Protein AF-0000000084938254 (afdb_homodimer)

pLDDT: mean 87.88, std 11.04, range [42.53, 98.81]

Radius of gyration: 37.94 Å; Cα contacts (8 Å, |Δi|>4): 1985; chains: 2; bounding box: 101×97×70 Å

Foldseek 3Di:
DVVVVVVVVLLVLQVLLLLVLLVVLLVVLLVLLVLLCVQQHAFDDPVLNVLVVLCSLQVSSVVSVVLCVVQLSVCSVVPVDLVVSLLRSLVSSLVVSLQSNVQSLLCSQQVAGDDPLSCVLCVVCVVVSVVPPCNVVVSVVSSVVSSCSSVVCSVCSVVVVVVVCSVVVVVSNNCSNVVSLVVVQVCLVQVVCSNVVCQSSHPPRDHDYCVVVCVVVVNDDPLNVLVSLQPDDADAFFQFLVDDWDWDFPDFAAAAEEAEFAFALVLPDCQQFVLVVVVLQWFEWESFEWAQALGQLQRVVCQQQLAHQLCQLNCLRNLPEHPLVVLSVVVPEQAEEFLDQCVCSDSRCVSHCVRYHYDDFDDDPFQLVSLLRRLVVVLVDQVPDDDHYYYYYYGYQLVVLTDDPPDDFGDQDDDDPVDDPQLSVNVRSSSRSSSSVSVSVSVSVVSHDLQYKYKYKYSWHDDRDPDPVCLQDDASRSITMIIIIRHRPDGNHYDPEHYYSSANSVACRCPRGVIPDQSLSRHLRHHRNDHGPAQWRWHHHSAWIWIDHQAWIWIAGNVRDIWIAGNNRHTDPPDDDPSVSVSVVSVSSCPGTDD/DVVVVVVVVLLVLLVLLLLVLLVVLLVVLLVLLVLLCVQQHAFDDPVLNVLVVLCSLQVSSVVSVVLCVVFLSVCSVVPVDLVVSLLRSLVSSLVVSLQSNVQSLLCSQQVAGDDPLSCVLCVVCVVVSVVPPCNVVVSVVSSVVSSCSSVVCSVCSVVVVVVPCSVVSVVSNNCSNVVSLVVVQVCLVQVVPSNVVCQSSHPPRDHDHCVVVCVVVVNDDPLNVLVSLQPDDADPWFQFLVDDWDWDFPDQAAAEEEAEAAFALVLPDCQQFVLVVVVLQWFEWESFEWAQALGQLQRVVCQQQLAHQLCQLNCLRNLPEHPLVVLSVVVPEQAEEFLDQCVCSDSRCVSHCVRYDYDDFDDDPFQLVSLLVRLVVVLVDQVPDDDHYYYYYYGYQLVVLTDDPPDDFGDQDDDDPVDDPQLSVNVRSSSRSSSSVSVSVSVSVVSHDLQYKYKYKYSWHDDRDPDPVCLQDDASRSITMIIIIRHRPDGNHYAPEHYYSSANSVACRCPRGVIPDQPLSRHLRHHRNDHDPDQWRWHHHSAWIWIDHQAWIWIAGNVRDIWIAGNNRHTDPPDDDPSVSVSVVSVSSCPGTDD

Structure (mmCIF, N/CA/C/O backbone):
data_AF-0000000084938254-model_v1
#
loop_
_entity.id
_entity.type
_entity.pdbx_description
1 polymer Sulfatase
#
loop_
_atom_site.group_PDB
_atom_site.id
_atom_site.type_symbol
_atom_site.label_atom_id
_atom_site.label_alt_id
_atom_site.label_comp_id
_atom_site.label_asym_id
_atom_site.label_entity_id
_atom_site.label_seq_id
_atom_site.pdbx_PDB_ins_code
_atom_site.Cartn_x
_atom_site.Cartn_y
_atom_site.Cartn_z
_atom_site.occupancy
_atom_site.B_iso_or_equiv
_atom_site.auth_seq_id
_atom_site.auth_comp_id
_atom_site.auth_asym_id
_atom_site.auth_atom_id
_atom_site.pdbx_PDB_model_num
ATOM 1 N N . MET A 1 1 ? 58.312 6.246 -28.234 1 42.53 1 MET A N 1
ATOM 2 C CA . MET A 1 1 ? 57.375 5.789 -29.281 1 42.53 1 MET A CA 1
ATOM 3 C C . MET A 1 1 ? 57.438 4.27 -29.422 1 42.53 1 MET A C 1
ATOM 5 O O . MET A 1 1 ? 56.375 3.623 -29.547 1 42.53 1 MET A O 1
ATOM 9 N N . HIS A 1 2 ? 58.594 3.732 -29.234 1 51.53 2 HIS A N 1
ATOM 10 C CA . HIS A 1 2 ? 58.781 2.299 -29.438 1 51.53 2 HIS A CA 1
ATOM 11 C C . HIS A 1 2 ? 58.281 1.514 -28.234 1 51.53 2 HIS A C 1
ATOM 13 O O . HIS A 1 2 ? 57.688 0.441 -28.391 1 51.53 2 HIS A O 1
ATOM 19 N N . ALA A 1 3 ? 58.406 1.899 -27 1 59.31 3 ALA A N 1
ATOM 20 C CA . ALA A 1 3 ? 57.938 1.205 -25.797 1 59.31 3 ALA A CA 1
ATOM 21 C C . ALA A 1 3 ? 56.406 1.193 -25.734 1 59.31 3 ALA A C 1
ATOM 23 O O . ALA A 1 3 ? 55.812 0.187 -25.344 1 59.31 3 ALA A O 1
ATOM 24 N N . GLN A 1 4 ? 55.906 2.34 -26.094 1 53.5 4 GLN A N 1
ATOM 25 C CA . GLN A 1 4 ? 54.438 2.439 -26.141 1 53.5 4 GLN A CA 1
ATOM 26 C C . GLN A 1 4 ? 53.875 1.479 -27.172 1 53.5 4 GLN A C 1
ATOM 28 O O . GLN A 1 4 ? 52.812 0.863 -26.938 1 53.5 4 GLN A O 1
ATOM 33 N N . GLU A 1 5 ? 54.531 1.321 -28.266 1 57.41 5 GLU A N 1
ATOM 34 C CA . GLU A 1 5 ? 54.094 0.416 -29.328 1 57.41 5 GLU A CA 1
ATOM 35 C C . GLU A 1 5 ? 54.219 -1.042 -28.891 1 57.41 5 GLU A C 1
ATOM 37 O O . GLU A 1 5 ? 53.344 -1.865 -29.219 1 57.41 5 GLU A O 1
ATOM 42 N N . GLN A 1 6 ? 55.219 -1.316 -28.234 1 61.59 6 GLN A N 1
ATOM 43 C CA . GLN A 1 6 ? 55.438 -2.678 -27.75 1 61.59 6 GLN A CA 1
ATOM 44 C C . GLN A 1 6 ? 54.406 -3.053 -26.688 1 61.59 6 GLN A C 1
ATOM 46 O O . GLN A 1 6 ? 53.938 -4.191 -26.641 1 61.59 6 GLN A O 1
ATOM 51 N N . GLN A 1 7 ? 54.219 -2.1 -25.75 1 62.91 7 GLN A N 1
ATOM 52 C CA . GLN A 1 7 ? 53.219 -2.352 -24.719 1 62.91 7 GLN A CA 1
ATOM 53 C C . GLN A 1 7 ? 51.812 -2.535 -25.328 1 62.91 7 GLN A C 1
ATOM 55 O O . GLN A 1 7 ? 51.062 -3.412 -24.906 1 62.91 7 GLN A O 1
ATOM 60 N N . LYS A 1 8 ? 51.469 -1.8 -26.219 1 66.62 8 LYS A N 1
ATOM 61 C CA . LYS A 1 8 ? 50.219 -1.94 -26.953 1 66.62 8 LYS A CA 1
ATOM 62 C C . LYS A 1 8 ? 50.125 -3.285 -27.672 1 66.62 8 LYS A C 1
ATOM 64 O O . LYS A 1 8 ? 49.062 -3.914 -27.719 1 66.62 8 LYS A O 1
ATOM 69 N N . ASP A 1 9 ? 51.188 -3.545 -28.156 1 74.25 9 ASP A N 1
ATOM 70 C CA . ASP A 1 9 ? 51.25 -4.828 -28.844 1 74.25 9 ASP A CA 1
ATOM 71 C C . ASP A 1 9 ? 51.031 -5.988 -27.875 1 74.25 9 ASP A C 1
ATOM 73 O O . ASP A 1 9 ? 50.344 -6.957 -28.188 1 74.25 9 ASP A O 1
ATOM 77 N N . LYS A 1 10 ? 51.656 -5.953 -26.703 1 76.25 10 LYS A N 1
ATOM 78 C CA . LYS A 1 10 ? 51.5 -6.984 -25.672 1 76.25 10 LYS A CA 1
ATOM 79 C C . LYS A 1 10 ? 50.031 -7.074 -25.203 1 76.25 10 LYS A C 1
ATOM 81 O O . LYS A 1 10 ? 49.5 -8.172 -25.047 1 76.25 10 LYS A O 1
ATOM 86 N N . VAL A 1 11 ? 49.469 -6.016 -25.031 1 78.44 11 VAL A N 1
ATOM 87 C CA . VAL A 1 11 ? 48.094 -5.98 -24.609 1 78.44 11 VAL A CA 1
ATOM 88 C C . VAL A 1 11 ? 47.188 -6.57 -25.703 1 78.44 11 VAL A C 1
ATOM 90 O O . VAL A 1 11 ? 46.25 -7.32 -25.406 1 78.44 11 VAL A O 1
ATOM 93 N N . SER A 1 12 ? 47.594 -6.219 -26.875 1 81.5 12 SER A N 1
ATOM 94 C CA . SER A 1 12 ? 46.812 -6.742 -27.984 1 81.5 12 SER A CA 1
ATOM 95 C C . SER A 1 12 ? 46.906 -8.266 -28.062 1 81.5 12 SER A C 1
ATOM 97 O O . SER A 1 12 ? 45.906 -8.938 -28.359 1 81.5 12 SER A O 1
ATOM 99 N N . GLN A 1 13 ? 48.031 -8.781 -27.703 1 86.62 13 GLN A N 1
ATOM 100 C CA . GLN A 1 13 ? 48.188 -10.227 -27.703 1 86.62 13 GLN A CA 1
ATOM 101 C C . GLN A 1 13 ? 47.438 -10.875 -26.562 1 86.62 13 GLN A C 1
ATOM 103 O O . GLN A 1 13 ? 46.844 -11.945 -26.734 1 86.62 13 GLN A O 1
ATOM 108 N N . LEU A 1 14 ? 47.5 -10.258 -25.484 1 88.31 14 LEU A N 1
ATOM 109 C CA . LEU A 1 14 ? 46.781 -10.781 -24.328 1 88.31 14 LEU A CA 1
ATOM 110 C C . LEU A 1 14 ? 45.281 -10.727 -24.531 1 88.31 14 LEU A C 1
ATOM 112 O O . LEU A 1 14 ? 44.562 -11.625 -24.109 1 88.31 14 LEU A O 1
ATOM 116 N N . VAL A 1 15 ? 44.844 -9.711 -25.188 1 87.38 15 VAL A N 1
ATOM 117 C CA . VAL A 1 15 ? 43.438 -9.578 -25.5 1 87.38 15 VAL A CA 1
ATOM 118 C C . VAL A 1 15 ? 43.031 -10.68 -26.469 1 87.38 15 VAL A C 1
ATOM 120 O O . VAL A 1 15 ? 41.969 -11.297 -26.297 1 87.38 15 VAL A O 1
ATOM 123 N N . LEU A 1 16 ? 43.875 -10.867 -27.375 1 88.25 16 LEU A N 1
ATOM 124 C CA . LEU A 1 16 ? 43.594 -11.938 -28.328 1 88.25 16 LEU A CA 1
ATOM 125 C C . LEU A 1 16 ? 43.562 -13.289 -27.625 1 88.25 16 LEU A C 1
ATOM 127 O O . LEU A 1 16 ? 42.688 -14.109 -27.906 1 88.25 16 LEU A O 1
ATOM 131 N N . TRP A 1 17 ? 44.531 -13.531 -26.781 1 92.31 17 TRP A N 1
ATOM 132 C CA . TRP A 1 17 ? 44.531 -14.75 -25.969 1 92.31 17 TRP A CA 1
ATOM 133 C C . TRP A 1 17 ? 43.25 -14.875 -25.156 1 92.31 17 TRP A C 1
ATOM 135 O O . TRP A 1 17 ? 42.625 -15.945 -25.125 1 92.31 17 TRP A O 1
ATOM 145 N N . GLY A 1 18 ? 42.844 -13.852 -24.516 1 92.56 18 GLY A N 1
ATOM 146 C CA . GLY A 1 18 ? 41.625 -13.844 -23.703 1 92.56 18 GLY A CA 1
ATOM 147 C C . GLY A 1 18 ? 40.375 -14.195 -24.5 1 92.56 18 GLY A C 1
ATOM 148 O O . GLY A 1 18 ? 39.5 -14.914 -24.016 1 92.56 18 GLY A O 1
ATOM 149 N N . HIS A 1 19 ? 40.344 -13.648 -25.719 1 91.69 19 HIS A N 1
ATOM 150 C CA . HIS A 1 19 ? 39.188 -13.938 -26.578 1 91.69 19 HIS A CA 1
ATOM 151 C C . HIS A 1 19 ? 39.094 -15.43 -26.891 1 91.69 19 HIS A C 1
ATOM 153 O O . HIS A 1 19 ? 38.031 -16.016 -26.797 1 91.69 19 HIS A O 1
ATOM 159 N N . TRP A 1 20 ? 40.188 -15.984 -27.156 1 92.88 20 TRP A N 1
ATOM 160 C CA . TRP A 1 20 ? 40.188 -17.391 -27.531 1 92.88 20 TRP A CA 1
ATOM 161 C C . TRP A 1 20 ? 39.969 -18.281 -26.312 1 92.88 20 TRP A C 1
ATOM 163 O O . TRP A 1 20 ? 39.312 -19.328 -26.406 1 92.88 20 TRP A O 1
ATOM 173 N N . PHE A 1 21 ? 40.594 -17.938 -25.219 1 94.88 21 PHE A N 1
ATOM 174 C CA . PHE A 1 21 ? 40.312 -18.641 -23.969 1 94.88 21 PHE A CA 1
ATOM 175 C C . PHE A 1 21 ? 38.844 -18.641 -23.625 1 94.88 21 PHE A C 1
ATOM 177 O O . PHE A 1 21 ? 38.281 -19.672 -23.281 1 94.88 21 PHE A O 1
ATOM 184 N N . THR A 1 22 ? 38.219 -17.5 -23.812 1 95.31 22 THR A N 1
ATOM 185 C CA . THR A 1 22 ? 36.781 -17.359 -23.562 1 95.31 22 THR A CA 1
ATOM 186 C C . THR A 1 22 ? 35.969 -18.203 -24.547 1 95.31 22 THR A C 1
ATOM 188 O O . THR A 1 22 ? 34.969 -18.828 -24.172 1 95.31 22 THR A O 1
ATOM 191 N N . PHE A 1 23 ? 36.406 -18.188 -25.781 1 94.81 23 PHE A N 1
ATOM 192 C CA . PHE A 1 23 ? 35.688 -18.953 -26.812 1 94.81 23 PHE A CA 1
ATOM 193 C C . PHE A 1 23 ? 35.656 -20.438 -26.453 1 94.81 23 PHE A C 1
ATOM 195 O O . PHE A 1 23 ? 34.625 -21.078 -26.547 1 94.81 23 PHE A O 1
ATOM 202 N N . PHE A 1 24 ? 36.812 -20.953 -26.047 1 95.44 24 PHE A N 1
ATOM 203 C CA . PHE A 1 24 ? 36.844 -22.375 -25.703 1 95.44 24 PHE A CA 1
ATOM 204 C C . PHE A 1 24 ? 36 -22.656 -24.484 1 95.44 24 PHE A C 1
ATOM 206 O O . PHE A 1 24 ? 35.375 -23.719 -24.391 1 95.44 24 PHE A O 1
ATOM 213 N N . ASN A 1 25 ? 35.969 -21.75 -23.594 1 96.25 25 ASN A N 1
ATOM 214 C CA . ASN A 1 25 ? 35.125 -21.953 -22.422 1 96.25 25 ASN A CA 1
ATOM 215 C C . ASN A 1 25 ? 33.656 -21.797 -22.75 1 96.25 25 ASN A C 1
ATOM 217 O O . ASN A 1 25 ? 32.812 -22.375 -22.062 1 96.25 25 ASN A O 1
ATOM 221 N N . MET A 1 26 ? 33.312 -21.047 -23.781 1 96.88 26 MET A N 1
ATOM 222 C CA . MET A 1 26 ? 31.953 -21.031 -24.297 1 96.88 26 MET A CA 1
ATOM 223 C C . MET A 1 26 ? 31.531 -22.422 -24.781 1 96.88 26 MET A C 1
ATOM 225 O O . MET A 1 26 ? 30.422 -22.875 -24.484 1 96.88 26 MET A O 1
ATOM 229 N N . ILE A 1 27 ? 32.438 -23 -25.422 1 96.38 27 ILE A N 1
ATOM 230 C CA . ILE A 1 27 ? 32.156 -24.328 -25.969 1 96.38 27 ILE A CA 1
ATOM 231 C C . ILE A 1 27 ? 31.969 -25.328 -24.828 1 96.38 27 ILE A C 1
ATOM 233 O O . ILE A 1 27 ? 31.062 -26.156 -24.859 1 96.38 27 ILE A O 1
ATOM 237 N N . LEU A 1 28 ? 32.844 -25.188 -23.859 1 96.19 28 LEU A N 1
ATOM 238 C CA . LEU A 1 28 ? 32.719 -26.062 -22.688 1 96.19 28 LEU A CA 1
ATOM 239 C C . LEU A 1 28 ? 31.391 -25.844 -21.984 1 96.19 28 LEU A C 1
ATOM 241 O O . LEU A 1 28 ? 30.75 -26.812 -21.562 1 96.19 28 LEU A O 1
ATOM 245 N N . ALA A 1 29 ? 30.984 -24.625 -21.859 1 96.81 29 ALA A N 1
ATOM 246 C CA . ALA A 1 29 ? 29.703 -24.312 -21.234 1 96.81 29 ALA A CA 1
ATOM 247 C C . ALA A 1 29 ? 28.547 -24.891 -22.047 1 96.81 29 ALA A C 1
ATOM 249 O O . ALA A 1 29 ? 27.578 -25.391 -21.484 1 96.81 29 ALA A O 1
ATOM 250 N N . MET A 1 30 ? 28.641 -24.844 -23.359 1 96.81 30 MET A N 1
ATOM 251 C CA . MET A 1 30 ? 27.625 -25.422 -24.234 1 96.81 30 MET A CA 1
ATOM 252 C C . MET A 1 30 ? 27.516 -26.922 -24.016 1 96.81 30 MET A C 1
ATOM 254 O O . MET A 1 30 ? 26.422 -27.469 -23.969 1 96.81 30 MET A O 1
ATOM 258 N N . LEU A 1 31 ? 28.641 -27.5 -23.828 1 95.75 31 LEU A N 1
ATOM 259 C CA . LEU A 1 31 ? 28.656 -28.938 -23.594 1 95.75 31 LEU A CA 1
ATOM 260 C C . LEU A 1 31 ? 28.016 -29.281 -22.25 1 95.75 31 LEU A C 1
ATOM 262 O O . LEU A 1 31 ? 27.203 -30.219 -22.172 1 95.75 31 LEU A O 1
ATOM 266 N N . ILE A 1 32 ? 28.297 -28.547 -21.281 1 94.06 32 ILE A N 1
ATOM 267 C CA . ILE A 1 32 ? 27.688 -28.766 -19.969 1 94.06 32 ILE A CA 1
ATOM 268 C C . ILE A 1 32 ? 26.188 -28.5 -20.047 1 94.06 32 ILE A C 1
ATOM 270 O O . ILE A 1 32 ? 25.391 -29.25 -19.469 1 94.06 32 ILE A O 1
ATOM 274 N N . ALA A 1 33 ? 25.812 -27.531 -20.828 1 95 33 ALA A N 1
ATOM 275 C CA . ALA A 1 33 ? 24.422 -27.109 -20.922 1 95 33 ALA A CA 1
ATOM 276 C C . ALA A 1 33 ? 23.562 -28.156 -21.609 1 95 33 ALA A C 1
ATOM 278 O O . ALA A 1 33 ? 22.328 -28.125 -21.516 1 95 33 ALA A O 1
ATOM 279 N N . THR A 1 34 ? 24.156 -29.125 -22.312 1 94.19 34 THR A N 1
ATOM 280 C CA . THR A 1 34 ? 23.391 -30.203 -22.922 1 94.19 34 THR A CA 1
ATOM 281 C C . THR A 1 34 ? 22.688 -31.047 -21.875 1 94.19 34 THR A C 1
ATOM 283 O O . THR A 1 34 ? 21.719 -31.75 -22.172 1 94.19 34 THR A O 1
ATOM 286 N N . ARG A 1 35 ? 23.125 -30.938 -20.703 1 91.38 35 ARG A N 1
ATOM 287 C CA . ARG A 1 35 ? 22.469 -31.656 -19.609 1 91.38 35 ARG A CA 1
ATOM 288 C C . ARG A 1 35 ? 21.078 -31.094 -19.344 1 91.38 35 ARG A C 1
ATOM 290 O O . ARG A 1 35 ? 20.172 -31.844 -18.953 1 91.38 35 ARG A O 1
ATOM 297 N N . TYR A 1 36 ? 20.922 -29.828 -19.578 1 91.69 36 TYR A N 1
ATOM 298 C CA . TYR A 1 36 ? 19.594 -29.234 -19.453 1 91.69 36 TYR A CA 1
ATOM 299 C C . TYR A 1 36 ? 18.641 -29.828 -20.5 1 91.69 36 TYR A C 1
ATOM 301 O O . TYR A 1 36 ? 17.469 -30.078 -20.203 1 91.69 36 TYR A O 1
ATOM 309 N N . ILE A 1 37 ? 19.219 -30.031 -21.641 1 89.88 37 ILE A N 1
ATOM 310 C CA . ILE A 1 37 ? 18.422 -30.562 -22.75 1 89.88 37 ILE A CA 1
ATOM 311 C C . ILE A 1 37 ? 18.016 -32 -22.453 1 89.88 37 ILE A C 1
ATOM 313 O O . ILE A 1 37 ? 16.891 -32.406 -22.719 1 89.88 37 ILE A O 1
ATOM 317 N N . ALA A 1 38 ? 18.922 -32.656 -21.891 1 87.81 38 ALA A N 1
ATOM 318 C CA . ALA A 1 38 ? 18.625 -34.031 -21.516 1 87.81 38 ALA A CA 1
ATOM 319 C C . ALA A 1 38 ? 17.547 -34.094 -20.438 1 87.81 38 ALA A C 1
ATOM 321 O O . ALA A 1 38 ? 16.703 -35 -20.453 1 87.81 38 ALA A O 1
ATOM 322 N N . THR A 1 39 ? 17.547 -33.188 -19.609 1 82.06 39 THR A N 1
ATOM 323 C CA . THR A 1 39 ? 16.578 -33.156 -18.531 1 82.06 39 THR A CA 1
ATOM 324 C C . THR A 1 39 ? 15.211 -32.688 -19.031 1 82.06 39 THR A C 1
ATOM 326 O O . THR A 1 39 ? 14.188 -33.281 -18.688 1 82.06 39 THR A O 1
ATOM 329 N N . GLU A 1 40 ? 15.125 -31.641 -19.75 1 80.19 40 GLU A N 1
ATOM 330 C CA . GLU A 1 40 ? 13.875 -31.016 -20.188 1 80.19 40 GLU A CA 1
ATOM 331 C C . GLU A 1 40 ? 13.297 -31.766 -21.391 1 80.19 40 GLU A C 1
ATOM 333 O O . GLU A 1 40 ? 12.078 -31.797 -21.578 1 80.19 40 GLU A O 1
ATOM 338 N N . GLY A 1 41 ? 14.117 -32.25 -22.203 1 79.88 41 GLY A N 1
ATOM 339 C CA . GLY A 1 41 ? 13.664 -32.969 -23.391 1 79.88 41 GLY A CA 1
ATOM 340 C C . GLY A 1 41 ? 13.914 -32.219 -24.688 1 79.88 41 GLY A C 1
ATOM 341 O O . GLY A 1 41 ? 14.133 -31 -24.672 1 79.88 41 GLY A O 1
ATOM 342 N N . TRP A 1 42 ? 13.875 -32.969 -25.766 1 83.69 42 TRP A N 1
ATOM 343 C CA . TRP A 1 42 ? 14.086 -32.438 -27.109 1 83.69 42 TRP A CA 1
ATOM 344 C C . TRP A 1 42 ? 12.773 -31.984 -27.734 1 83.69 42 TRP A C 1
ATOM 346 O O . TRP A 1 42 ? 11.75 -32.656 -27.625 1 83.69 42 TRP A O 1
ATOM 356 N N . PRO A 1 43 ? 12.781 -30.766 -28.297 1 85.69 43 PRO A N 1
ATOM 357 C CA . PRO A 1 43 ? 11.531 -30.281 -28.891 1 85.69 43 PRO A CA 1
ATOM 358 C C . PRO A 1 43 ? 11 -31.188 -29.984 1 85.69 43 PRO A C 1
ATOM 360 O O . PRO A 1 43 ? 11.781 -31.859 -30.672 1 85.69 43 PRO A O 1
ATOM 363 N N . GLU A 1 44 ? 9.727 -31.141 -30.219 1 81.81 44 GLU A N 1
ATOM 364 C CA . GLU A 1 44 ? 9.07 -32.031 -31.156 1 81.81 44 GLU A CA 1
ATOM 365 C C . GLU A 1 44 ? 9.148 -31.5 -32.594 1 81.81 44 GLU A C 1
ATOM 367 O O . GLU A 1 44 ? 9.266 -32.25 -33.531 1 81.81 44 GLU A O 1
ATOM 372 N N . THR A 1 45 ? 9.156 -30.219 -32.75 1 88.38 45 THR A N 1
ATOM 373 C CA . THR A 1 45 ? 9.125 -29.609 -34.094 1 88.38 45 THR A CA 1
ATOM 374 C C . THR A 1 45 ? 10.531 -29.266 -34.562 1 88.38 45 THR A C 1
ATOM 376 O O . THR A 1 45 ? 11.43 -29.062 -33.75 1 88.38 45 THR A O 1
ATOM 379 N N . LEU A 1 46 ? 10.711 -29.219 -35.781 1 92.19 46 LEU A N 1
ATOM 380 C CA . LEU A 1 46 ? 12 -28.859 -36.375 1 92.19 46 LEU A CA 1
ATOM 381 C C . LEU A 1 46 ? 12.391 -27.438 -36 1 92.19 46 LEU A C 1
ATOM 383 O O . LEU A 1 46 ? 13.555 -27.156 -35.719 1 92.19 46 LEU A O 1
ATOM 387 N N . LEU A 1 47 ? 11.414 -26.578 -36.031 1 92.31 47 LEU A N 1
ATOM 388 C CA . LEU A 1 47 ? 11.688 -25.188 -35.656 1 92.31 47 LEU A CA 1
ATOM 389 C C . LEU A 1 47 ? 12.102 -25.078 -34.219 1 92.31 47 LEU A C 1
ATOM 391 O O . LEU A 1 47 ? 12.992 -24.281 -33.875 1 92.31 47 LEU A O 1
ATOM 395 N N . GLY A 1 48 ? 11.469 -25.812 -33.406 1 92.81 48 GLY A N 1
ATOM 396 C CA . GLY A 1 48 ? 11.852 -25.828 -32 1 92.81 48 GLY A CA 1
ATOM 397 C C . GLY A 1 48 ? 13.258 -26.359 -31.797 1 92.81 48 GLY A C 1
ATOM 398 O O . GLY A 1 48 ? 13.992 -25.828 -30.953 1 92.81 48 GLY A O 1
ATOM 399 N N . GLN A 1 49 ? 13.648 -27.359 -32.594 1 94.31 49 GLN A N 1
ATOM 400 C CA . GLN A 1 49 ? 14.984 -27.922 -32.469 1 94.31 49 GLN A CA 1
ATOM 401 C C . GLN A 1 49 ? 16.047 -26.938 -32.969 1 94.31 49 GLN A C 1
ATOM 403 O O . GLN A 1 49 ? 17.094 -26.781 -32.344 1 94.31 49 GLN A O 1
ATOM 408 N N . GLY A 1 50 ? 15.75 -26.359 -34.031 1 95.38 50 GLY A N 1
ATOM 409 C CA . GLY A 1 50 ? 16.641 -25.328 -34.531 1 95.38 50 GLY A CA 1
ATOM 410 C C . GLY A 1 50 ? 16.844 -24.188 -33.562 1 95.38 50 GLY A C 1
ATOM 411 O O . GLY A 1 50 ? 17.969 -23.734 -33.344 1 95.38 50 GLY A O 1
ATOM 412 N N . TYR A 1 51 ? 15.758 -23.75 -33.031 1 95.62 51 TYR A N 1
ATOM 413 C CA . TYR A 1 51 ? 15.828 -22.688 -32.031 1 95.62 51 TYR A CA 1
ATOM 414 C C . TYR A 1 51 ? 16.688 -23.094 -30.844 1 95.62 51 TYR A C 1
ATOM 416 O O . TYR A 1 51 ? 17.516 -22.328 -30.359 1 95.62 51 TYR A O 1
ATOM 424 N N . LEU A 1 52 ? 16.484 -24.312 -30.406 1 95.44 52 LEU A N 1
ATOM 425 C CA . LEU A 1 52 ? 17.219 -24.828 -29.266 1 95.44 52 LEU A CA 1
ATOM 426 C C . LEU A 1 52 ? 18.719 -24.766 -29.516 1 95.44 52 LEU A C 1
ATOM 428 O O . LEU A 1 52 ? 19.484 -24.297 -28.672 1 95.44 52 LEU A O 1
ATOM 432 N N . LEU A 1 53 ? 19.141 -25.188 -30.672 1 95.62 53 LEU A N 1
ATOM 433 C CA . LEU A 1 53 ? 20.562 -25.219 -31.016 1 95.62 53 LEU A CA 1
ATOM 434 C C . LEU A 1 53 ? 21.125 -23.812 -31.125 1 95.62 53 LEU A C 1
ATOM 436 O O . LEU A 1 53 ? 22.219 -23.516 -30.625 1 95.62 53 LEU A O 1
ATOM 440 N N . THR A 1 54 ? 20.391 -22.984 -31.734 1 95.69 54 THR A N 1
ATOM 441 C CA . THR A 1 54 ? 20.812 -21.594 -31.891 1 95.69 54 THR A CA 1
ATOM 442 C C . THR A 1 54 ? 20.875 -20.906 -30.531 1 95.69 54 THR A C 1
ATOM 444 O O . THR A 1 54 ? 21.781 -20.125 -30.266 1 95.69 54 THR A O 1
ATOM 447 N N . ASN A 1 55 ? 19.891 -21.219 -29.734 1 95.56 55 ASN A N 1
ATOM 448 C CA . ASN A 1 55 ? 19.859 -20.641 -28.391 1 95.56 55 ASN A CA 1
ATOM 449 C C . ASN A 1 55 ? 21.016 -21.141 -27.531 1 95.56 55 ASN A C 1
ATOM 451 O O . ASN A 1 55 ? 21.578 -20.375 -26.75 1 95.56 55 ASN A O 1
ATOM 455 N N . LEU A 1 56 ? 21.344 -22.375 -27.688 1 96.31 56 LEU A N 1
ATOM 456 C CA . LEU A 1 56 ? 22.469 -22.953 -26.984 1 96.31 56 LEU A CA 1
ATOM 457 C C . LEU A 1 56 ? 23.766 -22.203 -27.297 1 96.31 56 LEU A C 1
ATOM 459 O O . LEU A 1 56 ? 24.5 -21.812 -26.406 1 96.31 56 LEU A O 1
ATOM 463 N N . VAL A 1 57 ? 23.922 -21.969 -28.5 1 96.56 57 VAL A N 1
ATOM 464 C CA . VAL A 1 57 ? 25.125 -21.312 -28.953 1 96.56 57 VAL A CA 1
ATOM 465 C C . VAL A 1 57 ? 25.078 -19.828 -28.594 1 96.56 57 VAL A C 1
ATOM 467 O O . VAL A 1 57 ? 26.016 -19.312 -27.969 1 96.56 57 VAL A O 1
ATOM 470 N N . GLY A 1 58 ? 24.062 -19.203 -28.938 1 95.06 58 GLY A N 1
ATOM 471 C CA . GLY A 1 58 ? 23.938 -17.781 -28.719 1 95.06 58 GLY A CA 1
ATOM 472 C C . GLY A 1 58 ? 23.953 -17.391 -27.25 1 95.06 58 GLY A C 1
ATOM 473 O O . GLY A 1 58 ? 24.625 -16.438 -26.859 1 95.06 58 GLY A O 1
ATOM 474 N N . HIS A 1 59 ? 23.203 -18.062 -26.438 1 95.31 59 HIS A N 1
ATOM 475 C CA . HIS A 1 59 ? 23.062 -17.703 -25.031 1 95.31 59 HIS A CA 1
ATOM 476 C C . HIS A 1 59 ? 24.375 -17.891 -24.281 1 95.31 59 HIS A C 1
ATOM 478 O O . HIS A 1 59 ? 24.797 -16.984 -23.547 1 95.31 59 HIS A O 1
ATOM 484 N N . PHE A 1 60 ? 25.031 -18.969 -24.453 1 95.94 60 PHE A N 1
ATOM 485 C CA . PHE A 1 60 ? 26.234 -19.234 -23.672 1 95.94 60 PHE A CA 1
ATOM 486 C C . PHE A 1 60 ? 27.422 -18.453 -24.25 1 95.94 60 PHE A C 1
ATOM 488 O O . PHE A 1 60 ? 28.391 -18.172 -23.531 1 95.94 60 PHE A O 1
ATOM 495 N N . ALA A 1 61 ? 27.328 -18.094 -25.516 1 95.06 61 ALA A N 1
ATOM 496 C CA . ALA A 1 61 ? 28.281 -17.125 -26.062 1 95.06 61 ALA A CA 1
ATOM 497 C C . ALA A 1 61 ? 28.141 -15.773 -25.344 1 95.06 61 ALA A C 1
ATOM 499 O O . ALA A 1 61 ? 29.141 -15.164 -24.984 1 95.06 61 ALA A O 1
ATOM 500 N N . PHE A 1 62 ? 26.969 -15.438 -25.219 1 93.75 62 PHE A N 1
ATOM 501 C CA . PHE A 1 62 ? 26.703 -14.156 -24.562 1 93.75 62 PHE A CA 1
ATOM 502 C C . PHE A 1 62 ? 27.172 -14.188 -23.109 1 93.75 62 PHE A C 1
ATOM 504 O O . PHE A 1 62 ? 27.828 -13.25 -22.641 1 93.75 62 PHE A O 1
ATOM 511 N N . LEU A 1 63 ? 26.797 -15.227 -22.391 1 94 63 LEU A N 1
ATOM 512 C CA . LEU A 1 63 ? 27.203 -15.344 -21 1 94 63 LEU A CA 1
ATOM 513 C C . LEU A 1 63 ? 28.719 -15.352 -20.859 1 94 63 LEU A C 1
ATOM 515 O O . LEU A 1 63 ? 29.281 -14.703 -19.969 1 94 63 LEU A O 1
ATOM 519 N N . GLY A 1 64 ? 29.391 -16.125 -21.703 1 94.25 64 GLY A N 1
ATOM 520 C CA . GLY A 1 64 ? 30.844 -16.141 -21.703 1 94.25 64 GLY A CA 1
ATOM 521 C C . GLY A 1 64 ? 31.453 -14.766 -21.953 1 94.25 64 GLY A C 1
ATOM 522 O O . GLY A 1 64 ? 32.406 -14.367 -21.266 1 94.25 64 GLY A O 1
ATOM 523 N N . PHE A 1 65 ? 30.875 -14.102 -22.906 1 91.88 65 PHE A N 1
ATOM 524 C CA . PHE A 1 65 ? 31.344 -12.766 -23.219 1 91.88 65 PHE A CA 1
ATOM 525 C C . PHE A 1 65 ? 31.141 -11.828 -22.031 1 91.88 65 PHE A C 1
ATOM 527 O O . PHE A 1 65 ? 32 -11.008 -21.719 1 91.88 65 PHE A O 1
ATOM 534 N N . ALA A 1 66 ? 30 -11.938 -21.438 1 91.94 66 ALA A N 1
ATOM 535 C CA . ALA A 1 66 ? 29.703 -11.102 -20.281 1 91.94 66 ALA A CA 1
ATOM 536 C C . ALA A 1 66 ? 30.703 -11.328 -19.156 1 91.94 66 ALA A C 1
ATOM 538 O O . ALA A 1 66 ? 31.203 -10.375 -18.562 1 91.94 66 ALA A O 1
ATOM 539 N N . VAL A 1 67 ? 31.047 -12.555 -18.891 1 92.38 67 VAL A N 1
ATOM 540 C CA . VAL A 1 67 ? 32 -12.883 -17.844 1 92.38 67 VAL A CA 1
ATOM 541 C C . VAL A 1 67 ? 33.375 -12.336 -18.219 1 92.38 67 VAL A C 1
ATOM 543 O O . VAL A 1 67 ? 34.094 -11.812 -17.375 1 92.38 67 VAL A O 1
ATOM 546 N N . TYR A 1 68 ? 33.75 -12.445 -19.469 1 92.81 68 TYR A N 1
ATOM 547 C CA . TYR A 1 68 ? 35.031 -11.898 -19.953 1 92.81 68 TYR A CA 1
ATOM 548 C C . TYR A 1 68 ? 35.094 -10.391 -19.719 1 92.81 68 TYR A C 1
ATOM 550 O O . TYR A 1 68 ? 36.094 -9.891 -19.188 1 92.81 68 TYR A O 1
ATOM 558 N N . LEU A 1 69 ? 34 -9.75 -20.094 1 89.5 69 LEU A N 1
ATOM 559 C CA . LEU A 1 69 ? 33.969 -8.289 -20 1 89.5 69 LEU A CA 1
ATOM 560 C C . LEU A 1 69 ? 34.031 -7.836 -18.547 1 89.5 69 LEU A C 1
ATOM 562 O O . LEU A 1 69 ? 34.656 -6.812 -18.234 1 89.5 69 LEU A O 1
ATOM 566 N N . LEU A 1 70 ? 33.469 -8.656 -17.719 1 89.12 70 LEU A N 1
ATOM 567 C CA . LEU A 1 70 ? 33.344 -8.234 -16.328 1 89.12 70 LEU A CA 1
ATOM 568 C C . LEU A 1 70 ? 34.562 -8.633 -15.523 1 89.12 70 LEU A C 1
ATOM 570 O O . LEU A 1 70 ? 34.875 -7.996 -14.516 1 89.12 70 LEU A O 1
ATOM 574 N N . THR A 1 71 ? 35.25 -9.664 -16 1 88.69 71 THR A N 1
ATOM 575 C CA . THR A 1 71 ? 36.281 -10.195 -15.141 1 88.69 71 THR A CA 1
ATOM 576 C C . THR A 1 71 ? 37.656 -10.133 -15.844 1 88.69 71 THR A C 1
ATOM 578 O O . THR A 1 71 ? 38.562 -9.445 -15.375 1 88.69 71 THR A O 1
ATOM 581 N N . LEU A 1 72 ? 37.844 -10.672 -17 1 89.31 72 LEU A N 1
ATOM 582 C CA . LEU A 1 72 ? 39.156 -10.836 -17.656 1 89.31 72 LEU A CA 1
ATOM 583 C C . LEU A 1 72 ? 39.562 -9.555 -18.359 1 89.31 72 LEU A C 1
ATOM 585 O O . LEU A 1 72 ? 40.75 -9.156 -18.281 1 89.31 72 LEU A O 1
ATOM 589 N N . PHE A 1 73 ? 38.656 -8.922 -18.984 1 86.31 73 PHE A N 1
ATOM 590 C CA . PHE A 1 73 ? 39 -7.762 -19.797 1 86.31 73 PHE A CA 1
ATOM 591 C C . PHE A 1 73 ? 39.594 -6.645 -18.953 1 86.31 73 PHE A C 1
ATOM 593 O O . PHE A 1 73 ? 40.688 -6.133 -19.234 1 86.31 73 PHE A O 1
ATOM 600 N N . PRO A 1 74 ? 38.938 -6.312 -17.938 1 80.62 74 PRO A N 1
ATOM 601 C CA . PRO A 1 74 ? 39.5 -5.242 -17.109 1 80.62 74 PRO A CA 1
ATOM 602 C C . PRO A 1 74 ? 40.844 -5.598 -16.516 1 80.62 74 PRO A C 1
ATOM 604 O O . PRO A 1 74 ? 41.719 -4.742 -16.422 1 80.62 74 PRO A O 1
ATOM 607 N N . VAL A 1 75 ? 41.031 -6.887 -16.219 1 82.62 75 VAL A N 1
ATOM 608 C CA . VAL A 1 75 ? 42.281 -7.312 -15.617 1 82.62 75 VAL A CA 1
ATOM 609 C C . VAL A 1 75 ? 43.375 -7.34 -16.688 1 82.62 75 VAL A C 1
ATOM 611 O O . VAL A 1 75 ? 44.562 -7.062 -16.391 1 82.62 75 VAL A O 1
ATOM 614 N N . THR A 1 76 ? 43.062 -7.629 -17.875 1 83.12 76 THR A N 1
ATOM 615 C CA . THR A 1 76 ? 44 -7.617 -18.984 1 83.12 76 THR A CA 1
ATOM 616 C C . THR A 1 76 ? 44.531 -6.207 -19.219 1 83.12 76 THR A C 1
ATOM 618 O O . THR A 1 76 ? 45.719 -6.031 -19.531 1 83.12 76 THR A O 1
ATOM 621 N N . LEU A 1 77 ? 43.656 -5.332 -19.109 1 75.94 77 LEU A N 1
ATOM 622 C CA . LEU A 1 77 ? 44.031 -3.947 -19.328 1 75.94 77 LEU A CA 1
ATOM 623 C C . LEU A 1 77 ? 44.844 -3.41 -18.156 1 75.94 77 LEU A C 1
ATOM 625 O O . LEU A 1 77 ? 45.812 -2.666 -18.344 1 75.94 77 LEU A O 1
ATOM 629 N N . LEU A 1 78 ? 44.5 -3.936 -17.047 1 72.62 78 LEU A N 1
ATOM 630 C CA . LEU A 1 78 ? 45.094 -3.385 -15.836 1 72.62 78 LEU A CA 1
ATOM 631 C C . LEU A 1 78 ? 46.406 -4.094 -15.484 1 72.62 78 LEU A C 1
ATOM 633 O O . LEU A 1 78 ? 47.312 -3.465 -14.977 1 72.62 78 LEU A O 1
ATOM 637 N N . LEU A 1 79 ? 46.406 -5.41 -15.742 1 77.94 79 LEU A N 1
ATOM 638 C CA . LEU A 1 79 ? 47.562 -6.234 -15.414 1 77.94 79 LEU A CA 1
ATOM 639 C C . LEU A 1 79 ? 47.969 -7.105 -16.609 1 77.94 79 LEU A C 1
ATOM 641 O O . LEU A 1 79 ? 47.75 -8.32 -16.578 1 77.94 79 LEU A O 1
ATOM 645 N N . PRO A 1 80 ? 48.688 -6.449 -17.547 1 79.38 80 PRO A N 1
ATOM 646 C CA . PRO A 1 80 ? 48.969 -7.195 -18.766 1 79.38 80 PRO A CA 1
ATOM 647 C C . PRO A 1 80 ? 50.156 -8.133 -18.609 1 79.38 80 PRO A C 1
ATOM 649 O O . PRO A 1 80 ? 51.188 -7.984 -19.312 1 79.38 80 PRO A O 1
ATOM 652 N N . PHE A 1 81 ? 50.156 -9.031 -17.641 1 81.56 81 PHE A N 1
ATOM 653 C CA . PHE A 1 81 ? 51.125 -10.094 -17.438 1 81.56 81 PHE A CA 1
ATOM 654 C C . PHE A 1 81 ? 50.531 -11.445 -17.812 1 81.56 81 PHE A C 1
ATOM 656 O O . PHE A 1 81 ? 49.562 -11.898 -17.203 1 81.56 81 PHE A O 1
ATOM 663 N N . SER A 1 82 ? 51.156 -12.07 -18.656 1 86.94 82 SER A N 1
ATOM 664 C CA . SER A 1 82 ? 50.594 -13.281 -19.266 1 86.94 82 SER A CA 1
ATOM 665 C C . SER A 1 82 ? 50.438 -14.391 -18.234 1 86.94 82 SER A C 1
ATOM 667 O O . SER A 1 82 ? 49.406 -15.078 -18.219 1 86.94 82 SER A O 1
ATOM 669 N N . ARG A 1 83 ? 51.406 -14.602 -17.359 1 86.62 83 ARG A N 1
ATOM 670 C CA . ARG A 1 83 ? 51.344 -15.703 -16.406 1 86.62 83 ARG A CA 1
ATOM 671 C C . ARG A 1 83 ? 50.25 -15.508 -15.383 1 86.62 83 ARG A C 1
ATOM 673 O O . ARG A 1 83 ? 49.5 -16.438 -15.062 1 86.62 83 ARG A O 1
ATOM 680 N N . ILE A 1 84 ? 50.125 -14.352 -14.938 1 85.62 84 ILE A N 1
ATOM 681 C CA . ILE A 1 84 ? 49.094 -14.039 -13.945 1 85.62 84 ILE A CA 1
ATOM 682 C C . ILE A 1 84 ? 47.719 -14.109 -14.578 1 85.62 84 ILE A C 1
ATOM 684 O O . ILE A 1 84 ? 46.781 -14.648 -13.984 1 85.62 84 ILE A O 1
ATOM 688 N N . LEU A 1 85 ? 47.688 -13.562 -15.727 1 89.88 85 LEU A N 1
ATOM 689 C CA . LEU A 1 85 ? 46.406 -13.547 -16.406 1 89.88 85 LEU A CA 1
ATOM 690 C C . LEU A 1 85 ? 45.906 -14.961 -16.688 1 89.88 85 LEU A C 1
ATOM 692 O O . LEU A 1 85 ? 44.719 -15.25 -16.578 1 89.88 85 LEU A O 1
ATOM 696 N N . ARG A 1 86 ? 46.844 -15.828 -16.969 1 93.19 86 ARG A N 1
ATOM 697 C CA . ARG A 1 86 ? 46.469 -17.203 -17.281 1 93.19 86 ARG A CA 1
ATOM 698 C C . ARG A 1 86 ? 45.969 -17.922 -16.047 1 93.19 86 ARG A C 1
ATOM 700 O O . ARG A 1 86 ? 45 -18.672 -16.109 1 93.19 86 ARG A O 1
ATOM 707 N N . GLY A 1 87 ? 46.625 -17.719 -14.914 1 92.38 87 GLY A N 1
ATOM 708 C CA . GLY A 1 87 ? 46.156 -18.281 -13.664 1 92.38 87 GLY A CA 1
ATOM 709 C C . GLY A 1 87 ? 44.812 -17.734 -13.234 1 92.38 87 GLY A C 1
ATOM 710 O O . GLY A 1 87 ? 43.906 -18.5 -12.844 1 92.38 87 GLY A O 1
ATOM 711 N N . TYR A 1 88 ? 44.719 -16.453 -13.336 1 92.5 88 TYR A N 1
ATOM 712 C CA . TYR A 1 88 ? 43.5 -15.789 -12.977 1 92.5 88 TYR A CA 1
ATOM 713 C C . TYR A 1 88 ? 42.344 -16.266 -13.859 1 92.5 88 TYR A C 1
ATOM 715 O O . TYR A 1 88 ? 41.25 -16.562 -13.367 1 92.5 88 TYR A O 1
ATOM 723 N N . ALA A 1 89 ? 42.562 -16.281 -15.086 1 94.5 89 ALA A N 1
ATOM 724 C CA . ALA A 1 89 ? 41.531 -16.719 -16.031 1 94.5 89 ALA A CA 1
ATOM 725 C C . ALA A 1 89 ? 41.094 -18.156 -15.75 1 94.5 89 ALA A C 1
ATOM 727 O O . ALA A 1 89 ? 39.906 -18.469 -15.844 1 94.5 89 ALA A O 1
ATOM 728 N N . ALA A 1 90 ? 42.031 -18.953 -15.359 1 94.5 90 ALA A N 1
ATOM 729 C CA . ALA A 1 90 ? 41.719 -20.344 -15.047 1 94.5 90 ALA A CA 1
ATOM 730 C C . ALA A 1 90 ? 40.812 -20.453 -13.82 1 94.5 90 ALA A C 1
ATOM 732 O O . ALA A 1 90 ? 39.906 -21.266 -13.797 1 94.5 90 ALA A O 1
ATOM 733 N N . VAL A 1 91 ? 41.094 -19.672 -12.891 1 93.75 91 VAL A N 1
ATOM 734 C CA . VAL A 1 91 ? 40.312 -19.672 -11.672 1 93.75 91 VAL A CA 1
ATOM 735 C C . VAL A 1 91 ? 38.875 -19.203 -11.984 1 93.75 91 VAL A C 1
ATOM 737 O O . VAL A 1 91 ? 37.906 -19.828 -11.586 1 93.75 91 VAL A O 1
ATOM 740 N N . VAL A 1 92 ? 38.75 -18.141 -12.68 1 94.5 92 VAL A N 1
ATOM 741 C CA . VAL A 1 92 ? 37.438 -17.562 -13.023 1 94.5 92 VAL A CA 1
ATOM 742 C C . VAL A 1 92 ? 36.625 -18.562 -13.852 1 94.5 92 VAL A C 1
ATOM 744 O O . VAL A 1 92 ? 35.469 -18.781 -13.586 1 94.5 92 VAL A O 1
ATOM 747 N N . ALA A 1 93 ? 37.25 -19.109 -14.773 1 95.94 93 ALA A N 1
ATOM 748 C CA . ALA A 1 93 ? 36.594 -20.078 -15.641 1 95.94 93 ALA A CA 1
ATOM 749 C C . ALA A 1 93 ? 36.156 -21.312 -14.852 1 95.94 93 ALA A C 1
ATOM 751 O O . ALA A 1 93 ? 35.062 -21.844 -15.07 1 95.94 93 ALA A O 1
ATOM 752 N N . THR A 1 94 ? 37.031 -21.734 -13.953 1 94 94 THR A N 1
ATOM 753 C CA . THR A 1 94 ? 36.719 -22.891 -13.125 1 94 94 THR A CA 1
ATOM 754 C C . THR A 1 94 ? 35.5 -22.594 -12.25 1 94 94 THR A C 1
ATOM 756 O O . THR A 1 94 ? 34.594 -23.422 -12.133 1 94 94 THR A O 1
ATOM 759 N N . LEU A 1 95 ? 35.5 -21.5 -11.68 1 93.19 95 LEU A N 1
ATOM 760 C CA . LEU A 1 95 ? 34.406 -21.094 -10.836 1 93.19 95 LEU A CA 1
ATOM 761 C C . LEU A 1 95 ? 33.094 -21 -11.648 1 93.19 95 LEU A C 1
ATOM 763 O O . LEU A 1 95 ? 32.062 -21.5 -11.219 1 93.19 95 LEU A O 1
ATOM 767 N N . GLY A 1 96 ? 33.156 -20.406 -12.789 1 93.62 96 GLY A N 1
ATOM 768 C CA . GLY A 1 96 ? 31.984 -20.281 -13.656 1 93.62 96 GLY A CA 1
ATOM 769 C C . GLY A 1 96 ? 31.469 -21.625 -14.141 1 93.62 96 GLY A C 1
ATOM 770 O O . GLY A 1 96 ? 30.266 -21.891 -14.078 1 93.62 96 GLY A O 1
ATOM 771 N N . GLN A 1 97 ? 32.406 -22.406 -14.609 1 95.06 97 GLN A N 1
ATOM 772 C CA . GLN A 1 97 ? 32 -23.719 -15.125 1 95.06 97 GLN A CA 1
ATOM 773 C C . GLN A 1 97 ? 31.484 -24.609 -14.008 1 95.06 97 GLN A C 1
ATOM 775 O O . GLN A 1 97 ? 30.562 -25.406 -14.219 1 95.06 97 GLN A O 1
ATOM 780 N N . SER A 1 98 ? 32.094 -24.516 -12.852 1 90.5 98 SER A N 1
ATOM 781 C CA . SER A 1 98 ? 31.625 -25.297 -11.711 1 90.5 98 SER A CA 1
ATOM 782 C C . SER A 1 98 ? 30.219 -24.859 -11.289 1 90.5 98 SER A C 1
ATOM 784 O O . SER A 1 98 ? 29.375 -25.703 -10.953 1 90.5 98 SER A O 1
ATOM 786 N N . ALA A 1 99 ? 30.016 -23.641 -11.289 1 89 99 ALA A N 1
ATOM 787 C CA . ALA A 1 99 ? 28.688 -23.125 -10.969 1 89 99 ALA A CA 1
ATOM 788 C C . ALA A 1 99 ? 27.656 -23.609 -11.977 1 89 99 ALA A C 1
ATOM 790 O O . ALA A 1 99 ? 26.531 -23.969 -11.594 1 89 99 ALA A O 1
ATOM 791 N N . LEU A 1 100 ? 28 -23.641 -13.203 1 92.06 100 LEU A N 1
ATOM 792 C CA . LEU A 1 100 ? 27.109 -24.125 -14.25 1 92.06 100 LEU A CA 1
ATOM 793 C C . LEU A 1 100 ? 26.812 -25.609 -14.062 1 92.06 100 LEU A C 1
ATOM 795 O O . LEU A 1 100 ? 25.672 -26.031 -14.164 1 92.06 100 LEU A O 1
ATOM 799 N N . LEU A 1 101 ? 27.844 -26.281 -13.773 1 89.12 101 LEU A N 1
ATOM 800 C CA . LEU A 1 101 ? 27.688 -27.703 -13.539 1 89.12 101 LEU A CA 1
ATOM 801 C C . LEU A 1 101 ? 26.781 -27.969 -12.344 1 89.12 101 LEU A C 1
ATOM 803 O O . LEU A 1 101 ? 25.891 -28.812 -12.398 1 89.12 101 LEU A O 1
ATOM 807 N N . PHE A 1 102 ? 27.031 -27.281 -11.375 1 83.81 102 PHE A N 1
ATOM 808 C CA . PHE A 1 102 ? 26.203 -27.406 -10.18 1 83.81 102 PHE A CA 1
ATOM 809 C C . PHE A 1 102 ? 24.75 -27.031 -10.492 1 83.81 102 PHE A C 1
ATOM 811 O O . PHE A 1 102 ? 23.828 -27.688 -10.016 1 83.81 102 PHE A O 1
ATOM 818 N N . ASP A 1 103 ? 24.562 -26.062 -11.211 1 87.25 103 ASP A N 1
ATOM 819 C CA . ASP A 1 103 ? 23.219 -25.641 -11.594 1 87.25 103 ASP A CA 1
ATOM 820 C C . ASP A 1 103 ? 22.484 -26.734 -12.367 1 87.25 103 ASP A C 1
ATOM 822 O O . ASP A 1 103 ? 21.281 -26.922 -12.211 1 87.25 103 ASP A O 1
ATOM 826 N N . THR A 1 104 ? 23.219 -27.406 -13.242 1 87.5 104 THR A N 1
ATOM 827 C CA . THR A 1 104 ? 22.594 -28.484 -14 1 87.5 104 THR A CA 1
ATOM 828 C C . THR A 1 104 ? 22.094 -29.578 -13.07 1 87.5 104 THR A C 1
ATOM 830 O O . THR A 1 104 ? 21.062 -30.203 -13.328 1 87.5 104 THR A O 1
ATOM 833 N N . LEU A 1 105 ? 22.797 -29.766 -12.039 1 80.5 105 LEU A N 1
ATOM 834 C CA . LEU A 1 105 ? 22.391 -30.781 -11.07 1 80.5 105 LEU A CA 1
ATOM 835 C C . LEU A 1 105 ? 21.156 -30.328 -10.312 1 80.5 105 LEU A C 1
ATOM 837 O O . LEU A 1 105 ? 20.219 -31.109 -10.109 1 80.5 105 LEU A O 1
ATOM 841 N N . VAL A 1 106 ? 21.203 -29.188 -9.953 1 76 106 VAL A N 1
ATOM 842 C CA . VAL A 1 106 ? 20.062 -28.609 -9.242 1 76 106 VAL A CA 1
ATOM 843 C C . VAL A 1 106 ? 18.844 -28.609 -10.156 1 76 106 VAL A C 1
ATOM 845 O O . VAL A 1 106 ? 17.734 -28.969 -9.727 1 76 106 VAL A O 1
ATOM 848 N N . PHE A 1 107 ? 19.047 -28.25 -11.344 1 79.44 107 PHE A N 1
ATOM 849 C CA . PHE A 1 107 ? 17.969 -28.203 -12.32 1 79.44 107 PHE A CA 1
ATOM 850 C C . PHE A 1 107 ? 17.391 -29.594 -12.562 1 79.44 107 PHE A C 1
ATOM 852 O O . PHE A 1 107 ? 16.188 -29.75 -12.727 1 79.44 107 PHE A O 1
ATOM 859 N N . ASP A 1 108 ? 18.25 -30.484 -12.617 1 76.81 108 ASP A N 1
ATOM 860 C CA . ASP A 1 108 ? 17.812 -31.859 -12.828 1 76.81 108 ASP A CA 1
ATOM 861 C C . ASP A 1 108 ? 16.922 -32.344 -11.68 1 76.81 108 ASP A C 1
ATOM 863 O O . ASP A 1 108 ? 15.922 -33.031 -11.906 1 76.81 108 ASP A O 1
ATOM 867 N N . HIS A 1 109 ? 17.328 -31.844 -10.594 1 69.25 109 HIS A N 1
ATOM 868 C CA . HIS A 1 109 ? 16.625 -32.312 -9.414 1 69.25 109 HIS A CA 1
ATOM 869 C C . HIS A 1 109 ? 15.367 -31.484 -9.148 1 69.25 109 HIS A C 1
ATOM 871 O O . HIS A 1 109 ? 14.312 -32.031 -8.82 1 69.25 109 HIS A O 1
ATOM 877 N N . TYR A 1 110 ? 15.531 -30.172 -9.352 1 67 110 TYR A N 1
ATOM 878 C CA . TYR A 1 110 ? 14.445 -29.297 -8.898 1 67 110 TYR A CA 1
ATOM 879 C C . TYR A 1 110 ? 13.812 -28.562 -10.078 1 67 110 TYR A C 1
ATOM 881 O O . TYR A 1 110 ? 12.766 -27.938 -9.922 1 67 110 TYR A O 1
ATOM 889 N N . ARG A 1 111 ? 14.336 -28.562 -11.188 1 72.31 111 ARG A N 1
ATOM 890 C CA . ARG A 1 111 ? 13.914 -27.828 -12.375 1 72.31 111 ARG A CA 1
ATOM 891 C C . ARG A 1 111 ? 13.914 -26.312 -12.117 1 72.31 111 ARG A C 1
ATOM 893 O O . ARG A 1 111 ? 13.023 -25.609 -12.578 1 72.31 111 ARG A O 1
ATOM 900 N N . LEU A 1 112 ? 14.797 -26 -11.211 1 72.56 112 LEU A N 1
ATOM 901 C CA . LEU A 1 112 ? 15.047 -24.594 -10.906 1 72.56 112 LEU A CA 1
ATOM 902 C C . LEU A 1 112 ? 16.531 -24.266 -11.047 1 72.56 112 LEU A C 1
ATOM 904 O O . LEU A 1 112 ? 17.391 -25.125 -10.828 1 72.56 112 LEU A O 1
ATOM 908 N N . HIS A 1 113 ? 16.734 -23.109 -11.43 1 79.06 113 HIS A N 1
ATOM 909 C CA . HIS A 1 113 ? 18.125 -22.672 -11.516 1 79.06 113 HIS A CA 1
ATOM 910 C C . HIS A 1 113 ? 18.609 -22.094 -10.188 1 79.06 113 HIS A C 1
ATOM 912 O O . HIS A 1 113 ? 17.797 -21.719 -9.336 1 79.06 113 HIS A O 1
ATOM 918 N N . LEU A 1 114 ? 19.875 -22.016 -10.141 1 75.62 114 LEU A N 1
ATOM 919 C CA . LEU A 1 114 ? 20.516 -21.516 -8.93 1 75.62 114 LEU A CA 1
ATOM 920 C C . LEU A 1 114 ? 20.125 -20.062 -8.672 1 75.62 114 LEU A C 1
ATOM 922 O O . LEU A 1 114 ? 20.25 -19.219 -9.562 1 75.62 114 LEU A O 1
ATOM 926 N N . ASN A 1 115 ? 19.516 -19.812 -7.602 1 70.19 115 ASN A N 1
ATOM 927 C CA . ASN A 1 115 ? 19.234 -18.5 -7.039 1 70.19 115 ASN A CA 1
ATOM 928 C C . ASN A 1 115 ? 19.453 -18.484 -5.527 1 70.19 115 ASN A C 1
ATOM 930 O O . ASN A 1 115 ? 19.75 -19.516 -4.926 1 70.19 115 ASN A O 1
ATOM 934 N N . PRO A 1 116 ? 19.641 -17.25 -5.004 1 63.94 116 PRO A N 1
ATOM 935 C CA . PRO A 1 116 ? 19.938 -17.219 -3.57 1 63.94 116 PRO A CA 1
ATOM 936 C C . PRO A 1 116 ? 19.062 -18.172 -2.762 1 63.94 116 PRO A C 1
ATOM 938 O O . PRO A 1 116 ? 19.531 -18.797 -1.811 1 63.94 116 PRO A O 1
ATOM 941 N N . PHE A 1 117 ? 17.953 -18.281 -3.297 1 63.81 117 PHE A N 1
ATOM 942 C CA . PHE A 1 117 ? 17 -19.156 -2.625 1 63.81 117 PHE A CA 1
ATOM 943 C C . PHE A 1 117 ? 17.438 -20.625 -2.768 1 63.81 117 PHE A C 1
ATOM 945 O O . PHE A 1 117 ? 17.484 -21.359 -1.781 1 63.81 117 PHE A O 1
ATOM 952 N N . VAL A 1 118 ? 17.703 -20.953 -3.918 1 69 118 VAL A N 1
ATOM 953 C CA . VAL A 1 118 ? 18.078 -22.328 -4.219 1 69 118 VAL A CA 1
ATOM 954 C C . VAL A 1 118 ? 19.422 -22.672 -3.57 1 69 118 VAL A C 1
ATOM 956 O O . VAL A 1 118 ? 19.641 -23.797 -3.141 1 69 118 VAL A O 1
ATOM 959 N N . LEU A 1 119 ? 20.156 -21.594 -3.463 1 68.62 119 LEU A N 1
ATOM 960 C CA . LEU A 1 119 ? 21.453 -21.781 -2.822 1 68.62 119 LEU A CA 1
ATOM 961 C C . LEU A 1 119 ? 21.281 -22.141 -1.352 1 68.62 119 LEU A C 1
ATOM 963 O O . LEU A 1 119 ? 22.016 -22.984 -0.827 1 68.62 119 LEU A O 1
ATOM 967 N N . ASP A 1 120 ? 20.406 -21.547 -0.75 1 63.97 120 ASP A N 1
ATOM 968 C CA . ASP A 1 120 ? 20.141 -21.844 0.654 1 63.97 120 ASP A CA 1
ATOM 969 C C . ASP A 1 120 ? 19.641 -23.266 0.829 1 63.97 120 ASP A C 1
ATOM 971 O O . ASP A 1 120 ? 20.031 -23.953 1.769 1 63.97 120 ASP A O 1
ATOM 975 N N . VAL A 1 121 ? 18.844 -23.641 -0.092 1 64.56 121 VAL A N 1
ATOM 976 C CA . VAL A 1 121 ? 18.281 -24.984 -0.043 1 64.56 121 VAL A CA 1
ATOM 977 C C . VAL A 1 121 ? 19.375 -26.016 -0.339 1 64.56 121 VAL A C 1
ATOM 979 O O . VAL A 1 121 ? 19.484 -27.031 0.34 1 64.56 121 VAL A O 1
ATOM 982 N N . ALA A 1 122 ? 20.109 -25.594 -1.345 1 63.75 122 ALA A N 1
ATOM 983 C CA . ALA A 1 122 ? 21.172 -26.5 -1.774 1 63.75 122 ALA A CA 1
ATOM 984 C C . ALA A 1 122 ? 22.234 -26.656 -0.691 1 63.75 122 ALA A C 1
ATOM 986 O O . ALA A 1 122 ? 22.797 -27.734 -0.522 1 63.75 122 ALA A O 1
ATOM 987 N N . ALA A 1 123 ? 22.375 -25.531 -0.046 1 61 123 ALA A N 1
ATOM 988 C CA . ALA A 1 123 ? 23.375 -25.562 1.019 1 61 123 ALA A CA 1
ATOM 989 C C . ALA A 1 123 ? 22.969 -26.531 2.127 1 61 123 ALA A C 1
ATOM 991 O O . ALA A 1 123 ? 23.812 -27.203 2.719 1 61 123 ALA A O 1
ATOM 992 N N . SER A 1 124 ? 21.734 -26.547 2.354 1 58.5 124 SER A N 1
ATOM 993 C CA . SER A 1 124 ? 21.25 -27.406 3.428 1 58.5 124 SER A CA 1
ATOM 994 C C . SER A 1 124 ? 21.25 -28.875 3.002 1 58.5 124 SER A C 1
ATOM 996 O O . SER A 1 124 ? 21.422 -29.766 3.832 1 58.5 124 SER A O 1
ATOM 998 N N . ASP A 1 125 ? 20.953 -29.094 1.756 1 55.59 125 ASP A N 1
ATOM 999 C CA . ASP A 1 125 ? 20.938 -30.469 1.243 1 55.59 125 ASP A CA 1
ATOM 1000 C C . ASP A 1 125 ? 22.203 -30.766 0.458 1 55.59 125 ASP A C 1
ATOM 1002 O O . ASP A 1 125 ? 22.297 -31.797 -0.222 1 55.59 125 ASP A O 1
ATOM 1006 N N . LEU A 1 126 ? 23.047 -29.828 0.429 1 53.88 126 LEU A N 1
ATOM 1007 C CA . LEU A 1 126 ? 24.266 -29.859 -0.361 1 53.88 126 LEU A CA 1
ATOM 1008 C C . LEU A 1 126 ? 24.984 -31.188 -0.173 1 53.88 126 LEU A C 1
ATOM 1010 O O . LEU A 1 126 ? 25.5 -31.766 -1.135 1 53.88 126 LEU A O 1
ATOM 1014 N N . LEU A 1 127 ? 24.953 -31.516 1.054 1 51.53 127 LEU A N 1
ATOM 1015 C CA . LEU A 1 127 ? 25.719 -32.719 1.314 1 51.53 127 LEU A CA 1
ATOM 1016 C C . LEU A 1 127 ? 25.141 -33.906 0.538 1 51.53 127 LEU A C 1
ATOM 1018 O O . LEU A 1 127 ? 25.875 -34.75 0.038 1 51.53 127 LEU A O 1
ATOM 1022 N N . ALA A 1 128 ? 23.906 -34.031 0.481 1 54.09 128 ALA A N 1
ATOM 1023 C CA . ALA A 1 128 ? 23.328 -35.156 -0.243 1 54.09 128 ALA A CA 1
ATOM 1024 C C . ALA A 1 128 ? 23.562 -35.031 -1.744 1 54.09 128 ALA A C 1
ATOM 1026 O O . ALA A 1 128 ? 23.781 -36.031 -2.434 1 54.09 128 ALA A O 1
ATOM 1027 N N . LEU A 1 129 ? 23.562 -33.781 -2.166 1 53.94 129 LEU A N 1
ATOM 1028 C CA . LEU A 1 129 ? 23.844 -33.5 -3.57 1 53.94 129 LEU A CA 1
ATOM 1029 C C . LEU A 1 129 ? 25.328 -33.719 -3.871 1 53.94 129 LEU A C 1
ATOM 1031 O O . LEU A 1 129 ? 25.688 -34.188 -4.961 1 53.94 129 LEU A O 1
ATOM 1035 N N . LEU A 1 130 ? 26.141 -33.375 -2.809 1 52.62 130 LEU A N 1
ATOM 1036 C CA . LEU A 1 130 ? 27.594 -33.469 -2.92 1 52.62 130 LEU A CA 1
ATOM 1037 C C . LEU A 1 130 ? 28.031 -34.938 -2.896 1 52.62 130 LEU A C 1
ATOM 1039 O O . LEU A 1 130 ? 29.203 -35.25 -3.166 1 52.62 130 LEU A O 1
ATOM 1043 N N . ASN A 1 131 ? 27.188 -35.75 -2.426 1 53.84 131 ASN A N 1
ATOM 1044 C CA . ASN A 1 131 ? 27.672 -37.125 -2.48 1 53.84 131 ASN A CA 1
ATOM 1045 C C . ASN A 1 131 ? 27.891 -37.594 -3.918 1 53.84 131 ASN A C 1
ATOM 1047 O O . ASN A 1 131 ? 28.188 -38.75 -4.16 1 53.84 131 ASN A O 1
ATOM 1051 N N . THR A 1 132 ? 27.812 -36.625 -4.793 1 55.97 132 THR A N 1
ATOM 1052 C CA . THR A 1 132 ? 28.141 -37 -6.16 1 55.97 132 THR A CA 1
ATOM 1053 C C . THR A 1 132 ? 29.609 -36.75 -6.469 1 55.97 132 THR A C 1
ATOM 1055 O O . THR A 1 132 ? 30.062 -35.594 -6.336 1 55.97 132 THR A O 1
ATOM 1058 N N . PRO A 1 133 ? 30.438 -37.75 -6.484 1 59.94 133 PRO A N 1
ATOM 1059 C CA . PRO A 1 133 ? 31.844 -37.594 -6.828 1 59.94 133 PRO A CA 1
ATOM 1060 C C . PRO A 1 133 ? 32.094 -36.5 -7.855 1 59.94 133 PRO A C 1
ATOM 1062 O O . PRO A 1 133 ? 33.125 -35.844 -7.805 1 59.94 133 PRO A O 1
ATOM 1065 N N . LEU A 1 134 ? 31.141 -36.219 -8.555 1 62.91 134 LEU A N 1
ATOM 1066 C CA . LEU A 1 134 ? 31.281 -35.219 -9.609 1 62.91 134 LEU A CA 1
ATOM 1067 C C . LEU A 1 134 ? 31.438 -33.812 -9.023 1 62.91 134 LEU A C 1
ATOM 1069 O O . LEU A 1 134 ? 32.156 -32.969 -9.594 1 62.91 134 LEU A O 1
ATOM 1073 N N . LEU A 1 135 ? 30.969 -33.594 -7.883 1 67 135 LEU A N 1
ATOM 1074 C CA . LEU A 1 135 ? 30.984 -32.219 -7.355 1 67 135 LEU A CA 1
ATOM 1075 C C . LEU A 1 135 ? 32.312 -31.938 -6.676 1 67 135 LEU A C 1
ATOM 1077 O O . LEU A 1 135 ? 32.75 -30.781 -6.633 1 67 135 LEU A O 1
ATOM 1081 N N . VAL A 1 136 ? 32.969 -32.938 -6.184 1 66.44 136 VAL A N 1
ATOM 1082 C CA . VAL A 1 136 ? 34.281 -32.688 -5.574 1 66.44 136 VAL A CA 1
ATOM 1083 C C . VAL A 1 136 ? 35.375 -32.781 -6.648 1 66.44 136 VAL A C 1
ATOM 1085 O O . VAL A 1 136 ? 36.219 -31.875 -6.75 1 66.44 136 VAL A O 1
ATOM 1088 N N . ALA A 1 137 ? 35.312 -33.812 -7.441 1 76.94 137 ALA A N 1
ATOM 1089 C CA . ALA A 1 137 ? 36.344 -34 -8.469 1 76.94 137 ALA A CA 1
ATOM 1090 C C . ALA A 1 137 ? 36.094 -33.062 -9.648 1 76.94 137 ALA A C 1
ATOM 1092 O O . ALA A 1 137 ? 37.031 -32.75 -10.375 1 76.94 137 ALA A O 1
ATOM 1093 N N . GLY A 1 138 ? 34.969 -32.594 -9.734 1 81.31 138 GLY A N 1
ATOM 1094 C CA . GLY A 1 138 ? 34.562 -31.797 -10.883 1 81.31 138 GLY A CA 1
ATOM 1095 C C . GLY A 1 138 ? 35.344 -30.484 -10.969 1 81.31 138 GLY A C 1
ATOM 1096 O O . GLY A 1 138 ? 36.031 -30.25 -11.953 1 81.31 138 GLY A O 1
ATOM 1097 N N . PRO A 1 139 ? 35.344 -29.812 -9.891 1 86.06 139 PRO A N 1
ATOM 1098 C CA . PRO A 1 139 ? 36.062 -28.531 -9.922 1 86.06 139 PRO A CA 1
ATOM 1099 C C . PRO A 1 139 ? 37.562 -28.703 -10.07 1 86.06 139 PRO A C 1
ATOM 1101 O O . PRO A 1 139 ? 38.219 -27.891 -10.734 1 86.06 139 PRO A O 1
ATOM 1104 N N . LEU A 1 140 ? 38.094 -29.703 -9.492 1 86.94 140 LEU A N 1
ATOM 1105 C CA . LEU A 1 140 ? 39.531 -29.922 -9.594 1 86.94 140 LEU A CA 1
ATOM 1106 C C . LEU A 1 140 ? 39.938 -30.297 -11.016 1 86.94 140 LEU A C 1
ATOM 1108 O O . LEU A 1 140 ? 40.938 -29.812 -11.539 1 86.94 140 LEU A O 1
ATOM 1112 N N . LEU A 1 141 ? 39.156 -31.172 -11.578 1 89.81 141 LEU A N 1
ATOM 1113 C CA . LEU A 1 141 ? 39.438 -31.562 -12.953 1 89.81 141 LEU A CA 1
ATOM 1114 C C . LEU A 1 141 ? 39.25 -30.391 -13.906 1 89.81 141 LEU A C 1
ATOM 1116 O O . LEU A 1 141 ? 40.031 -30.219 -14.844 1 89.81 141 LEU A O 1
ATOM 1120 N N . LEU A 1 142 ? 38.281 -29.641 -13.625 1 93.12 142 LEU A N 1
ATOM 1121 C CA . LEU A 1 142 ? 38.031 -28.469 -14.445 1 93.12 142 LEU A CA 1
ATOM 1122 C C . LEU A 1 142 ? 39.188 -27.453 -14.312 1 93.12 142 LEU A C 1
ATOM 1124 O O . LEU A 1 142 ? 39.594 -26.844 -15.305 1 93.12 142 LEU A O 1
ATOM 1128 N N . PHE A 1 143 ? 39.719 -27.359 -13.125 1 93.06 143 PHE A N 1
ATOM 1129 C CA . PHE A 1 143 ? 40.812 -26.438 -12.922 1 93.06 143 PHE A CA 1
ATOM 1130 C C . PHE A 1 143 ? 42.062 -26.875 -13.688 1 93.06 143 PHE A C 1
ATOM 1132 O O . PHE A 1 143 ? 42.719 -26.062 -14.344 1 93.06 143 PHE A O 1
ATOM 1139 N N . ALA A 1 144 ? 42.25 -28.094 -13.625 1 92.62 144 ALA A N 1
ATOM 1140 C CA . ALA A 1 144 ? 43.375 -28.641 -14.367 1 92.62 144 ALA A CA 1
ATOM 1141 C C . ALA A 1 144 ? 43.219 -28.438 -15.867 1 92.62 144 ALA A C 1
ATOM 1143 O O . ALA A 1 144 ? 44.156 -28.016 -16.562 1 92.62 144 ALA A O 1
ATOM 1144 N N . LEU A 1 145 ? 42.062 -28.688 -16.312 1 94.44 145 LEU A N 1
ATOM 1145 C CA . LEU A 1 145 ? 41.75 -28.5 -17.734 1 94.44 145 LEU A CA 1
ATOM 1146 C C . LEU A 1 145 ? 41.938 -27.047 -18.141 1 94.44 145 LEU A C 1
ATOM 1148 O O . LEU A 1 145 ? 42.469 -26.75 -19.203 1 94.44 145 LEU A O 1
ATOM 1152 N N . GLN A 1 146 ? 41.531 -26.172 -17.297 1 96 146 GLN A N 1
ATOM 1153 C CA . GLN A 1 146 ? 41.625 -24.734 -17.594 1 96 146 GLN A CA 1
ATOM 1154 C C . GLN A 1 146 ? 43.062 -24.281 -17.641 1 96 146 GLN A C 1
ATOM 1156 O O . GLN A 1 146 ? 43.438 -23.438 -18.484 1 96 146 GLN A O 1
ATOM 1161 N N . LEU A 1 147 ? 43.875 -24.828 -16.75 1 94.25 147 LEU A N 1
ATOM 1162 C CA . LEU A 1 147 ? 45.281 -24.453 -16.766 1 94.25 147 LEU A CA 1
ATOM 1163 C C . LEU A 1 147 ? 45.969 -24.953 -18.031 1 94.25 147 LEU A C 1
ATOM 1165 O O . LEU A 1 147 ? 46.781 -24.234 -18.625 1 94.25 147 LEU A O 1
ATOM 1169 N N . VAL A 1 148 ? 45.594 -26.109 -18.422 1 94.5 148 VAL A N 1
ATOM 1170 C CA . VAL A 1 148 ? 46.156 -26.688 -19.641 1 94.5 148 VAL A CA 1
ATOM 1171 C C . VAL A 1 148 ? 45.719 -25.859 -20.844 1 94.5 148 VAL A C 1
ATOM 1173 O O . VAL A 1 148 ? 46.5 -25.547 -21.734 1 94.5 148 VAL A O 1
ATOM 1176 N N . LEU A 1 149 ? 44.5 -25.5 -20.812 1 94.38 149 LEU A N 1
ATOM 1177 C CA . LEU A 1 149 ? 43.969 -24.703 -21.922 1 94.38 149 LEU A CA 1
ATOM 1178 C C . LEU A 1 149 ? 44.594 -23.312 -21.953 1 94.38 149 LEU A C 1
ATOM 1180 O O . LEU A 1 149 ? 44.969 -22.828 -23.016 1 94.38 149 LEU A O 1
ATOM 1184 N N . ALA A 1 150 ? 44.688 -22.719 -20.812 1 94.81 150 ALA A N 1
ATOM 1185 C CA . ALA A 1 150 ? 45.25 -21.375 -20.719 1 94.81 150 ALA A CA 1
ATOM 1186 C C . ALA A 1 150 ? 46.688 -21.328 -21.203 1 94.81 150 ALA A C 1
ATOM 1188 O O . ALA A 1 150 ? 47.062 -20.469 -22 1 94.81 150 ALA A O 1
ATOM 1189 N N . ASN A 1 151 ? 47.469 -22.266 -20.75 1 93.06 151 ASN A N 1
ATOM 1190 C CA . ASN A 1 151 ? 48.875 -22.328 -21.109 1 93.06 151 ASN A CA 1
ATOM 1191 C C . ASN A 1 151 ? 49.094 -22.812 -22.547 1 93.06 151 ASN A C 1
ATOM 1193 O O . ASN A 1 151 ? 49.938 -22.328 -23.266 1 93.06 151 ASN A O 1
ATOM 1197 N N . GLY A 1 152 ? 48.25 -23.766 -22.906 1 93.12 152 GLY A N 1
ATOM 1198 C CA . GLY A 1 152 ? 48.344 -24.281 -24.266 1 93.12 152 GLY A CA 1
ATOM 1199 C C . GLY A 1 152 ? 48 -23.234 -25.312 1 93.12 152 GLY A C 1
ATOM 1200 O O . GLY A 1 152 ? 48.656 -23.141 -26.344 1 93.12 152 GLY A O 1
ATOM 1201 N N . LEU A 1 153 ? 47.094 -22.453 -25.062 1 92.56 153 LEU A N 1
ATOM 1202 C CA . LEU A 1 153 ? 46.656 -21.406 -25.984 1 92.56 153 LEU A CA 1
ATOM 1203 C C . LEU A 1 153 ? 47.719 -20.312 -26.078 1 92.56 153 LEU A C 1
ATOM 1205 O O . LEU A 1 153 ? 47.938 -19.75 -27.156 1 92.56 153 LEU A O 1
ATOM 1209 N N . TRP A 1 154 ? 48.344 -20.047 -24.984 1 91.31 154 TRP A N 1
ATOM 1210 C CA . TRP A 1 154 ? 49.375 -19.016 -24.984 1 91.31 154 TRP A CA 1
ATOM 1211 C C . TRP A 1 154 ? 50.562 -19.438 -25.844 1 91.31 154 TRP A C 1
ATOM 1213 O O . TRP A 1 154 ? 51.125 -18.641 -26.609 1 91.31 154 TRP A O 1
ATOM 1223 N N . LYS A 1 155 ? 50.844 -20.688 -25.781 1 90.44 155 LYS A N 1
ATOM 1224 C CA . LYS A 1 155 ? 52 -21.203 -26.531 1 90.44 155 LYS A CA 1
ATOM 1225 C C . LYS A 1 155 ? 51.688 -21.25 -28.016 1 90.44 155 LYS A C 1
ATOM 1227 O O . LYS A 1 155 ? 52.594 -21.156 -28.844 1 90.44 155 LYS A O 1
ATOM 1232 N N . ARG A 1 156 ? 50.469 -21.328 -28.297 1 90.56 156 ARG A N 1
ATOM 1233 C CA . ARG A 1 156 ? 50.094 -21.5 -29.703 1 90.56 156 ARG A CA 1
ATOM 1234 C C . ARG A 1 156 ? 49.438 -20.25 -30.25 1 90.56 156 ARG A C 1
ATOM 1236 O O . ARG A 1 156 ? 48.781 -20.281 -31.297 1 90.56 156 ARG A O 1
ATOM 1243 N N . LEU A 1 157 ? 49.5 -19.219 -29.594 1 86.81 157 LEU A N 1
ATOM 1244 C CA . LEU A 1 157 ? 48.781 -17.984 -29.922 1 86.81 157 LEU A CA 1
ATOM 1245 C C . LEU A 1 157 ? 49.188 -17.5 -31.328 1 86.81 157 LEU A C 1
ATOM 1247 O O . LEU A 1 157 ? 48.344 -16.984 -32.062 1 86.81 157 LEU A O 1
ATOM 1251 N N . HIS A 1 158 ? 50.438 -17.672 -31.672 1 83.25 158 HIS A N 1
ATOM 1252 C CA . HIS A 1 158 ? 50.906 -17.203 -32.969 1 83.25 158 HIS A CA 1
ATOM 1253 C C . HIS A 1 158 ? 50.25 -17.969 -34.094 1 83.25 158 HIS A C 1
ATOM 1255 O O . HIS A 1 158 ? 49.938 -17.391 -35.156 1 83.25 158 HIS A O 1
ATOM 1261 N N . ARG A 1 159 ? 49.938 -19.203 -33.875 1 83.62 159 ARG A N 1
ATOM 1262 C CA . ARG A 1 159 ? 49.281 -20.031 -34.906 1 83.62 159 ARG A CA 1
ATOM 1263 C C . ARG A 1 159 ? 47.844 -19.625 -35.094 1 83.62 159 ARG A C 1
ATOM 1265 O O . ARG A 1 159 ? 47.344 -19.578 -36.219 1 83.62 159 ARG A O 1
ATOM 1272 N N . VAL A 1 160 ? 47.281 -19.234 -34 1 80.56 160 VAL A N 1
ATOM 1273 C CA . VAL A 1 160 ? 45.875 -18.875 -34 1 80.56 160 VAL A CA 1
ATOM 1274 C C . VAL A 1 160 ? 45.688 -17.516 -34.656 1 80.56 160 VAL A C 1
ATOM 1276 O O . VAL A 1 160 ? 44.688 -17.281 -35.344 1 80.56 160 VAL A O 1
ATOM 1279 N N . ARG A 1 161 ? 46.531 -16.688 -34.438 1 79.81 161 ARG A N 1
ATOM 1280 C CA . ARG A 1 161 ? 46.5 -15.344 -35 1 79.81 161 ARG A CA 1
ATOM 1281 C C . ARG A 1 161 ? 46.562 -15.391 -36.531 1 79.81 161 ARG A C 1
ATOM 1283 O O . ARG A 1 161 ? 45.906 -14.594 -37.219 1 79.81 161 ARG A O 1
ATOM 1290 N N . ARG A 1 162 ? 47.25 -16.312 -36.938 1 79.69 162 ARG A N 1
ATOM 1291 C CA . ARG A 1 162 ? 47.469 -16.422 -38.375 1 79.69 162 ARG A CA 1
ATOM 1292 C C . ARG A 1 162 ? 46.188 -16.891 -39.094 1 79.69 162 ARG A C 1
ATOM 1294 O O . ARG A 1 162 ? 45.969 -16.562 -40.25 1 79.69 162 ARG A O 1
ATOM 1301 N N . ARG A 1 163 ? 45.406 -17.578 -38.438 1 80.38 163 ARG A N 1
ATOM 1302 C CA . ARG A 1 163 ? 44.219 -18.172 -39.062 1 80.38 163 ARG A CA 1
ATOM 1303 C C . ARG A 1 163 ? 43.094 -17.141 -39.219 1 80.38 163 ARG A C 1
ATOM 1305 O O . ARG A 1 163 ? 42.156 -17.328 -39.969 1 80.38 163 ARG A O 1
ATOM 1312 N N . LYS A 1 164 ? 43.156 -15.922 -38.812 1 80.94 164 LYS A N 1
ATOM 1313 C CA . LYS A 1 164 ? 42.219 -14.797 -38.938 1 80.94 164 LYS A CA 1
ATOM 1314 C C . LYS A 1 164 ? 40.781 -15.258 -38.812 1 80.94 164 LYS A C 1
ATOM 1316 O O . LYS A 1 164 ? 39.938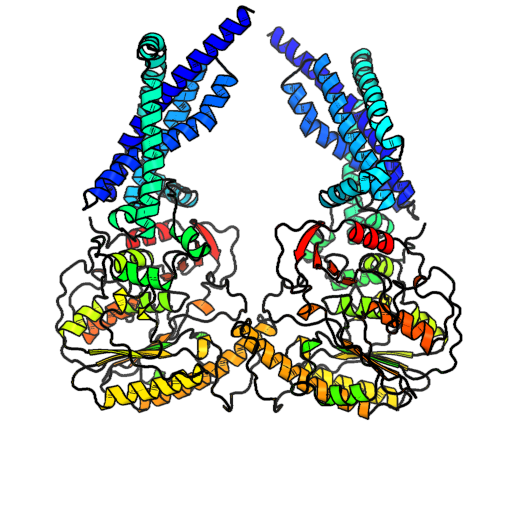 -14.82 -39.594 1 80.94 164 LYS A O 1
ATOM 1321 N N . LEU A 1 165 ? 40.438 -16.234 -37.969 1 84.81 165 LEU A N 1
ATOM 1322 C CA . LEU A 1 165 ? 39.094 -16.797 -37.844 1 84.81 165 LEU A CA 1
ATOM 1323 C C . LEU A 1 165 ? 38.281 -16.047 -36.781 1 84.81 165 LEU A C 1
ATOM 1325 O O . LEU A 1 165 ? 37.094 -16.297 -36.625 1 84.81 165 LEU A O 1
ATOM 1329 N N . GLY A 1 166 ? 38.812 -15.086 -36.219 1 85 166 GLY A N 1
ATOM 1330 C CA . GLY A 1 166 ? 38.188 -14.398 -35.094 1 85 166 GLY A CA 1
ATOM 1331 C C . GLY A 1 166 ? 36.938 -13.672 -35.469 1 85 166 GLY A C 1
ATOM 1332 O O . GLY A 1 166 ? 35.906 -13.805 -34.812 1 85 166 GLY A O 1
ATOM 1333 N N . THR A 1 167 ? 36.938 -13.031 -36.5 1 83.75 167 THR A N 1
ATOM 1334 C CA . THR A 1 167 ? 35.812 -12.219 -36.906 1 83.75 167 THR A CA 1
ATOM 1335 C C . THR A 1 167 ? 34.625 -13.109 -37.344 1 83.75 167 THR A C 1
ATOM 1337 O O . THR A 1 167 ? 33.469 -12.781 -37.062 1 83.75 167 THR A O 1
ATOM 1340 N N . LYS A 1 168 ? 34.969 -14.172 -37.969 1 88.94 168 LYS A N 1
ATOM 1341 C CA . LYS A 1 168 ? 33.906 -15.094 -38.406 1 88.94 168 LYS A CA 1
ATOM 1342 C C . LYS A 1 168 ? 33.25 -15.766 -37.219 1 88.94 168 LYS A C 1
ATOM 1344 O O . LYS A 1 168 ? 32.031 -15.938 -37.188 1 88.94 168 LYS A O 1
ATOM 1349 N N . VAL A 1 169 ? 34.094 -16.109 -36.25 1 90.5 169 VAL A N 1
ATOM 1350 C CA . VAL A 1 169 ? 33.562 -16.75 -35.062 1 90.5 169 VAL A CA 1
ATOM 1351 C C . VAL A 1 169 ? 32.656 -15.789 -34.281 1 90.5 169 VAL A C 1
ATOM 1353 O O . VAL A 1 169 ? 31.531 -16.141 -33.938 1 90.5 169 VAL A O 1
ATOM 1356 N N . VAL A 1 170 ? 33.094 -14.617 -34.156 1 89.81 170 VAL A N 1
ATOM 1357 C CA . VAL A 1 170 ? 32.312 -13.609 -33.438 1 89.81 170 VAL A CA 1
ATOM 1358 C C . VAL A 1 170 ? 31.016 -13.328 -34.188 1 89.81 170 VAL A C 1
ATOM 1360 O O . VAL A 1 170 ? 29.953 -13.203 -33.562 1 89.81 170 VAL A O 1
ATOM 1363 N N . GLY A 1 171 ? 31.141 -13.18 -35.469 1 88.88 171 GLY A N 1
ATOM 1364 C CA . GLY A 1 171 ? 29.969 -12.945 -36.281 1 88.88 171 GLY A CA 1
ATOM 1365 C C . GLY A 1 171 ? 28.922 -14.039 -36.125 1 88.88 171 GLY A C 1
ATOM 1366 O O . GLY A 1 171 ? 27.719 -13.75 -36 1 88.88 171 GLY A O 1
ATOM 1367 N N . THR A 1 172 ? 29.375 -15.234 -36.125 1 92.5 172 THR A N 1
ATOM 1368 C CA . THR A 1 172 ? 28.453 -16.359 -36 1 92.5 172 THR A CA 1
ATOM 1369 C C . THR A 1 172 ? 27.797 -16.375 -34.625 1 92.5 172 THR A C 1
ATOM 1371 O O . THR A 1 172 ? 26.594 -16.578 -34.5 1 92.5 172 THR A O 1
ATOM 1374 N N . LEU A 1 173 ? 28.578 -16.172 -33.625 1 94.06 173 LEU A N 1
ATOM 1375 C CA . LEU A 1 173 ? 28.062 -16.156 -32.25 1 94.06 173 LEU A CA 1
ATOM 1376 C C . LEU A 1 173 ? 27.047 -15.039 -32.062 1 94.06 173 LEU A C 1
ATOM 1378 O O . LEU A 1 173 ? 25.984 -15.242 -31.484 1 94.06 173 LEU A O 1
ATOM 1382 N N . MET A 1 174 ? 27.359 -13.93 -32.656 1 90.19 174 MET A N 1
ATOM 1383 C CA . MET A 1 174 ? 26.469 -12.781 -32.531 1 90.19 174 MET A CA 1
ATOM 1384 C C . MET A 1 174 ? 25.172 -13.023 -33.312 1 90.19 174 MET A C 1
ATOM 1386 O O . MET A 1 174 ? 24.094 -12.672 -32.812 1 90.19 174 MET A O 1
ATOM 1390 N N . THR A 1 175 ? 25.375 -13.578 -34.406 1 91 175 THR A N 1
ATOM 1391 C CA . THR A 1 175 ? 24.203 -13.883 -35.219 1 91 175 THR A CA 1
ATOM 1392 C C . THR A 1 175 ? 23.281 -14.867 -34.5 1 91 175 THR A C 1
ATOM 1394 O O . THR A 1 175 ? 22.062 -14.711 -34.5 1 91 175 THR A O 1
ATOM 1397 N N . CYS A 1 176 ? 23.844 -15.812 -33.875 1 93.88 176 CYS A N 1
ATOM 1398 C CA . CYS A 1 176 ? 23.047 -16.781 -33.125 1 93.88 176 CYS A CA 1
ATOM 1399 C C . CYS A 1 176 ? 22.328 -16.109 -31.969 1 93.88 176 CYS A C 1
ATOM 1401 O O . CYS A 1 176 ? 21.156 -16.391 -31.719 1 93.88 176 CYS A O 1
ATOM 1403 N N . PHE A 1 177 ? 22.969 -15.234 -31.344 1 93.31 177 PHE A N 1
ATOM 1404 C CA . PHE A 1 177 ? 22.375 -14.539 -30.203 1 93.31 177 PHE A CA 1
ATOM 1405 C C . PHE A 1 177 ? 21.188 -13.688 -30.656 1 93.31 177 PHE A C 1
ATOM 1407 O O . PHE A 1 177 ? 20.094 -13.805 -30.109 1 93.31 177 PHE A O 1
ATOM 1414 N N . PHE A 1 178 ? 21.422 -12.953 -31.656 1 89.94 178 PHE A N 1
ATOM 1415 C CA . PHE A 1 178 ? 20.359 -12.062 -32.125 1 89.94 178 PHE A CA 1
ATOM 1416 C C . PHE A 1 178 ? 19.234 -12.852 -32.75 1 89.94 178 PHE A C 1
ATOM 1418 O O . PHE A 1 178 ? 18.062 -12.523 -32.562 1 89.94 178 PHE A O 1
ATOM 1425 N N . ALA A 1 179 ? 19.594 -13.875 -33.406 1 91.38 179 ALA A N 1
ATOM 1426 C CA . ALA A 1 179 ? 18.578 -14.719 -34.031 1 91.38 179 ALA A CA 1
ATOM 1427 C C . ALA A 1 179 ? 17.672 -15.352 -33 1 91.38 179 ALA A C 1
ATOM 1429 O O . ALA A 1 179 ? 16.453 -15.43 -33.188 1 91.38 179 ALA A O 1
ATOM 1430 N N . THR A 1 180 ? 18.25 -15.797 -31.938 1 92.19 180 THR A N 1
ATOM 1431 C CA . THR A 1 180 ? 17.469 -16.406 -30.875 1 92.19 180 THR A CA 1
ATOM 1432 C C . THR A 1 180 ? 16.422 -15.438 -30.328 1 92.19 180 THR A C 1
ATOM 1434 O O . THR A 1 180 ? 15.266 -15.805 -30.141 1 92.19 180 THR A O 1
ATOM 1437 N N . HIS A 1 181 ? 16.781 -14.234 -30.109 1 89.5 181 HIS A N 1
ATOM 1438 C CA . HIS A 1 181 ? 15.867 -13.258 -29.531 1 89.5 181 HIS A CA 1
ATOM 1439 C C . HIS A 1 181 ? 14.812 -12.828 -30.547 1 89.5 181 HIS A C 1
ATOM 1441 O O . HIS A 1 181 ? 13.641 -12.672 -30.188 1 89.5 181 HIS A O 1
ATOM 1447 N N . PHE A 1 182 ? 15.219 -12.773 -31.797 1 89.12 182 PHE A N 1
ATOM 1448 C CA . PHE A 1 182 ? 14.266 -12.383 -32.812 1 89.12 182 PHE A CA 1
ATOM 1449 C C . PHE A 1 182 ? 13.234 -13.477 -33.062 1 89.12 182 PHE A C 1
ATOM 1451 O O . PHE A 1 182 ? 12.039 -13.203 -33.156 1 89.12 182 PHE A O 1
ATOM 1458 N N . VAL A 1 183 ? 13.711 -14.672 -33.062 1 91.88 183 VAL A N 1
ATOM 1459 C CA . VAL A 1 183 ? 12.812 -15.805 -33.281 1 91.88 183 VAL A CA 1
ATOM 1460 C C . VAL A 1 183 ? 11.891 -15.961 -32.062 1 91.88 183 VAL A C 1
ATOM 1462 O O . VAL A 1 183 ? 10.711 -16.297 -32.219 1 91.88 183 VAL A O 1
ATOM 1465 N N . HIS A 1 184 ? 12.398 -15.711 -30.938 1 91.06 184 HIS A N 1
ATOM 1466 C CA . HIS A 1 184 ? 11.578 -15.82 -29.734 1 91.06 184 HIS A CA 1
ATOM 1467 C C . HIS A 1 184 ? 10.469 -14.773 -29.734 1 91.06 184 HIS A C 1
ATOM 1469 O O . HIS A 1 184 ? 9.352 -15.047 -29.297 1 91.06 184 HIS A O 1
ATOM 1475 N N . VAL A 1 185 ? 10.812 -13.586 -30.188 1 85.69 185 VAL A N 1
ATOM 1476 C CA . VAL A 1 185 ? 9.812 -12.531 -30.266 1 85.69 185 VAL A CA 1
ATOM 1477 C C . VAL A 1 185 ? 8.648 -12.992 -31.141 1 85.69 185 VAL A C 1
ATOM 1479 O O . VAL A 1 185 ? 7.48 -12.82 -30.781 1 85.69 185 VAL A O 1
ATOM 1482 N N . TRP A 1 186 ? 9.031 -13.578 -32.188 1 85.19 186 TRP A N 1
ATOM 1483 C CA . TRP A 1 186 ? 8.016 -14.117 -33.094 1 85.19 186 TRP A CA 1
ATOM 1484 C C . TRP A 1 186 ? 7.23 -15.234 -32.406 1 85.19 186 TRP A C 1
ATOM 1486 O O . TRP A 1 186 ? 6 -15.273 -32.5 1 85.19 186 TRP A O 1
ATOM 1496 N N . ALA A 1 187 ? 7.887 -16.141 -31.797 1 87.69 187 ALA A N 1
ATOM 1497 C CA . ALA A 1 187 ? 7.25 -17.281 -31.141 1 87.69 187 ALA A CA 1
ATOM 1498 C C . ALA A 1 187 ? 6.316 -16.828 -30.031 1 87.69 187 ALA A C 1
ATOM 1500 O O . ALA A 1 187 ? 5.25 -17.422 -29.828 1 87.69 187 ALA A O 1
ATOM 1501 N N . ASP A 1 188 ? 6.777 -15.867 -29.328 1 84.44 188 ASP A N 1
ATOM 1502 C CA . ASP A 1 188 ? 5.969 -15.32 -28.25 1 84.44 188 ASP A CA 1
ATOM 1503 C C . ASP A 1 188 ? 4.703 -14.656 -28.781 1 84.44 188 ASP A C 1
ATOM 1505 O O . ASP A 1 188 ? 3.611 -14.867 -28.25 1 84.44 188 ASP A O 1
ATOM 1509 N N . ALA A 1 189 ? 4.832 -13.961 -29.891 1 77.06 189 ALA A N 1
ATOM 1510 C CA . ALA A 1 189 ? 3.709 -13.258 -30.5 1 77.06 189 ALA A CA 1
ATOM 1511 C C . ALA A 1 189 ? 2.695 -14.234 -31.078 1 77.06 189 ALA A C 1
ATOM 1513 O O . ALA A 1 189 ? 1.489 -13.984 -31.047 1 77.06 189 ALA A O 1
ATOM 1514 N N . THR A 1 190 ? 3.16 -15.359 -31.594 1 78.81 190 THR A N 1
ATOM 1515 C CA . THR A 1 190 ? 2.287 -16.312 -32.25 1 78.81 190 THR A CA 1
ATOM 1516 C C . THR A 1 190 ? 1.947 -17.469 -31.312 1 78.81 190 THR A C 1
ATOM 1518 O O . THR A 1 190 ? 1.3 -18.438 -31.719 1 78.81 190 THR A O 1
ATOM 1521 N N . VAL A 1 191 ? 2.385 -17.422 -30.156 1 80.75 191 VAL A N 1
ATOM 1522 C CA . VAL A 1 191 ? 2.154 -18.438 -29.141 1 80.75 191 VAL A CA 1
ATOM 1523 C C . VAL A 1 191 ? 2.641 -19.797 -29.625 1 80.75 191 VAL A C 1
ATOM 1525 O O . VAL A 1 191 ? 1.912 -20.797 -29.547 1 80.75 191 VAL A O 1
ATOM 1528 N N . TYR A 1 192 ? 3.746 -19.781 -30.281 1 84.5 192 TYR A N 1
ATOM 1529 C CA . TYR A 1 192 ? 4.375 -21.031 -30.703 1 84.5 192 TYR A CA 1
ATOM 1530 C C . TYR A 1 192 ? 5.066 -21.719 -29.516 1 84.5 192 TYR A C 1
ATOM 1532 O O . TYR A 1 192 ? 6.227 -21.422 -29.219 1 84.5 192 TYR A O 1
ATOM 1540 N N . ARG A 1 193 ? 4.453 -22.672 -28.953 1 82.75 193 ARG A N 1
ATOM 1541 C CA . ARG A 1 193 ? 4.781 -23.234 -27.641 1 82.75 193 ARG A CA 1
ATOM 1542 C C . ARG A 1 193 ? 6.07 -24.047 -27.703 1 82.75 193 ARG A C 1
ATOM 1544 O O . ARG A 1 193 ? 6.863 -24.031 -26.766 1 82.75 193 ARG A O 1
ATOM 1551 N N . PRO A 1 194 ? 6.371 -24.672 -28.797 1 84.69 194 PRO A N 1
ATOM 1552 C CA . PRO A 1 194 ? 7.609 -25.453 -28.828 1 84.69 194 PRO A CA 1
ATOM 1553 C C . PRO A 1 194 ? 8.852 -24.609 -28.594 1 84.69 194 PRO A C 1
ATOM 1555 O O . PRO A 1 194 ? 9.883 -25.125 -28.156 1 84.69 194 PRO A O 1
ATOM 1558 N N . ILE A 1 195 ? 8.773 -23.359 -28.766 1 89.31 195 ILE A N 1
ATOM 1559 C CA . ILE A 1 195 ? 9.891 -22.453 -28.516 1 89.31 195 ILE A CA 1
ATOM 1560 C C . ILE A 1 195 ? 9.734 -21.797 -27.156 1 89.31 195 ILE A C 1
ATOM 1562 O O . ILE A 1 195 ? 10.664 -21.812 -26.344 1 89.31 195 ILE A O 1
ATOM 1566 N N . THR A 1 196 ? 8.562 -21.344 -26.828 1 85.75 196 THR A N 1
ATOM 1567 C CA . THR A 1 196 ? 8.359 -20.578 -25.609 1 85.75 196 THR A CA 1
ATOM 1568 C C . THR A 1 196 ? 8.484 -21.469 -24.375 1 85.75 196 THR A C 1
ATOM 1570 O O . THR A 1 196 ? 8.797 -20.984 -23.281 1 85.75 196 THR A O 1
ATOM 1573 N N . GLN A 1 197 ? 8.336 -22.703 -24.641 1 82.19 197 GLN A N 1
ATOM 1574 C CA . GLN A 1 197 ? 8.461 -23.625 -23.531 1 82.19 197 GLN A CA 1
ATOM 1575 C C . GLN A 1 197 ? 9.914 -23.797 -23.109 1 82.19 197 GLN A C 1
ATOM 1577 O O . GLN A 1 197 ? 10.195 -24.266 -22 1 82.19 197 GLN A O 1
ATOM 1582 N N . GLN A 1 198 ? 10.781 -23.328 -23.906 1 87.56 198 GLN A N 1
ATOM 1583 C CA . GLN A 1 198 ? 12.211 -23.484 -23.641 1 87.56 198 GLN A CA 1
ATOM 1584 C C . GLN A 1 198 ? 12.734 -22.312 -22.797 1 87.56 198 GLN A C 1
ATOM 1586 O O . GLN A 1 198 ? 13.914 -22.266 -22.453 1 87.56 198 GLN A O 1
ATOM 1591 N N . ASP A 1 199 ? 11.93 -21.469 -22.438 1 85.81 199 ASP A N 1
ATOM 1592 C CA . ASP A 1 199 ? 12.352 -20.203 -21.844 1 85.81 199 ASP A CA 1
ATOM 1593 C C . ASP A 1 199 ? 13.125 -20.453 -20.547 1 85.81 199 ASP A C 1
ATOM 1595 O O . ASP A 1 199 ? 14.102 -19.75 -20.25 1 85.81 199 ASP A O 1
ATOM 1599 N N . ASP A 1 200 ? 12.742 -21.516 -19.844 1 80.19 200 ASP A N 1
ATOM 1600 C CA . ASP A 1 200 ? 13.344 -21.703 -18.531 1 80.19 200 ASP A CA 1
ATOM 1601 C C . ASP A 1 200 ? 14.359 -22.844 -18.562 1 80.19 200 ASP A C 1
ATOM 1603 O O . ASP A 1 200 ? 14.75 -23.359 -17.5 1 80.19 200 ASP A O 1
ATOM 1607 N N . MET A 1 201 ? 14.758 -23.141 -19.703 1 86.69 201 MET A N 1
ATOM 1608 C CA . MET A 1 201 ? 15.664 -24.281 -19.812 1 86.69 201 MET A CA 1
ATOM 1609 C C . MET A 1 201 ? 17.062 -23.906 -19.359 1 86.69 201 MET A C 1
ATOM 1611 O O . MET A 1 201 ? 17.688 -24.641 -18.578 1 86.69 201 MET A O 1
ATOM 1615 N N . PHE A 1 202 ? 17.531 -22.781 -19.812 1 91.94 202 PHE A N 1
ATOM 1616 C CA . PHE A 1 202 ? 18.875 -22.344 -19.484 1 91.94 202 PHE A CA 1
ATOM 1617 C C . PHE A 1 202 ? 18.859 -21.297 -18.375 1 91.94 202 PHE A C 1
ATOM 1619 O O . PHE A 1 202 ? 17.906 -20.531 -18.266 1 91.94 202 PHE A O 1
ATOM 1626 N N . PRO A 1 203 ? 19.938 -21.328 -17.562 1 89.75 203 PRO A N 1
ATOM 1627 C CA . PRO A 1 203 ? 20 -20.328 -16.5 1 89.75 203 PRO A CA 1
ATOM 1628 C C . PRO A 1 203 ? 20.203 -18.906 -17.031 1 89.75 203 PRO A C 1
ATOM 1630 O O . PRO A 1 203 ? 20.906 -18.719 -18.031 1 89.75 203 PRO A O 1
ATOM 1633 N N . LEU A 1 204 ? 19.625 -17.938 -16.344 1 85.88 204 LEU A N 1
ATOM 1634 C CA . LEU A 1 204 ? 19.766 -16.516 -16.656 1 85.88 204 LEU A CA 1
ATOM 1635 C C . LEU A 1 204 ? 19.266 -16.203 -18.062 1 85.88 204 LEU A C 1
ATOM 1637 O O . LEU A 1 204 ? 19.812 -15.328 -18.734 1 85.88 204 LEU A O 1
ATOM 1641 N N . HIS A 1 205 ? 18.438 -17.016 -18.547 1 86.44 205 HIS A N 1
ATOM 1642 C CA . HIS A 1 205 ? 17.906 -16.844 -19.891 1 86.44 205 HIS A CA 1
ATOM 1643 C C . HIS A 1 205 ? 16.609 -16.016 -19.859 1 86.44 205 HIS A C 1
ATOM 1645 O O . HIS A 1 205 ? 15.586 -16.484 -19.359 1 86.44 205 HIS A O 1
ATOM 1651 N N . TYR A 1 206 ? 16.609 -14.828 -20.344 1 79.75 206 TYR A N 1
ATOM 1652 C CA . TYR A 1 206 ? 15.453 -13.938 -20.391 1 79.75 206 TYR A CA 1
ATOM 1653 C C . TYR A 1 206 ? 15.203 -13.445 -21.812 1 79.75 206 TYR A C 1
ATOM 1655 O O . TYR A 1 206 ? 15.594 -12.336 -22.172 1 79.75 206 TYR A O 1
ATOM 1663 N N . PRO A 1 207 ? 14.641 -14.281 -22.484 1 81.5 207 PRO A N 1
ATOM 1664 C CA . PRO A 1 207 ? 14.43 -13.898 -23.891 1 81.5 207 PRO A CA 1
ATOM 1665 C C . PRO A 1 207 ? 13.516 -12.68 -24.047 1 81.5 207 PRO A C 1
ATOM 1667 O O . PRO A 1 207 ? 12.688 -12.414 -23.172 1 81.5 207 PRO A O 1
ATOM 1670 N N . ALA A 1 208 ? 13.727 -11.914 -25.047 1 73.88 208 ALA A N 1
ATOM 1671 C CA . ALA A 1 208 ? 12.891 -10.758 -25.344 1 73.88 208 ALA A CA 1
ATOM 1672 C C . ALA A 1 208 ? 11.461 -11.18 -25.672 1 73.88 208 ALA A C 1
ATOM 1674 O O . ALA A 1 208 ? 11.25 -12.18 -26.375 1 73.88 208 ALA A O 1
ATOM 1675 N N . THR A 1 209 ? 10.57 -10.586 -24.953 1 74.5 209 THR A N 1
ATOM 1676 C CA . THR A 1 209 ? 9.172 -10.945 -25.156 1 74.5 209 THR A CA 1
ATOM 1677 C C . THR A 1 209 ? 8.422 -9.836 -25.891 1 74.5 209 THR A C 1
ATOM 1679 O O . THR A 1 209 ? 8.703 -8.648 -25.672 1 74.5 209 THR A O 1
ATOM 1682 N N . ALA A 1 210 ? 7.73 -10.195 -26.781 1 67.5 210 ALA A N 1
ATOM 1683 C CA . ALA A 1 210 ? 6.91 -9.266 -27.547 1 67.5 210 ALA A CA 1
ATOM 1684 C C . ALA A 1 210 ? 5.594 -8.977 -26.844 1 67.5 210 ALA A C 1
ATOM 1686 O O . ALA A 1 210 ? 5.035 -7.883 -26.969 1 67.5 210 ALA A O 1
ATOM 1687 N N . LYS A 1 211 ? 5.148 -9.945 -26.109 1 64.88 211 LYS A N 1
ATOM 1688 C CA . LYS A 1 211 ? 3.791 -9.859 -25.578 1 64.88 211 LYS A CA 1
ATOM 1689 C C . LYS A 1 211 ? 3.619 -8.625 -24.703 1 64.88 211 LYS A C 1
ATOM 1691 O O . LYS A 1 211 ? 2.645 -7.887 -24.844 1 64.88 211 LYS A O 1
ATOM 1696 N N . SER A 1 212 ? 4.496 -8.484 -23.75 1 60.53 212 SER A N 1
ATOM 1697 C CA . SER A 1 212 ? 4.383 -7.34 -22.859 1 60.53 212 SER A CA 1
ATOM 1698 C C . SER A 1 212 ? 4.477 -6.027 -23.625 1 60.53 212 SER A C 1
ATOM 1700 O O . SER A 1 212 ? 3.711 -5.094 -23.375 1 60.53 212 SER A O 1
ATOM 1702 N N . PHE A 1 213 ? 5.355 -6.113 -24.625 1 56.94 213 PHE A N 1
ATOM 1703 C CA . PHE A 1 213 ? 5.535 -4.926 -25.453 1 56.94 213 PHE A CA 1
ATOM 1704 C C . PHE A 1 213 ? 4.309 -4.68 -26.328 1 56.94 213 PHE A C 1
ATOM 1706 O O . PHE A 1 213 ? 3.811 -3.555 -26.406 1 56.94 213 PHE A O 1
ATOM 1713 N N . MET A 1 214 ? 3.875 -5.711 -26.781 1 61.75 214 MET A N 1
ATOM 1714 C CA . MET A 1 214 ? 2.75 -5.582 -27.703 1 61.75 214 MET A CA 1
ATOM 1715 C C . MET A 1 214 ? 1.474 -5.211 -26.953 1 61.75 214 MET A C 1
ATOM 1717 O O . MET A 1 214 ? 0.66 -4.434 -27.453 1 61.75 214 MET A O 1
ATOM 1721 N N . THR A 1 215 ? 1.295 -5.742 -25.781 1 59.5 215 THR A N 1
ATOM 1722 C CA . THR A 1 215 ? 0.126 -5.406 -24.984 1 59.5 215 THR A CA 1
ATOM 1723 C C . THR A 1 215 ? 0.193 -3.955 -24.516 1 59.5 215 THR A C 1
ATOM 1725 O O . THR A 1 215 ? -0.818 -3.25 -24.5 1 59.5 215 THR A O 1
ATOM 1728 N N . ARG A 1 216 ? 1.354 -3.523 -24.203 1 55.72 216 ARG A N 1
ATOM 1729 C CA . ARG A 1 216 ? 1.55 -2.162 -23.719 1 55.72 216 ARG A CA 1
ATOM 1730 C C . ARG A 1 216 ? 1.33 -1.146 -24.844 1 55.72 216 ARG A C 1
ATOM 1732 O O . ARG A 1 216 ? 0.798 -0.06 -24.594 1 55.72 216 ARG A O 1
ATOM 1739 N N . GLN A 1 217 ? 1.718 -1.599 -26 1 55.69 217 GLN A N 1
ATOM 1740 C CA . GLN A 1 217 ? 1.562 -0.716 -27.156 1 55.69 217 GLN A CA 1
ATOM 1741 C C . GLN A 1 217 ? 0.164 -0.837 -27.75 1 55.69 217 GLN A C 1
ATOM 1743 O O . GLN A 1 217 ? -0.164 -0.148 -28.719 1 55.69 217 GLN A O 1
ATOM 1748 N N . GLY A 1 218 ? -0.593 -1.737 -27.062 1 60.53 218 GLY A N 1
ATOM 1749 C CA . GLY A 1 218 ? -1.974 -1.901 -27.484 1 60.53 218 GLY A CA 1
ATOM 1750 C C . GLY A 1 218 ? -2.111 -2.676 -28.781 1 60.53 218 GLY A C 1
ATOM 1751 O O . GLY A 1 218 ? -3.143 -2.594 -29.453 1 60.53 218 GLY A O 1
ATOM 1752 N N . LEU A 1 219 ? -1.163 -3.314 -29.203 1 59.97 219 LEU A N 1
ATOM 1753 C CA . LEU A 1 219 ? -1.167 -4 -30.484 1 59.97 219 LEU A CA 1
ATOM 1754 C C . LEU A 1 219 ? -1.907 -5.332 -30.391 1 59.97 219 LEU A C 1
ATOM 1756 O O . LEU A 1 219 ? -2.455 -5.812 -31.391 1 59.97 219 LEU A O 1
ATOM 1760 N N . VAL A 1 220 ? -1.896 -6.008 -29.25 1 64.19 220 VAL A N 1
ATOM 1761 C CA . VAL A 1 220 ? -2.607 -7.273 -29.094 1 64.19 220 VAL A CA 1
ATOM 1762 C C . VAL A 1 220 ? -3.504 -7.203 -27.859 1 64.19 220 VAL A C 1
ATOM 1764 O O . VAL A 1 220 ? -3.072 -6.746 -26.797 1 64.19 220 VAL A O 1
ATOM 1767 N N . ASP A 1 221 ? -4.785 -7.375 -28.062 1 65.81 221 ASP A N 1
ATOM 1768 C CA . ASP A 1 221 ? -5.777 -7.391 -27 1 65.81 221 ASP A CA 1
ATOM 1769 C C . ASP A 1 221 ? -5.637 -8.648 -26.141 1 65.81 221 ASP A C 1
ATOM 1771 O O . ASP A 1 221 ? -5.23 -9.703 -26.641 1 65.81 221 ASP A O 1
ATOM 1775 N N . GLU A 1 222 ? -5.805 -8.602 -24.922 1 63.75 222 GLU A N 1
ATOM 1776 C CA . GLU A 1 222 ? -5.742 -9.719 -23.984 1 63.75 222 GLU A CA 1
ATOM 1777 C C . GLU A 1 222 ? -6.664 -10.859 -24.422 1 63.75 222 GLU A C 1
ATOM 1779 O O . GLU A 1 222 ? -6.32 -12.031 -24.281 1 63.75 222 GLU A O 1
ATOM 1784 N N . ASP A 1 223 ? -7.727 -10.453 -25.078 1 65.44 223 ASP A N 1
ATOM 1785 C CA . ASP A 1 223 ? -8.688 -11.453 -25.516 1 65.44 223 ASP A CA 1
ATOM 1786 C C . ASP A 1 223 ? -8.148 -12.25 -26.703 1 65.44 223 ASP A C 1
ATOM 1788 O O . ASP A 1 223 ? -8.344 -13.469 -26.781 1 65.44 223 ASP A O 1
ATOM 1792 N N . SER A 1 224 ? -7.496 -11.523 -27.562 1 68.12 224 SER A N 1
ATOM 1793 C CA . SER A 1 224 ? -6.922 -12.188 -28.734 1 68.12 224 SER A CA 1
ATOM 1794 C C . SER A 1 224 ? -5.801 -13.141 -28.312 1 68.12 224 SER A C 1
ATOM 1796 O O . SER A 1 224 ? -5.668 -14.227 -28.891 1 68.12 224 SER A O 1
ATOM 1798 N N . LEU A 1 225 ? -5.195 -12.742 -27.391 1 70 225 LEU A N 1
ATOM 1799 C CA . LEU A 1 225 ? -4.121 -13.602 -26.906 1 70 225 LEU A CA 1
ATOM 1800 C C . LEU A 1 225 ? -4.688 -14.859 -26.25 1 70 225 LEU A C 1
ATOM 1802 O O . LEU A 1 225 ? -4.16 -15.953 -26.453 1 70 225 LEU A O 1
ATOM 1806 N N . ALA A 1 226 ? -5.73 -14.648 -25.562 1 68.31 226 ALA A N 1
ATOM 1807 C CA . ALA A 1 226 ? -6.379 -15.797 -24.938 1 68.31 226 ALA A CA 1
ATOM 1808 C C . ALA A 1 226 ? -6.914 -16.766 -25.984 1 68.31 226 ALA A C 1
ATOM 1810 O O . ALA A 1 226 ? -6.805 -17.984 -25.828 1 68.31 226 ALA A O 1
ATOM 1811 N N . LYS A 1 227 ? -7.414 -16.266 -27.047 1 71.62 227 LYS A N 1
ATOM 1812 C CA . LYS A 1 227 ? -7.922 -17.094 -28.141 1 71.62 227 LYS A CA 1
ATOM 1813 C C . LYS A 1 227 ? -6.797 -17.859 -28.828 1 71.62 227 LYS A C 1
ATOM 1815 O O . LYS A 1 227 ? -6.957 -19.031 -29.172 1 71.62 227 LYS A O 1
ATOM 1820 N N . ALA A 1 228 ? -5.773 -17.141 -28.969 1 72 228 ALA A N 1
ATOM 1821 C CA . ALA A 1 228 ? -4.617 -17.781 -29.594 1 72 228 ALA A CA 1
ATOM 1822 C C . ALA A 1 228 ? -4.078 -18.922 -28.719 1 72 228 ALA A C 1
ATOM 1824 O O . ALA A 1 228 ? -3.697 -19.969 -29.234 1 72 228 ALA A O 1
ATOM 1825 N N . GLU A 1 229 ? -4.07 -18.75 -27.578 1 72.38 229 GLU A N 1
ATOM 1826 C CA . GLU A 1 229 ? -3.602 -19.781 -26.656 1 72.38 229 GLU A CA 1
ATOM 1827 C C . GLU A 1 229 ? -4.52 -21 -26.672 1 72.38 229 GLU A C 1
ATOM 1829 O O . GLU A 1 229 ? -4.051 -22.141 -26.609 1 72.38 229 GLU A O 1
ATOM 1834 N N . ARG A 1 230 ? -5.824 -20.688 -26.828 1 72.31 230 ARG A N 1
ATOM 1835 C CA . ARG A 1 230 ? -6.816 -21.766 -26.859 1 72.31 230 ARG A CA 1
ATOM 1836 C C . ARG A 1 230 ? -6.695 -22.578 -28.141 1 72.31 230 ARG A C 1
ATOM 1838 O O . ARG A 1 230 ? -6.922 -23.797 -28.141 1 72.31 230 ARG A O 1
ATOM 1845 N N . SER A 1 231 ? -6.27 -21.891 -29.062 1 74 231 SER A N 1
ATOM 1846 C CA . SER A 1 231 ? -6.234 -22.547 -30.359 1 74 231 SER A CA 1
ATOM 1847 C C . SER A 1 231 ? -4.887 -23.219 -30.609 1 74 231 SER A C 1
ATOM 1849 O O . SER A 1 231 ? -4.742 -24 -31.547 1 74 231 SER A O 1
ATOM 1851 N N . ALA A 1 232 ? -4.059 -22.969 -29.781 1 75.19 232 ALA A N 1
ATOM 1852 C CA . ALA A 1 232 ? -2.727 -23.531 -29.969 1 75.19 232 ALA A CA 1
ATOM 1853 C C . ALA A 1 232 ? -2.746 -25.047 -29.781 1 75.19 232 ALA A C 1
ATOM 1855 O O . ALA A 1 232 ? -3.564 -25.578 -29.031 1 75.19 232 ALA A O 1
ATOM 1856 N N . ALA A 1 233 ? -1.899 -25.766 -30.484 1 76 233 ALA A N 1
ATOM 1857 C CA . ALA A 1 233 ? -1.794 -27.219 -30.359 1 76 233 ALA A CA 1
ATOM 1858 C C . ALA A 1 233 ? -1.307 -27.609 -28.969 1 76 233 ALA A C 1
ATOM 1860 O O . ALA A 1 233 ? -0.459 -26.922 -28.391 1 76 233 ALA A O 1
ATOM 1861 N N . PRO A 1 234 ? -1.923 -28.656 -28.438 1 77.75 234 PRO A N 1
ATOM 1862 C CA . PRO A 1 234 ? -1.507 -29.094 -27.094 1 77.75 234 PRO A CA 1
ATOM 1863 C C . PRO A 1 234 ? -0.066 -29.594 -27.062 1 77.75 234 PRO A C 1
ATOM 1865 O O . PRO A 1 234 ? 0.418 -30.156 -28.047 1 77.75 234 PRO A O 1
ATOM 1868 N N . THR A 1 235 ? 0.498 -29.359 -25.922 1 78.5 235 THR A N 1
ATOM 1869 C CA . THR A 1 235 ? 1.825 -29.906 -25.672 1 78.5 235 THR A CA 1
ATOM 1870 C C . THR A 1 235 ? 1.729 -31.203 -24.859 1 78.5 235 THR A C 1
ATOM 1872 O O . THR A 1 235 ? 0.633 -31.719 -24.625 1 78.5 235 THR A O 1
ATOM 1875 N N . ARG A 1 236 ? 2.816 -31.969 -24.547 1 80.94 236 ARG A N 1
ATOM 1876 C CA . ARG A 1 236 ? 2.865 -33.188 -23.75 1 80.94 236 ARG A CA 1
ATOM 1877 C C . ARG A 1 236 ? 3.936 -33.094 -22.672 1 80.94 236 ARG A C 1
ATOM 1879 O O . ARG A 1 236 ? 4.914 -33.844 -22.703 1 80.94 236 ARG A O 1
ATOM 1886 N N . GLN A 1 237 ? 3.479 -32.281 -21.828 1 78.06 237 GLN A N 1
ATOM 1887 C CA . GLN A 1 237 ? 4.453 -32 -20.766 1 78.06 237 GLN A CA 1
ATOM 1888 C C . GLN A 1 237 ? 4.191 -32.875 -19.547 1 78.06 237 GLN A C 1
ATOM 1890 O O . GLN A 1 237 ? 5.098 -33.125 -18.75 1 78.06 237 GLN A O 1
ATOM 1895 N N . LEU A 1 238 ? 2.961 -33.375 -19.5 1 89.88 238 LEU A N 1
ATOM 1896 C CA . LEU A 1 238 ? 2.574 -34.031 -18.25 1 89.88 238 LEU A CA 1
ATOM 1897 C C . LEU A 1 238 ? 2.068 -35.438 -18.531 1 89.88 238 LEU A C 1
ATOM 1899 O O . LEU A 1 238 ? 1.505 -35.719 -19.594 1 89.88 238 LEU A O 1
ATOM 1903 N N . SER A 1 239 ? 2.377 -36.281 -17.578 1 93.38 239 SER A N 1
ATOM 1904 C CA . SER A 1 239 ? 1.672 -37.562 -17.453 1 93.38 239 SER A CA 1
ATOM 1905 C C . SER A 1 239 ? 0.548 -37.469 -16.438 1 93.38 239 SER A C 1
ATOM 1907 O O . SER A 1 239 ? 0.782 -37.625 -15.234 1 93.38 239 SER A O 1
ATOM 1909 N N . TYR A 1 240 ? -0.625 -37.219 -16.812 1 94.94 240 TYR A N 1
ATOM 1910 C CA . TYR A 1 240 ? -1.778 -36.969 -15.945 1 94.94 240 TYR A CA 1
ATOM 1911 C C . TYR A 1 240 ? -3.039 -37.594 -16.531 1 94.94 240 TYR A C 1
ATOM 1913 O O . TYR A 1 240 ? -3.482 -37.219 -17.625 1 94.94 240 TYR A O 1
ATOM 1921 N N . PRO A 1 241 ? -3.676 -38.688 -15.859 1 96.44 241 PRO A N 1
ATOM 1922 C CA . PRO A 1 241 ? -3.23 -39.312 -14.625 1 96.44 241 PRO A CA 1
ATOM 1923 C C . PRO A 1 241 ? -1.995 -40.188 -14.82 1 96.44 241 PRO A C 1
ATOM 1925 O O . PRO A 1 241 ? -1.596 -40.438 -15.961 1 96.44 241 PRO A O 1
ATOM 1928 N N . LEU A 1 242 ? -1.416 -40.594 -13.766 1 95.62 242 LEU A N 1
ATOM 1929 C CA . LEU A 1 242 ? -0.2 -41.406 -13.828 1 95.62 242 LEU A CA 1
ATOM 1930 C C . LEU A 1 242 ? -0.509 -42.844 -14.297 1 95.62 242 LEU A C 1
ATOM 1932 O O . LEU A 1 242 ? 0.344 -43.5 -14.891 1 95.62 242 LEU A O 1
ATOM 1936 N N . SER A 1 243 ? -1.716 -43.281 -14.023 1 95.38 243 SER A N 1
ATOM 1937 C CA . SER A 1 243 ? -2.197 -44.594 -14.461 1 95.38 243 SER A CA 1
ATOM 1938 C C . SER A 1 243 ? -3.635 -44.5 -14.961 1 95.38 243 SER A C 1
ATOM 1940 O O . SER A 1 243 ? -4.379 -43.594 -14.586 1 95.38 243 SER A O 1
ATOM 1942 N N . ALA A 1 244 ? -3.963 -45.5 -15.812 1 95.69 244 ALA A N 1
ATOM 1943 C CA . ALA A 1 244 ? -5.332 -45.562 -16.312 1 95.69 244 ALA A CA 1
ATOM 1944 C C . ALA A 1 244 ? -6.332 -45.75 -15.18 1 95.69 244 ALA A C 1
ATOM 1946 O O . ALA A 1 244 ? -6.117 -46.562 -14.273 1 95.69 244 ALA A O 1
ATOM 1947 N N . MET A 1 245 ? -7.406 -45 -15.289 1 96.38 245 MET A N 1
ATOM 1948 C CA . MET A 1 245 ? -8.375 -45 -14.203 1 96.38 245 MET A CA 1
ATOM 1949 C C . MET A 1 245 ? -9.219 -46.25 -14.219 1 96.38 245 MET A C 1
ATOM 1951 O O . MET A 1 245 ? -9.609 -46.719 -15.289 1 96.38 245 MET A O 1
ATOM 1955 N N . GLN A 1 246 ? -9.43 -46.812 -13.055 1 96.75 246 GLN A N 1
ATOM 1956 C CA . GLN A 1 246 ? -10.32 -47.938 -12.852 1 96.75 246 GLN A CA 1
ATOM 1957 C C . GLN A 1 246 ? -11.453 -47.594 -11.898 1 96.75 246 GLN A C 1
ATOM 1959 O O . GLN A 1 246 ? -11.328 -47.75 -10.68 1 96.75 246 GLN A O 1
ATOM 1964 N N . CYS A 1 247 ? -12.633 -47.188 -12.453 1 96.06 247 CYS A N 1
ATOM 1965 C CA . CYS A 1 247 ? -13.742 -46.688 -11.648 1 96.06 247 CYS A CA 1
ATOM 1966 C C . CYS A 1 247 ? -15.008 -47.5 -11.898 1 96.06 247 CYS A C 1
ATOM 1968 O O . CYS A 1 247 ? -15.266 -47.938 -13.023 1 96.06 247 CYS A O 1
ATOM 1970 N N . HIS A 1 248 ? -15.805 -47.719 -10.852 1 93.75 248 HIS A N 1
ATOM 1971 C CA . HIS A 1 248 ? -17.047 -48.469 -10.891 1 93.75 248 HIS A CA 1
ATOM 1972 C C . HIS A 1 248 ? -18.156 -47.781 -10.109 1 93.75 248 HIS A C 1
ATOM 1974 O O . HIS A 1 248 ? -18.562 -48.25 -9.039 1 93.75 248 HIS A O 1
ATOM 1980 N N . PRO A 1 249 ? -18.688 -46.719 -10.695 1 92.25 249 PRO A N 1
ATOM 1981 C CA . PRO A 1 249 ? -19.734 -46 -9.961 1 92.25 249 PRO A CA 1
ATOM 1982 C C . PRO A 1 249 ? -21.031 -46.812 -9.844 1 92.25 249 PRO A C 1
ATOM 1984 O O . PRO A 1 249 ? -21.406 -47.531 -10.773 1 92.25 249 PRO A O 1
ATOM 1987 N N . ARG A 1 250 ? -21.656 -46.781 -8.648 1 87.12 250 ARG A N 1
ATOM 1988 C CA . ARG A 1 250 ? -22.906 -47.5 -8.422 1 87.12 250 ARG A CA 1
ATOM 1989 C C . ARG A 1 250 ? -24.109 -46.625 -8.711 1 87.12 250 ARG A C 1
ATOM 1991 O O . ARG A 1 250 ? -25.172 -47.094 -9.109 1 87.12 250 ARG A O 1
ATOM 1998 N N . THR A 1 251 ? -24.016 -45.25 -8.453 1 91.56 251 THR A N 1
ATOM 1999 C CA . THR A 1 251 ? -25.078 -44.281 -8.68 1 91.56 251 THR A CA 1
ATOM 2000 C C . THR A 1 251 ? -24.531 -43.062 -9.43 1 91.56 251 THR A C 1
ATOM 2002 O O . THR A 1 251 ? -23.312 -42.844 -9.469 1 91.56 251 THR A O 1
ATOM 2005 N N . THR A 1 252 ? -25.453 -42.406 -10.094 1 93.94 252 THR A N 1
ATOM 2006 C CA . THR A 1 252 ? -25.094 -41.188 -10.828 1 93.94 252 THR A CA 1
ATOM 2007 C C . THR A 1 252 ? -26 -40.031 -10.445 1 93.94 252 THR A C 1
ATOM 2009 O O . THR A 1 252 ? -26.734 -39.5 -11.289 1 93.94 252 THR A O 1
ATOM 2012 N N . PRO A 1 253 ? -25.891 -39.594 -9.18 1 95.94 253 PRO A N 1
ATOM 2013 C CA . PRO A 1 253 ? -26.719 -38.469 -8.758 1 95.94 253 PRO A CA 1
ATOM 2014 C C . PRO A 1 253 ? -26.328 -37.156 -9.453 1 95.94 253 PRO A C 1
ATOM 2016 O O . PRO A 1 253 ? -25.219 -37.031 -9.961 1 95.94 253 PRO A O 1
ATOM 2019 N N . ASN A 1 254 ? -27.312 -36.219 -9.461 1 96.75 254 ASN A N 1
ATOM 2020 C CA . ASN A 1 254 ? -26.906 -34.875 -9.828 1 96.75 254 ASN A CA 1
ATOM 2021 C C . ASN A 1 254 ? -25.875 -34.312 -8.859 1 96.75 254 ASN A C 1
ATOM 2023 O O . ASN A 1 254 ? -25.875 -34.656 -7.672 1 96.75 254 ASN A O 1
ATOM 2027 N N . ILE A 1 255 ? -24.953 -33.625 -9.367 1 98.06 255 ILE A N 1
ATOM 2028 C CA . ILE A 1 255 ? -23.906 -33 -8.562 1 98.06 255 ILE A CA 1
ATOM 2029 C C . ILE A 1 255 ? -24 -31.484 -8.672 1 98.06 255 ILE A C 1
ATOM 2031 O O . ILE A 1 255 ? -23.953 -30.938 -9.773 1 98.06 255 ILE A O 1
ATOM 2035 N N . LEU A 1 256 ? -24.266 -30.859 -7.562 1 98.44 256 LEU A N 1
ATOM 2036 C CA . LEU A 1 256 ? -24.266 -29.406 -7.461 1 98.44 256 LEU A CA 1
ATOM 2037 C C . LEU A 1 256 ? -23.047 -28.891 -6.703 1 98.44 256 LEU A C 1
ATOM 2039 O O . LEU A 1 256 ? -22.953 -29.062 -5.484 1 98.44 256 LEU A O 1
ATOM 2043 N N . LEU A 1 257 ? -22.078 -28.344 -7.406 1 98.69 257 LEU A N 1
ATOM 2044 C CA . LEU A 1 257 ? -20.906 -27.719 -6.801 1 98.69 257 LEU A CA 1
ATOM 2045 C C . LEU A 1 257 ? -21.047 -26.203 -6.785 1 98.69 257 LEU A C 1
ATOM 2047 O O . LEU A 1 257 ? -20.984 -25.562 -7.836 1 98.69 257 LEU A O 1
ATOM 2051 N N . VAL A 1 258 ? -21.234 -25.625 -5.629 1 98.81 258 VAL A N 1
ATOM 2052 C CA . VAL A 1 258 ? -21.359 -24.188 -5.465 1 98.81 258 VAL A CA 1
ATOM 2053 C C . VAL A 1 258 ? -20.031 -23.609 -4.984 1 98.81 258 VAL A C 1
ATOM 2055 O O . VAL A 1 258 ? -19.562 -23.953 -3.893 1 98.81 258 VAL A O 1
ATOM 2058 N N . ALA A 1 259 ? -19.438 -22.828 -5.785 1 98.62 259 ALA A N 1
ATOM 2059 C CA . ALA A 1 259 ? -18.188 -22.125 -5.453 1 98.62 259 ALA A CA 1
ATOM 2060 C C . ALA A 1 259 ? -18.422 -20.625 -5.328 1 98.62 259 ALA A C 1
ATOM 2062 O O . ALA A 1 259 ? -18.641 -19.938 -6.332 1 98.62 259 ALA A O 1
ATOM 2063 N N . VAL A 1 260 ? -18.344 -20.094 -4.133 1 98.75 260 VAL A N 1
ATOM 2064 C CA . VAL A 1 260 ? -18.625 -18.688 -3.879 1 98.75 260 VAL A CA 1
ATOM 2065 C C . VAL A 1 260 ? -17.344 -17.875 -3.949 1 98.75 260 VAL A C 1
ATOM 2067 O O . VAL A 1 260 ? -16.328 -18.234 -3.328 1 98.75 260 VAL A O 1
ATOM 2070 N N . ASP A 1 261 ? -17.406 -16.766 -4.73 1 98.06 261 ASP A N 1
ATOM 2071 C CA . ASP A 1 261 ? -16.281 -15.852 -4.852 1 98.06 261 ASP A CA 1
ATOM 2072 C C . ASP A 1 261 ? -16.078 -15.047 -3.564 1 98.06 261 ASP A C 1
ATOM 2074 O O . ASP A 1 261 ? -16.906 -14.195 -3.223 1 98.06 261 ASP A O 1
ATOM 2078 N N . ALA A 1 262 ? -14.984 -15.328 -2.867 1 97.25 262 ALA A N 1
ATOM 2079 C CA . ALA A 1 262 ? -14.578 -14.586 -1.678 1 97.25 262 ALA A CA 1
ATOM 2080 C C . ALA A 1 262 ? -15.484 -14.906 -0.494 1 97.25 262 ALA A C 1
ATOM 2082 O O . ALA A 1 262 ? -16.156 -14.023 0.045 1 97.25 262 ALA A O 1
ATOM 2083 N N . TRP A 1 263 ? -15.375 -16.094 0.053 1 98.62 263 TRP A N 1
ATOM 2084 C CA . TRP A 1 263 ? -16.203 -16.547 1.169 1 98.62 263 TRP A CA 1
ATOM 2085 C C . TRP A 1 263 ? -15.336 -16.969 2.352 1 98.62 263 TRP A C 1
ATOM 2087 O O . TRP A 1 263 ? -14.797 -18.078 2.379 1 98.62 263 TRP A O 1
ATOM 2097 N N . ARG A 1 264 ? -15.367 -16.109 3.361 1 97.38 264 ARG A N 1
ATOM 2098 C CA . ARG A 1 264 ? -14.539 -16.359 4.539 1 97.38 264 ARG A CA 1
ATOM 2099 C C . ARG A 1 264 ? -15.188 -17.391 5.461 1 97.38 264 ARG A C 1
ATOM 2101 O O . ARG A 1 264 ? -16.406 -17.344 5.695 1 97.38 264 ARG A O 1
ATOM 2108 N N . ALA A 1 265 ? -14.32 -18.25 6.004 1 97.5 265 ALA A N 1
ATOM 2109 C CA . ALA A 1 265 ? -14.812 -19.297 6.898 1 97.5 265 ALA A CA 1
ATOM 2110 C C . ALA A 1 265 ? -15.273 -18.719 8.227 1 97.5 265 ALA A C 1
ATOM 2112 O O . ALA A 1 265 ? -16.266 -19.172 8.805 1 97.5 265 ALA A O 1
ATOM 2113 N N . ASP A 1 266 ? -14.555 -17.734 8.789 1 95.19 266 ASP A N 1
ATOM 2114 C CA . ASP A 1 266 ? -14.812 -17.203 10.125 1 95.19 266 ASP A CA 1
ATOM 2115 C C . ASP A 1 266 ? -16.094 -16.359 10.148 1 95.19 266 ASP A C 1
ATOM 2117 O O . ASP A 1 266 ? -16.531 -15.922 11.219 1 95.19 266 ASP A O 1
ATOM 2121 N N . MET A 1 267 ? -16.672 -16.188 9.016 1 94.94 267 MET A N 1
ATOM 2122 C CA . MET A 1 267 ? -17.891 -15.375 8.938 1 94.94 267 MET A CA 1
ATOM 2123 C C . MET A 1 267 ? -19.141 -16.25 9 1 94.94 267 MET A C 1
ATOM 2125 O O . MET A 1 267 ? -20.25 -15.742 9.07 1 94.94 267 MET A O 1
ATOM 2129 N N . VAL A 1 268 ? -18.938 -17.484 8.898 1 96.56 268 VAL A N 1
ATOM 2130 C CA . VAL A 1 268 ? -20.062 -18.391 9.047 1 96.56 268 VAL A CA 1
ATOM 2131 C C . VAL A 1 268 ? -20.438 -18.516 10.523 1 96.56 268 VAL A C 1
ATOM 2133 O O . VAL A 1 268 ? -19.875 -19.359 11.242 1 96.56 268 VAL A O 1
ATOM 2136 N N . ASP A 1 269 ? -21.312 -17.75 11.008 1 94.38 269 ASP A N 1
ATOM 2137 C CA . ASP A 1 269 ? -21.75 -17.734 12.398 1 94.38 269 ASP A CA 1
ATOM 2138 C C . ASP A 1 269 ? -23.266 -17.5 12.492 1 94.38 269 ASP A C 1
ATOM 2140 O O . ASP A 1 269 ? -23.938 -17.344 11.469 1 94.38 269 ASP A O 1
ATOM 2144 N N . GLN A 1 270 ? -23.766 -17.547 13.648 1 94.19 270 GLN A N 1
ATOM 2145 C CA . GLN A 1 270 ? -25.219 -17.516 13.875 1 94.19 270 GLN A CA 1
ATOM 2146 C C . GLN A 1 270 ? -25.797 -16.156 13.477 1 94.19 270 GLN A C 1
ATOM 2148 O O . GLN A 1 270 ? -26.938 -16.078 13.031 1 94.19 270 GLN A O 1
ATOM 2153 N N . GLN A 1 271 ? -25.094 -15.125 13.516 1 92.38 271 GLN A N 1
ATOM 2154 C CA . GLN A 1 271 ? -25.594 -13.789 13.219 1 92.38 271 GLN A CA 1
ATOM 2155 C C . GLN A 1 271 ? -25.594 -13.516 11.711 1 92.38 271 GLN A C 1
ATOM 2157 O O . GLN A 1 271 ? -26.516 -12.898 11.188 1 92.38 271 GLN A O 1
ATOM 2162 N N . THR A 1 272 ? -24.562 -14.008 11.031 1 94.94 272 THR A N 1
ATOM 2163 C CA . THR A 1 272 ? -24.359 -13.664 9.625 1 94.94 272 THR A CA 1
ATOM 2164 C C . THR A 1 272 ? -25 -14.703 8.711 1 94.94 272 THR A C 1
ATOM 2166 O O . THR A 1 272 ? -25.656 -14.359 7.734 1 94.94 272 THR A O 1
ATOM 2169 N N . MET A 1 273 ? -24.828 -16.016 9.047 1 97.06 273 MET A N 1
ATOM 2170 C CA . MET A 1 273 ? -25.328 -17.062 8.148 1 97.06 273 MET A CA 1
ATOM 2171 C C . MET A 1 273 ? -26.031 -18.156 8.938 1 97.06 273 MET A C 1
ATOM 2173 O O . MET A 1 273 ? -25.609 -19.312 8.883 1 97.06 273 MET A O 1
ATOM 2177 N N . PRO A 1 274 ? -27.141 -17.875 9.539 1 96.69 274 PRO A N 1
ATOM 2178 C CA . PRO A 1 274 ? -27.844 -18.859 10.367 1 96.69 274 PRO A CA 1
ATOM 2179 C C . PRO A 1 274 ? -28.391 -20.031 9.555 1 96.69 274 PRO A C 1
ATOM 2181 O O . PRO A 1 274 ? -28.422 -21.172 10.047 1 96.69 274 PRO A O 1
ATOM 2184 N N . LYS A 1 275 ? -28.859 -19.859 8.398 1 96.88 275 LYS A N 1
ATOM 2185 C CA . LYS A 1 275 ? -29.453 -20.922 7.59 1 96.88 275 LYS A CA 1
ATOM 2186 C C . LYS A 1 275 ? -28.406 -21.953 7.176 1 96.88 275 LYS A C 1
ATOM 2188 O O . LYS A 1 275 ? -28.672 -23.156 7.199 1 96.88 275 LYS A O 1
ATOM 2193 N N . LEU A 1 276 ? -27.219 -21.438 6.785 1 96.12 276 LEU A N 1
ATOM 2194 C CA . LEU A 1 276 ? -26.141 -22.359 6.438 1 96.12 276 LEU A CA 1
ATOM 2195 C C . LEU A 1 276 ? -25.75 -23.219 7.633 1 96.12 276 LEU A C 1
ATOM 2197 O O . LEU A 1 276 ? -25.469 -24.422 7.473 1 96.12 276 LEU A O 1
ATOM 2201 N N . LEU A 1 277 ? -25.703 -22.656 8.781 1 95.75 277 LEU A N 1
ATOM 2202 C CA . LEU A 1 277 ? -25.328 -23.406 9.977 1 95.75 277 LEU A CA 1
ATOM 2203 C C . LEU A 1 277 ? -26.359 -24.5 10.273 1 95.75 277 LEU A C 1
ATOM 2205 O O . LEU A 1 277 ? -26 -25.578 10.727 1 95.75 277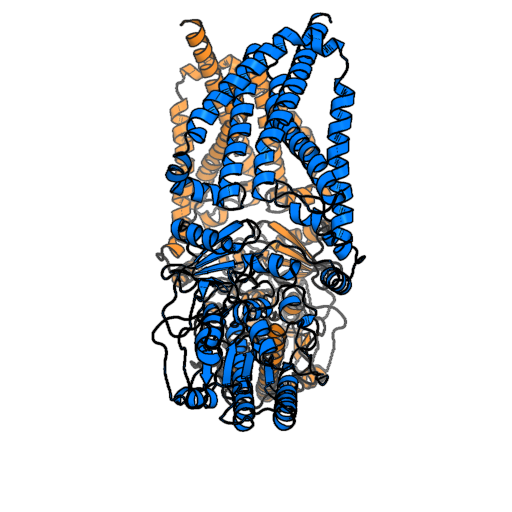 LEU A O 1
ATOM 2209 N N . GLU A 1 278 ? -27.562 -24.156 10.039 1 95.19 278 GLU A N 1
ATOM 2210 C CA . GLU A 1 278 ? -28.594 -25.172 10.195 1 95.19 278 GLU A CA 1
ATOM 2211 C C . GLU A 1 278 ? -28.391 -26.328 9.219 1 95.19 278 GLU A C 1
ATOM 2213 O O . GLU A 1 278 ? -28.516 -27.5 9.594 1 95.19 278 GLU A O 1
ATOM 2218 N N . LEU A 1 279 ? -28.062 -26.016 8.016 1 92.94 279 LEU A N 1
ATOM 2219 C CA . LEU A 1 279 ? -27.797 -27.031 7.004 1 92.94 279 LEU A CA 1
ATOM 2220 C C . LEU A 1 279 ? -26.609 -27.891 7.391 1 92.94 279 LEU A C 1
ATOM 2222 O O . LEU A 1 279 ? -26.578 -29.078 7.102 1 92.94 279 LEU A O 1
ATOM 2226 N N . ALA A 1 280 ? -25.625 -27.266 7.996 1 92.5 280 ALA A N 1
ATOM 2227 C CA . ALA A 1 280 ? -24.406 -27.938 8.398 1 92.5 280 ALA A CA 1
ATOM 2228 C C . ALA A 1 280 ? -24.703 -29.078 9.383 1 92.5 280 ALA A C 1
ATOM 2230 O O . ALA A 1 280 ? -23.984 -30.062 9.43 1 92.5 280 ALA A O 1
ATOM 2231 N N . GLN A 1 281 ? -25.797 -29.031 10.07 1 92.69 281 GLN A N 1
ATOM 2232 C CA . GLN A 1 281 ? -26.156 -30.016 11.086 1 92.69 281 GLN A CA 1
ATOM 2233 C C . GLN A 1 281 ? -26.594 -31.328 10.453 1 92.69 281 GLN A C 1
ATOM 2235 O O . GLN A 1 281 ? -26.656 -32.344 11.125 1 92.69 281 GLN A O 1
ATOM 2240 N N . SER A 1 282 ? -26.859 -31.328 9.211 1 93.38 282 SER A N 1
ATOM 2241 C CA . SER A 1 282 ? -27.297 -32.531 8.523 1 93.38 282 SER A CA 1
ATOM 2242 C C . SER A 1 282 ? -26.391 -32.844 7.336 1 93.38 282 SER A C 1
ATOM 2244 O O . SER A 1 282 ? -26.828 -33.5 6.383 1 93.38 282 SER A O 1
ATOM 2246 N N . SER A 1 283 ? -25.219 -32.281 7.348 1 96.69 283 SER A N 1
ATOM 2247 C CA . SER A 1 283 ? -24.266 -32.469 6.254 1 96.69 283 SER A CA 1
ATOM 2248 C C . SER A 1 283 ? -22.875 -32.812 6.785 1 96.69 283 SER A C 1
ATOM 2250 O O . SER A 1 283 ? -22.688 -32.906 7.996 1 96.69 283 SER A O 1
ATOM 2252 N N . HIS A 1 284 ? -22.016 -33.156 5.902 1 98.12 284 HIS A N 1
ATOM 2253 C CA . HIS A 1 284 ? -20.594 -33.219 6.266 1 98.12 284 HIS A CA 1
ATOM 2254 C C . HIS A 1 284 ? -19.984 -31.828 6.332 1 98.12 284 HIS A C 1
ATOM 2256 O O . HIS A 1 284 ? -20.016 -31.094 5.348 1 98.12 284 HIS A O 1
ATOM 2262 N N . TRP A 1 285 ? -19.516 -31.453 7.574 1 97.75 285 TRP A N 1
ATOM 2263 C CA . TRP A 1 285 ? -18.984 -30.125 7.836 1 97.75 285 TRP A CA 1
ATOM 2264 C C . TRP A 1 285 ? -17.484 -30.172 8.023 1 97.75 285 TRP A C 1
ATOM 2266 O O . TRP A 1 285 ? -16.953 -31.016 8.75 1 97.75 285 TRP A O 1
ATOM 2276 N N . PHE A 1 286 ? -16.766 -29.312 7.312 1 98.12 286 PHE A N 1
ATOM 2277 C CA . PHE A 1 286 ? -15.32 -29.203 7.41 1 98.12 286 PHE A CA 1
ATOM 2278 C C . PHE A 1 286 ? -14.914 -27.828 7.957 1 98.12 286 PHE A C 1
ATOM 2280 O O . PHE A 1 286 ? -14.602 -26.922 7.191 1 98.12 286 PHE A O 1
ATOM 2287 N N . PRO A 1 287 ? -14.789 -27.719 9.289 1 95.06 287 PRO A N 1
ATOM 2288 C CA . PRO A 1 287 ? -14.625 -26.406 9.938 1 95.06 287 PRO A CA 1
ATOM 2289 C C . PRO A 1 287 ? -13.266 -25.781 9.672 1 95.06 287 PRO A C 1
ATOM 2291 O O . PRO A 1 287 ? -13.125 -24.562 9.695 1 95.06 287 PRO A O 1
ATOM 2294 N N . ARG A 1 288 ? -12.227 -26.562 9.516 1 96.88 288 ARG A N 1
ATOM 2295 C CA . ARG A 1 288 ? -10.875 -26.078 9.227 1 96.88 288 ARG A CA 1
ATOM 2296 C C . ARG A 1 288 ? -10.461 -26.422 7.801 1 96.88 288 ARG A C 1
ATOM 2298 O O . ARG A 1 288 ? -9.602 -27.281 7.586 1 96.88 288 ARG A O 1
ATOM 2305 N N . HIS A 1 289 ? -11.062 -25.719 6.891 1 98.44 289 HIS A N 1
ATOM 2306 C CA . HIS A 1 289 ? -10.852 -25.984 5.473 1 98.44 289 HIS A CA 1
ATOM 2307 C C . HIS A 1 289 ? -10.172 -24.812 4.785 1 98.44 289 HIS A C 1
ATOM 2309 O O . HIS A 1 289 ? -10.531 -23.656 5.027 1 98.44 289 HIS A O 1
ATOM 2315 N N . PHE A 1 290 ? -9.156 -25.094 3.953 1 98.56 290 PHE A N 1
ATOM 2316 C CA . PHE A 1 290 ? -8.406 -24.047 3.26 1 98.56 290 PHE A CA 1
ATOM 2317 C C . PHE A 1 290 ? -8.523 -24.219 1.75 1 98.56 290 PHE A C 1
ATOM 2319 O O . PHE A 1 290 ? -8.555 -25.344 1.243 1 98.56 290 PHE A O 1
ATOM 2326 N N . SER A 1 291 ? -8.633 -23.062 1.078 1 98.25 291 SER A N 1
ATOM 2327 C CA . SER A 1 291 ? -8.508 -23.047 -0.376 1 98.25 291 SER A CA 1
ATOM 2328 C C . SER A 1 291 ? -7.07 -23.297 -0.814 1 98.25 291 SER A C 1
ATOM 2330 O O . SER A 1 291 ? -6.133 -23.062 -0.046 1 98.25 291 SER A O 1
ATOM 2332 N N . GLY A 1 292 ? -6.945 -23.797 -1.997 1 96.88 292 GLY A N 1
ATOM 2333 C CA . GLY A 1 292 ? -5.617 -23.859 -2.588 1 96.88 292 GLY A CA 1
ATOM 2334 C C . GLY A 1 292 ? -5.191 -22.562 -3.25 1 96.88 292 GLY A C 1
ATOM 2335 O O . GLY A 1 292 ? -4.125 -22.5 -3.871 1 96.88 292 GLY A O 1
ATOM 2336 N N . GLY A 1 293 ? -5.977 -21.609 -3.137 1 94.88 293 GLY A N 1
ATOM 2337 C CA . GLY A 1 293 ? -5.688 -20.312 -3.727 1 94.88 293 GLY A CA 1
ATOM 2338 C C . GLY A 1 293 ? -6.195 -19.141 -2.891 1 94.88 293 GLY A C 1
ATOM 2339 O O . GLY A 1 293 ? -6.949 -19.344 -1.937 1 94.88 293 GLY A O 1
ATOM 2340 N N . ASN A 1 294 ? -5.656 -17.938 -3.242 1 94.62 294 ASN A N 1
ATOM 2341 C CA . ASN A 1 294 ? -6.117 -16.719 -2.59 1 94.62 294 ASN A CA 1
ATOM 2342 C C . ASN A 1 294 ? -6.883 -15.82 -3.555 1 94.62 294 ASN A C 1
ATOM 2344 O O . ASN A 1 294 ? -7.094 -14.641 -3.277 1 94.62 294 ASN A O 1
ATOM 2348 N N . GLN A 1 295 ? -7.23 -16.391 -4.738 1 93.75 295 GLN A N 1
ATOM 2349 C CA . GLN A 1 295 ? -8.008 -15.703 -5.762 1 93.75 295 GLN A CA 1
ATOM 2350 C C . GLN A 1 295 ? -9.062 -16.625 -6.371 1 93.75 295 GLN A C 1
ATOM 2352 O O . GLN A 1 295 ? -9.023 -17.844 -6.164 1 93.75 295 GLN A O 1
ATOM 2357 N N . TYR A 1 296 ? -9.984 -16.047 -7.141 1 95.25 296 TYR A N 1
ATOM 2358 C CA . TYR A 1 296 ? -11.125 -16.734 -7.727 1 95.25 296 TYR A CA 1
ATOM 2359 C C . TYR A 1 296 ? -10.68 -17.891 -8.609 1 95.25 296 TYR A C 1
ATOM 2361 O O . TYR A 1 296 ? -11.086 -19.047 -8.391 1 95.25 296 TYR A O 1
ATOM 2369 N N . HIS A 1 297 ? -9.719 -17.672 -9.445 1 94.06 297 HIS A N 1
ATOM 2370 C CA . HIS A 1 297 ? -9.289 -18.672 -10.406 1 94.06 297 HIS A CA 1
ATOM 2371 C C . HIS A 1 297 ? -8.438 -19.75 -9.734 1 94.06 297 HIS A C 1
ATOM 2373 O O . HIS A 1 297 ? -8.602 -20.938 -10.016 1 94.06 297 HIS A O 1
ATOM 2379 N N . SER A 1 298 ? -7.559 -19.328 -8.867 1 93.94 298 SER A N 1
ATOM 2380 C CA . SER A 1 298 ? -6.68 -20.297 -8.219 1 93.94 298 SER A CA 1
ATOM 2381 C C . SER A 1 298 ? -7.461 -21.219 -7.277 1 93.94 298 SER A C 1
ATOM 2383 O O . SER A 1 298 ? -7.121 -22.391 -7.121 1 93.94 298 SER A O 1
ATOM 2385 N N . GLY A 1 299 ? -8.492 -20.656 -6.668 1 97.19 299 GLY A N 1
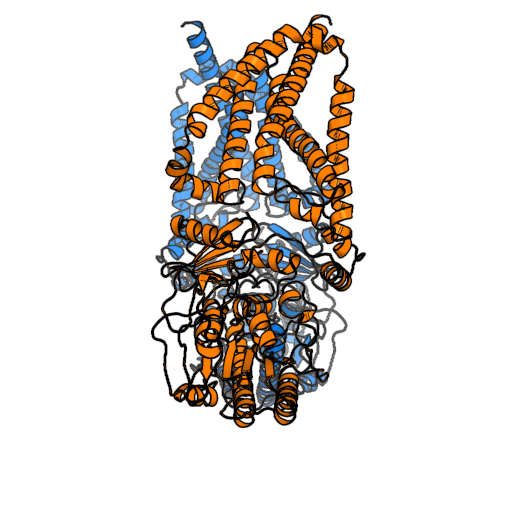ATOM 2386 C CA . GLY A 1 299 ? -9.367 -21.484 -5.859 1 97.19 299 GLY A CA 1
ATOM 2387 C C . GLY A 1 299 ? -10.086 -22.547 -6.664 1 97.19 299 GLY A C 1
ATOM 2388 O O . GLY A 1 299 ? -10.133 -23.719 -6.266 1 97.19 299 GLY A O 1
ATOM 2389 N N . LEU A 1 300 ? -10.641 -22.141 -7.797 1 97.56 300 LEU A N 1
ATOM 2390 C CA . LEU A 1 300 ? -11.336 -23.094 -8.656 1 97.56 300 LEU A CA 1
ATOM 2391 C C . LEU A 1 300 ? -10.375 -24.156 -9.195 1 97.56 300 LEU A C 1
ATOM 2393 O O . LEU A 1 300 ? -10.719 -25.328 -9.25 1 97.56 300 LEU A O 1
ATOM 2397 N N . TYR A 1 301 ? -9.219 -23.766 -9.539 1 95.81 301 TYR A N 1
ATOM 2398 C CA . TYR A 1 301 ? -8.195 -24.672 -10.031 1 95.81 301 TYR A CA 1
ATOM 2399 C C . TYR A 1 301 ? -7.879 -25.766 -9.008 1 95.81 301 TYR A C 1
ATOM 2401 O O . TYR A 1 301 ? -7.898 -26.953 -9.328 1 95.81 301 TYR A O 1
ATOM 2409 N N . SER A 1 302 ? -7.578 -25.297 -7.816 1 96.81 302 SER A N 1
ATOM 2410 C CA . SER A 1 302 ? -7.223 -26.25 -6.777 1 96.81 302 SER A CA 1
ATOM 2411 C C . SER A 1 302 ? -8.391 -27.188 -6.457 1 96.81 302 SER A C 1
ATOM 2413 O O . SER A 1 302 ? -8.188 -28.344 -6.121 1 96.81 302 SER A O 1
ATOM 2415 N N . LEU A 1 303 ? -9.562 -26.688 -6.613 1 97.75 303 LEU A N 1
ATOM 2416 C CA . LEU A 1 303 ? -10.773 -27.438 -6.301 1 97.75 303 LEU A CA 1
ATOM 2417 C C . LEU A 1 303 ? -10.992 -28.562 -7.309 1 97.75 303 LEU A C 1
ATOM 2419 O O . LEU A 1 303 ? -11.297 -29.688 -6.93 1 97.75 303 LEU A O 1
ATOM 2423 N N . LEU A 1 304 ? -10.766 -28.312 -8.562 1 97.81 304 LEU A N 1
ATOM 2424 C CA . LEU A 1 304 ? -11.18 -29.25 -9.594 1 97.81 304 LEU A CA 1
ATOM 2425 C C . LEU A 1 304 ? -10.016 -30.156 -10.016 1 97.81 304 LEU A C 1
ATOM 2427 O O . LEU A 1 304 ? -10.227 -31.297 -10.422 1 97.81 304 LEU A O 1
ATOM 2431 N N . TYR A 1 305 ? -8.812 -29.656 -9.953 1 96.94 305 TYR A N 1
ATOM 2432 C CA . TYR A 1 305 ? -7.668 -30.484 -10.328 1 96.94 305 TYR A CA 1
ATOM 2433 C C . TYR A 1 305 ? -7.082 -31.188 -9.109 1 96.94 305 TYR A C 1
ATOM 2435 O O . TYR A 1 305 ? -6.598 -32.312 -9.211 1 96.94 305 TYR A O 1
ATOM 2443 N N . GLY A 1 306 ? -7.039 -30.453 -7.945 1 96.69 306 GLY A N 1
ATOM 2444 C CA . GLY A 1 306 ? -6.367 -30.969 -6.762 1 96.69 306 GLY A CA 1
ATOM 2445 C C . GLY A 1 306 ? -4.867 -31.094 -6.93 1 96.69 306 GLY A C 1
ATOM 2446 O O . GLY A 1 306 ? -4.242 -31.984 -6.371 1 96.69 306 GLY A O 1
ATOM 2447 N N . MET A 1 307 ? -4.312 -30.297 -7.75 1 94.94 307 MET A N 1
ATOM 2448 C CA . MET A 1 307 ? -2.885 -30.344 -8.055 1 94.94 307 MET A CA 1
ATOM 2449 C C . MET A 1 307 ? -2.213 -29.031 -7.664 1 94.94 307 MET A C 1
ATOM 2451 O O . MET A 1 307 ? -2.871 -28 -7.566 1 94.94 307 MET A O 1
ATOM 2455 N N . LEU A 1 308 ? -0.928 -29.078 -7.52 1 94.5 308 LEU A N 1
ATOM 2456 C CA . LEU A 1 308 ? -0.181 -27.906 -7.109 1 94.5 308 LEU A CA 1
ATOM 2457 C C . LEU A 1 308 ? -0.221 -26.828 -8.195 1 94.5 308 LEU A C 1
ATOM 2459 O O . LEU A 1 308 ? -0.308 -27.156 -9.383 1 94.5 308 LEU A O 1
ATOM 2463 N N . PRO A 1 309 ? -0.09 -25.578 -7.75 1 91.5 309 PRO A N 1
ATOM 2464 C CA . PRO A 1 309 ? -0.117 -24.469 -8.719 1 91.5 309 PRO A CA 1
ATOM 2465 C C . PRO A 1 309 ? 0.998 -24.578 -9.758 1 91.5 309 PRO A C 1
ATOM 2467 O O . PRO A 1 309 ? 0.854 -24.062 -10.875 1 91.5 309 PRO A O 1
ATOM 2470 N N . ALA A 1 310 ? 2.021 -25.266 -9.508 1 83.44 310 ALA A N 1
ATOM 2471 C CA . ALA A 1 310 ? 3.162 -25.406 -10.406 1 83.44 310 ALA A CA 1
ATOM 2472 C C . ALA A 1 310 ? 2.752 -26.078 -11.711 1 83.44 310 ALA A C 1
ATOM 2474 O O . ALA A 1 310 ? 3.4 -25.891 -12.742 1 83.44 310 ALA A O 1
ATOM 2475 N N . TYR A 1 311 ? 1.663 -26.828 -11.734 1 90.25 311 TYR A N 1
ATOM 2476 C CA . TYR A 1 311 ? 1.252 -27.594 -12.906 1 90.25 311 TYR A CA 1
ATOM 2477 C C . TYR A 1 311 ? 0.279 -26.781 -13.766 1 90.25 311 TYR A C 1
ATOM 2479 O O . TYR A 1 311 ? -0.086 -27.203 -14.859 1 90.25 311 TYR A O 1
ATOM 2487 N N . GLU A 1 312 ? -0.144 -25.625 -13.305 1 89.25 312 GLU A N 1
ATOM 2488 C CA . GLU A 1 312 ? -1.218 -24.859 -13.945 1 89.25 312 GLU A CA 1
ATOM 2489 C C . GLU A 1 312 ? -0.889 -24.562 -15.398 1 89.25 312 GLU A C 1
ATOM 2491 O O . GLU A 1 312 ? -1.701 -24.812 -16.297 1 89.25 312 GLU A O 1
ATOM 2496 N N . VAL A 1 313 ? 0.244 -24.094 -15.648 1 79.69 313 VAL A N 1
ATOM 2497 C CA . VAL A 1 313 ? 0.641 -23.688 -16.984 1 79.69 313 VAL A CA 1
ATOM 2498 C C . VAL A 1 313 ? 0.728 -24.906 -17.906 1 79.69 313 VAL A C 1
ATOM 2500 O O . VAL A 1 313 ? 0.241 -24.891 -19.031 1 79.69 313 VAL A O 1
ATOM 2503 N N . SER A 1 314 ? 1.305 -26 -17.438 1 84.06 314 SER A N 1
ATOM 2504 C CA . SER A 1 314 ? 1.466 -27.234 -18.219 1 84.06 314 SER A CA 1
ATOM 2505 C C . SER A 1 314 ? 0.117 -27.875 -18.531 1 84.06 314 SER A C 1
ATOM 2507 O O . SER A 1 314 ? -0.095 -28.375 -19.625 1 84.06 314 SER A O 1
ATOM 2509 N N . LEU A 1 315 ? -0.737 -27.828 -17.578 1 90.69 315 LEU A N 1
ATOM 2510 C CA . LEU A 1 315 ? -2.064 -28.391 -17.797 1 90.69 315 LEU A CA 1
ATOM 2511 C C . LEU A 1 315 ? -2.799 -27.641 -18.891 1 90.69 315 LEU A C 1
ATOM 2513 O O . LEU A 1 315 ? -3.451 -28.25 -19.75 1 90.69 315 LEU A O 1
ATOM 2517 N N . ASN A 1 316 ? -2.672 -26.391 -18.859 1 87.25 316 ASN A N 1
ATOM 2518 C CA . ASN A 1 316 ? -3.309 -25.578 -19.891 1 87.25 316 ASN A CA 1
ATOM 2519 C C . ASN A 1 316 ? -2.652 -25.781 -21.25 1 87.25 316 ASN A C 1
ATOM 2521 O O . ASN A 1 316 ? -3.342 -25.875 -22.266 1 87.25 316 ASN A O 1
ATOM 2525 N N . ALA A 1 317 ? -1.383 -25.875 -21.219 1 80.06 317 ALA A N 1
ATOM 2526 C CA . ALA A 1 317 ? -0.658 -26.094 -22.469 1 80.06 317 ALA A CA 1
ATOM 2527 C C . ALA A 1 317 ? -0.995 -27.453 -23.062 1 80.06 317 ALA A C 1
ATOM 2529 O O . ALA A 1 317 ? -1.122 -27.594 -24.281 1 80.06 317 ALA A O 1
ATOM 2530 N N . ASP A 1 318 ? -1.188 -28.406 -22.188 1 87.81 318 ASP A N 1
ATOM 2531 C CA . ASP A 1 318 ? -1.505 -29.766 -22.609 1 87.81 318 ASP A CA 1
ATOM 2532 C C . ASP A 1 318 ? -2.996 -29.922 -22.906 1 87.81 318 ASP A C 1
ATOM 2534 O O . ASP A 1 318 ? -3.436 -30.953 -23.406 1 87.81 318 ASP A O 1
ATOM 2538 N N . LYS A 1 319 ? -3.744 -28.922 -22.547 1 90.5 319 LYS A N 1
ATOM 2539 C CA . LYS A 1 319 ? -5.199 -28.938 -22.672 1 90.5 319 LYS A CA 1
ATOM 2540 C C . LYS A 1 319 ? -5.797 -30.125 -21.922 1 90.5 319 LYS A C 1
ATOM 2542 O O . LYS A 1 319 ? -6.656 -30.844 -22.453 1 90.5 319 LYS A O 1
ATOM 2547 N N . LYS A 1 320 ? -5.277 -30.328 -20.766 1 93.94 320 LYS A N 1
ATOM 2548 C CA . LYS A 1 320 ? -5.762 -31.422 -19.938 1 93.94 320 LYS A CA 1
ATOM 2549 C C . LYS A 1 320 ? -6.938 -30.984 -19.078 1 93.94 320 LYS A C 1
ATOM 2551 O O . LYS A 1 320 ? -6.84 -30 -18.328 1 93.94 320 LYS A O 1
ATOM 2556 N N . THR A 1 321 ? -8.016 -31.734 -19.156 1 95.94 321 THR A N 1
ATOM 2557 C CA . THR A 1 321 ? -9.141 -31.547 -18.25 1 95.94 321 THR A CA 1
ATOM 2558 C C . THR A 1 321 ? -8.914 -32.281 -16.938 1 95.94 321 THR A C 1
ATOM 2560 O O . THR A 1 321 ? -8.117 -33.219 -16.891 1 95.94 321 THR A O 1
ATOM 2563 N N . PRO A 1 322 ? -9.617 -31.859 -15.875 1 97.75 322 PRO A N 1
ATOM 2564 C CA . PRO A 1 322 ? -9.516 -32.625 -14.633 1 97.75 322 PRO A CA 1
ATOM 2565 C C . PRO A 1 322 ? -9.992 -34.062 -14.781 1 97.75 322 PRO A C 1
ATOM 2567 O O . PRO A 1 322 ? -10.984 -34.312 -15.469 1 97.75 322 PRO A O 1
ATOM 2570 N N . VAL A 1 323 ? -9.289 -34.969 -14.156 1 97.75 323 VAL A N 1
ATOM 2571 C CA . VAL A 1 323 ? -9.586 -36.375 -14.242 1 97.75 323 VAL A CA 1
ATOM 2572 C C . VAL A 1 323 ? -11.016 -36.625 -13.766 1 97.75 323 VAL A C 1
ATOM 2574 O O . VAL A 1 323 ? -11.727 -37.469 -14.328 1 97.75 323 VAL A O 1
ATOM 2577 N N . LEU A 1 324 ? -11.438 -35.938 -12.758 1 97.75 324 LEU A N 1
ATOM 2578 C CA . LEU A 1 324 ? -12.805 -36.062 -12.25 1 97.75 324 LEU A CA 1
ATOM 2579 C C . LEU A 1 324 ? -13.82 -35.781 -13.352 1 97.75 324 LEU A C 1
ATOM 2581 O O . LEU A 1 324 ? -14.781 -36.531 -13.508 1 97.75 324 LEU A O 1
ATOM 2585 N N . ILE A 1 325 ? -13.641 -34.719 -14.07 1 97.81 325 ILE A N 1
ATOM 2586 C CA . ILE A 1 325 ? -14.555 -34.344 -15.141 1 97.81 325 ILE A CA 1
ATOM 2587 C C . ILE A 1 325 ? -14.57 -35.406 -16.234 1 97.81 325 ILE A C 1
ATOM 2589 O O . ILE A 1 325 ? -15.641 -35.781 -16.734 1 97.81 325 ILE A O 1
ATOM 2593 N N . ASP A 1 326 ? -13.398 -35.938 -16.578 1 97.12 326 ASP A N 1
ATOM 2594 C CA . ASP A 1 326 ? -13.305 -36.969 -17.578 1 97.12 326 ASP A CA 1
ATOM 2595 C C . ASP A 1 326 ? -14.094 -38.219 -17.156 1 97.12 326 ASP A C 1
ATOM 2597 O O . ASP A 1 326 ? -14.836 -38.781 -17.953 1 97.12 326 ASP A O 1
ATOM 2601 N N . GLN A 1 327 ? -13.922 -38.594 -15.938 1 97 327 GLN A N 1
ATOM 2602 C CA . GLN A 1 327 ? -14.586 -39.781 -15.445 1 97 327 GLN A CA 1
ATOM 2603 C C . GLN A 1 327 ? -16.094 -39.594 -15.391 1 97 327 GLN A C 1
ATOM 2605 O O . GLN A 1 327 ? -16.859 -40.5 -15.695 1 97 327 GLN A O 1
ATOM 2610 N N . LEU A 1 328 ? -16.531 -38.469 -14.961 1 97.75 328 LEU A N 1
ATOM 2611 C CA . LEU A 1 328 ? -17.953 -38.156 -14.93 1 97.75 328 LEU A CA 1
ATOM 2612 C C . LEU A 1 328 ? -18.547 -38.125 -16.344 1 97.75 328 LEU A C 1
ATOM 2614 O O . LEU A 1 328 ? -19.656 -38.594 -16.562 1 97.75 328 LEU A O 1
ATOM 2618 N N . ALA A 1 329 ? -17.797 -37.594 -17.25 1 97 329 ALA A N 1
ATOM 2619 C CA . ALA A 1 329 ? -18.234 -37.594 -18.641 1 97 329 ALA A CA 1
ATOM 2620 C C . ALA A 1 329 ? -18.469 -39 -19.172 1 97 329 ALA A C 1
ATOM 2622 O O . ALA A 1 329 ? -19.438 -39.25 -19.891 1 97 329 ALA A O 1
ATOM 2623 N N . GLU A 1 330 ? -17.594 -39.875 -18.781 1 95.31 330 GLU A N 1
ATOM 2624 C CA . GLU A 1 330 ? -17.719 -41.281 -19.188 1 95.31 330 GLU A CA 1
ATOM 2625 C C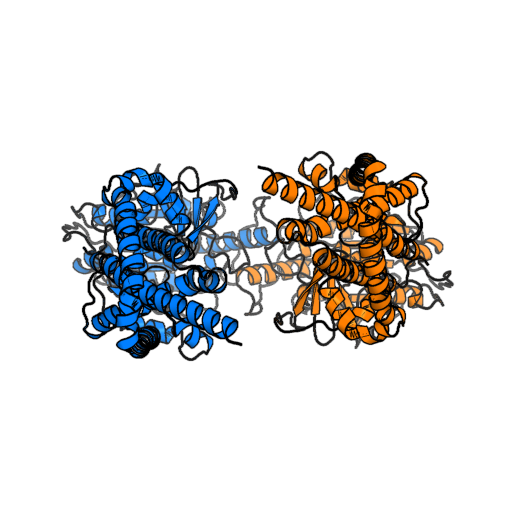 . GLU A 1 330 ? -19 -41.906 -18.641 1 95.31 330 GLU A C 1
ATOM 2627 O O . GLU A 1 330 ? -19.516 -42.844 -19.234 1 95.31 330 GLU A O 1
ATOM 2632 N N . GLN A 1 331 ? -19.5 -41.312 -17.578 1 95.31 331 GLN A N 1
ATOM 2633 C CA . GLN A 1 331 ? -20.719 -41.812 -16.984 1 95.31 331 GLN A CA 1
ATOM 2634 C C . GLN A 1 331 ? -21.953 -41.125 -17.547 1 95.31 331 GLN A C 1
ATOM 2636 O O . GLN A 1 331 ? -23.062 -41.344 -17.094 1 95.31 331 GLN A O 1
ATOM 2641 N N . GLY A 1 332 ? -21.719 -40.188 -18.453 1 95.56 332 GLY A N 1
ATOM 2642 C CA . GLY A 1 332 ? -22.828 -39.562 -19.172 1 95.56 332 GLY A CA 1
ATOM 2643 C C . GLY A 1 332 ? -23.281 -38.25 -18.562 1 95.56 332 GLY A C 1
ATOM 2644 O O . GLY A 1 332 ? -24.359 -37.75 -18.891 1 95.56 332 GLY A O 1
ATOM 2645 N N . TYR A 1 333 ? -22.547 -37.656 -17.688 1 97.44 333 TYR A N 1
ATOM 2646 C CA . TYR A 1 333 ? -22.922 -36.375 -17.094 1 97.44 333 TYR A CA 1
ATOM 2647 C C . TYR A 1 333 ? -22.875 -35.25 -18.125 1 97.44 333 TYR A C 1
ATOM 2649 O O . TYR A 1 333 ? -21.969 -35.219 -18.969 1 97.44 333 TYR A O 1
ATOM 2657 N N . ASP A 1 334 ? -23.844 -34.375 -17.969 1 96.88 334 ASP A N 1
ATOM 2658 C CA . ASP A 1 334 ? -23.766 -33.062 -18.641 1 96.88 334 ASP A CA 1
ATOM 2659 C C . ASP A 1 334 ? -23.188 -32 -17.703 1 96.88 334 ASP A C 1
ATOM 2661 O O . ASP A 1 334 ? -23.484 -32 -16.516 1 96.88 334 ASP A O 1
ATOM 2665 N N . PHE A 1 335 ? -22.375 -31.188 -18.297 1 97.62 335 PHE A N 1
ATOM 2666 C CA . PHE A 1 335 ? -21.688 -30.188 -17.484 1 97.62 335 PHE A CA 1
ATOM 2667 C C . PHE A 1 335 ? -22.172 -28.781 -17.812 1 97.62 335 PHE A C 1
ATOM 2669 O O . PHE A 1 335 ? -22.172 -28.375 -18.984 1 97.62 335 PHE A O 1
ATOM 2676 N N . SER A 1 336 ? -22.594 -28.016 -16.766 1 97.12 336 SER A N 1
ATOM 2677 C CA . SER A 1 336 ? -23.047 -26.641 -16.953 1 97.12 336 SER A CA 1
ATOM 2678 C C . SER A 1 336 ? -22.375 -25.703 -15.953 1 97.12 336 SER A C 1
ATOM 2680 O O . SER A 1 336 ? -22.156 -26.078 -14.797 1 97.12 336 SER A O 1
ATOM 2682 N N . LEU A 1 337 ? -22 -24.578 -16.438 1 97.38 337 LEU A N 1
ATOM 2683 C CA . LEU A 1 337 ? -21.422 -23.516 -15.609 1 97.38 337 LEU A CA 1
ATOM 2684 C C . LEU A 1 337 ? -22.391 -22.344 -15.477 1 97.38 337 LEU A C 1
ATOM 2686 O O . LEU A 1 337 ? -22.922 -21.859 -16.469 1 97.38 337 LEU A O 1
ATOM 2690 N N . PHE A 1 338 ? -22.625 -21.906 -14.258 1 97.19 338 PHE A N 1
ATOM 2691 C CA . PHE A 1 338 ? -23.531 -20.797 -13.977 1 97.19 338 PHE A CA 1
ATOM 2692 C C . PHE A 1 338 ? -22.812 -19.672 -13.234 1 97.19 338 PHE A C 1
ATOM 2694 O O . PHE A 1 338 ? -21.938 -19.938 -12.406 1 97.19 338 PHE A O 1
ATOM 2701 N N . GLY A 1 339 ? -23.219 -18.391 -13.469 1 95.44 339 GLY A N 1
ATOM 2702 C CA . GLY A 1 339 ? -22.828 -17.266 -12.633 1 95.44 339 GLY A CA 1
ATOM 2703 C C . GLY A 1 339 ? -21.734 -16.406 -13.234 1 95.44 339 GLY A C 1
ATOM 2704 O O . GLY A 1 339 ? -21.578 -15.234 -12.898 1 95.44 339 GLY A O 1
ATOM 2705 N N . ASP A 1 340 ? -20.875 -17 -14.078 1 93.06 340 ASP A N 1
ATOM 2706 C CA . ASP A 1 340 ? -19.797 -16.25 -14.711 1 93.06 340 ASP A CA 1
ATOM 2707 C C . ASP A 1 340 ? -19.578 -16.719 -16.156 1 93.06 340 ASP A C 1
ATOM 2709 O O . ASP A 1 340 ? -18.719 -17.562 -16.406 1 93.06 340 ASP A O 1
ATOM 2713 N N . PRO A 1 341 ? -20.234 -16.094 -17.078 1 89.5 341 PRO A N 1
ATOM 2714 C CA . PRO A 1 341 ? -20.141 -16.562 -18.453 1 89.5 341 PRO A CA 1
ATOM 2715 C C . PRO A 1 341 ? -18.766 -16.328 -19.062 1 89.5 341 PRO A C 1
ATOM 2717 O O . PRO A 1 341 ? -18.422 -16.953 -20.078 1 89.5 341 PRO A O 1
ATOM 2720 N N . ASN A 1 342 ? -17.969 -15.531 -18.5 1 87.12 342 ASN A N 1
ATOM 2721 C CA . ASN A 1 342 ? -16.672 -15.211 -19.078 1 87.12 342 ASN A CA 1
ATOM 2722 C C . ASN A 1 342 ? -15.562 -16.047 -18.453 1 87.12 342 ASN A C 1
ATOM 2724 O O . ASN A 1 342 ? -14.406 -15.953 -18.875 1 87.12 342 ASN A O 1
ATOM 2728 N N . LEU A 1 343 ? -15.891 -16.828 -17.5 1 89.5 343 LEU A N 1
ATOM 2729 C CA . LEU A 1 343 ? -14.891 -17.578 -16.75 1 89.5 343 LEU A CA 1
ATOM 2730 C C . LEU A 1 343 ? -14.062 -18.453 -17.688 1 89.5 343 LEU A C 1
ATOM 2732 O O . LEU A 1 343 ? -12.828 -18.484 -17.594 1 89.5 343 LEU A O 1
ATOM 2736 N N . PRO A 1 344 ? -14.633 -19.094 -18.672 1 86.06 344 PRO A N 1
ATOM 2737 C CA . PRO A 1 344 ? -13.852 -19.984 -19.531 1 86.06 344 PRO A CA 1
ATOM 2738 C C . PRO A 1 344 ? -12.891 -19.234 -20.453 1 86.06 344 PRO A C 1
ATOM 2740 O O . PRO A 1 344 ? -12.008 -19.844 -21.062 1 86.06 344 PRO A O 1
ATOM 2743 N N . ASN A 1 345 ? -13.117 -17.953 -20.484 1 81.44 345 ASN A N 1
ATOM 2744 C CA . ASN A 1 345 ? -12.242 -17.141 -21.328 1 81.44 345 ASN A CA 1
ATOM 2745 C C . ASN A 1 345 ? -10.922 -16.828 -20.641 1 81.44 345 ASN A C 1
ATOM 2747 O O . ASN A 1 345 ? -9.984 -16.328 -21.266 1 81.44 345 ASN A O 1
ATOM 2751 N N . SER A 1 346 ? -10.906 -17.156 -19.422 1 82.88 346 SER A N 1
ATOM 2752 C CA . SER A 1 346 ? -9.664 -16.922 -18.688 1 82.88 346 SER A CA 1
ATOM 2753 C C . SER A 1 346 ? -8.617 -17.984 -19.031 1 82.88 346 SER A C 1
ATOM 2755 O O . SER A 1 346 ? -8.93 -19.172 -19.062 1 82.88 346 SER A O 1
ATOM 2757 N N . ARG A 1 347 ? -7.422 -17.547 -19.188 1 75.12 347 ARG A N 1
ATOM 2758 C CA . ARG A 1 347 ? -6.324 -18.406 -19.609 1 75.12 347 ARG A CA 1
ATOM 2759 C C . ARG A 1 347 ? -6.039 -19.5 -18.578 1 75.12 347 ARG A C 1
ATOM 2761 O O . ARG A 1 347 ? -5.691 -20.625 -18.922 1 75.12 347 ARG A O 1
ATOM 2768 N N . SER A 1 348 ? -6.277 -19.172 -17.422 1 78.38 348 SER A N 1
ATOM 2769 C CA . SER A 1 348 ? -5.844 -20.062 -16.344 1 78.38 348 SER A CA 1
ATOM 2770 C C . SER A 1 348 ? -6.832 -21.219 -16.141 1 78.38 348 SER A C 1
ATOM 2772 O O . SER A 1 348 ? -6.488 -22.234 -15.547 1 78.38 348 SER A O 1
ATOM 2774 N N . VAL A 1 349 ? -8.07 -21.062 -16.656 1 85.81 349 VAL A N 1
ATOM 2775 C CA . VAL A 1 349 ? -9.055 -22.094 -16.344 1 85.81 349 VAL A CA 1
ATOM 2776 C C . VAL A 1 349 ? -9.727 -22.578 -17.641 1 85.81 349 VAL A C 1
ATOM 2778 O O . VAL A 1 349 ? -10.727 -23.297 -17.594 1 85.81 349 VAL A O 1
ATOM 2781 N N . SER A 1 350 ? -9.203 -22.312 -18.734 1 87.25 350 SER A N 1
ATOM 2782 C CA . SER A 1 350 ? -9.828 -22.641 -20.016 1 87.25 350 SER A CA 1
ATOM 2783 C C . SER A 1 350 ? -9.875 -24.141 -20.234 1 87.25 350 SER A C 1
ATOM 2785 O O . SER A 1 350 ? -10.922 -24.688 -20.594 1 87.25 350 SER A O 1
ATOM 2787 N N . ALA A 1 351 ? -8.781 -24.812 -20.016 1 90.5 351 ALA A N 1
ATOM 2788 C CA . ALA A 1 351 ? -8.742 -26.266 -20.219 1 90.5 351 ALA A CA 1
ATOM 2789 C C . ALA A 1 351 ? -9.664 -26.969 -19.234 1 90.5 351 ALA A C 1
ATOM 2791 O O . ALA A 1 351 ? -10.383 -27.906 -19.625 1 90.5 351 ALA A O 1
ATOM 2792 N N . MET A 1 352 ? -9.68 -26.453 -18.062 1 93.81 352 MET A N 1
ATOM 2793 C CA . MET A 1 352 ? -10.461 -27.047 -16.984 1 93.81 352 MET A CA 1
ATOM 2794 C C . MET A 1 352 ? -11.953 -27 -17.297 1 93.81 352 MET A C 1
ATOM 2796 O O . MET A 1 352 ? -12.688 -27.938 -17 1 93.81 352 MET A O 1
ATOM 2800 N N . LEU A 1 353 ? -12.375 -25.938 -18.031 1 94.94 353 LEU A N 1
ATOM 2801 C CA . LEU A 1 353 ? -13.805 -25.688 -18.203 1 94.94 353 LEU A CA 1
ATOM 2802 C C . LEU A 1 353 ? -14.242 -25.984 -19.625 1 94.94 353 LEU A C 1
ATOM 2804 O O . LEU A 1 353 ? -15.391 -25.719 -20 1 94.94 353 LEU A O 1
ATOM 2808 N N . ALA A 1 354 ? -13.391 -26.578 -20.422 1 92.12 354 ALA A N 1
ATOM 2809 C CA . ALA A 1 354 ? -13.664 -26.844 -21.828 1 92.12 354 ALA A CA 1
ATOM 2810 C C . ALA A 1 354 ? -14.938 -27.672 -22 1 92.12 354 ALA A C 1
ATOM 2812 O O . ALA A 1 354 ? -15.75 -27.406 -22.891 1 92.12 354 ALA A O 1
ATOM 2813 N N . PRO A 1 355 ? -15.242 -28.609 -21.109 1 94.56 355 PRO A N 1
ATOM 2814 C CA . PRO A 1 355 ? -16.438 -29.438 -21.312 1 94.56 355 PRO A CA 1
ATOM 2815 C C . PRO A 1 355 ? -17.719 -28.75 -20.828 1 94.56 355 PRO A C 1
ATOM 2817 O O . PRO A 1 355 ? -18.812 -29.266 -21.047 1 94.56 355 PRO A O 1
ATOM 2820 N N . PHE A 1 356 ? -17.641 -27.656 -20.234 1 96.25 356 PHE A N 1
ATOM 2821 C CA . PHE A 1 356 ? -18.781 -27.031 -19.594 1 96.25 356 PHE A CA 1
ATOM 2822 C C . PHE A 1 356 ? -19.562 -26.172 -20.578 1 96.25 356 PHE A C 1
ATOM 2824 O O . PHE A 1 356 ? -18.969 -25.391 -21.328 1 96.25 356 PHE A O 1
ATOM 2831 N N . HIS A 1 357 ? -20.875 -26.375 -20.547 1 94.56 357 HIS A N 1
ATOM 2832 C CA . HIS A 1 357 ? -21.766 -25.422 -21.203 1 94.56 357 HIS A CA 1
ATOM 2833 C C . HIS A 1 357 ? -22.016 -24.203 -20.328 1 94.56 357 HIS A C 1
ATOM 2835 O O . HIS A 1 357 ? -22.391 -24.344 -19.156 1 94.56 357 HIS A O 1
ATOM 2841 N N . VAL A 1 358 ? -21.844 -23.062 -20.922 1 92.94 358 VAL A N 1
ATOM 2842 C CA . VAL A 1 358 ? -22.016 -21.828 -20.156 1 92.94 358 VAL A CA 1
ATOM 2843 C C . VAL A 1 358 ? -23.453 -21.359 -20.234 1 92.94 358 VAL A C 1
ATOM 2845 O O . VAL A 1 358 ? -23.984 -21.141 -21.328 1 92.94 358 VAL A O 1
ATOM 2848 N N . ALA A 1 359 ? -24.047 -21.234 -19.109 1 89.94 359 ALA A N 1
ATOM 2849 C CA . ALA A 1 359 ? -25.406 -20.734 -19.078 1 89.94 359 ALA A CA 1
ATOM 2850 C C . ALA A 1 359 ? -25.438 -19.219 -19.297 1 89.94 359 ALA A C 1
ATOM 2852 O O . ALA A 1 359 ? -24.562 -18.5 -18.812 1 89.94 359 ALA A O 1
ATOM 2853 N N . PRO A 1 360 ? -26.422 -18.781 -20.047 1 82.69 360 PRO A N 1
ATOM 2854 C CA . PRO A 1 360 ? -26.531 -17.328 -20.25 1 82.69 360 PRO A CA 1
ATOM 2855 C C . PRO A 1 360 ? -26.844 -16.578 -18.953 1 82.69 360 PRO A C 1
ATOM 2857 O O . PRO A 1 360 ? -27.484 -17.125 -18.062 1 82.69 360 PRO A O 1
ATOM 2860 N N . LEU A 1 361 ? -26.188 -15.555 -18.797 1 78.69 361 LEU A N 1
ATOM 2861 C CA . LEU A 1 361 ? -26.438 -14.727 -17.609 1 78.69 361 LEU A CA 1
ATOM 2862 C C . LEU A 1 361 ? -27.203 -13.469 -17.984 1 78.69 361 LEU A C 1
ATOM 2864 O O . LEU A 1 361 ? -26.875 -12.797 -18.969 1 78.69 361 LEU A O 1
ATOM 2868 N N . GLN A 1 362 ? -28.25 -13.227 -17.25 1 77.25 362 GLN A N 1
ATOM 2869 C CA . GLN A 1 362 ? -28.953 -11.961 -17.422 1 77.25 362 GLN A CA 1
ATOM 2870 C C . GLN A 1 362 ? -28.062 -10.781 -17.047 1 77.25 362 GLN A C 1
ATOM 2872 O O . GLN A 1 362 ? -27.312 -10.859 -16.078 1 77.25 362 GLN A O 1
ATOM 2877 N N . ASP A 1 363 ? -28 -9.875 -17.922 1 74.56 363 ASP A N 1
ATOM 2878 C CA . ASP A 1 363 ? -27.172 -8.695 -17.641 1 74.56 363 ASP A CA 1
ATOM 2879 C C . ASP A 1 363 ? -27.766 -7.871 -16.5 1 74.56 363 ASP A C 1
ATOM 2881 O O . ASP A 1 363 ? -28.781 -7.211 -16.672 1 74.56 363 ASP A O 1
ATOM 2885 N N . GLU A 1 364 ? -27.312 -8.164 -15.328 1 76.25 364 GLU A N 1
ATOM 2886 C CA . GLU A 1 364 ? -27.672 -7.344 -14.172 1 76.25 364 GLU A CA 1
ATOM 2887 C C . GLU A 1 364 ? -26.531 -6.41 -13.773 1 76.25 364 GLU A C 1
ATOM 2889 O O . GLU A 1 364 ? -25.375 -6.793 -13.828 1 76.25 364 GLU A O 1
ATOM 2894 N N . ASN A 1 365 ? -26.891 -5.246 -13.422 1 77.44 365 ASN A N 1
ATOM 2895 C CA . ASN A 1 365 ? -25.891 -4.262 -13.016 1 77.44 365 ASN A CA 1
ATOM 2896 C C . ASN A 1 365 ? -25.406 -4.512 -11.594 1 77.44 365 ASN A C 1
ATOM 2898 O O . ASN A 1 365 ? -24.297 -4.094 -11.227 1 77.44 365 ASN A O 1
ATOM 2902 N N . ASN A 1 366 ? -26.234 -5.281 -10.797 1 87.31 366 ASN A N 1
ATOM 2903 C CA . ASN A 1 366 ? -25.922 -5.555 -9.398 1 87.31 366 ASN A CA 1
ATOM 2904 C C . ASN A 1 366 ? -25.531 -7.016 -9.188 1 87.31 366 ASN A C 1
ATOM 2906 O O . ASN A 1 366 ? -26.328 -7.922 -9.438 1 87.31 366 ASN A O 1
ATOM 2910 N N . PRO A 1 367 ? -24.359 -7.262 -8.648 1 92.19 367 PRO A N 1
ATOM 2911 C CA . PRO A 1 367 ? -23.891 -8.633 -8.484 1 92.19 367 PRO A CA 1
ATOM 2912 C C . PRO A 1 367 ? -24.812 -9.492 -7.629 1 92.19 367 PRO A C 1
ATOM 2914 O O . PRO A 1 367 ? -25 -10.68 -7.898 1 92.19 367 PRO A O 1
ATOM 2917 N N . ALA A 1 368 ? -25.422 -8.93 -6.574 1 94.25 368 ALA A N 1
ATOM 2918 C CA . ALA A 1 368 ? -26.359 -9.68 -5.746 1 94.25 368 ALA A CA 1
ATOM 2919 C C . ALA A 1 368 ? -27.594 -10.07 -6.543 1 94.25 368 ALA A C 1
ATOM 2921 O O . ALA A 1 368 ? -28.078 -11.203 -6.441 1 94.25 368 ALA A O 1
ATOM 2922 N N . GLN A 1 369 ? -28.062 -9.188 -7.328 1 93.19 369 GLN A N 1
ATOM 2923 C CA . GLN A 1 369 ? -29.203 -9.5 -8.188 1 93.19 369 GLN A CA 1
ATOM 2924 C C . GLN A 1 369 ? -28.844 -10.547 -9.227 1 93.19 369 GLN A C 1
ATOM 2926 O O . GLN A 1 369 ? -29.656 -11.406 -9.562 1 93.19 369 GLN A O 1
ATOM 2931 N N . GLN A 1 370 ? -27.672 -10.414 -9.695 1 94.31 370 GLN A N 1
ATOM 2932 C CA . GLN A 1 370 ? -27.172 -11.422 -10.633 1 94.31 370 GLN A CA 1
ATOM 2933 C C . GLN A 1 370 ? -27.141 -12.797 -9.984 1 94.31 370 GLN A C 1
ATOM 2935 O O . GLN A 1 370 ? -27.484 -13.797 -10.617 1 94.31 370 GLN A O 1
ATOM 2940 N N . ASP A 1 371 ? -26.688 -12.875 -8.734 1 96.69 371 ASP A N 1
ATOM 2941 C CA . ASP A 1 371 ? -26.656 -14.141 -8.008 1 96.69 371 ASP A CA 1
ATOM 2942 C C . ASP A 1 371 ? -28.062 -14.719 -7.848 1 96.69 371 ASP A C 1
ATOM 2944 O O . ASP A 1 371 ? -28.25 -15.93 -7.949 1 96.69 371 ASP A O 1
ATOM 2948 N N . SER A 1 372 ? -29.031 -13.828 -7.633 1 95.62 372 SER A N 1
ATOM 2949 C CA . SER A 1 372 ? -30.422 -14.281 -7.539 1 95.62 372 SER A CA 1
ATOM 2950 C C . SER A 1 372 ? -30.906 -14.867 -8.859 1 95.62 372 SER A C 1
ATOM 2952 O O . SER A 1 372 ? -31.547 -15.914 -8.883 1 95.62 372 SER A O 1
ATOM 2954 N N . SER A 1 373 ? -30.531 -14.203 -9.906 1 95.19 373 SER A N 1
ATOM 2955 C CA . SER A 1 373 ? -30.875 -14.711 -11.227 1 95.19 373 SER A CA 1
ATOM 2956 C C . SER A 1 373 ? -30.203 -16.047 -11.5 1 95.19 373 SER A C 1
ATOM 2958 O O . SER A 1 373 ? -30.781 -16.938 -12.125 1 95.19 373 SER A O 1
ATOM 2960 N N . THR A 1 374 ? -28.984 -16.172 -11.102 1 96.44 374 THR A N 1
ATOM 2961 C CA . THR A 1 374 ? -28.25 -17.422 -11.25 1 96.44 374 THR A CA 1
ATOM 2962 C C . THR A 1 374 ? -28.969 -18.578 -10.555 1 96.44 374 THR A C 1
ATOM 2964 O O . THR A 1 374 ? -29.094 -19.656 -11.117 1 96.44 374 THR A O 1
ATOM 2967 N N . THR A 1 375 ? -29.453 -18.328 -9.336 1 97.12 375 THR A N 1
ATOM 2968 C CA . THR A 1 375 ? -30.203 -19.344 -8.602 1 97.12 375 THR A CA 1
ATOM 2969 C C . THR A 1 375 ? -31.406 -19.812 -9.406 1 97.12 375 THR A C 1
ATOM 2971 O O . THR A 1 375 ? -31.672 -21.016 -9.523 1 97.12 375 THR A O 1
ATOM 2974 N N . ASP A 1 376 ? -32.094 -18.844 -10.016 1 96.06 376 ASP A N 1
ATOM 2975 C CA . ASP A 1 376 ? -33.281 -19.172 -10.828 1 96.06 376 ASP A CA 1
ATOM 2976 C C . ASP A 1 376 ? -32.875 -20.062 -12 1 96.06 376 ASP A C 1
ATOM 2978 O O . ASP A 1 376 ? -33.562 -21.047 -12.297 1 96.06 376 ASP A O 1
ATOM 2982 N N . GLU A 1 377 ? -31.828 -19.766 -12.602 1 95.38 377 GLU A N 1
ATOM 2983 C CA . GLU A 1 377 ? -31.391 -20.516 -13.781 1 95.38 377 GLU A CA 1
ATOM 2984 C C . GLU A 1 377 ? -30.984 -21.938 -13.422 1 95.38 377 GLU A C 1
ATOM 2986 O O . GLU A 1 377 ? -31.281 -22.875 -14.164 1 95.38 377 GLU A O 1
ATOM 2991 N N . VAL A 1 378 ? -30.297 -22.109 -12.344 1 96.94 378 VAL A N 1
ATOM 2992 C CA . VAL A 1 378 ? -29.875 -23.422 -11.898 1 96.94 378 VAL A CA 1
ATOM 2993 C C . VAL A 1 378 ? -31.094 -24.297 -11.609 1 96.94 378 VAL A C 1
ATOM 2995 O O . VAL A 1 378 ? -31.156 -25.453 -12.039 1 96.94 378 VAL A O 1
ATOM 2998 N N . LEU A 1 379 ? -32.031 -23.75 -10.852 1 96.38 379 LEU A N 1
ATOM 2999 C CA . LEU A 1 379 ? -33.219 -24.484 -10.484 1 96.38 379 LEU A CA 1
ATOM 3000 C C . LEU A 1 379 ? -34.031 -24.875 -11.719 1 96.38 379 LEU A C 1
ATOM 3002 O O . LEU A 1 379 ? -34.562 -25.984 -11.797 1 96.38 379 LEU A O 1
ATOM 3006 N N . ASP A 1 380 ? -34.031 -23.953 -12.688 1 94.44 380 ASP A N 1
ATOM 3007 C CA . ASP A 1 380 ? -34.719 -24.25 -13.938 1 94.44 380 ASP A CA 1
ATOM 3008 C C . ASP A 1 380 ? -34.062 -25.406 -14.68 1 94.44 380 ASP A C 1
ATOM 3010 O O . ASP A 1 380 ? -34.75 -26.312 -15.164 1 94.44 380 ASP A O 1
ATOM 3014 N N . LEU A 1 381 ? -32.781 -25.422 -14.773 1 93.06 381 LEU A N 1
ATOM 3015 C CA . LEU A 1 381 ? -32.062 -26.453 -15.477 1 93.06 381 LEU A CA 1
ATOM 3016 C C . LEU A 1 381 ? -32.25 -27.812 -14.805 1 93.06 381 LEU A C 1
ATOM 3018 O O . LEU A 1 381 ? -32.562 -28.812 -15.477 1 93.06 381 LEU A O 1
ATOM 3022 N N . LEU A 1 382 ? -32.094 -27.891 -13.5 1 93.25 382 LEU A N 1
ATOM 3023 C CA . LEU A 1 382 ? -32.156 -29.156 -12.773 1 93.25 382 LEU A CA 1
ATOM 3024 C C . LEU A 1 382 ? -33.562 -29.734 -12.828 1 93.25 382 LEU A C 1
ATOM 3026 O O . LEU A 1 382 ? -33.719 -30.953 -12.82 1 93.25 382 LEU A O 1
ATOM 3030 N N . ALA A 1 383 ? -34.562 -28.891 -12.914 1 91.69 383 ALA A N 1
ATOM 3031 C CA . ALA A 1 383 ? -35.938 -29.344 -12.961 1 91.69 383 ALA A CA 1
ATOM 3032 C C . ALA A 1 383 ? -36.281 -29.969 -14.32 1 91.69 383 ALA A C 1
ATOM 3034 O O . ALA A 1 383 ? -37.125 -30.844 -14.414 1 91.69 383 ALA A O 1
ATOM 3035 N N . ASN A 1 384 ? -35.531 -29.594 -15.328 1 90.69 384 ASN A N 1
ATOM 3036 C CA . ASN A 1 384 ? -35.906 -29.984 -16.688 1 90.69 384 ASN A CA 1
ATOM 3037 C C . ASN A 1 384 ? -34.875 -30.922 -17.297 1 90.69 384 ASN A C 1
ATOM 3039 O O . ASN A 1 384 ? -35.031 -31.359 -18.438 1 90.69 384 ASN A O 1
ATOM 3043 N N . ALA A 1 385 ? -33.844 -31.219 -16.641 1 87.38 385 ALA A N 1
ATOM 3044 C CA . ALA A 1 385 ? -32.75 -31.969 -17.234 1 87.38 385 ALA A CA 1
ATOM 3045 C C . ALA A 1 385 ? -33.094 -33.469 -17.344 1 87.38 385 ALA A C 1
ATOM 3047 O O . ALA A 1 385 ? -33.812 -34 -16.484 1 87.38 385 ALA A O 1
ATOM 3048 N N . ASN A 1 386 ? -32.562 -33.938 -18.547 1 88.5 386 ASN A N 1
ATOM 3049 C CA . ASN A 1 386 ? -32.656 -35.375 -18.75 1 88.5 386 ASN A CA 1
ATOM 3050 C C . ASN A 1 386 ? -31.297 -36.031 -18.469 1 88.5 386 ASN A C 1
ATOM 3052 O O . ASN A 1 386 ? -30.281 -35.688 -19.062 1 88.5 386 ASN A O 1
ATOM 3056 N N . GLY A 1 387 ? -31.156 -36.969 -17.469 1 91.56 387 GLY A N 1
ATOM 3057 C CA . GLY A 1 387 ? -29.906 -37.625 -17.125 1 91.56 387 GLY A CA 1
ATOM 3058 C C . GLY A 1 387 ? -29.188 -36.938 -15.977 1 91.56 387 GLY A C 1
ATOM 3059 O O . GLY A 1 387 ? -29.672 -35.938 -15.43 1 91.56 387 GLY A O 1
ATOM 3060 N N . PRO A 1 388 ? -27.984 -37.406 -15.68 1 95.75 388 PRO A N 1
ATOM 3061 C CA . PRO A 1 388 ? -27.25 -36.812 -14.547 1 95.75 388 PRO A CA 1
ATOM 3062 C C . PRO A 1 388 ? -26.562 -35.5 -14.898 1 95.75 388 PRO A C 1
ATOM 3064 O O . PRO A 1 388 ? -26 -35.375 -15.992 1 95.75 388 PRO A O 1
ATOM 3067 N N . GLN A 1 389 ? -26.641 -34.531 -14.023 1 97.12 389 GLN A N 1
ATOM 3068 C CA . GLN A 1 389 ? -26.125 -33.188 -14.25 1 97.12 389 GLN A CA 1
ATOM 3069 C C . GLN A 1 389 ? -24.984 -32.875 -13.281 1 97.12 389 GLN A C 1
ATOM 3071 O O . GLN A 1 389 ? -25.047 -33.25 -12.109 1 97.12 389 GLN A O 1
ATOM 3076 N N . PHE A 1 390 ? -23.984 -32.25 -13.805 1 98 390 PHE A N 1
ATOM 3077 C CA . PHE A 1 390 ? -22.984 -31.562 -13 1 98 390 PHE A CA 1
ATOM 3078 C C . PHE A 1 390 ? -23.094 -30.062 -13.188 1 98 390 PHE A C 1
ATOM 3080 O O . PHE A 1 390 ? -22.734 -29.531 -14.242 1 98 390 PHE A O 1
ATOM 3087 N N . ALA A 1 391 ? -23.578 -29.406 -12.164 1 98 391 ALA A N 1
ATOM 3088 C CA . ALA A 1 391 ? -23.75 -27.953 -12.227 1 98 391 ALA A CA 1
ATOM 3089 C C . ALA A 1 391 ? -22.719 -27.234 -11.359 1 98 391 ALA A C 1
ATOM 3091 O O . ALA A 1 391 ? -22.719 -27.375 -10.133 1 98 391 ALA A O 1
ATOM 3092 N N . LEU A 1 392 ? -21.797 -26.578 -11.992 1 98.38 392 LEU A N 1
ATOM 3093 C CA . LEU A 1 392 ? -20.906 -25.656 -11.289 1 98.38 392 LEU A CA 1
ATOM 3094 C C . LEU A 1 392 ? -21.531 -24.281 -11.164 1 98.38 392 LEU A C 1
ATOM 3096 O O . LEU A 1 392 ? -21.719 -23.578 -12.164 1 98.38 392 LEU A O 1
ATOM 3100 N N . VAL A 1 393 ? -21.844 -23.875 -9.992 1 98.38 393 VAL A N 1
ATOM 3101 C CA . VAL A 1 393 ? -22.516 -22.609 -9.727 1 98.38 393 VAL A CA 1
ATOM 3102 C C . VAL A 1 393 ? -21.562 -21.656 -9.008 1 98.38 393 VAL A C 1
ATOM 3104 O O . VAL A 1 393 ? -21 -22 -7.965 1 98.38 393 VAL A O 1
ATOM 3107 N N . THR A 1 394 ? -21.375 -20.484 -9.578 1 97.88 394 THR A N 1
ATOM 3108 C CA . THR A 1 394 ? -20.516 -19.484 -8.93 1 97.88 394 THR A CA 1
ATOM 3109 C C . THR A 1 394 ? -21.328 -18.266 -8.5 1 97.88 394 THR A C 1
ATOM 3111 O O . THR A 1 394 ? -22.141 -17.75 -9.266 1 97.88 394 THR A O 1
ATOM 3114 N N . TYR A 1 395 ? -21.25 -17.891 -7.254 1 98.25 395 TYR A N 1
ATOM 3115 C CA . TYR A 1 395 ? -21.828 -16.672 -6.707 1 98.25 395 TYR A CA 1
ATOM 3116 C C . TYR A 1 395 ? -20.766 -15.625 -6.453 1 98.25 395 TYR A C 1
ATOM 3118 O O . TYR A 1 395 ? -19.641 -15.953 -6.059 1 98.25 395 TYR A O 1
ATOM 3126 N N . HIS A 1 396 ? -21.125 -14.312 -6.645 1 96.88 396 HIS A N 1
ATOM 3127 C CA . HIS A 1 396 ? -20.078 -13.297 -6.625 1 96.88 396 HIS A CA 1
ATOM 3128 C C . HIS A 1 396 ? -20.438 -12.156 -5.68 1 96.88 396 HIS A C 1
ATOM 3130 O O . HIS A 1 396 ? -19.625 -11.273 -5.43 1 96.88 396 HIS A O 1
ATOM 3136 N N . ALA A 1 397 ? -21.609 -12.102 -5.074 1 96.62 397 ALA A N 1
ATOM 3137 C CA . ALA A 1 397 ? -22.078 -10.969 -4.277 1 96.62 397 ALA A CA 1
ATOM 3138 C C . ALA A 1 397 ? -21.078 -10.633 -3.172 1 96.62 397 ALA A C 1
ATOM 3140 O O . ALA A 1 397 ? -20.719 -9.469 -2.99 1 96.62 397 ALA A O 1
ATOM 3141 N N . PRO A 1 398 ? -20.562 -11.617 -2.428 1 97.19 398 PRO A N 1
ATOM 3142 C CA . PRO A 1 398 ? -19.656 -11.289 -1.326 1 97.19 398 PRO A CA 1
ATOM 3143 C C . PRO A 1 398 ? -18.375 -10.594 -1.799 1 97.19 398 PRO A C 1
ATOM 3145 O O . PRO A 1 398 ? -17.906 -9.664 -1.146 1 97.19 398 PRO A O 1
ATOM 3148 N N . ALA A 1 399 ? -17.812 -11.016 -2.965 1 95.31 399 ALA A N 1
ATOM 3149 C CA . ALA A 1 399 ? -16.578 -10.453 -3.484 1 95.31 399 ALA A CA 1
ATOM 3150 C C . ALA A 1 399 ? -16.734 -8.953 -3.752 1 95.31 399 ALA A C 1
ATOM 3152 O O . ALA A 1 399 ? -15.766 -8.195 -3.625 1 95.31 399 ALA A O 1
ATOM 3153 N N . TYR A 1 400 ? -17.938 -8.555 -4.039 1 93.69 400 TYR A N 1
ATOM 3154 C CA . TYR A 1 400 ? -18.203 -7.176 -4.426 1 93.69 400 TYR A CA 1
ATOM 3155 C C . TYR A 1 400 ? -18.953 -6.43 -3.332 1 93.69 400 TYR A C 1
ATOM 3157 O O . TYR A 1 400 ? -19.453 -5.324 -3.553 1 93.69 400 TYR A O 1
ATOM 3165 N N . TYR A 1 401 ? -19.062 -7.027 -2.197 1 94 401 TYR A N 1
ATOM 3166 C CA . TYR A 1 401 ? -19.781 -6.449 -1.064 1 94 401 TYR A CA 1
ATOM 3167 C C . TYR A 1 401 ? -21.203 -6.086 -1.45 1 94 401 TYR A C 1
ATOM 3169 O O . TYR A 1 401 ? -21.734 -5.062 -1.009 1 94 401 TYR A O 1
ATOM 3177 N N . SER A 1 402 ? -21.828 -6.816 -2.301 1 92.94 402 SER A N 1
ATOM 3178 C CA . SER A 1 402 ? -23.078 -6.414 -2.922 1 92.94 402 SER A CA 1
ATOM 3179 C C . SER A 1 402 ? -24.281 -6.969 -2.158 1 92.94 402 SER A C 1
ATOM 3181 O O . SER A 1 402 ? -24.234 -8.086 -1.641 1 92.94 402 SER A O 1
ATOM 3183 N N . THR A 1 403 ? -25.281 -6.207 -2.016 1 91.5 403 THR A N 1
ATOM 3184 C CA . THR A 1 403 ? -26.594 -6.586 -1.524 1 91.5 403 THR A CA 1
ATOM 3185 C C . THR A 1 403 ? -27.688 -6.137 -2.496 1 91.5 403 THR A C 1
ATOM 3187 O O . THR A 1 403 ? -27.484 -5.191 -3.264 1 91.5 403 THR A O 1
ATOM 3190 N N . PRO A 1 404 ? -28.703 -6.906 -2.553 1 87.69 404 PRO A N 1
ATOM 3191 C CA . PRO A 1 404 ? -29.766 -6.453 -3.457 1 87.69 404 PRO A CA 1
ATOM 3192 C C . PRO A 1 404 ? -30.297 -5.07 -3.096 1 87.69 404 PRO A C 1
ATOM 3194 O O . PRO A 1 404 ? -30.234 -4.66 -1.935 1 87.69 404 PRO A O 1
ATOM 3197 N N . VAL A 1 405 ? -30.812 -4.383 -4.113 1 77.88 405 VAL A N 1
ATOM 3198 C CA . VAL A 1 405 ? -31.406 -3.066 -3.896 1 77.88 405 VAL A CA 1
ATOM 3199 C C . VAL A 1 405 ? -32.625 -3.182 -2.973 1 77.88 405 VAL A C 1
ATOM 3201 O O . VAL A 1 405 ? -33.438 -4.066 -3.148 1 77.88 405 VAL A O 1
ATOM 3204 N N . GLY A 1 406 ? -32.688 -2.373 -2.035 1 69.75 406 GLY A N 1
ATOM 3205 C CA . GLY A 1 406 ? -33.844 -2.307 -1.163 1 69.75 406 GLY A CA 1
ATOM 3206 C C . GLY A 1 406 ? -33.844 -3.371 -0.083 1 69.75 406 GLY A C 1
ATOM 3207 O O . GLY A 1 406 ? -34.812 -3.545 0.628 1 69.75 406 GLY A O 1
ATOM 3208 N N . SER A 1 407 ? -32.75 -4.051 0.065 1 73.5 407 SER A N 1
ATOM 3209 C CA . SER A 1 407 ? -32.719 -5.129 1.047 1 73.5 407 SER A CA 1
ATOM 3210 C C . SER A 1 407 ? -32.562 -4.582 2.463 1 73.5 407 SER A C 1
ATOM 3212 O O . SER A 1 407 ? -31.984 -3.518 2.668 1 73.5 407 SER A O 1
ATOM 3214 N N . VAL A 1 408 ? -33.406 -5.262 3.363 1 68.88 408 VAL A N 1
ATOM 3215 C CA . VAL A 1 408 ? -33.25 -4.961 4.781 1 68.88 408 VAL A CA 1
ATOM 3216 C C . VAL A 1 408 ? -32.062 -5.738 5.34 1 68.88 408 VAL A C 1
ATOM 3218 O O . VAL A 1 408 ? -31.969 -6.957 5.191 1 68.88 408 VAL A O 1
ATOM 3221 N N . GLY A 1 409 ? -31.078 -5.137 5.727 1 74.88 409 GLY A N 1
ATOM 3222 C CA . GLY A 1 409 ? -29.859 -5.789 6.184 1 74.88 409 GLY A CA 1
ATOM 3223 C C . GLY A 1 409 ? -29.891 -6.164 7.652 1 74.88 409 GLY A C 1
ATOM 3224 O O . GLY A 1 409 ? -30.969 -6.293 8.234 1 74.88 409 GLY A O 1
ATOM 3225 N N . ILE A 1 410 ? -28.828 -6.684 8.188 1 78.81 410 ILE A N 1
ATOM 3226 C CA . ILE A 1 410 ? -28.625 -7.043 9.586 1 78.81 410 ILE A CA 1
ATOM 3227 C C . ILE A 1 410 ? -27.906 -5.914 10.312 1 78.81 410 ILE A C 1
ATOM 3229 O O . ILE A 1 410 ? -27.266 -5.07 9.68 1 78.81 410 ILE A O 1
ATOM 3233 N N . PRO A 1 411 ? -28.094 -5.898 11.594 1 78 411 PRO A N 1
ATOM 3234 C CA . PRO A 1 411 ? -27.422 -4.828 12.328 1 78 411 PRO A CA 1
ATOM 3235 C C . PRO A 1 411 ? -25.891 -4.922 12.234 1 78 411 PRO A C 1
ATOM 3237 O O . PRO A 1 411 ? -25.344 -6.023 12.141 1 78 411 PRO A O 1
ATOM 3240 N N . SER A 1 412 ? -25.281 -3.736 12.211 1 78.25 412 SER A N 1
ATOM 3241 C CA . SER A 1 412 ? -23.828 -3.701 12.281 1 78.25 412 SER A CA 1
ATOM 3242 C C . SER A 1 412 ? -23.328 -4.227 13.625 1 78.25 412 SER A C 1
ATOM 3244 O O . SER A 1 412 ? -24.062 -4.207 14.617 1 78.25 412 SER A O 1
ATOM 3246 N N . VAL A 1 413 ? -22.219 -4.863 13.617 1 76.69 413 VAL A N 1
ATOM 3247 C CA . VAL A 1 413 ? -21.625 -5.363 14.852 1 76.69 413 VAL A CA 1
ATOM 3248 C C . VAL A 1 413 ? -20.312 -4.637 15.117 1 76.69 413 VAL A C 1
ATOM 3250 O O . VAL A 1 413 ? -19.734 -4.027 14.211 1 76.69 413 VAL A O 1
ATOM 3253 N N . GLN A 1 414 ? -19.906 -4.625 16.438 1 75.94 414 GLN A N 1
ATOM 3254 C CA . GLN A 1 414 ? -18.578 -4.125 16.781 1 75.94 414 GLN A CA 1
ATOM 3255 C C . GLN A 1 414 ? -17.5 -5.059 16.266 1 75.94 414 GLN A C 1
ATOM 3257 O O . GLN A 1 414 ? -17.344 -6.184 16.75 1 75.94 414 GLN A O 1
ATOM 3262 N N . ALA A 1 415 ? -16.906 -4.578 15.266 1 75.31 415 ALA A N 1
ATOM 3263 C CA . ALA A 1 415 ? -15.867 -5.391 14.641 1 75.31 415 ALA A CA 1
ATOM 3264 C C . ALA A 1 415 ? -14.625 -5.465 15.523 1 75.31 415 ALA A C 1
ATOM 3266 O O . ALA A 1 415 ? -14.555 -4.816 16.562 1 75.31 415 ALA A O 1
ATOM 3267 N N . ASP A 1 416 ? -13.734 -6.402 15.148 1 82.44 416 ASP A N 1
ATOM 3268 C CA . ASP A 1 416 ? -12.445 -6.551 15.805 1 82.44 416 ASP A CA 1
ATOM 3269 C C . ASP A 1 416 ? -11.758 -5.199 15.977 1 82.44 416 ASP A C 1
ATOM 3271 O O . ASP A 1 416 ? -11.633 -4.434 15.023 1 82.44 416 ASP A O 1
ATOM 3275 N N . PRO A 1 417 ? -11.32 -4.863 17.156 1 77 417 PRO A N 1
ATOM 3276 C CA . PRO A 1 417 ? -10.688 -3.568 17.422 1 77 417 PRO A CA 1
ATOM 3277 C C . PRO A 1 417 ? -9.391 -3.377 16.641 1 77 417 PRO A C 1
ATOM 3279 O O . PRO A 1 417 ? -8.922 -2.248 16.484 1 77 417 PRO A O 1
ATOM 3282 N N . LYS A 1 418 ? -8.859 -4.477 16.156 1 81.81 418 LYS A N 1
ATOM 3283 C CA . LYS A 1 418 ? -7.637 -4.375 15.375 1 81.81 418 LYS A CA 1
ATOM 3284 C C . LYS A 1 418 ? -7.902 -3.742 14.016 1 81.81 418 LYS A C 1
ATOM 3286 O O . LYS A 1 418 ? -6.98 -3.264 13.352 1 81.81 418 LYS A O 1
ATOM 3291 N N . LEU A 1 419 ? -9.148 -3.807 13.547 1 88.69 419 LEU A N 1
ATOM 3292 C CA . LEU A 1 419 ? -9.523 -3.215 12.266 1 88.69 419 LEU A CA 1
ATOM 3293 C C . LEU A 1 419 ? -9.688 -1.703 12.398 1 88.69 419 LEU A C 1
ATOM 3295 O O . LEU A 1 419 ? -10.227 -1.216 13.391 1 88.69 419 LEU A O 1
ATOM 3299 N N . ASN A 1 420 ? -9.141 -1.006 11.484 1 87.94 420 ASN A N 1
ATOM 3300 C CA . ASN A 1 420 ? -9.414 0.428 11.477 1 87.94 420 ASN A CA 1
ATOM 3301 C C . ASN A 1 420 ? -10.836 0.729 11.031 1 87.94 420 ASN A C 1
ATOM 3303 O O . ASN A 1 420 ? -11.594 -0.184 10.695 1 87.94 420 ASN A O 1
ATOM 3307 N N . TYR A 1 421 ? -11.219 1.903 11.039 1 87.81 421 TYR A N 1
ATOM 3308 C CA . TYR A 1 421 ? -12.617 2.268 10.836 1 87.81 421 TYR A CA 1
ATOM 3309 C C . TYR A 1 421 ? -13.07 1.942 9.414 1 87.81 421 TYR A C 1
ATOM 3311 O O . TYR A 1 421 ? -14.195 1.492 9.203 1 87.81 421 TYR A O 1
ATOM 3319 N N . ALA A 1 422 ? -12.227 2.266 8.438 1 91 422 ALA A N 1
ATOM 3320 C CA . ALA A 1 422 ? -12.555 1.911 7.066 1 91 422 ALA A CA 1
ATOM 3321 C C . ALA A 1 422 ? -12.742 0.404 6.914 1 91 422 ALA A C 1
ATOM 3323 O O . ALA A 1 422 ? -13.68 -0.053 6.262 1 91 422 ALA A O 1
ATOM 3324 N N . GLU A 1 423 ? -11.867 -0.38 7.496 1 92.75 423 GLU A N 1
ATOM 3325 C CA . GLU A 1 423 ? -11.961 -1.836 7.453 1 92.75 423 GLU A CA 1
ATOM 3326 C C . GLU A 1 423 ? -13.242 -2.326 8.117 1 92.75 423 GLU A C 1
ATOM 3328 O O . GLU A 1 423 ? -13.852 -3.299 7.668 1 92.75 423 GLU A O 1
ATOM 3333 N N . ARG A 1 424 ? -13.633 -1.692 9.219 1 92 424 ARG A N 1
ATOM 3334 C CA . ARG A 1 424 ? -14.852 -2.068 9.914 1 92 424 ARG A CA 1
ATOM 3335 C C . ARG A 1 424 ? -16.078 -1.865 9.031 1 92 424 ARG A C 1
ATOM 3337 O O . ARG A 1 424 ? -17.031 -2.652 9.078 1 92 424 ARG A O 1
ATOM 3344 N N . VAL A 1 425 ? -16.047 -0.772 8.258 1 92.56 425 VAL A N 1
ATOM 3345 C CA . VAL A 1 425 ? -17.125 -0.521 7.312 1 92.56 425 VAL A CA 1
ATOM 3346 C C . VAL A 1 425 ? -17.219 -1.668 6.309 1 92.56 425 VAL A C 1
ATOM 3348 O O . VAL A 1 425 ? -18.297 -2.191 6.047 1 92.56 425 VAL A O 1
ATOM 3351 N N . LEU A 1 426 ? -16.094 -2.066 5.797 1 94.38 426 LEU A N 1
ATOM 3352 C CA . LEU A 1 426 ? -16.047 -3.16 4.832 1 94.38 426 LEU A CA 1
ATOM 3353 C C . LEU A 1 426 ? -16.516 -4.465 5.469 1 94.38 426 LEU A C 1
ATOM 3355 O O . LEU A 1 426 ? -17.281 -5.223 4.859 1 94.38 426 LEU A O 1
ATOM 3359 N N . TYR A 1 427 ? -16.016 -4.699 6.699 1 94.5 427 TYR A N 1
ATOM 3360 C CA . TYR A 1 427 ? -16.391 -5.895 7.445 1 94.5 427 TYR A CA 1
ATOM 3361 C C . TYR A 1 427 ? -17.906 -6.008 7.57 1 94.5 427 TYR A C 1
ATOM 3363 O O . TYR A 1 427 ? -18.484 -7.059 7.27 1 94.5 427 TYR A O 1
ATOM 3371 N N . ASN A 1 428 ? -18.547 -4.965 7.949 1 92.06 428 ASN A N 1
ATOM 3372 C CA . ASN A 1 428 ? -20 -5 8.172 1 92.06 428 ASN A CA 1
ATOM 3373 C C . ASN A 1 428 ? -20.766 -5.129 6.859 1 92.06 428 ASN A C 1
ATOM 3375 O O . ASN A 1 428 ? -21.766 -5.828 6.793 1 92.06 428 ASN A O 1
ATOM 3379 N N . GLN A 1 429 ? -20.312 -4.406 5.879 1 92.75 429 GLN A N 1
ATOM 3380 C CA . GLN A 1 429 ? -20.969 -4.543 4.582 1 92.75 429 GLN A CA 1
ATOM 3381 C C . GLN A 1 429 ? -20.812 -5.961 4.039 1 92.75 429 GLN A C 1
ATOM 3383 O O . GLN A 1 429 ? -21.734 -6.492 3.408 1 92.75 429 GLN A O 1
ATOM 3388 N N . TYR A 1 430 ? -19.641 -6.562 4.215 1 96.06 430 TYR A N 1
ATOM 3389 C CA . TYR A 1 430 ? -19.391 -7.945 3.816 1 96.06 430 TYR A CA 1
ATOM 3390 C C . TYR A 1 430 ? -20.359 -8.891 4.508 1 96.06 430 TYR A C 1
ATOM 3392 O O . TYR A 1 430 ? -20.922 -9.789 3.873 1 96.06 430 TYR A O 1
ATOM 3400 N N . ARG A 1 431 ? -20.578 -8.672 5.793 1 95.56 431 ARG A N 1
ATOM 3401 C CA . ARG A 1 431 ? -21.516 -9.484 6.547 1 95.56 431 ARG A CA 1
ATOM 3402 C C . ARG A 1 431 ? -22.922 -9.383 5.957 1 95.56 431 ARG A C 1
ATOM 3404 O O . ARG A 1 431 ? -23.641 -10.383 5.883 1 95.56 431 ARG A O 1
ATOM 3411 N N . GLN A 1 432 ? -23.312 -8.172 5.523 1 93.56 432 GLN A N 1
ATOM 3412 C CA . GLN A 1 432 ? -24.609 -7.996 4.887 1 93.56 432 GLN A CA 1
ATOM 3413 C C . GLN A 1 432 ? -24.719 -8.836 3.615 1 93.56 432 GLN A C 1
ATOM 3415 O O . GLN A 1 432 ? -25.75 -9.461 3.363 1 93.56 432 GLN A O 1
ATOM 3420 N N . SER A 1 433 ? -23.688 -8.781 2.869 1 96.38 433 SER A N 1
ATOM 3421 C CA . SER A 1 433 ? -23.656 -9.516 1.61 1 96.38 433 SER A CA 1
ATOM 3422 C C . SER A 1 433 ? -23.734 -11.023 1.852 1 96.38 433 SER A C 1
ATOM 3424 O O . SER A 1 433 ? -24.438 -11.742 1.145 1 96.38 433 SER A O 1
ATOM 3426 N N . LEU A 1 434 ? -23 -11.5 2.867 1 97.69 434 LEU A N 1
ATOM 3427 C CA . LEU A 1 434 ? -23.016 -12.922 3.207 1 97.69 434 LEU A CA 1
ATOM 3428 C C . LEU A 1 434 ? -24.391 -13.344 3.725 1 97.69 434 LEU A C 1
ATOM 3430 O O . LEU A 1 434 ? -24.828 -14.469 3.484 1 97.69 434 LEU A O 1
ATOM 3434 N N . HIS A 1 435 ? -25 -12.461 4.457 1 96.44 435 HIS A N 1
ATOM 3435 C CA . HIS A 1 435 ? -26.344 -12.766 4.934 1 96.44 435 HIS A CA 1
ATOM 3436 C C . HIS A 1 435 ? -27.328 -12.93 3.771 1 96.44 435 HIS A C 1
ATOM 3438 O O . HIS A 1 435 ? -28.172 -13.828 3.785 1 96.44 435 HIS A O 1
ATOM 3444 N N . PHE A 1 436 ? -27.266 -12.062 2.795 1 96.25 436 PHE A N 1
ATOM 3445 C CA . PHE A 1 436 ? -28.031 -12.234 1.565 1 96.25 436 PHE A CA 1
ATOM 3446 C C . PHE A 1 436 ? -27.734 -13.578 0.918 1 96.25 436 PHE A C 1
ATOM 3448 O O . PHE A 1 436 ? -28.641 -14.32 0.551 1 96.25 436 PHE A O 1
ATOM 3455 N N . LEU A 1 437 ? -26.391 -13.875 0.786 1 97.62 437 LEU A N 1
ATOM 3456 C CA . LEU A 1 437 ? -25.984 -15.141 0.199 1 97.62 437 LEU A CA 1
ATOM 3457 C C . LEU A 1 437 ? -26.578 -16.312 0.971 1 97.62 437 LEU A C 1
ATOM 3459 O O . LEU A 1 437 ? -26.969 -17.328 0.375 1 97.62 437 LEU A O 1
ATOM 3463 N N . ASP A 1 438 ? -26.594 -16.234 2.303 1 97.44 438 ASP A N 1
ATOM 3464 C CA . ASP A 1 438 ? -27.172 -17.266 3.16 1 97.44 438 ASP A CA 1
ATOM 3465 C C . ASP A 1 438 ? -28.609 -17.578 2.734 1 97.44 438 ASP A C 1
ATOM 3467 O O . ASP A 1 438 ? -28.984 -18.75 2.621 1 97.44 438 ASP A O 1
ATOM 3471 N N . GLY A 1 439 ? -29.344 -16.531 2.488 1 96.12 439 GLY A N 1
ATOM 3472 C CA . GLY A 1 439 ? -30.703 -16.703 2.006 1 96.12 439 GLY A CA 1
ATOM 3473 C C . GLY A 1 439 ? -30.766 -17.344 0.632 1 96.12 439 GLY A C 1
ATOM 3474 O O . GLY A 1 439 ? -31.609 -18.219 0.388 1 96.12 439 GLY A O 1
ATOM 3475 N N . GLU A 1 440 ? -29.875 -16.891 -0.199 1 96.44 440 GLU A N 1
ATOM 3476 C CA . GLU A 1 440 ? -29.859 -17.406 -1.564 1 96.44 440 GLU A CA 1
ATOM 3477 C C . GLU A 1 440 ? -29.484 -18.891 -1.592 1 96.44 440 GLU A C 1
ATOM 3479 O O . GLU A 1 440 ? -30.062 -19.672 -2.355 1 96.44 440 GLU A O 1
ATOM 3484 N N . LEU A 1 441 ? -28.484 -19.281 -0.832 1 97.81 441 LEU A N 1
ATOM 3485 C CA . LEU A 1 441 ? -28.094 -20.688 -0.733 1 97.81 441 LEU A CA 1
ATOM 3486 C C . LEU A 1 441 ? -29.25 -21.531 -0.213 1 97.81 441 LEU A C 1
ATOM 3488 O O . LEU A 1 441 ? -29.484 -22.641 -0.701 1 97.81 441 LEU A O 1
ATOM 3492 N N . ASN A 1 442 ? -29.922 -21.031 0.803 1 97.12 442 ASN A N 1
ATOM 3493 C CA . ASN A 1 442 ? -31.094 -21.734 1.329 1 97.12 442 ASN A CA 1
ATOM 3494 C C . ASN A 1 442 ? -32.156 -21.922 0.257 1 97.12 442 ASN A C 1
ATOM 3496 O O . ASN A 1 442 ? -32.75 -23 0.158 1 97.12 442 ASN A O 1
ATOM 3500 N N . ARG A 1 443 ? -32.406 -20.891 -0.491 1 97.12 443 ARG A N 1
ATOM 3501 C CA . ARG A 1 443 ? -33.375 -20.969 -1.594 1 97.12 443 ARG A CA 1
ATOM 3502 C C . ARG A 1 443 ? -32.938 -22.047 -2.6 1 97.12 443 ARG A C 1
ATOM 3504 O O . ARG A 1 443 ? -33.781 -22.859 -3.025 1 97.12 443 ARG A O 1
ATOM 3511 N N . LEU A 1 444 ? -31.719 -22.047 -2.971 1 97.75 444 LEU A N 1
ATOM 3512 C CA . LEU A 1 444 ? -31.188 -23 -3.926 1 97.75 444 LEU A CA 1
ATOM 3513 C C . LEU A 1 444 ? -31.344 -24.438 -3.412 1 97.75 444 LEU A C 1
ATOM 3515 O O . LEU A 1 444 ? -31.875 -25.297 -4.121 1 97.75 444 LEU A O 1
ATOM 3519 N N . LEU A 1 445 ? -30.969 -24.703 -2.197 1 96 445 LEU A N 1
ATOM 3520 C CA . LEU A 1 445 ? -30.938 -26.047 -1.645 1 96 445 LEU A CA 1
ATOM 3521 C C . LEU A 1 445 ? -32.344 -26.562 -1.396 1 96 445 LEU A C 1
ATOM 3523 O O . LEU A 1 445 ? -32.594 -27.766 -1.462 1 96 445 LEU A O 1
ATOM 3527 N N . SER A 1 446 ? -33.25 -25.625 -1.112 1 94.69 446 SER A N 1
ATOM 3528 C CA . SER A 1 446 ? -34.656 -26 -0.932 1 94.69 446 SER A CA 1
ATOM 3529 C C . SER A 1 446 ? -35.281 -26.438 -2.252 1 94.69 446 SER A C 1
ATOM 3531 O O . SER A 1 446 ? -36.281 -27.172 -2.266 1 94.69 446 SER A O 1
ATOM 3533 N N . GLY A 1 447 ? -34.688 -26 -3.309 1 95.12 447 GLY A N 1
ATOM 3534 C CA . GLY A 1 447 ? -35.25 -26.281 -4.617 1 95.12 447 GLY A CA 1
ATOM 3535 C C . GLY A 1 447 ? -34.625 -27.5 -5.285 1 95.12 447 GLY A C 1
ATOM 3536 O O . GLY A 1 447 ? -35.062 -27.938 -6.344 1 95.12 447 GLY A O 1
ATOM 3537 N N . VAL A 1 448 ? -33.625 -28.062 -4.68 1 94.75 448 VAL A N 1
ATOM 3538 C CA . VAL A 1 448 ? -32.906 -29.188 -5.281 1 94.75 448 VAL A CA 1
ATOM 3539 C C . VAL A 1 448 ? -33.344 -30.484 -4.582 1 94.75 448 VAL A C 1
ATOM 3541 O O . VAL A 1 448 ? -33.562 -30.5 -3.373 1 94.75 448 VAL A O 1
ATOM 3544 N N . SER A 1 449 ? -33.312 -31.562 -5.301 1 92.81 449 SER A N 1
ATOM 3545 C CA . SER A 1 449 ? -33.75 -32.875 -4.789 1 92.81 449 SER A CA 1
ATOM 3546 C C . SER A 1 449 ? -32.781 -33.375 -3.727 1 92.81 449 SER A C 1
ATOM 3548 O O . SER A 1 449 ? -31.578 -33.125 -3.795 1 92.81 449 SER A O 1
ATOM 3550 N N . ASP A 1 450 ? -33.25 -34.25 -2.859 1 91.31 450 ASP A N 1
ATOM 3551 C CA . ASP A 1 450 ? -32.438 -34.812 -1.791 1 91.31 450 ASP A CA 1
ATOM 3552 C C . ASP A 1 450 ? -31.422 -35.812 -2.348 1 91.31 450 ASP A C 1
ATOM 3554 O O . ASP A 1 450 ? -30.453 -36.156 -1.675 1 91.31 450 ASP A O 1
ATOM 3558 N N . ASP A 1 451 ? -31.656 -36.25 -3.533 1 92.62 451 ASP A N 1
ATOM 3559 C CA . ASP A 1 451 ? -30.766 -37.219 -4.148 1 92.62 451 ASP A CA 1
ATOM 3560 C C . ASP A 1 451 ? -29.594 -36.531 -4.844 1 92.62 451 ASP A C 1
ATOM 3562 O O . ASP A 1 451 ? -28.703 -37.188 -5.395 1 92.62 451 ASP A O 1
ATOM 3566 N N . THR A 1 452 ? -29.562 -35.219 -4.754 1 96 452 THR A N 1
ATOM 3567 C CA . THR A 1 452 ? -28.5 -34.438 -5.371 1 96 452 THR A CA 1
ATOM 3568 C C . THR A 1 452 ? -27.297 -34.344 -4.43 1 96 452 THR A C 1
ATOM 3570 O O . THR A 1 452 ? -27.469 -34.062 -3.236 1 96 452 THR A O 1
ATOM 3573 N N . LEU A 1 453 ? -26.109 -34.688 -4.898 1 97.62 453 LEU A N 1
ATOM 3574 C CA . LEU A 1 453 ? -24.875 -34.406 -4.168 1 97.62 453 LEU A CA 1
ATOM 3575 C C . LEU A 1 453 ? -24.562 -32.906 -4.188 1 97.62 453 LEU A C 1
ATOM 3577 O O . LEU A 1 453 ? -24.391 -32.312 -5.262 1 97.62 453 LEU A O 1
ATOM 3581 N N . VAL A 1 454 ? -24.562 -32.281 -2.986 1 98.12 454 VAL A N 1
ATOM 3582 C CA . VAL A 1 454 ? -24.359 -30.844 -2.893 1 98.12 454 VAL A CA 1
ATOM 3583 C C . VAL A 1 454 ? -23 -30.547 -2.24 1 98.12 454 VAL A C 1
ATOM 3585 O O . VAL A 1 454 ? -22.688 -31.109 -1.181 1 98.12 454 VAL A O 1
ATOM 3588 N N . ILE A 1 455 ? -22.203 -29.797 -2.871 1 98.69 455 ILE A N 1
ATOM 3589 C CA . ILE A 1 455 ? -20.922 -29.328 -2.344 1 98.69 455 ILE A CA 1
ATOM 3590 C C . ILE A 1 455 ? -20.906 -27.812 -2.309 1 98.69 455 ILE A C 1
ATOM 3592 O O . ILE A 1 455 ? -21.078 -27.156 -3.34 1 98.69 455 ILE A O 1
ATOM 3596 N N . LEU A 1 456 ? -20.766 -27.188 -1.136 1 98.69 456 LEU A N 1
ATOM 3597 C CA . LEU A 1 456 ? -20.688 -25.734 -0.96 1 98.69 456 LEU A CA 1
ATOM 3598 C C . LEU A 1 456 ? -19.312 -25.312 -0.44 1 98.69 456 LEU A C 1
ATOM 3600 O O . LEU A 1 456 ? -18.844 -25.859 0.562 1 98.69 456 LEU A O 1
ATOM 3604 N N . THR A 1 457 ? -18.672 -24.391 -1.09 1 98.75 457 THR A N 1
ATOM 3605 C CA . THR A 1 457 ? -17.391 -23.891 -0.6 1 98.75 457 THR A CA 1
ATOM 3606 C C . THR A 1 457 ? -17.094 -22.516 -1.188 1 98.75 457 THR A C 1
ATOM 3608 O O . THR A 1 457 ? -17.844 -22.016 -2.029 1 98.75 457 THR A O 1
ATOM 3611 N N . GLY A 1 458 ? -16.125 -21.844 -0.619 1 98.69 458 GLY A N 1
ATOM 3612 C CA . GLY A 1 458 ? -15.586 -20.625 -1.204 1 98.69 458 GLY A CA 1
ATOM 3613 C C . GLY A 1 458 ? -14.352 -20.844 -2.055 1 98.69 458 GLY A C 1
ATOM 3614 O O . GLY A 1 458 ? -13.578 -21.781 -1.798 1 98.69 458 GLY A O 1
ATOM 3615 N N . THR A 1 459 ? -14.164 -19.969 -3.055 1 98.06 459 THR A N 1
ATOM 3616 C CA . THR A 1 459 ? -12.953 -20.062 -3.859 1 98.06 459 THR A CA 1
ATOM 3617 C C . THR A 1 459 ? -11.75 -19.531 -3.094 1 98.06 459 THR A C 1
ATOM 3619 O O . THR A 1 459 ? -10.633 -20.031 -3.25 1 98.06 459 THR A O 1
ATOM 3622 N N . HIS A 1 460 ? -11.953 -18.547 -2.396 1 97.19 460 HIS A N 1
ATOM 3623 C CA . HIS A 1 460 ? -10.984 -17.922 -1.503 1 97.19 460 HIS A CA 1
ATOM 3624 C C . HIS A 1 460 ? -11.688 -17.047 -0.461 1 97.19 460 HIS A C 1
ATOM 3626 O O . HIS A 1 460 ? -12.914 -16.953 -0.457 1 97.19 460 HIS A O 1
ATOM 3632 N N . GLY A 1 461 ? -10.867 -16.578 0.484 1 96.44 461 GLY A N 1
ATOM 3633 C CA . GLY A 1 461 ? -11.43 -15.672 1.469 1 96.44 461 GLY A CA 1
ATOM 3634 C C . GLY A 1 461 ? -11.492 -14.234 0.991 1 96.44 461 GLY A C 1
ATOM 3635 O O . GLY A 1 461 ? -11.648 -13.977 -0.204 1 96.44 461 GLY A O 1
ATOM 3636 N N . GLN A 1 462 ? -11.578 -13.305 1.931 1 94.25 462 GLN A N 1
ATOM 3637 C CA . GLN A 1 462 ? -11.672 -11.883 1.612 1 94.25 462 GLN A CA 1
ATOM 3638 C C . GLN A 1 462 ? -10.891 -11.047 2.619 1 94.25 462 GLN A C 1
ATOM 3640 O O . GLN A 1 462 ? -11.117 -11.148 3.826 1 94.25 462 GLN A O 1
ATOM 3645 N N . VAL A 1 463 ? -9.992 -10.305 2.084 1 92.5 463 VAL A N 1
ATOM 3646 C CA . VAL A 1 463 ? -9.289 -9.336 2.922 1 92.5 463 VAL A CA 1
ATOM 3647 C C . VAL A 1 463 ? -9.945 -7.969 2.801 1 92.5 463 VAL A C 1
ATOM 3649 O O . VAL A 1 463 ? -10.273 -7.523 1.697 1 92.5 463 VAL A O 1
ATOM 3652 N N . PHE A 1 464 ? -10.148 -7.352 3.9 1 92.75 464 PHE A N 1
ATOM 3653 C CA . PHE A 1 464 ? -10.812 -6.055 3.906 1 92.75 464 PHE A CA 1
ATOM 3654 C C . PHE A 1 464 ? -9.828 -4.938 3.6 1 92.75 464 PHE A C 1
ATOM 3656 O O . PHE A 1 464 ? -9.25 -4.344 4.512 1 92.75 464 PHE A O 1
ATOM 3663 N N . THR A 1 465 ? -9.672 -4.617 2.344 1 90.44 465 THR A N 1
ATOM 3664 C CA . THR A 1 465 ? -8.711 -3.611 1.91 1 90.44 465 THR A CA 1
ATOM 3665 C C . THR A 1 465 ? -9.18 -2.926 0.632 1 90.44 465 THR A C 1
ATOM 3667 O O . THR A 1 465 ? -10 -3.477 -0.11 1 90.44 465 THR A O 1
ATOM 3670 N N . THR A 1 466 ? -8.727 -1.744 0.45 1 89 466 THR A N 1
ATOM 3671 C CA . THR A 1 466 ? -8.984 -1.029 -0.794 1 89 466 THR A CA 1
ATOM 3672 C C . THR A 1 466 ? -7.809 -1.163 -1.752 1 89 466 THR A C 1
ATOM 3674 O O . THR A 1 466 ? -7.875 -0.706 -2.895 1 89 466 THR A O 1
ATOM 3677 N N . ASP A 1 467 ? -6.781 -1.724 -1.265 1 81.38 467 ASP A N 1
ATOM 3678 C CA . ASP A 1 467 ? -5.59 -1.914 -2.086 1 81.38 467 ASP A CA 1
ATOM 3679 C C . ASP A 1 467 ? -5.781 -3.062 -3.072 1 81.38 467 ASP A C 1
ATOM 3681 O O . ASP A 1 467 ? -5.91 -4.219 -2.668 1 81.38 467 ASP A O 1
ATOM 3685 N N . ALA A 1 468 ? -5.719 -2.662 -4.254 1 69.25 468 ALA A N 1
ATOM 3686 C CA . ALA A 1 468 ? -5.949 -3.666 -5.289 1 69.25 468 ALA A CA 1
ATOM 3687 C C . ALA A 1 468 ? -4.766 -4.621 -5.402 1 69.25 468 ALA A C 1
ATOM 3689 O O . ALA A 1 468 ? -4.883 -5.703 -5.98 1 69.25 468 ALA A O 1
ATOM 3690 N N . SER A 1 469 ? -3.6 -4.18 -4.82 1 61.31 469 SER A N 1
ATOM 3691 C CA . SER A 1 469 ? -2.402 -5 -4.973 1 61.31 469 SER A CA 1
ATOM 3692 C C . SER A 1 469 ? -2.432 -6.195 -4.027 1 61.31 469 SER A C 1
ATOM 3694 O O . SER A 1 469 ? -1.497 -7 -4.004 1 61.31 469 SER A O 1
ATOM 3696 N N . VAL A 1 470 ? -3.402 -6.395 -3.27 1 61.31 470 VAL A N 1
ATOM 3697 C CA . VAL A 1 470 ? -3.473 -7.406 -2.217 1 61.31 470 VAL A CA 1
ATOM 3698 C C . VAL A 1 470 ? -3.391 -8.797 -2.832 1 61.31 470 VAL A C 1
ATOM 3700 O O . VAL A 1 470 ? -3.621 -9.805 -2.15 1 61.31 470 VAL A O 1
ATOM 3703 N N . GLN A 1 471 ? -2.854 -8.969 -3.971 1 64.5 471 GLN A N 1
ATOM 3704 C CA . GLN A 1 471 ? -2.668 -10.281 -4.574 1 64.5 471 GLN A CA 1
ATOM 3705 C C . GLN A 1 471 ? -1.585 -11.078 -3.844 1 64.5 471 GLN A C 1
ATOM 3707 O O . GLN A 1 471 ? -1.416 -12.273 -4.082 1 64.5 471 GLN A O 1
ATOM 3712 N N . ARG A 1 472 ? -1.086 -10.578 -2.656 1 75.06 472 ARG A N 1
ATOM 3713 C CA . ARG A 1 472 ? 0.001 -11.289 -1.993 1 75.06 472 ARG A CA 1
ATOM 3714 C C . ARG A 1 472 ? -0.376 -11.648 -0.561 1 75.06 472 ARG A C 1
ATOM 3716 O O . ARG A 1 472 ? 0.462 -12.125 0.207 1 75.06 472 ARG A O 1
ATOM 3723 N N . ASN A 1 473 ? -1.658 -11.539 -0.259 1 89.5 473 ASN A N 1
ATOM 3724 C CA . ASN A 1 473 ? -2.043 -11.883 1.104 1 89.5 473 ASN A CA 1
ATOM 3725 C C . ASN A 1 473 ? -2.498 -13.336 1.203 1 89.5 473 ASN A C 1
ATOM 3727 O O . ASN A 1 473 ? -3.375 -13.773 0.452 1 89.5 473 ASN A O 1
ATOM 3731 N N . PHE A 1 474 ? -1.855 -14.141 2.1 1 95.38 474 PHE A N 1
ATOM 3732 C CA . PHE A 1 474 ? -2.197 -15.547 2.254 1 95.38 474 PHE A CA 1
ATOM 3733 C C . PHE A 1 474 ? -2.598 -15.852 3.693 1 95.38 474 PHE A C 1
ATOM 3735 O O . PHE A 1 474 ? -2.41 -16.969 4.172 1 95.38 474 PHE A O 1
ATOM 3742 N N . SER A 1 475 ? -3.086 -14.828 4.438 1 94.5 475 SER A N 1
ATOM 3743 C CA . SER A 1 475 ? -3.6 -15.016 5.789 1 94.5 475 SER A CA 1
ATOM 3744 C C . SER A 1 475 ? -4.824 -15.93 5.797 1 94.5 475 SER A C 1
ATOM 3746 O O . SER A 1 475 ? -5.348 -16.281 4.738 1 94.5 475 SER A O 1
ATOM 3748 N N . ALA A 1 476 ? -5.227 -16.328 6.949 1 95.62 476 ALA A N 1
ATOM 3749 C CA . ALA A 1 476 ? -6.438 -17.141 7.074 1 95.62 476 ALA A CA 1
ATOM 3750 C C . AL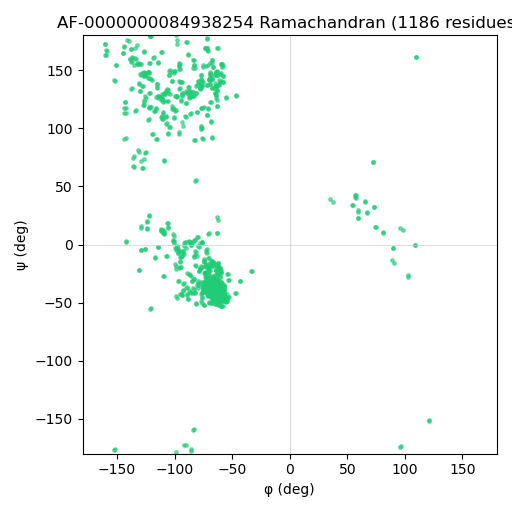A A 1 476 ? -7.641 -16.422 6.48 1 95.62 476 ALA A C 1
ATOM 3752 O O . ALA A 1 476 ? -8.508 -17.047 5.871 1 95.62 476 ALA A O 1
ATOM 3753 N N . GLY A 1 477 ? -7.703 -15.133 6.578 1 95.06 477 GLY A N 1
ATOM 3754 C CA . GLY A 1 477 ? -8.789 -14.359 6 1 95.06 477 GLY A CA 1
ATOM 3755 C C . GLY A 1 477 ? -8.844 -14.438 4.488 1 95.06 477 GLY A C 1
ATOM 3756 O O . GLY A 1 477 ? -9.922 -14.344 3.895 1 95.06 477 GLY A O 1
ATOM 3757 N N . ALA A 1 478 ? -7.742 -14.703 3.908 1 95.62 478 ALA A N 1
ATOM 3758 C CA . ALA A 1 478 ? -7.656 -14.742 2.451 1 95.62 478 ALA A CA 1
ATOM 3759 C C . ALA A 1 478 ? -7.82 -16.172 1.932 1 95.62 478 ALA A C 1
ATOM 3761 O O . ALA A 1 478 ? -8.156 -16.375 0.763 1 95.62 478 ALA A O 1
ATOM 3762 N N . THR A 1 479 ? -7.617 -17.188 2.809 1 97.62 479 THR A N 1
ATOM 3763 C CA . THR A 1 479 ? -7.438 -18.516 2.229 1 97.62 479 THR A CA 1
ATOM 3764 C C . THR A 1 479 ? -8.336 -19.531 2.92 1 97.62 479 THR A C 1
ATOM 3766 O O . THR A 1 479 ? -8.555 -20.625 2.402 1 97.62 479 THR A O 1
ATOM 3769 N N . GLN A 1 480 ? -8.789 -19.297 4.113 1 98.12 480 GLN A N 1
ATOM 3770 C CA . GLN A 1 480 ? -9.68 -20.234 4.785 1 98.12 480 GLN A CA 1
ATOM 3771 C C . GLN A 1 480 ? -11.133 -20.031 4.363 1 98.12 480 GLN A C 1
ATOM 3773 O O . GLN A 1 480 ? -11.633 -18.891 4.387 1 98.12 480 GLN A O 1
ATOM 3778 N N . VAL A 1 481 ? -11.75 -21.078 3.959 1 98.75 481 VAL A N 1
ATOM 3779 C CA . VAL A 1 481 ? -13.109 -20.984 3.424 1 98.75 481 VAL A CA 1
ATOM 3780 C C . VAL A 1 481 ? -13.969 -22.094 4.035 1 98.75 481 VAL A C 1
ATOM 3782 O O . VAL A 1 481 ? -13.453 -23.078 4.566 1 98.75 481 VAL A O 1
ATOM 3785 N N . PRO A 1 482 ? -15.297 -21.953 4.004 1 98.31 482 PRO A N 1
ATOM 3786 C CA . PRO A 1 482 ? -16.156 -23.047 4.453 1 98.31 482 PRO A CA 1
ATOM 3787 C C . PRO A 1 482 ? -16.25 -24.188 3.441 1 98.31 482 PRO A C 1
ATOM 3789 O O . PRO A 1 482 ? -16 -23.969 2.25 1 98.31 482 PRO A O 1
ATOM 3792 N N . MET A 1 483 ? -16.5 -25.328 3.912 1 98.62 483 MET A N 1
ATOM 3793 C CA . MET A 1 483 ? -16.719 -26.516 3.092 1 98.62 483 MET A CA 1
ATOM 3794 C C . MET A 1 483 ? -17.812 -27.406 3.693 1 98.62 483 MET A C 1
ATOM 3796 O O . MET A 1 483 ? -17.734 -27.781 4.863 1 98.62 483 MET A O 1
ATOM 3800 N N . LEU A 1 484 ? -18.844 -27.562 2.949 1 98.12 484 LEU A N 1
ATOM 3801 C CA . LEU A 1 484 ? -19.969 -28.406 3.326 1 98.12 484 LEU A CA 1
ATOM 3802 C C . LEU A 1 484 ? -20.344 -29.359 2.195 1 98.12 484 LEU A C 1
ATOM 3804 O O . LEU A 1 484 ? -20.375 -28.969 1.029 1 98.12 484 LEU A O 1
ATOM 3808 N N . ILE A 1 485 ? -20.531 -30.688 2.51 1 98.31 485 ILE A N 1
ATOM 3809 C CA . ILE A 1 485 ? -20.953 -31.672 1.524 1 98.31 485 ILE A CA 1
ATOM 3810 C C . ILE A 1 485 ? -22.172 -32.406 2.033 1 98.31 485 ILE A C 1
ATOM 3812 O O . ILE A 1 485 ? -22.172 -32.969 3.141 1 98.31 485 ILE A O 1
ATOM 3816 N N . ARG A 1 486 ? -23.188 -32.375 1.256 1 97 486 ARG A N 1
ATOM 3817 C CA . ARG A 1 486 ? -24.359 -33.188 1.519 1 97 486 ARG A CA 1
ATOM 3818 C C . ARG A 1 486 ? -24.406 -34.375 0.56 1 97 486 ARG A C 1
ATOM 3820 O O . ARG A 1 486 ? -24.797 -34.219 -0.603 1 97 486 ARG A O 1
ATOM 3827 N N . PHE A 1 487 ? -24.016 -35.531 1.006 1 94.62 487 PHE A N 1
ATOM 3828 C CA . PHE A 1 487 ? -24.125 -36.781 0.241 1 94.62 487 PHE A CA 1
ATOM 3829 C C . PHE A 1 487 ? -25.5 -37.406 0.397 1 94.62 487 PHE A C 1
ATOM 3831 O O . PHE A 1 487 ? -26.016 -37.531 1.515 1 94.62 487 PHE A O 1
ATOM 3838 N N . PRO A 1 488 ? -26.109 -37.781 -0.724 1 93.44 488 PRO A N 1
ATOM 3839 C CA . PRO A 1 488 ? -27.422 -38.406 -0.601 1 93.44 488 PRO A CA 1
ATOM 3840 C C . PRO A 1 488 ? -27.406 -39.625 0.319 1 93.44 488 PRO A C 1
ATOM 3842 O O . PRO A 1 488 ? -26.578 -40.531 0.156 1 93.44 488 PRO A O 1
ATOM 3845 N N . GLY A 1 489 ? -28.281 -39.625 1.282 1 90.81 489 GLY A N 1
ATOM 3846 C CA . GLY A 1 489 ? -28.469 -40.75 2.156 1 90.81 489 GLY A CA 1
ATOM 3847 C C . GLY A 1 489 ? -27.562 -40.719 3.379 1 90.81 489 GLY A C 1
ATOM 3848 O O . GLY A 1 489 ? -27.766 -41.5 4.32 1 90.81 489 GLY A O 1
ATOM 3849 N N . ASP A 1 490 ? -26.562 -39.875 3.387 1 93.25 490 ASP A N 1
ATOM 3850 C CA . ASP A 1 490 ? -25.625 -39.812 4.512 1 93.25 490 ASP A CA 1
ATOM 3851 C C . ASP A 1 490 ? -26.188 -38.938 5.637 1 93.25 490 ASP A C 1
ATOM 3853 O O . ASP A 1 490 ? -27.016 -38.062 5.391 1 93.25 490 ASP A O 1
ATOM 3857 N N . GLY A 1 491 ? -25.75 -39.188 6.867 1 92.12 491 GLY A N 1
ATOM 3858 C CA . GLY A 1 491 ? -26.047 -38.312 8.008 1 92.12 491 GLY A CA 1
ATOM 3859 C C . GLY A 1 491 ? -25 -37.25 8.242 1 92.12 491 GLY A C 1
ATOM 3860 O O . GLY A 1 491 ? -24.109 -37.062 7.422 1 92.12 491 GLY A O 1
ATOM 3861 N N . ALA A 1 492 ? -25.188 -36.562 9.359 1 95.19 492 ALA A N 1
ATOM 3862 C CA . ALA A 1 492 ? -24.266 -35.469 9.727 1 95.19 492 ALA A CA 1
ATOM 3863 C C . ALA A 1 492 ? -22.891 -36.031 10.109 1 95.19 492 ALA A C 1
ATOM 3865 O O . ALA A 1 492 ? -22.797 -37.094 10.719 1 95.19 492 ALA A O 1
ATOM 3866 N N . TRP A 1 493 ? -21.875 -35.312 9.711 1 96.69 493 TRP A N 1
ATOM 3867 C CA . TRP A 1 493 ? -20.5 -35.656 10.062 1 96.69 493 TRP A CA 1
ATOM 3868 C C . TRP A 1 493 ? -19.625 -34.375 10.078 1 96.69 493 TRP A C 1
ATOM 3870 O O . TRP A 1 493 ? -19.812 -33.5 9.242 1 96.69 493 TRP A O 1
ATOM 3880 N N . THR A 1 494 ? -18.656 -34.25 11.062 1 96.94 494 THR A N 1
ATOM 3881 C CA . THR A 1 494 ? -17.781 -33.094 11.156 1 96.94 494 THR A CA 1
ATOM 3882 C C . THR A 1 494 ? -16.312 -33.531 11.156 1 96.94 494 THR A C 1
ATOM 3884 O O . THR A 1 494 ? -15.93 -34.438 11.906 1 96.94 494 THR A O 1
ATOM 3887 N N . ALA A 1 495 ? -15.586 -32.969 10.281 1 97.38 495 ALA A N 1
ATOM 3888 C CA . ALA A 1 495 ? -14.156 -33.281 10.211 1 97.38 495 ALA A CA 1
ATOM 3889 C C . ALA A 1 495 ? -13.422 -32.75 11.438 1 97.38 495 ALA A C 1
ATOM 3891 O O . ALA A 1 495 ? -13.695 -31.656 11.906 1 97.38 495 ALA A O 1
ATOM 3892 N N . THR A 1 496 ? -12.438 -33.469 11.922 1 96.69 496 THR A N 1
ATOM 3893 C CA . THR A 1 496 ? -11.656 -33.062 13.086 1 96.69 496 THR A CA 1
ATOM 3894 C C . THR A 1 496 ? -10.266 -32.594 12.664 1 96.69 496 THR A C 1
ATOM 3896 O O . THR A 1 496 ? -9.492 -32.094 13.492 1 96.69 496 THR A O 1
ATOM 3899 N N . HIS A 1 497 ? -9.922 -32.812 11.438 1 96.38 497 HIS A N 1
ATOM 3900 C CA . HIS A 1 497 ? -8.617 -32.438 10.898 1 96.38 497 HIS A CA 1
ATOM 3901 C C . HIS A 1 497 ? -8.734 -31.312 9.883 1 96.38 497 HIS A C 1
ATOM 3903 O O . HIS A 1 497 ? -9.836 -30.938 9.484 1 96.38 497 HIS A O 1
ATOM 3909 N N . GLN A 1 498 ? -7.613 -30.734 9.578 1 96.25 498 GLN A N 1
ATOM 3910 C CA . GLN A 1 498 ? -7.578 -29.703 8.547 1 96.25 498 GLN A CA 1
ATOM 3911 C C . GLN A 1 498 ? -7.766 -30.297 7.156 1 96.25 498 GLN A C 1
ATOM 3913 O O . GLN A 1 498 ? -7.234 -31.375 6.859 1 96.25 498 GLN A O 1
ATOM 3918 N N . THR A 1 499 ? -8.516 -29.703 6.359 1 98 499 THR A N 1
ATOM 3919 C CA . THR A 1 499 ? -8.727 -30.125 4.98 1 98 499 THR A CA 1
ATOM 3920 C C . THR A 1 499 ? -8.453 -28.969 4.016 1 98 499 THR A C 1
ATOM 3922 O O . THR A 1 499 ? -8.25 -27.828 4.441 1 98 499 THR A O 1
ATOM 3925 N N . SER A 1 500 ? -8.336 -29.234 2.771 1 98.25 500 SER A N 1
ATOM 3926 C CA . SER A 1 500 ? -8.156 -28.234 1.735 1 98.25 500 SER A CA 1
ATOM 3927 C C . SER A 1 500 ? -8.875 -28.625 0.449 1 98.25 500 SER A C 1
ATOM 3929 O O . SER A 1 500 ? -9.398 -29.734 0.34 1 98.25 500 SER A O 1
ATOM 3931 N N . HIS A 1 501 ? -8.93 -27.688 -0.445 1 98.62 501 HIS A N 1
ATOM 3932 C CA . HIS A 1 501 ? -9.531 -27.922 -1.753 1 98.62 501 HIS A CA 1
ATOM 3933 C C . HIS A 1 501 ? -8.906 -29.125 -2.438 1 98.62 501 HIS A C 1
ATOM 3935 O O . HIS A 1 501 ? -9.57 -29.812 -3.223 1 98.62 501 HIS A O 1
ATOM 3941 N N . TYR A 1 502 ? -7.691 -29.453 -2.1 1 98 502 TYR A N 1
ATOM 3942 C CA . TYR A 1 502 ? -6.945 -30.531 -2.756 1 98 502 TYR A CA 1
ATOM 3943 C C . TYR A 1 502 ? -7.566 -31.891 -2.453 1 98 502 TYR A C 1
ATOM 3945 O O . TYR A 1 502 ? -7.277 -32.875 -3.135 1 98 502 TYR A O 1
ATOM 3953 N N . GLY A 1 503 ? -8.398 -31.938 -1.515 1 98.06 503 GLY A N 1
ATOM 3954 C CA . GLY A 1 503 ? -8.953 -33.219 -1.089 1 98.06 503 GLY A CA 1
ATOM 3955 C C . GLY A 1 503 ? -10.266 -33.562 -1.769 1 98.06 503 GLY A C 1
ATOM 3956 O O . GLY A 1 503 ? -10.773 -34.656 -1.641 1 98.06 503 GLY A O 1
ATOM 3957 N N . LEU A 1 504 ? -10.844 -32.625 -2.488 1 98.56 504 LEU A N 1
ATOM 3958 C CA . LEU A 1 504 ? -12.18 -32.844 -3.025 1 98.56 504 LEU A CA 1
ATOM 3959 C C . LEU A 1 504 ? -12.164 -33.938 -4.105 1 98.56 504 LEU A C 1
ATOM 3961 O O . LEU A 1 504 ? -12.969 -34.875 -4.07 1 98.56 504 LEU A O 1
ATOM 3965 N N . VAL A 1 505 ? -11.266 -33.812 -5.055 1 98.19 505 VAL A N 1
ATOM 3966 C CA . VAL A 1 505 ? -11.211 -34.75 -6.176 1 98.19 505 VAL A CA 1
ATOM 3967 C C . VAL A 1 505 ? -10.992 -36.188 -5.656 1 98.19 505 VAL A C 1
ATOM 3969 O O . VAL A 1 505 ? -11.727 -37.094 -6.027 1 98.19 505 VAL A O 1
ATOM 3972 N N . GLY A 1 506 ? -10.023 -36.312 -4.781 1 97.38 506 GLY A N 1
ATOM 3973 C CA . GLY A 1 506 ? -9.789 -37.625 -4.215 1 97.38 506 GLY A CA 1
ATOM 3974 C C . GLY A 1 506 ? -11.008 -38.219 -3.523 1 97.38 506 GLY A C 1
ATOM 3975 O O . GLY A 1 506 ? -11.281 -39.406 -3.637 1 97.38 506 GLY A O 1
ATOM 3976 N N . SER A 1 507 ? -11.742 -37.375 -2.842 1 97.81 507 SER A N 1
ATOM 3977 C CA . SER A 1 507 ? -12.93 -37.812 -2.111 1 97.81 507 SER A CA 1
ATOM 3978 C C . SER A 1 507 ? -14.031 -38.281 -3.066 1 97.81 507 SER A C 1
ATOM 3980 O O . SER A 1 507 ? -14.648 -39.312 -2.865 1 97.81 507 SER A O 1
ATOM 3982 N N . LEU A 1 508 ? -14.281 -37.531 -4.098 1 97.75 508 LEU A N 1
ATOM 3983 C CA . LEU A 1 508 ? -15.352 -37.844 -5.035 1 97.75 508 LEU A CA 1
ATOM 3984 C C . LEU A 1 508 ? -15 -39.062 -5.879 1 97.75 508 LEU A C 1
ATOM 3986 O O . LEU A 1 508 ? -15.859 -39.906 -6.164 1 97.75 508 LEU A O 1
ATOM 3990 N N . MET A 1 509 ? -13.719 -39.156 -6.293 1 97.56 509 MET A N 1
ATOM 3991 C CA . MET A 1 509 ? -13.281 -40.312 -7.094 1 97.56 509 MET A CA 1
ATOM 3992 C C . MET A 1 509 ? -13.406 -41.594 -6.305 1 97.56 509 MET A C 1
ATOM 3994 O O . MET A 1 509 ? -13.758 -42.656 -6.863 1 97.56 509 MET A O 1
ATOM 3998 N N . THR A 1 510 ? -13.164 -41.5 -5.047 1 95.44 510 THR A N 1
ATOM 3999 C CA . THR A 1 510 ? -13.234 -42.688 -4.207 1 95.44 510 THR A CA 1
ATOM 4000 C C . THR A 1 510 ? -14.68 -43 -3.816 1 95.44 510 THR A C 1
ATOM 4002 O O . THR A 1 510 ? -15.18 -44.094 -4.074 1 95.44 510 THR A O 1
ATOM 4005 N N . ARG A 1 511 ? -15.398 -42.031 -3.314 1 94.44 511 ARG A N 1
ATOM 4006 C CA . ARG A 1 511 ? -16.688 -42.281 -2.684 1 94.44 511 ARG A CA 1
ATOM 4007 C C . ARG A 1 511 ? -17.812 -42.344 -3.721 1 94.44 511 ARG A C 1
ATOM 4009 O O . ARG A 1 511 ? -18.734 -43.156 -3.615 1 94.44 511 ARG A O 1
ATOM 4016 N N . LEU A 1 512 ? -17.766 -41.469 -4.645 1 95.44 512 LEU A N 1
ATOM 4017 C CA . LEU A 1 512 ? -18.844 -41.375 -5.621 1 95.44 512 LEU A CA 1
ATOM 4018 C C . LEU A 1 512 ? -18.578 -42.281 -6.816 1 95.44 512 LEU A C 1
ATOM 4020 O O . LEU A 1 512 ? -19.453 -43.031 -7.234 1 95.44 512 LEU A O 1
ATOM 4024 N N . MET A 1 513 ? -17.281 -42.281 -7.32 1 96 513 MET A N 1
ATOM 4025 C CA . MET A 1 513 ? -16.984 -42.969 -8.57 1 96 513 MET A CA 1
ATOM 4026 C C . MET A 1 513 ? -16.469 -44.375 -8.312 1 96 513 MET A C 1
ATOM 4028 O O . MET A 1 513 ? -16.344 -45.188 -9.234 1 96 513 MET A O 1
ATOM 4032 N N . GLY A 1 514 ? -16.109 -44.625 -7.102 1 95.88 514 GLY A N 1
ATOM 4033 C CA . GLY A 1 514 ? -15.641 -45.938 -6.746 1 95.88 514 GLY A CA 1
ATOM 4034 C C . GLY A 1 514 ? -14.336 -46.312 -7.43 1 95.88 514 GLY A C 1
ATOM 4035 O O . GLY A 1 514 ? -14.156 -47.469 -7.855 1 95.88 514 GLY A O 1
ATOM 4036 N N . CYS A 1 515 ? -13.523 -45.375 -7.566 1 96.38 515 CYS A N 1
ATOM 4037 C CA . CYS A 1 515 ? -12.242 -45.625 -8.227 1 96.38 515 CYS A CA 1
ATOM 4038 C C . CYS A 1 515 ? -11.281 -46.344 -7.285 1 96.38 515 CYS A C 1
ATOM 4040 O O . CYS A 1 515 ? -11.219 -46.031 -6.094 1 96.38 515 CYS A O 1
ATOM 4042 N N . GLU A 1 516 ? -10.453 -47.219 -7.84 1 95.88 516 GLU A N 1
ATOM 4043 C CA . GLU A 1 516 ? -9.523 -48.031 -7.059 1 95.88 516 GLU A CA 1
ATOM 4044 C C . GLU A 1 516 ? -8.117 -47.438 -7.098 1 95.88 516 GLU A C 1
ATOM 4046 O O . GLU A 1 516 ? -7.266 -47.781 -6.277 1 95.88 516 GLU A O 1
ATOM 4051 N N . ASN A 1 517 ? -7.824 -46.562 -8.023 1 96.5 517 ASN A N 1
ATOM 4052 C CA . ASN A 1 517 ? -6.52 -45.906 -8.125 1 96.5 517 ASN A CA 1
ATOM 4053 C C . ASN A 1 517 ? -6.176 -45.156 -6.859 1 96.5 517 ASN A C 1
ATOM 4055 O O . ASN A 1 517 ? -7.047 -44.531 -6.246 1 96.5 517 ASN A O 1
ATOM 4059 N N . PRO A 1 518 ? -4.918 -45.25 -6.477 1 96.06 518 PRO A N 1
ATOM 4060 C CA . PRO A 1 518 ? -4.539 -44.312 -5.406 1 96.06 518 PRO A CA 1
ATOM 4061 C C . PRO A 1 518 ? -4.77 -42.844 -5.781 1 96.06 518 PRO A C 1
ATOM 4063 O O . PRO A 1 518 ? -4.57 -42.469 -6.938 1 96.06 518 PRO A O 1
ATOM 4066 N N . THR A 1 519 ? -5.16 -42 -4.848 1 96 519 THR A N 1
ATOM 4067 C CA . THR A 1 519 ? -5.473 -40.594 -5.121 1 96 519 THR A CA 1
ATOM 4068 C C . THR A 1 519 ? -4.246 -39.875 -5.641 1 96 519 THR A C 1
ATOM 4070 O O . THR A 1 519 ? -4.371 -38.875 -6.344 1 96 519 THR A O 1
ATOM 4073 N N . SER A 1 520 ? -3.027 -40.344 -5.355 1 95.31 520 SER A N 1
ATOM 4074 C CA . SER A 1 520 ? -1.778 -39.719 -5.781 1 95.31 520 SER A CA 1
ATOM 4075 C C . SER A 1 520 ? -1.561 -39.906 -7.281 1 95.31 520 SER A C 1
ATOM 4077 O O . SER A 1 520 ? -0.699 -39.219 -7.867 1 95.31 520 SER A O 1
ATOM 4079 N N . ASP A 1 521 ? -2.402 -40.688 -7.938 1 96.31 521 ASP A N 1
ATOM 4080 C CA . ASP A 1 521 ? -2.271 -40.906 -9.375 1 96.31 521 ASP A CA 1
ATOM 4081 C C . ASP A 1 521 ? -2.82 -39.719 -10.164 1 96.31 521 ASP A C 1
ATOM 4083 O O . ASP A 1 521 ? -2.504 -39.562 -11.344 1 96.31 521 ASP A O 1
ATOM 4087 N N . TYR A 1 522 ? -3.662 -38.969 -9.5 1 96.88 522 TYR A N 1
ATOM 4088 C CA . TYR A 1 522 ? -4.336 -37.938 -10.297 1 96.88 522 TYR A CA 1
ATOM 4089 C C . TYR A 1 522 ? -4.5 -36.656 -9.508 1 96.88 522 TYR A C 1
ATOM 4091 O O . TYR A 1 522 ? -5.195 -35.75 -9.945 1 96.88 522 TYR A O 1
ATOM 4099 N N . SER A 1 523 ? -4.008 -36.562 -8.305 1 96.12 523 SER A N 1
ATOM 4100 C CA . SER A 1 523 ? -4.051 -35.375 -7.449 1 96.12 523 SER A CA 1
ATOM 4101 C C . SER A 1 523 ? -2.877 -35.344 -6.477 1 96.12 523 SER A C 1
ATOM 4103 O O . SER A 1 523 ? -1.953 -36.156 -6.594 1 96.12 523 SER A O 1
ATOM 4105 N N . LEU A 1 524 ? -2.863 -34.344 -5.602 1 93.94 524 LEU A N 1
ATOM 4106 C CA . LEU A 1 524 ? -1.817 -34.25 -4.59 1 93.94 524 LEU A CA 1
ATOM 4107 C C . LEU A 1 524 ? -1.842 -35.438 -3.65 1 93.94 524 LEU A C 1
ATOM 4109 O O . LEU A 1 524 ? -0.869 -35.719 -2.938 1 93.94 524 LEU A O 1
ATOM 4113 N N . GLY A 1 525 ? -2.885 -36.188 -3.627 1 89.44 525 GLY A N 1
ATOM 4114 C CA . GLY A 1 525 ? -3.014 -37.375 -2.785 1 89.44 525 GLY A CA 1
ATOM 4115 C C . GLY A 1 525 ? -3.982 -37.188 -1.634 1 89.44 525 GLY A C 1
ATOM 4116 O O . GLY A 1 525 ? -4.297 -38.125 -0.917 1 89.44 525 GLY A O 1
ATOM 4117 N N . ASP A 1 526 ? -4.547 -36.062 -1.514 1 92.19 526 ASP A N 1
ATOM 4118 C CA . ASP A 1 526 ? -5.391 -35.719 -0.374 1 92.19 526 ASP A CA 1
ATOM 4119 C C . ASP A 1 526 ? -6.812 -36.25 -0.559 1 92.19 526 ASP A C 1
ATOM 4121 O O . ASP A 1 526 ? -7.238 -36.531 -1.685 1 92.19 526 ASP A O 1
ATOM 4125 N N . ASN A 1 527 ? -7.43 -36.5 0.515 1 96.56 527 ASN A N 1
ATOM 4126 C CA . ASN A 1 527 ? -8.836 -36.875 0.68 1 96.56 527 ASN A CA 1
ATOM 4127 C C . ASN A 1 527 ? -9.469 -36.125 1.853 1 96.56 527 ASN A C 1
ATOM 4129 O O . ASN A 1 527 ? -8.883 -36.031 2.932 1 96.56 527 ASN A O 1
ATOM 4133 N N . LEU A 1 528 ? -10.695 -35.562 1.679 1 98.19 528 LEU A N 1
ATOM 4134 C CA . LEU A 1 528 ? -11.312 -34.719 2.688 1 98.19 528 LEU A CA 1
ATOM 4135 C C . LEU A 1 528 ? -11.602 -35.5 3.961 1 98.19 528 LEU A C 1
ATOM 4137 O O . LEU A 1 528 ? -11.758 -34.938 5.035 1 98.19 528 LEU A O 1
ATOM 4141 N N . TYR A 1 529 ? -11.695 -36.781 3.893 1 97.38 529 TYR A N 1
ATOM 4142 C CA . TYR A 1 529 ? -12.141 -37.594 5.02 1 97.38 529 TYR A CA 1
ATOM 4143 C C . TYR A 1 529 ? -10.961 -38.25 5.734 1 97.38 529 TYR A C 1
ATOM 4145 O O . TYR A 1 529 ? -11.141 -39.062 6.625 1 97.38 529 TYR A O 1
ATOM 4153 N N . GLN A 1 530 ? -9.781 -37.844 5.367 1 96.12 530 GLN A N 1
ATOM 4154 C CA . GLN A 1 530 ? -8.539 -38.25 6.02 1 96.12 530 GLN A CA 1
ATOM 4155 C C . GLN A 1 530 ? -7.625 -37.062 6.25 1 96.12 530 GLN A C 1
ATOM 4157 O O . GLN A 1 530 ? -7.734 -36.031 5.559 1 96.12 530 GLN A O 1
ATOM 4162 N N . PRO A 1 531 ? -6.738 -37.125 7.246 1 95.5 531 PRO A N 1
ATOM 4163 C CA . PRO A 1 531 ? -5.762 -36.031 7.422 1 95.5 531 PRO A CA 1
ATOM 4164 C C . PRO A 1 531 ? -4.879 -35.844 6.195 1 95.5 531 PRO A C 1
ATOM 4166 O O . PRO A 1 531 ? -4.68 -36.781 5.414 1 95.5 531 PRO A O 1
ATOM 4169 N N . PRO A 1 532 ? -4.387 -34.688 6.051 1 94 532 PRO A N 1
ATOM 4170 C CA . PRO A 1 532 ? -3.564 -34.406 4.867 1 94 532 PRO A CA 1
ATOM 4171 C C . PRO A 1 532 ? -2.328 -35.312 4.793 1 94 532 PRO A C 1
ATOM 4173 O O . PRO A 1 532 ? -1.748 -35.656 5.828 1 94 532 PRO A O 1
ATOM 4176 N N . VAL A 1 533 ? -1.961 -35.594 3.596 1 91.62 533 VAL A N 1
ATOM 4177 C CA . VAL A 1 533 ? -0.825 -36.469 3.355 1 91.62 533 VAL A CA 1
ATOM 4178 C C . VAL A 1 533 ? 0.479 -35.719 3.615 1 91.62 533 VAL A C 1
ATOM 4180 O O . VAL A 1 533 ? 1.418 -36.281 4.191 1 91.62 533 VAL A O 1
ATOM 4183 N N . ASN A 1 534 ? 0.515 -34.531 3.203 1 92.56 534 ASN A N 1
ATOM 4184 C CA . ASN A 1 534 ? 1.712 -33.719 3.355 1 92.56 534 ASN A CA 1
ATOM 4185 C C . ASN A 1 534 ? 1.605 -32.781 4.562 1 92.56 534 ASN A C 1
ATOM 4187 O O . ASN A 1 534 ? 0.511 -32.344 4.918 1 92.56 534 ASN A O 1
ATOM 4191 N N . PRO A 1 535 ? 2.713 -32.5 5.148 1 92.69 535 PRO A N 1
ATOM 4192 C CA . PRO A 1 535 ? 2.688 -31.594 6.301 1 92.69 535 PRO A CA 1
ATOM 4193 C C . PRO A 1 535 ? 2.627 -30.109 5.895 1 92.69 535 PRO A C 1
ATOM 4195 O O . PRO A 1 535 ? 2.811 -29.234 6.738 1 92.69 535 PRO A O 1
ATOM 4198 N N . PHE A 1 536 ? 2.463 -29.859 4.594 1 95 536 PHE A N 1
ATOM 4199 C CA . PHE A 1 536 ? 2.396 -28.5 4.09 1 95 536 PHE A CA 1
ATOM 4200 C C . PHE A 1 536 ? 1.181 -28.312 3.191 1 95 536 PHE A C 1
ATOM 4202 O O . PHE A 1 536 ? 0.624 -29.281 2.68 1 95 536 PHE A O 1
ATOM 4209 N N . LEU A 1 537 ? 0.738 -27.125 3.096 1 97 537 LEU A N 1
ATOM 4210 C CA . LEU A 1 537 ? -0.313 -26.703 2.178 1 97 537 LEU A CA 1
ATOM 4211 C C . LEU A 1 537 ? 0.182 -25.594 1.258 1 97 537 LEU A C 1
ATOM 4213 O O . LEU A 1 537 ? 0.627 -24.547 1.729 1 97 537 LEU A O 1
ATOM 4217 N N . VAL A 1 538 ? 0.183 -25.875 -0.008 1 96.25 538 VAL A N 1
ATOM 4218 C CA . VAL A 1 538 ? 0.596 -24.875 -0.98 1 96.25 538 VAL A CA 1
ATOM 4219 C C . VAL A 1 538 ? -0.629 -24.125 -1.502 1 96.25 538 VAL A C 1
ATOM 4221 O O . VAL A 1 538 ? -1.62 -24.734 -1.897 1 96.25 538 VAL A O 1
ATOM 4224 N N . MET A 1 539 ? -0.593 -22.812 -1.443 1 96.69 539 MET A N 1
ATOM 4225 C CA . MET A 1 539 ? -1.719 -21.984 -1.892 1 96.69 539 MET A CA 1
ATOM 4226 C C . MET A 1 539 ? -1.255 -20.906 -2.855 1 96.69 539 MET A C 1
ATOM 4228 O O . MET A 1 539 ? -0.153 -20.375 -2.713 1 96.69 539 MET A O 1
ATOM 4232 N N . GLY A 1 540 ? -2.125 -20.578 -3.828 1 93.19 540 GLY A N 1
ATOM 4233 C CA . GLY A 1 540 ? -1.813 -19.469 -4.715 1 93.19 540 GLY A CA 1
ATOM 4234 C C . GLY A 1 540 ? -1.757 -19.859 -6.176 1 93.19 540 GLY A C 1
ATOM 4235 O O . GLY A 1 540 ? -2.559 -20.672 -6.633 1 93.19 540 GLY A O 1
ATOM 4236 N N . SER A 1 541 ? -0.941 -19.109 -6.871 1 85.19 541 SER A N 1
ATOM 4237 C CA . SER A 1 541 ? -0.78 -19.328 -8.305 1 85.19 541 SER A CA 1
ATOM 4238 C C . SER A 1 541 ? 0.672 -19.641 -8.656 1 85.19 541 SER A C 1
ATOM 4240 O O . SER A 1 541 ? 1.519 -19.766 -7.77 1 85.19 541 SER A O 1
ATOM 4242 N N . ASP A 1 542 ? 0.868 -19.859 -9.961 1 76.38 542 ASP A N 1
ATOM 4243 C CA . ASP A 1 542 ? 2.211 -20.172 -10.43 1 76.38 542 ASP A CA 1
ATOM 4244 C C . ASP A 1 542 ? 3.148 -18.984 -10.273 1 76.38 542 ASP A C 1
ATOM 4246 O O . ASP A 1 542 ? 4.371 -19.141 -10.242 1 76.38 542 ASP A O 1
ATOM 4250 N N . ARG A 1 543 ? 2.623 -17.812 -10.117 1 74 543 ARG A N 1
ATOM 4251 C CA . ARG A 1 543 ? 3.445 -16.609 -10.023 1 74 543 ARG A CA 1
ATOM 4252 C C . ARG A 1 543 ? 3.727 -16.25 -8.57 1 74 543 ARG A C 1
ATOM 4254 O O . ARG A 1 543 ? 4.82 -15.781 -8.242 1 74 543 ARG A O 1
ATOM 4261 N N . ASN A 1 544 ? 2.713 -16.359 -7.758 1 83.25 544 ASN A N 1
ATOM 4262 C CA . ASN A 1 544 ? 2.777 -16.078 -6.328 1 83.25 544 ASN A CA 1
ATOM 4263 C C . ASN A 1 544 ? 2.105 -17.172 -5.508 1 83.25 544 ASN A C 1
ATOM 4265 O O . ASN A 1 544 ? 0.92 -17.453 -5.688 1 83.25 544 ASN A O 1
ATOM 4269 N N . PHE A 1 545 ? 2.938 -17.844 -4.707 1 90.5 545 PHE A N 1
ATOM 4270 C CA . PHE A 1 545 ? 2.336 -18.906 -3.9 1 90.5 545 PHE A CA 1
ATOM 4271 C C . PHE A 1 545 ? 2.879 -18.875 -2.479 1 90.5 545 PHE A C 1
ATOM 4273 O O . PHE A 1 545 ? 3.855 -18.172 -2.195 1 90.5 545 PHE A O 1
ATOM 4280 N N . ALA A 1 546 ? 2.186 -19.469 -1.633 1 95.44 546 ALA A N 1
ATOM 4281 C CA . ALA A 1 546 ? 2.566 -19.562 -0.226 1 95.44 546 ALA A CA 1
ATOM 4282 C C . ALA A 1 546 ? 2.564 -21.016 0.244 1 95.44 546 ALA A C 1
ATOM 4284 O O . ALA A 1 546 ? 1.814 -21.844 -0.281 1 95.44 546 ALA A O 1
ATOM 4285 N N . ILE A 1 547 ? 3.469 -21.328 1.117 1 95.56 547 ILE A N 1
ATOM 4286 C CA . ILE A 1 547 ? 3.535 -22.625 1.778 1 95.56 547 ILE A CA 1
ATOM 4287 C C . ILE A 1 547 ? 3.154 -22.469 3.25 1 95.56 547 ILE A C 1
ATOM 4289 O O . ILE A 1 547 ? 3.857 -21.812 4.016 1 95.56 547 ILE A O 1
ATOM 4293 N N . ARG A 1 548 ? 2.064 -23.047 3.59 1 96.62 548 ARG A N 1
ATOM 4294 C CA . ARG A 1 548 ? 1.589 -22.984 4.969 1 96.62 548 ARG A CA 1
ATOM 4295 C C . ARG A 1 548 ? 1.942 -24.266 5.723 1 96.62 548 ARG A C 1
ATOM 4297 O O . ARG A 1 548 ? 1.69 -25.359 5.238 1 96.62 548 ARG A O 1
ATOM 4304 N N . THR A 1 549 ? 2.557 -24.141 6.859 1 95.31 549 THR A N 1
ATOM 4305 C CA . THR A 1 549 ? 2.812 -25.219 7.816 1 95.31 549 THR A CA 1
ATOM 4306 C C . THR A 1 549 ? 2.191 -24.891 9.172 1 95.31 549 THR A C 1
ATOM 4308 O O . THR A 1 549 ? 1.474 -23.906 9.312 1 95.31 549 THR A O 1
ATOM 4311 N N . ASN A 1 550 ? 2.367 -25.844 10.109 1 92.5 550 ASN A N 1
ATOM 4312 C CA . ASN A 1 550 ? 1.838 -25.578 11.445 1 92.5 550 ASN A CA 1
ATOM 4313 C C . ASN A 1 550 ? 2.57 -24.422 12.125 1 92.5 550 ASN A C 1
ATOM 4315 O O . ASN A 1 550 ? 2.035 -23.797 13.047 1 92.5 550 ASN A O 1
ATOM 4319 N N . LYS A 1 551 ? 3.744 -24.078 11.586 1 92.19 551 LYS A N 1
ATOM 4320 C CA . LYS A 1 551 ? 4.598 -23.125 12.289 1 92.19 551 LYS A CA 1
ATOM 4321 C C . LYS A 1 551 ? 4.648 -21.781 11.555 1 92.19 551 LYS A C 1
ATOM 4323 O O . LYS A 1 551 ? 4.875 -20.734 12.18 1 92.19 551 LYS A O 1
ATOM 4328 N N . SER A 1 552 ? 4.438 -21.906 10.234 1 94.5 552 SER A N 1
ATOM 4329 C CA . SER A 1 552 ? 4.695 -20.656 9.516 1 94.5 552 SER A CA 1
ATOM 4330 C C . SER A 1 552 ? 4.008 -20.672 8.156 1 94.5 552 SER A C 1
ATOM 4332 O O . SER A 1 552 ? 3.508 -21.703 7.707 1 94.5 552 SER A O 1
ATOM 4334 N N . ILE A 1 553 ? 3.885 -19.5 7.598 1 96.5 553 ILE A N 1
ATOM 4335 C CA . ILE A 1 553 ? 3.473 -19.266 6.215 1 96.5 553 ILE A CA 1
ATOM 4336 C C . ILE A 1 553 ? 4.598 -18.594 5.445 1 96.5 553 ILE A C 1
ATOM 4338 O O . ILE A 1 553 ? 4.988 -17.469 5.773 1 96.5 553 ILE A O 1
ATOM 4342 N N . THR A 1 554 ? 5.125 -19.234 4.496 1 93.44 554 THR A N 1
ATOM 4343 C CA . THR A 1 554 ? 6.172 -18.672 3.652 1 93.44 554 THR A CA 1
ATOM 4344 C C . THR A 1 554 ? 5.602 -18.234 2.305 1 93.44 554 THR A C 1
ATOM 4346 O O . THR A 1 554 ? 5.082 -19.047 1.548 1 93.44 554 THR A O 1
ATOM 4349 N N . VAL A 1 555 ? 5.684 -16.969 2.061 1 92.88 555 VAL A N 1
ATOM 4350 C CA . VAL A 1 555 ? 5.188 -16.422 0.801 1 92.88 555 VAL A CA 1
ATOM 4351 C C . VAL A 1 555 ? 6.344 -16.25 -0.179 1 92.88 555 VAL A C 1
ATOM 4353 O O . VAL A 1 555 ? 7.367 -15.648 0.162 1 92.88 555 VAL A O 1
ATOM 4356 N N . ILE A 1 556 ? 6.184 -16.781 -1.35 1 83.38 556 ILE A N 1
ATOM 4357 C CA . ILE A 1 556 ? 7.223 -16.719 -2.373 1 83.38 556 ILE A CA 1
ATOM 4358 C C . ILE A 1 556 ? 6.664 -16.047 -3.629 1 83.38 556 ILE A C 1
ATOM 4360 O O . ILE A 1 556 ? 5.594 -16.422 -4.113 1 83.38 556 ILE A O 1
ATOM 4364 N N . ASP A 1 557 ? 7.344 -15.07 -4.168 1 80.5 557 ASP A N 1
ATOM 4365 C CA . ASP A 1 557 ? 6.844 -14.367 -5.344 1 80.5 557 ASP A CA 1
ATOM 4366 C C . ASP A 1 557 ? 7.504 -14.891 -6.617 1 80.5 557 ASP A C 1
ATOM 4368 O O . ASP A 1 557 ? 8.312 -15.82 -6.57 1 80.5 557 ASP A O 1
ATOM 4372 N N . LYS A 1 558 ? 7.121 -14.289 -7.73 1 68.62 558 LYS A N 1
ATOM 4373 C CA . LYS A 1 558 ? 7.551 -14.773 -9.039 1 68.62 558 LYS A CA 1
ATOM 4374 C C . LYS A 1 558 ? 9.055 -14.594 -9.227 1 68.62 558 LYS A C 1
ATOM 4376 O O . LYS A 1 558 ? 9.656 -15.242 -10.086 1 68.62 558 LYS A O 1
ATOM 4381 N N . HIS A 1 559 ? 9.633 -13.75 -8.328 1 60.97 559 HIS A N 1
ATOM 4382 C CA . HIS A 1 559 ? 11.062 -13.5 -8.453 1 60.97 559 HIS A CA 1
ATOM 4383 C C . HIS A 1 559 ? 11.859 -14.375 -7.48 1 60.97 559 HIS A C 1
ATOM 4385 O O . HIS A 1 559 ? 13.086 -14.32 -7.457 1 60.97 559 HIS A O 1
ATOM 4391 N N . GLY A 1 560 ? 11.172 -15.117 -6.727 1 68.19 560 GLY A N 1
ATOM 4392 C CA . GLY A 1 560 ? 11.836 -16.016 -5.781 1 68.19 560 GLY A CA 1
ATOM 4393 C C . GLY A 1 560 ? 12.078 -15.367 -4.43 1 68.19 560 GLY A C 1
ATOM 4394 O O . GLY A 1 560 ? 12.641 -16 -3.529 1 68.19 560 GLY A O 1
ATOM 4395 N N . GLU A 1 561 ? 11.727 -14.094 -4.289 1 74.25 561 GLU A N 1
ATOM 4396 C CA . GLU A 1 561 ? 11.812 -13.461 -2.977 1 74.25 561 GLU A CA 1
ATOM 4397 C C . GLU A 1 561 ? 10.789 -14.047 -2.01 1 74.25 561 GLU A C 1
ATOM 4399 O O . GLU A 1 561 ? 9.656 -14.352 -2.4 1 74.25 561 GLU A O 1
ATOM 4404 N N . TYR A 1 562 ? 11.305 -14.305 -0.829 1 82.5 562 TYR A N 1
ATOM 4405 C CA . TYR A 1 562 ? 10.383 -14.938 0.108 1 82.5 562 TYR A CA 1
ATOM 4406 C C . TYR A 1 562 ? 10.25 -14.117 1.384 1 82.5 562 TYR A C 1
ATOM 4408 O O . TYR A 1 562 ? 11.156 -13.352 1.736 1 82.5 562 TYR A O 1
ATOM 4416 N N . ARG A 1 563 ? 9.117 -14.141 1.991 1 89.56 563 ARG A N 1
ATOM 4417 C CA . ARG A 1 563 ? 8.805 -13.578 3.301 1 89.56 563 ARG A CA 1
ATOM 4418 C C . ARG A 1 563 ? 8.148 -14.625 4.199 1 89.56 563 ARG A C 1
ATOM 4420 O O . ARG A 1 563 ? 7.312 -15.406 3.742 1 89.56 563 ARG A O 1
ATOM 4427 N N . VAL A 1 564 ? 8.594 -14.656 5.445 1 92.25 564 VAL A N 1
ATOM 4428 C CA . VAL A 1 564 ? 8.062 -15.648 6.371 1 92.25 564 VAL A CA 1
ATOM 4429 C C . VAL A 1 564 ? 7.133 -14.977 7.379 1 92.25 564 VAL A C 1
ATOM 4431 O O . VAL A 1 564 ? 7.461 -13.93 7.934 1 92.25 564 VAL A O 1
ATOM 4434 N N . TYR A 1 565 ? 5.973 -15.586 7.551 1 95.19 565 TYR A N 1
ATOM 4435 C CA . TYR A 1 565 ? 4.973 -15.094 8.492 1 95.19 565 TYR A CA 1
ATOM 4436 C C . TYR A 1 565 ? 4.625 -16.156 9.523 1 95.19 565 TYR A C 1
ATOM 4438 O O . TYR A 1 565 ? 4.781 -17.359 9.273 1 95.19 565 TYR A O 1
ATOM 4446 N N . SER A 1 566 ? 4.141 -15.703 10.672 1 94.5 566 SER A N 1
ATOM 4447 C CA . SER A 1 566 ? 3.531 -16.609 11.641 1 94.5 566 SER A CA 1
ATOM 4448 C C . SER A 1 566 ? 2.176 -17.109 11.148 1 94.5 566 SER A C 1
ATOM 4450 O O . SER A 1 566 ? 1.651 -16.625 10.148 1 94.5 566 SER A O 1
ATOM 4452 N N . PRO A 1 567 ? 1.637 -18.094 11.812 1 91.88 567 PRO A N 1
ATOM 4453 C CA . PRO A 1 567 ? 0.306 -18.562 11.43 1 91.88 567 PRO A CA 1
ATOM 4454 C C . PRO A 1 567 ? -0.761 -17.469 11.531 1 91.88 567 PRO A C 1
ATOM 4456 O O . PRO A 1 567 ? -1.769 -17.531 10.82 1 91.88 567 PRO A O 1
ATOM 4459 N N . GLU A 1 568 ? -0.556 -16.469 12.352 1 91.5 568 GLU A N 1
ATOM 4460 C CA . GLU A 1 568 ? -1.459 -15.328 12.477 1 91.5 568 GLU A CA 1
ATOM 4461 C C . GLU A 1 568 ? -1.124 -14.242 11.453 1 91.5 568 GLU A C 1
ATOM 4463 O O . GLU A 1 568 ? -1.722 -13.164 11.461 1 91.5 568 GLU A O 1
ATOM 4468 N N . TYR A 1 569 ? -0.147 -14.531 10.633 1 93.06 569 TYR A N 1
ATOM 4469 C CA . TYR A 1 569 ? 0.275 -13.742 9.484 1 93.06 569 TYR A CA 1
ATOM 4470 C C . TYR A 1 569 ? 1.003 -12.477 9.93 1 93.06 569 TYR A C 1
ATOM 4472 O O . TYR A 1 569 ? 0.808 -11.406 9.352 1 93.06 569 TYR A O 1
ATOM 4480 N N . LYS A 1 570 ? 1.672 -12.578 10.992 1 92.38 570 LYS A N 1
ATOM 4481 C CA . LYS A 1 570 ? 2.615 -11.539 11.391 1 92.38 570 LYS A CA 1
ATOM 4482 C C . LYS A 1 570 ? 4.004 -11.805 10.82 1 92.38 570 LYS A C 1
ATOM 4484 O O . LYS A 1 570 ? 4.527 -12.914 10.93 1 92.38 570 LYS A O 1
ATOM 4489 N N . ARG A 1 571 ? 4.586 -10.836 10.211 1 91.12 571 ARG A N 1
ATOM 4490 C CA . ARG A 1 571 ? 5.871 -11 9.539 1 91.12 571 ARG A CA 1
ATOM 4491 C C . ARG A 1 571 ? 6.977 -11.328 10.531 1 91.12 571 ARG A C 1
ATOM 4493 O O . ARG A 1 571 ? 7.094 -10.68 11.578 1 91.12 571 ARG A O 1
ATOM 4500 N N . ARG A 1 572 ? 7.68 -12.328 10.18 1 91.25 572 ARG A N 1
ATOM 4501 C CA . ARG A 1 572 ? 8.867 -12.703 10.938 1 91.25 572 ARG A CA 1
ATOM 4502 C C . ARG A 1 572 ? 10.141 -12.328 10.18 1 91.25 572 ARG A C 1
ATOM 4504 O O . ARG A 1 572 ? 10.602 -13.078 9.32 1 91.25 572 ARG A O 1
ATOM 4511 N N . ARG A 1 573 ? 10.742 -11.266 10.414 1 81.94 573 ARG A N 1
ATOM 4512 C CA . ARG A 1 573 ? 11.828 -10.688 9.625 1 81.94 573 ARG A CA 1
ATOM 4513 C C . ARG A 1 573 ? 13.086 -11.539 9.719 1 81.94 573 ARG A C 1
ATOM 4515 O O . ARG A 1 573 ? 13.852 -11.633 8.758 1 81.94 573 ARG A O 1
ATOM 4522 N N . ASP A 1 574 ? 13.383 -12.242 10.758 1 77.38 574 ASP A N 1
ATOM 4523 C CA . ASP A 1 574 ? 14.641 -12.969 10.898 1 77.38 574 ASP A CA 1
ATOM 4524 C C . ASP A 1 574 ? 14.43 -14.469 10.719 1 77.38 574 ASP A C 1
ATOM 4526 O O . ASP A 1 574 ? 15.336 -15.266 10.992 1 77.38 574 ASP A O 1
ATOM 4530 N N . ALA A 1 575 ? 13.266 -14.797 10.172 1 79.94 575 ALA A N 1
ATOM 4531 C CA . ALA A 1 575 ? 13.023 -16.234 10.031 1 79.94 575 ALA A CA 1
ATOM 4532 C C . ALA A 1 575 ? 13.562 -16.75 8.695 1 79.94 575 ALA A C 1
ATOM 4534 O O . ALA A 1 575 ? 13.461 -16.078 7.672 1 79.94 575 ALA A O 1
ATOM 4535 N N . GLY A 1 576 ? 14.25 -17.906 8.758 1 76.12 576 GLY A N 1
ATOM 4536 C CA . GLY A 1 576 ? 14.766 -18.531 7.555 1 76.12 576 GLY A CA 1
ATOM 4537 C C . GLY A 1 576 ? 13.781 -19.5 6.918 1 76.12 576 GLY A C 1
ATOM 4538 O O . GLY A 1 576 ? 12.734 -19.797 7.496 1 76.12 576 GLY A O 1
ATOM 4539 N N . LEU A 1 577 ? 14.125 -20 5.801 1 77.75 577 LEU A N 1
ATOM 4540 C CA . LEU A 1 577 ? 13.312 -20.938 5.047 1 77.75 577 LEU A CA 1
ATOM 4541 C C . LEU A 1 577 ? 13.406 -22.344 5.652 1 77.75 577 LEU A C 1
ATOM 4543 O O . LEU A 1 577 ? 14.477 -22.766 6.082 1 77.75 577 LEU A O 1
ATOM 4547 N N . ASP A 1 578 ? 12.234 -22.906 5.75 1 82.44 578 ASP A N 1
ATOM 4548 C CA . ASP A 1 578 ? 12.234 -24.328 6.074 1 82.44 578 ASP A CA 1
ATOM 4549 C C . ASP A 1 578 ? 12.594 -25.172 4.855 1 82.44 578 ASP A C 1
ATOM 4551 O O . ASP A 1 578 ? 11.727 -25.531 4.055 1 82.44 578 ASP A O 1
ATOM 4555 N N . VAL A 1 579 ? 13.773 -25.625 4.789 1 75.25 579 VAL A N 1
ATOM 4556 C CA . VAL A 1 579 ? 14.336 -26.25 3.598 1 75.25 579 VAL A CA 1
ATOM 4557 C C . VAL A 1 579 ? 13.664 -27.609 3.361 1 75.25 579 VAL A C 1
ATOM 4559 O O . VAL A 1 579 ? 13.375 -27.969 2.219 1 75.25 579 VAL A O 1
ATOM 4562 N N . GLN A 1 580 ? 13.445 -28.344 4.344 1 81.12 580 GLN A N 1
ATOM 4563 C CA . GLN A 1 580 ? 12.836 -29.656 4.195 1 81.12 580 GLN A CA 1
ATOM 4564 C C . GLN A 1 580 ? 11.445 -29.547 3.588 1 81.12 580 GLN A C 1
ATOM 4566 O O . GLN A 1 580 ? 11.086 -30.328 2.697 1 81.12 580 GLN A O 1
ATOM 4571 N N . VAL A 1 581 ? 10.719 -28.609 4.055 1 88.25 581 VAL A N 1
ATOM 4572 C CA . VAL A 1 581 ? 9.375 -28.406 3.537 1 88.25 581 VAL A CA 1
ATOM 4573 C C . VAL A 1 581 ? 9.445 -27.969 2.072 1 88.25 581 VAL A C 1
ATOM 4575 O O . VAL A 1 581 ? 8.68 -28.469 1.24 1 88.25 581 VAL A O 1
ATOM 4578 N N . LEU A 1 582 ? 10.32 -27.141 1.875 1 83.81 582 LEU A N 1
ATOM 4579 C CA . LEU A 1 582 ? 10.461 -26.656 0.509 1 83.81 582 LEU A CA 1
ATOM 4580 C C . LEU A 1 582 ? 10.844 -27.781 -0.439 1 83.81 582 LEU A C 1
ATOM 4582 O O . LEU A 1 582 ? 10.328 -27.875 -1.557 1 83.81 582 LEU A O 1
ATOM 4586 N N . LEU A 1 583 ? 11.75 -28.625 -0.04 1 79.31 583 LEU A N 1
ATOM 4587 C CA . LEU A 1 583 ? 12.141 -29.766 -0.854 1 79.31 583 LEU A CA 1
ATOM 4588 C C . LEU A 1 583 ? 10.953 -30.672 -1.117 1 79.31 583 LEU A C 1
ATOM 4590 O O . LEU A 1 583 ? 10.781 -31.172 -2.23 1 79.31 583 LEU A O 1
ATOM 4594 N N . GLY A 1 584 ? 10.156 -30.875 -0.14 1 84.44 584 GLY A N 1
ATOM 4595 C CA . GLY A 1 584 ? 8.945 -31.656 -0.32 1 84.44 584 GLY A CA 1
ATOM 4596 C C . GLY A 1 584 ? 7.992 -31.062 -1.346 1 84.44 584 GLY A C 1
ATOM 4597 O O . GLY A 1 584 ? 7.434 -31.797 -2.172 1 84.44 584 GLY A O 1
ATOM 4598 N N . VAL A 1 585 ? 7.844 -29.797 -1.279 1 89 585 VAL A N 1
ATOM 4599 C CA . VAL A 1 585 ? 6.973 -29.094 -2.215 1 89 585 VAL A CA 1
ATOM 4600 C C . VAL A 1 585 ? 7.52 -29.234 -3.635 1 89 585 VAL A C 1
ATOM 4602 O O . VAL A 1 585 ? 6.762 -29.469 -4.578 1 89 585 VAL A O 1
ATOM 4605 N N . MET A 1 586 ? 8.789 -29.156 -3.764 1 80.56 586 MET A N 1
ATOM 4606 C CA . MET A 1 586 ? 9.406 -29.25 -5.082 1 80.56 586 MET A CA 1
ATOM 4607 C C . MET A 1 586 ? 9.266 -30.672 -5.648 1 80.56 586 MET A C 1
ATOM 4609 O O . MET A 1 586 ? 9.016 -30.844 -6.844 1 80.56 586 MET A O 1
ATOM 4613 N N . GLU A 1 587 ? 9.438 -31.594 -4.844 1 83.06 587 GLU A N 1
ATOM 4614 C CA . GLU A 1 587 ? 9.273 -32.969 -5.273 1 83.06 587 GLU A CA 1
ATOM 4615 C C . GLU A 1 587 ? 7.844 -33.25 -5.746 1 83.06 587 GLU A C 1
ATOM 4617 O O . GLU A 1 587 ? 7.637 -33.844 -6.801 1 83.06 587 GLU A O 1
ATOM 4622 N N . GLU A 1 588 ? 6.941 -32.75 -5.012 1 88.5 588 GLU A N 1
ATOM 4623 C CA . GLU A 1 588 ? 5.539 -32.906 -5.383 1 88.5 588 GLU A CA 1
ATOM 4624 C C . GLU A 1 588 ? 5.223 -32.156 -6.676 1 88.5 588 GLU A C 1
ATOM 4626 O O . GLU A 1 588 ? 4.383 -32.594 -7.465 1 88.5 588 GLU A O 1
ATOM 4631 N N . GLY A 1 589 ? 5.879 -31.141 -6.891 1 86.88 589 GLY A N 1
ATOM 4632 C CA . GLY A 1 589 ? 5.652 -30.328 -8.078 1 86.88 589 GLY A CA 1
ATOM 4633 C C . GLY A 1 589 ? 6.234 -30.938 -9.336 1 86.88 589 GLY A C 1
ATOM 4634 O O . GLY A 1 589 ? 6.027 -30.422 -10.438 1 86.88 589 GLY A O 1
ATOM 4635 N N . ARG A 1 590 ? 6.82 -32.125 -9.242 1 82.75 590 ARG A N 1
ATOM 4636 C CA . ARG A 1 590 ? 7.449 -32.75 -10.406 1 82.75 590 ARG A CA 1
ATOM 4637 C C . ARG A 1 590 ? 6.906 -34.156 -10.641 1 82.75 590 ARG A C 1
ATOM 4639 O O . ARG A 1 590 ? 7.27 -34.812 -11.617 1 82.75 590 ARG A O 1
ATOM 4646 N N . ARG A 1 591 ? 6.156 -34.5 -9.828 1 87.62 591 ARG A N 1
ATOM 4647 C CA . ARG A 1 591 ? 5.688 -35.875 -9.844 1 87.62 591 ARG A CA 1
ATOM 4648 C C . ARG A 1 591 ? 4.988 -36.188 -11.164 1 87.62 591 ARG A C 1
ATOM 4650 O O . ARG A 1 591 ? 5.137 -37.281 -11.688 1 87.62 591 ARG A O 1
ATOM 4657 N N . PHE A 1 592 ? 4.336 -35.25 -11.766 1 91.88 592 PHE A N 1
ATOM 4658 C CA . PHE A 1 592 ? 3.52 -35.5 -12.945 1 91.88 592 PHE A CA 1
ATOM 4659 C C . PHE A 1 592 ? 4.266 -35.125 -14.219 1 91.88 592 PHE A C 1
ATOM 4661 O O . PHE A 1 592 ? 3.727 -35.25 -15.32 1 91.88 592 PHE A O 1
ATOM 4668 N N . LEU A 1 593 ? 5.461 -34.594 -14.07 1 82.81 593 LEU A N 1
ATOM 4669 C CA . LEU A 1 593 ? 6.215 -34.219 -15.258 1 82.81 593 LEU A CA 1
ATOM 4670 C C . LEU A 1 593 ? 6.582 -35.469 -16.078 1 82.81 593 LEU A C 1
ATOM 4672 O O . LEU A 1 593 ? 6.93 -36.5 -15.516 1 82.81 593 LEU A O 1
ATOM 4676 N N . ALA A 1 594 ? 6.352 -35.25 -17.328 1 75.31 594 ALA A N 1
ATOM 4677 C CA . ALA A 1 594 ? 6.633 -36.375 -18.219 1 75.31 594 ALA A CA 1
ATOM 4678 C C . ALA A 1 594 ? 8.133 -36.656 -18.312 1 75.31 594 ALA A C 1
ATOM 4680 O O . ALA A 1 594 ? 8.945 -35.719 -18.281 1 75.31 594 ALA A O 1
ATOM 4681 N N . ARG A 1 595 ? 8.516 -37.938 -17.953 1 60.22 595 ARG A N 1
ATOM 4682 C CA . ARG A 1 595 ? 9.906 -38.375 -18.109 1 60.22 595 ARG A CA 1
ATOM 4683 C C . ARG A 1 595 ? 10.211 -38.719 -19.562 1 60.22 595 ARG A C 1
ATOM 4685 O O . ARG A 1 595 ? 9.336 -39.156 -20.312 1 60.22 595 ARG A O 1
ATOM 4692 N N . MET B 1 1 ? 64.438 -7.184 3.688 1 44.88 1 MET B N 1
ATOM 4693 C CA . MET B 1 1 ? 64 -6.73 5.004 1 44.88 1 MET B CA 1
ATOM 4694 C C . MET B 1 1 ? 64.125 -5.215 5.121 1 44.88 1 MET B C 1
ATOM 4696 O O . MET B 1 1 ? 63.219 -4.559 5.629 1 44.88 1 MET B O 1
ATOM 4700 N N . HIS B 1 2 ? 65.125 -4.711 4.5 1 53.09 2 HIS B N 1
ATOM 4701 C CA . HIS B 1 2 ? 65.375 -3.279 4.613 1 53.09 2 HIS B CA 1
ATOM 4702 C C . HIS B 1 2 ? 64.5 -2.479 3.697 1 53.09 2 HIS B C 1
ATOM 4704 O O . HIS B 1 2 ? 64 -1.402 4.074 1 53.09 2 HIS B O 1
ATOM 4710 N N . ALA B 1 3 ? 64.125 -2.869 2.504 1 59.41 3 ALA B N 1
ATOM 4711 C CA . ALA B 1 3 ? 63.281 -2.154 1.574 1 59.41 3 ALA B CA 1
ATOM 4712 C C . ALA B 1 3 ? 61.844 -2.109 2.094 1 59.41 3 ALA B C 1
ATOM 4714 O O . ALA B 1 3 ? 61.156 -1.088 1.973 1 59.41 3 ALA B O 1
ATOM 4715 N N . GLN B 1 4 ? 61.469 -3.244 2.615 1 54.28 4 GLN B N 1
ATOM 4716 C CA . GLN B 1 4 ? 60.125 -3.314 3.205 1 54.28 4 GLN B CA 1
ATOM 4717 C C . GLN B 1 4 ? 60 -2.352 4.383 1 54.28 4 GLN B C 1
ATOM 4719 O O . GLN B 1 4 ? 58.938 -1.72 4.562 1 54.28 4 GLN B O 1
ATOM 4724 N N . GLU B 1 5 ? 61.031 -2.207 5.168 1 59 5 GLU B N 1
ATOM 4725 C CA . GLU B 1 5 ? 61.031 -1.3 6.312 1 59 5 GLU B CA 1
ATOM 4726 C C . GLU B 1 5 ? 61 0.157 5.859 1 59 5 GLU B C 1
ATOM 4728 O O . GLU B 1 5 ? 60.344 0.994 6.48 1 59 5 GLU B O 1
ATOM 4733 N N . GLN B 1 6 ? 61.688 0.394 4.844 1 62.66 6 GLN B N 1
ATOM 4734 C CA . GLN B 1 6 ? 61.75 1.754 4.316 1 62.66 6 GLN B CA 1
ATOM 4735 C C . GLN B 1 6 ? 60.406 2.156 3.725 1 62.66 6 GLN B C 1
ATOM 4737 O O . GLN B 1 6 ? 59.969 3.301 3.869 1 62.66 6 GLN B O 1
ATOM 4742 N N . GLN B 1 7 ? 59.812 1.213 2.971 1 63.78 7 GLN B N 1
ATOM 4743 C CA . GLN B 1 7 ? 58.5 1.483 2.396 1 63.78 7 GLN B CA 1
ATOM 4744 C C . GLN B 1 7 ? 57.469 1.695 3.488 1 63.78 7 GLN B C 1
ATOM 4746 O O . GLN B 1 7 ? 56.594 2.582 3.379 1 63.78 7 GLN B O 1
ATOM 4751 N N . LYS B 1 8 ? 57.438 0.962 4.469 1 67.25 8 LYS B N 1
ATOM 4752 C CA . LYS B 1 8 ? 56.562 1.132 5.625 1 67.25 8 LYS B CA 1
ATOM 4753 C C . LYS B 1 8 ? 56.812 2.479 6.301 1 67.25 8 LYS B C 1
ATOM 4755 O O . LYS B 1 8 ? 55.875 3.129 6.75 1 67.25 8 LYS B O 1
ATOM 4760 N N . ASP B 1 9 ? 58 2.73 6.34 1 74.38 9 ASP B N 1
ATOM 4761 C CA . ASP B 1 9 ? 58.344 4.012 6.961 1 74.38 9 ASP B CA 1
ATOM 4762 C C . ASP B 1 9 ? 57.812 5.176 6.125 1 74.38 9 ASP B C 1
ATOM 4764 O O . ASP B 1 9 ? 57.281 6.156 6.676 1 74.38 9 ASP B O 1
ATOM 4768 N N . LYS B 1 10 ? 57.875 5.141 4.828 1 77.38 10 LYS B N 1
ATOM 4769 C CA . LYS B 1 10 ? 57.344 6.18 3.939 1 77.38 10 LYS B CA 1
ATOM 4770 C C . LYS B 1 10 ? 55.844 6.297 4.059 1 77.38 10 LYS B C 1
ATOM 4772 O O . LYS B 1 10 ? 55.312 7.402 4.109 1 77.38 10 LYS B O 1
ATOM 4777 N N . VAL B 1 11 ? 55.25 5.238 4.102 1 78.44 11 VAL B N 1
ATOM 4778 C CA . VAL B 1 11 ? 53.812 5.227 4.242 1 78.44 11 VAL B CA 1
ATOM 4779 C C . VAL B 1 11 ? 53.406 5.828 5.59 1 78.44 11 VAL B C 1
ATOM 4781 O O . VAL B 1 11 ? 52.438 6.594 5.676 1 78.44 11 VAL B O 1
ATOM 4784 N N . SER B 1 12 ? 54.188 5.488 6.523 1 81.56 12 SER B N 1
ATOM 4785 C CA . SER B 1 12 ? 53.906 6.023 7.852 1 81.56 12 SER B CA 1
ATOM 4786 C C . SER B 1 12 ? 54.062 7.543 7.875 1 81.56 12 SER B C 1
ATOM 4788 O O . SER B 1 12 ? 53.25 8.227 8.523 1 81.56 12 SER B O 1
ATOM 4790 N N . GLN B 1 13 ? 54.969 8.039 7.121 1 86.69 13 GLN B N 1
ATOM 4791 C CA . GLN B 1 13 ? 55.156 9.484 7.051 1 86.69 13 GLN B CA 1
ATOM 4792 C C . GLN B 1 13 ? 54.031 10.156 6.281 1 86.69 13 GLN B C 1
ATOM 4794 O O . GLN B 1 13 ? 53.562 11.227 6.664 1 86.69 13 GLN B O 1
ATOM 4799 N N . LEU B 1 14 ? 53.688 9.531 5.277 1 88.69 14 LEU B N 1
ATOM 4800 C CA . LEU B 1 14 ? 52.594 10.078 4.469 1 88.69 14 LEU B CA 1
ATOM 4801 C C . LEU B 1 14 ? 51.281 10.047 5.238 1 88.69 14 LEU B C 1
ATOM 4803 O O . LEU B 1 14 ? 50.438 10.961 5.117 1 88.69 14 LEU B O 1
ATOM 4807 N N . VAL B 1 15 ? 51.094 9.031 6.004 1 87.31 15 VAL B N 1
ATOM 4808 C CA . VAL B 1 15 ? 49.906 8.922 6.836 1 87.31 15 VAL B CA 1
ATOM 4809 C C . VAL B 1 15 ? 49.906 10.031 7.891 1 87.31 15 VAL B C 1
ATOM 4811 O O . VAL B 1 15 ? 48.875 10.672 8.125 1 87.31 15 VAL B O 1
ATOM 4814 N N . LEU B 1 16 ? 51.031 10.211 8.383 1 88.12 16 LEU B N 1
ATOM 4815 C CA . LEU B 1 16 ? 51.188 11.281 9.367 1 88.12 16 LEU B CA 1
ATOM 4816 C C . LEU B 1 16 ? 50.875 12.633 8.734 1 88.12 16 LEU B C 1
ATOM 4818 O O . LEU B 1 16 ? 50.188 13.469 9.328 1 88.12 16 LEU B O 1
ATOM 4822 N N . TRP B 1 17 ? 51.469 12.859 7.586 1 92.38 17 TRP B N 1
ATOM 4823 C CA . TRP B 1 17 ? 51.188 14.078 6.832 1 92.38 17 TRP B CA 1
ATOM 4824 C C . TRP B 1 17 ? 49.688 14.227 6.57 1 92.38 17 TRP B C 1
ATOM 4826 O O . TRP B 1 17 ? 49.125 15.305 6.777 1 92.38 17 TRP B O 1
ATOM 4836 N N . GLY B 1 18 ? 49.031 13.219 6.129 1 92.56 18 GLY B N 1
ATOM 4837 C CA . GLY B 1 18 ? 47.594 13.234 5.852 1 92.56 18 GLY B CA 1
ATOM 4838 C C . GLY B 1 18 ? 46.781 13.602 7.062 1 92.56 18 GLY B C 1
ATOM 4839 O O . GLY B 1 18 ? 45.781 14.336 6.945 1 92.56 18 GLY B O 1
ATOM 4840 N N . HIS B 1 19 ? 47.188 13.055 8.195 1 91.56 19 HIS B N 1
ATOM 4841 C CA . HIS B 1 19 ? 46.469 13.359 9.43 1 91.56 19 HIS B CA 1
ATOM 4842 C C . HIS B 1 19 ? 46.531 14.852 9.742 1 91.56 19 HIS B C 1
ATOM 4844 O O . HIS B 1 19 ? 45.5 15.461 10.078 1 91.56 19 HIS B O 1
ATOM 4850 N N . TRP B 1 20 ? 47.656 15.391 9.57 1 92.88 20 TRP B N 1
ATOM 4851 C CA . TRP B 1 20 ? 47.812 16.797 9.922 1 92.88 20 TRP B CA 1
ATOM 4852 C C . TRP B 1 20 ? 47.156 17.688 8.867 1 92.88 20 TRP B C 1
ATOM 4854 O O . TRP B 1 20 ? 46.562 18.734 9.203 1 92.88 20 TRP B O 1
ATOM 4864 N N . PHE B 1 21 ? 47.281 17.344 7.625 1 94.88 21 PHE B N 1
ATOM 4865 C CA . PHE B 1 21 ? 46.594 18.062 6.57 1 94.88 21 PHE B CA 1
ATOM 4866 C C . PHE B 1 21 ? 45.094 18.062 6.832 1 94.88 21 PHE B C 1
ATOM 4868 O O . PHE B 1 21 ? 44.438 19.109 6.719 1 94.88 21 PHE B O 1
ATOM 4875 N N . THR B 1 22 ? 44.562 16.953 7.238 1 95.31 22 THR B N 1
ATOM 4876 C CA . THR B 1 22 ? 43.125 16.828 7.559 1 95.31 22 THR B CA 1
ATOM 4877 C C . THR B 1 22 ? 42.781 17.672 8.773 1 95.31 22 THR B C 1
ATOM 4879 O O . THR B 1 22 ? 41.719 18.328 8.805 1 95.31 22 THR B O 1
ATOM 4882 N N . PHE B 1 23 ? 43.656 17.656 9.75 1 94.75 23 PHE B N 1
ATOM 4883 C CA . PHE B 1 23 ? 43.406 18.438 10.961 1 94.75 23 PHE B CA 1
ATOM 4884 C C . PHE B 1 23 ? 43.281 19.922 10.641 1 94.75 23 PHE B C 1
ATOM 4886 O O . PHE B 1 23 ? 42.344 20.578 11.125 1 94.75 23 PHE B O 1
ATOM 4893 N N . PHE B 1 24 ? 44.156 20.422 9.828 1 95.38 24 PHE B N 1
ATOM 4894 C CA . PHE B 1 24 ? 44.094 21.844 9.477 1 95.38 24 PHE B CA 1
ATOM 4895 C C . PHE B 1 24 ? 42.844 22.141 8.688 1 95.38 24 PHE B C 1
ATOM 4897 O O . PHE B 1 24 ? 42.25 23.219 8.836 1 95.38 24 PHE B O 1
ATOM 4904 N N . ASN B 1 25 ? 42.469 21.234 7.895 1 96.19 25 ASN B N 1
ATOM 4905 C CA . ASN B 1 25 ? 41.25 21.453 7.125 1 96.19 25 ASN B CA 1
ATOM 4906 C C . ASN B 1 25 ? 40 21.312 8 1 96.19 25 ASN B C 1
ATOM 4908 O O . ASN B 1 25 ? 38.969 21.906 7.695 1 96.19 25 ASN B O 1
ATOM 4912 N N . MET B 1 26 ? 40.094 20.578 9.078 1 96.81 26 MET B N 1
ATOM 4913 C CA . MET B 1 26 ? 39 20.578 10.07 1 96.81 26 MET B CA 1
ATOM 4914 C C . MET B 1 26 ? 38.844 21.969 10.68 1 96.81 26 MET B C 1
ATOM 4916 O O . MET B 1 26 ? 37.719 22.453 10.828 1 96.81 26 MET B O 1
ATOM 4920 N N . ILE B 1 27 ? 39.906 22.547 10.93 1 96.31 27 ILE B N 1
ATOM 4921 C CA . ILE B 1 27 ? 39.906 23.875 11.531 1 96.31 27 ILE B CA 1
ATOM 4922 C C . ILE B 1 27 ? 39.312 24.875 10.539 1 96.31 27 ILE B C 1
ATOM 4924 O O . ILE B 1 27 ? 38.5 25.719 10.914 1 96.31 27 ILE B O 1
ATOM 4928 N N . LEU B 1 28 ? 39.75 24.734 9.312 1 96.12 28 LEU B N 1
ATOM 4929 C CA . LEU B 1 28 ? 39.188 25.609 8.281 1 96.12 28 LEU B CA 1
ATOM 4930 C C . LEU B 1 28 ? 37.688 25.422 8.148 1 96.12 28 LEU B C 1
ATOM 4932 O O . LEU B 1 28 ? 36.938 26.391 8 1 96.12 28 LEU B O 1
ATOM 4936 N N . ALA B 1 29 ? 37.25 24.203 8.188 1 96.81 29 ALA B N 1
ATOM 4937 C CA . ALA B 1 29 ? 35.812 23.906 8.109 1 96.81 29 ALA B CA 1
ATOM 4938 C C . ALA B 1 29 ? 35.062 24.5 9.297 1 96.81 29 ALA B C 1
ATOM 4940 O O . ALA B 1 29 ? 33.969 25.031 9.148 1 96.81 29 ALA B O 1
ATOM 4941 N N . MET B 1 30 ? 35.656 24.453 10.469 1 96.81 30 MET B N 1
ATOM 4942 C CA . MET B 1 30 ? 35.062 25.047 11.664 1 96.81 30 MET B CA 1
ATOM 4943 C C . MET B 1 30 ? 34.906 26.547 11.5 1 96.81 30 MET B C 1
ATOM 4945 O O . MET B 1 30 ? 33.906 27.125 11.891 1 96.81 30 MET B O 1
ATOM 4949 N N . LEU B 1 31 ? 35.875 27.109 10.898 1 95.75 31 LEU B N 1
ATOM 4950 C CA . LEU B 1 31 ? 35.844 28.547 10.672 1 95.75 31 LEU B CA 1
ATOM 4951 C C . LEU B 1 31 ? 34.719 28.906 9.688 1 95.75 31 LEU B C 1
ATOM 4953 O O . LEU B 1 31 ? 33.969 29.859 9.914 1 95.75 31 LEU B O 1
ATOM 4957 N N . ILE B 1 32 ? 34.625 28.172 8.68 1 94.12 32 ILE B N 1
ATOM 4958 C CA . ILE B 1 32 ? 33.562 28.406 7.703 1 94.12 32 ILE B CA 1
ATOM 4959 C C . ILE B 1 32 ? 32.188 28.172 8.352 1 94.12 32 ILE B C 1
ATOM 4961 O O . ILE B 1 32 ? 31.25 28.922 8.117 1 94.12 32 ILE B O 1
ATOM 4965 N N . ALA B 1 33 ? 32.125 27.203 9.211 1 95 33 ALA B N 1
ATOM 4966 C CA . ALA B 1 33 ? 30.875 26.797 9.844 1 95 33 ALA B CA 1
ATOM 4967 C C . ALA B 1 33 ? 30.359 27.859 10.805 1 95 33 ALA B C 1
ATOM 4969 O O . ALA B 1 33 ? 29.188 27.859 11.188 1 95 33 ALA B O 1
ATOM 4970 N N . THR B 1 34 ? 31.188 28.812 11.211 1 94.19 34 THR B N 1
ATOM 4971 C CA . THR B 1 34 ? 30.75 29.906 12.078 1 94.19 34 THR B CA 1
ATOM 4972 C C . THR B 1 34 ? 29.703 30.766 11.367 1 94.19 34 THR B C 1
ATOM 4974 O O . THR B 1 34 ? 28.938 31.469 12.023 1 94.19 34 THR B O 1
ATOM 4977 N N . ARG B 1 35 ? 29.656 30.656 10.133 1 91.31 35 ARG B N 1
ATOM 4978 C CA . ARG B 1 35 ? 28.641 31.391 9.367 1 91.31 35 ARG B CA 1
ATOM 4979 C C . ARG B 1 35 ? 27.25 30.859 9.672 1 91.31 35 ARG B C 1
ATOM 4981 O O . ARG B 1 35 ? 26.266 31.609 9.648 1 91.31 35 ARG B O 1
ATOM 4988 N N . TYR B 1 36 ? 27.172 29.578 9.945 1 91.62 36 TYR B N 1
ATOM 4989 C CA . TYR B 1 36 ? 25.891 29.016 10.352 1 91.62 36 TYR B CA 1
ATOM 4990 C C . TYR B 1 36 ? 25.422 29.609 11.672 1 91.62 36 TYR B C 1
ATOM 4992 O O . TYR B 1 36 ? 24.234 29.891 11.844 1 91.62 36 TYR B O 1
ATOM 5000 N N . ILE B 1 37 ? 26.391 29.797 12.508 1 90.12 37 ILE B N 1
ATOM 5001 C CA . ILE B 1 37 ? 26.109 30.344 13.836 1 90.12 37 ILE B CA 1
ATOM 5002 C C . ILE B 1 37 ? 25.641 31.781 13.711 1 90.12 37 ILE B C 1
ATOM 5004 O O . ILE B 1 37 ? 24.703 32.219 14.398 1 90.12 37 ILE B O 1
ATOM 5008 N N . ALA B 1 38 ? 26.266 32.438 12.836 1 87.81 38 ALA B N 1
ATOM 5009 C CA . ALA B 1 38 ? 25.875 33.812 12.602 1 87.81 38 ALA B CA 1
ATOM 5010 C C . ALA B 1 38 ? 24.453 33.906 12.039 1 87.81 38 ALA B C 1
ATOM 5012 O O . ALA B 1 38 ? 23.703 34.844 12.367 1 87.81 38 ALA B O 1
ATOM 5013 N N . THR B 1 39 ? 24.125 33 11.281 1 82 39 THR B N 1
ATOM 5014 C CA . THR B 1 39 ? 22.812 32.969 10.648 1 82 39 THR B CA 1
ATOM 5015 C C . THR B 1 39 ? 21.734 32.531 11.641 1 82 39 THR B C 1
ATOM 5017 O O . THR B 1 39 ? 20.672 33.156 11.727 1 82 39 THR B O 1
ATOM 5020 N N . GLU B 1 40 ? 21.906 31.484 12.328 1 80.25 40 GLU B N 1
ATOM 5021 C CA . GLU B 1 40 ? 20.922 30.891 13.219 1 80.25 40 GLU B CA 1
ATOM 5022 C C . GLU B 1 40 ? 20.859 31.625 14.555 1 80.25 40 GLU B C 1
ATOM 5024 O O . GLU B 1 40 ? 19.812 31.672 15.195 1 80.25 40 GLU B O 1
ATOM 5029 N N . GLY B 1 41 ? 21.938 32.094 14.992 1 79.88 41 GLY B N 1
ATOM 5030 C CA . GLY B 1 41 ? 21.984 32.812 16.25 1 79.88 41 GLY B CA 1
ATOM 5031 C C . GLY B 1 41 ? 22.703 32.062 17.359 1 79.88 41 GLY B C 1
ATOM 5032 O O . GLY B 1 41 ? 22.875 30.844 17.266 1 79.88 41 GLY B O 1
ATOM 5033 N N . TRP B 1 42 ? 23.094 32.781 18.359 1 83.75 42 TRP B N 1
ATOM 5034 C CA . TRP B 1 42 ? 23.797 32.281 19.531 1 83.75 42 TRP B CA 1
ATOM 5035 C C . TRP B 1 42 ? 22.812 31.812 20.609 1 83.75 42 TRP B C 1
ATOM 5037 O O . TRP B 1 42 ? 21.859 32.531 20.922 1 83.75 42 TRP B O 1
ATOM 5047 N N . PRO B 1 43 ? 23.031 30.609 21.125 1 85.88 43 PRO B N 1
ATOM 5048 C CA . PRO B 1 43 ? 22.094 30.125 22.156 1 85.88 43 PRO B CA 1
ATOM 5049 C C . PRO B 1 43 ? 22.047 31.047 23.375 1 85.88 43 PRO B C 1
ATOM 5051 O O . PRO B 1 43 ? 23.031 31.703 23.703 1 85.88 43 PRO B O 1
ATOM 5054 N N . GLU B 1 44 ? 20.953 31.016 24.078 1 81.81 44 GLU B N 1
ATOM 5055 C CA . GLU B 1 44 ? 20.719 31.906 25.203 1 81.81 44 GLU B CA 1
ATOM 5056 C C . GLU B 1 44 ? 21.328 31.359 26.484 1 81.81 44 GLU B C 1
ATOM 5058 O O . GLU B 1 44 ? 21.828 32.125 27.312 1 81.81 44 GLU B O 1
ATOM 5063 N N . THR B 1 45 ? 21.391 30.094 26.641 1 88.38 45 THR B N 1
ATOM 5064 C CA . THR B 1 45 ? 21.859 29.469 27.875 1 88.38 45 THR B CA 1
ATOM 5065 C C . THR B 1 45 ? 23.328 29.094 27.781 1 88.38 45 THR B C 1
ATOM 5067 O O . THR B 1 45 ? 23.844 28.891 26.672 1 88.38 45 THR B O 1
ATOM 5070 N N . LEU B 1 46 ? 23.984 29.031 28.844 1 92.19 46 LEU B N 1
ATOM 5071 C CA . LEU B 1 46 ? 25.391 28.656 28.891 1 92.19 46 LEU B CA 1
ATOM 5072 C C . LEU B 1 46 ? 25.578 27.234 28.406 1 92.19 46 LEU B C 1
ATOM 5074 O O . LEU B 1 46 ? 26.531 26.938 27.672 1 92.19 46 LEU B O 1
ATOM 5078 N N . LEU B 1 47 ? 24.672 26.391 28.781 1 92.31 47 LEU B N 1
ATOM 5079 C CA . LEU B 1 47 ? 24.766 25 28.359 1 92.31 47 LEU B CA 1
ATOM 5080 C C . LEU B 1 47 ? 24.578 24.891 26.844 1 92.31 47 LEU B C 1
ATOM 5082 O O . LEU B 1 47 ? 25.266 24.094 26.188 1 92.31 47 LEU B O 1
ATOM 5086 N N . GLY B 1 48 ? 23.703 25.625 26.359 1 92.94 48 GLY B N 1
ATOM 5087 C CA . GLY B 1 48 ? 23.516 25.656 24.922 1 92.94 48 GLY B CA 1
ATOM 5088 C C . GLY B 1 48 ? 24.734 26.156 24.172 1 92.94 48 GLY B C 1
ATOM 5089 O O . GLY B 1 48 ? 25.094 25.625 23.109 1 92.94 48 GLY B O 1
ATOM 5090 N N . GLN B 1 49 ? 25.422 27.156 24.75 1 94.38 49 GLN B N 1
ATOM 5091 C CA . GLN B 1 49 ? 26.625 27.703 24.141 1 94.38 49 GLN B CA 1
ATOM 5092 C C . GLN B 1 49 ? 27.766 26.703 24.188 1 94.38 49 GLN B C 1
ATOM 5094 O O . GLN B 1 49 ? 28.484 26.531 23.188 1 94.38 49 GLN B O 1
ATOM 5099 N N . GLY B 1 50 ? 27.906 26.109 25.281 1 95.44 50 GLY B N 1
ATOM 5100 C CA . GLY B 1 50 ? 28.906 25.078 25.391 1 95.44 50 GLY B CA 1
ATOM 5101 C C . GLY B 1 50 ? 28.703 23.938 24.422 1 95.44 50 GLY B C 1
ATOM 5102 O O . GLY B 1 50 ? 29.656 23.469 23.797 1 95.44 50 GLY B O 1
ATOM 5103 N N . TYR B 1 51 ? 27.484 23.516 24.344 1 95.62 51 TYR B N 1
ATOM 5104 C CA . TYR B 1 51 ? 27.141 22.453 23.406 1 95.62 51 TYR B CA 1
ATOM 5105 C C . TYR B 1 51 ? 27.484 22.859 21.969 1 95.62 51 TYR B C 1
ATOM 5107 O O . TYR B 1 51 ? 28.047 22.078 21.203 1 95.62 51 TYR B O 1
ATOM 5115 N N . LEU B 1 52 ? 27.141 24.078 21.656 1 95.5 52 LEU B N 1
ATOM 5116 C CA . LEU B 1 52 ? 27.391 24.594 20.312 1 95.5 52 LEU B CA 1
ATOM 5117 C C . LEU B 1 52 ? 28.875 24.516 19.969 1 95.5 52 LEU B C 1
ATOM 5119 O O . LEU B 1 52 ? 29.25 24.031 18.891 1 95.5 52 LEU B O 1
ATOM 5123 N N . LEU B 1 53 ? 29.719 24.906 20.859 1 95.56 53 LEU B N 1
ATOM 5124 C CA . LEU B 1 53 ? 31.156 24.922 20.641 1 95.56 53 LEU B CA 1
ATOM 5125 C C . LEU B 1 53 ? 31.703 23.5 20.531 1 95.56 53 LEU B C 1
ATOM 5127 O O . LEU B 1 53 ? 32.5 23.203 19.656 1 95.56 53 LEU B O 1
ATOM 5131 N N . THR B 1 54 ? 31.234 22.688 21.375 1 95.62 54 THR B N 1
ATOM 5132 C CA . THR B 1 54 ? 31.656 21.297 21.359 1 95.62 54 THR B CA 1
ATOM 5133 C C . THR B 1 54 ? 31.203 20.609 20.078 1 95.62 54 THR B C 1
ATOM 5135 O O . THR B 1 54 ? 31.922 19.812 19.484 1 95.62 54 THR B O 1
ATOM 5138 N N . ASN B 1 55 ? 30 20.922 19.719 1 95.56 55 ASN B N 1
ATOM 5139 C CA . ASN B 1 55 ? 29.438 20.344 18.5 1 95.56 55 ASN B CA 1
ATOM 5140 C C . ASN B 1 55 ? 30.172 20.844 17.266 1 95.56 55 ASN B C 1
ATOM 5142 O O . ASN B 1 55 ? 30.391 20.078 16.312 1 95.56 55 ASN B O 1
ATOM 5146 N N . LEU B 1 56 ? 30.562 22.078 17.281 1 96.31 56 LEU B N 1
ATOM 5147 C CA . LEU B 1 56 ? 31.344 22.641 16.188 1 96.31 56 LEU B CA 1
ATOM 5148 C C . LEU B 1 56 ? 32.625 21.875 16 1 96.31 56 LEU B C 1
ATOM 5150 O O . LEU B 1 56 ? 32.969 21.469 14.875 1 96.31 56 LEU B O 1
ATOM 5154 N N . VAL B 1 57 ? 33.25 21.625 17.031 1 96.5 57 VAL B N 1
ATOM 5155 C CA . VAL B 1 57 ? 34.531 20.953 16.984 1 96.5 57 VAL B CA 1
ATOM 5156 C C . VAL B 1 57 ? 34.312 19.469 16.672 1 96.5 57 VAL B C 1
ATOM 5158 O O . VAL B 1 57 ? 34.938 18.938 15.75 1 96.5 57 VAL B O 1
ATOM 5161 N N . GLY B 1 58 ? 33.5 18.859 17.391 1 95.06 58 GLY B N 1
ATOM 5162 C CA . GLY B 1 58 ? 33.281 17.438 17.234 1 95.06 58 GLY B CA 1
ATOM 5163 C C . GLY B 1 58 ? 32.719 17.047 15.883 1 95.06 58 GLY B C 1
ATOM 5164 O O . GLY B 1 58 ? 33.188 16.094 15.266 1 95.06 58 GLY B O 1
ATOM 5165 N N . HIS B 1 59 ? 31.719 17.719 15.422 1 95.38 59 HIS B N 1
ATOM 5166 C CA . HIS B 1 59 ? 31.047 17.375 14.18 1 95.38 59 HIS B CA 1
ATOM 5167 C C . HIS B 1 59 ? 31.969 17.547 12.977 1 95.38 59 HIS B C 1
ATOM 5169 O O . HIS B 1 59 ? 32.062 16.641 12.141 1 95.38 59 HIS B O 1
ATOM 5175 N N . PHE B 1 60 ? 32.656 18.625 12.883 1 96 60 PHE B N 1
ATOM 5176 C CA . PHE B 1 60 ? 33.469 18.859 11.703 1 96 60 PHE B CA 1
ATOM 5177 C C . PHE B 1 60 ? 34.781 18.062 11.773 1 96 60 PHE B C 1
ATOM 5179 O O . PHE B 1 60 ? 35.375 17.766 10.75 1 96 60 PHE B O 1
ATOM 5186 N N . ALA B 1 61 ? 35.188 17.703 12.992 1 94.94 61 ALA B N 1
ATOM 5187 C CA . ALA B 1 61 ? 36.25 16.703 13.117 1 94.94 61 ALA B CA 1
ATOM 5188 C C . ALA B 1 61 ? 35.844 15.367 12.523 1 94.94 61 ALA B C 1
ATOM 5190 O O . ALA B 1 61 ? 36.594 14.742 11.797 1 94.94 61 ALA B O 1
ATOM 5191 N N . PHE B 1 62 ? 34.688 15.047 12.852 1 93.62 62 PHE B N 1
ATOM 5192 C CA . PHE B 1 62 ? 34.188 13.781 12.344 1 93.62 62 PHE B CA 1
ATOM 5193 C C . PHE B 1 62 ? 34.062 13.812 10.828 1 93.62 62 PHE B C 1
ATOM 5195 O O . PHE B 1 62 ? 34.469 12.875 10.148 1 93.62 62 PHE B O 1
ATOM 5202 N N . LEU B 1 63 ? 33.438 14.867 10.312 1 94 63 LEU B N 1
ATOM 5203 C CA . LEU B 1 63 ? 33.281 14.984 8.867 1 94 63 LEU B CA 1
ATOM 5204 C C . LEU B 1 63 ? 34.625 14.977 8.164 1 94 63 LEU B C 1
ATOM 5206 O O . LEU B 1 63 ? 34.812 14.32 7.129 1 94 63 LEU B O 1
ATOM 5210 N N . GLY B 1 64 ? 35.594 15.727 8.68 1 94.25 64 GLY B N 1
ATOM 5211 C CA . GLY B 1 64 ? 36.938 15.711 8.125 1 94.25 64 GLY B CA 1
ATOM 5212 C C . GLY B 1 64 ? 37.562 14.328 8.125 1 94.25 64 GLY B C 1
ATOM 5213 O O . GLY B 1 64 ? 38.156 13.922 7.133 1 94.25 64 GLY B O 1
ATOM 5214 N N . PHE B 1 65 ? 37.375 13.68 9.219 1 91.81 65 PHE B N 1
ATOM 5215 C CA . PHE B 1 65 ? 37.906 12.328 9.328 1 91.81 65 PHE B CA 1
ATOM 5216 C C . PHE B 1 65 ? 37.25 11.398 8.32 1 91.81 65 PHE B C 1
ATOM 5218 O O . PHE B 1 65 ? 37.938 10.578 7.695 1 91.81 65 PHE B O 1
ATOM 5225 N N . ALA B 1 66 ? 35.969 11.531 8.219 1 91.94 66 ALA B N 1
ATOM 5226 C CA . ALA B 1 66 ? 35.25 10.703 7.27 1 91.94 66 ALA B CA 1
ATOM 5227 C C . ALA B 1 66 ? 35.75 10.922 5.844 1 91.94 66 ALA B C 1
ATOM 5229 O O . ALA B 1 66 ? 35.969 9.953 5.102 1 91.94 66 ALA B O 1
ATOM 5230 N N . VAL B 1 67 ? 35.969 12.141 5.457 1 92.44 67 VAL B N 1
ATOM 5231 C CA . VAL B 1 67 ? 36.469 12.461 4.121 1 92.44 67 VAL B CA 1
ATOM 5232 C C . VAL B 1 67 ? 37.875 11.891 3.947 1 92.44 67 VAL B C 1
ATOM 5234 O O . VAL B 1 67 ? 38.188 11.352 2.889 1 92.44 67 VAL B O 1
ATOM 5237 N N . TYR B 1 68 ? 38.719 11.977 4.961 1 92.81 68 TYR B N 1
ATOM 5238 C CA . TYR B 1 68 ? 40.062 11.406 4.93 1 92.81 68 TYR B CA 1
ATOM 5239 C C . TYR B 1 68 ? 40 9.906 4.688 1 92.81 68 TYR B C 1
ATOM 5241 O O . TYR B 1 68 ? 40.719 9.391 3.811 1 92.81 68 TYR B O 1
ATOM 5249 N N . LEU B 1 69 ? 39.125 9.281 5.449 1 89.62 69 LEU B N 1
ATOM 5250 C CA . LEU B 1 69 ? 39.031 7.828 5.387 1 89.62 69 LEU B CA 1
ATOM 5251 C C . LEU B 1 69 ? 38.531 7.371 4.023 1 89.62 69 LEU B C 1
ATOM 5253 O O . LEU B 1 69 ? 38.969 6.344 3.502 1 89.62 69 LEU B O 1
ATOM 5257 N N . LEU B 1 70 ? 37.688 8.203 3.482 1 89 70 LEU B N 1
ATOM 5258 C CA . LEU B 1 70 ? 37.031 7.789 2.252 1 89 70 LEU B CA 1
ATOM 5259 C C . LEU B 1 70 ? 37.875 8.164 1.031 1 89 70 LEU B C 1
ATOM 5261 O O . LEU B 1 70 ? 37.781 7.52 -0.016 1 89 70 LEU B O 1
ATOM 5265 N N . THR B 1 71 ? 38.688 9.18 1.206 1 88.69 71 THR B N 1
ATOM 5266 C CA . THR B 1 71 ? 39.344 9.688 0.003 1 88.69 71 THR B CA 1
ATOM 5267 C C . THR B 1 71 ? 40.875 9.602 0.13 1 88.69 71 THR B C 1
ATOM 5269 O O . THR B 1 71 ? 41.531 8.898 -0.64 1 88.69 71 THR B O 1
ATOM 5272 N N . LEU B 1 72 ? 41.5 10.133 1.13 1 89.44 72 LEU B N 1
ATOM 5273 C CA . LEU B 1 72 ? 42.938 10.273 1.224 1 89.44 72 LEU B CA 1
ATOM 5274 C C . LEU B 1 72 ? 43.594 8.984 1.715 1 89.44 72 LEU B C 1
ATOM 5276 O O . LEU B 1 72 ? 44.625 8.57 1.197 1 89.44 72 LEU B O 1
ATOM 5280 N N . PHE B 1 73 ? 43.031 8.367 2.637 1 86.31 73 PHE B N 1
ATOM 5281 C CA . PHE B 1 73 ? 43.625 7.207 3.27 1 86.31 73 PHE B CA 1
ATOM 5282 C C . PHE B 1 73 ? 43.812 6.078 2.262 1 86.31 73 PHE B C 1
ATOM 5284 O O . PHE B 1 73 ? 44.906 5.551 2.113 1 86.31 73 PHE B O 1
ATOM 5291 N N . PRO B 1 74 ? 42.812 5.766 1.598 1 80.88 74 PRO B N 1
ATOM 5292 C CA . PRO B 1 74 ? 42.969 4.688 0.624 1 80.88 74 PRO B CA 1
ATOM 5293 C C . PRO B 1 74 ? 44 5.02 -0.45 1 80.88 74 PRO B C 1
ATOM 5295 O O . PRO B 1 74 ? 44.781 4.148 -0.871 1 80.88 74 PRO B O 1
ATOM 5298 N N . VAL B 1 75 ? 44.094 6.289 -0.784 1 82.81 75 VAL B N 1
ATOM 5299 C CA . VAL B 1 75 ? 45.031 6.691 -1.825 1 82.81 75 VAL B CA 1
ATOM 5300 C C . VAL B 1 75 ? 46.438 6.699 -1.266 1 82.81 75 VAL B C 1
ATOM 5302 O O . VAL B 1 75 ? 47.406 6.402 -1.983 1 82.81 75 VAL B O 1
ATOM 5305 N N . THR B 1 76 ? 46.594 6.992 -0.039 1 83.19 76 THR B N 1
ATOM 5306 C CA . THR B 1 76 ? 47.906 6.961 0.611 1 83.19 76 THR B CA 1
ATOM 5307 C C . THR B 1 76 ? 48.469 5.543 0.626 1 83.19 76 THR B C 1
ATOM 5309 O O . THR B 1 76 ? 49.688 5.344 0.468 1 83.19 76 THR B O 1
ATOM 5312 N N . LEU B 1 77 ? 47.594 4.695 0.883 1 76.12 77 LEU B N 1
ATOM 5313 C CA . LEU B 1 77 ? 48 3.303 0.952 1 76.12 77 LEU B CA 1
ATOM 5314 C C . LEU B 1 77 ? 48.281 2.75 -0.441 1 76.12 77 LEU B C 1
ATOM 5316 O O . LEU B 1 77 ? 49.25 1.99 -0.633 1 76.12 77 LEU B O 1
ATOM 5320 N N . LEU B 1 78 ? 47.562 3.285 -1.332 1 73.06 78 LEU B N 1
ATOM 5321 C CA . LEU B 1 78 ? 47.625 2.727 -2.678 1 73.06 78 LEU B CA 1
ATOM 5322 C C . LEU B 1 78 ? 48.719 3.412 -3.504 1 73.06 78 LEU B C 1
ATOM 5324 O O . LEU B 1 78 ? 49.375 2.771 -4.324 1 73.06 78 LEU B O 1
ATOM 5328 N N . LEU B 1 79 ? 48.844 4.734 -3.275 1 77.94 79 LEU B N 1
ATOM 5329 C CA . LEU B 1 79 ? 49.812 5.539 -4.023 1 77.94 79 LEU B CA 1
ATOM 5330 C C . LEU B 1 79 ? 50.625 6.402 -3.084 1 77.94 79 LEU B C 1
ATOM 5332 O O . LEU B 1 79 ? 50.469 7.625 -3.035 1 77.94 79 LEU B O 1
ATOM 5336 N N . PRO B 1 80 ? 51.656 5.727 -2.486 1 79.5 80 PRO B N 1
ATOM 5337 C CA . PRO B 1 80 ? 52.406 6.469 -1.473 1 79.5 80 PRO B CA 1
ATOM 5338 C C . PRO B 1 80 ? 53.469 7.387 -2.08 1 79.5 80 PRO B C 1
ATOM 5340 O O . PRO B 1 80 ? 54.656 7.215 -1.813 1 79.5 80 PRO B O 1
ATOM 5343 N N . PHE B 1 81 ? 53.094 8.273 -2.986 1 81.88 81 PHE B N 1
ATOM 5344 C CA . PHE B 1 81 ? 53.938 9.32 -3.541 1 81.88 81 PHE B CA 1
ATOM 5345 C C . PHE B 1 81 ? 53.562 10.688 -2.977 1 81.88 81 PHE B C 1
ATOM 5347 O O . PHE B 1 81 ? 52.438 11.156 -3.172 1 81.88 81 PHE B O 1
ATOM 5354 N N . SER B 1 82 ? 54.438 11.297 -2.441 1 86.88 82 SER B N 1
ATOM 5355 C CA . SER B 1 82 ? 54.188 12.508 -1.67 1 86.88 82 SER B CA 1
ATOM 5356 C C . SER B 1 82 ? 53.656 13.633 -2.561 1 86.88 82 SER B C 1
ATOM 5358 O O . SER B 1 82 ? 52.719 14.344 -2.191 1 86.88 82 SER B O 1
ATOM 5360 N N . ARG B 1 83 ? 54.219 13.836 -3.73 1 86.44 83 ARG B N 1
ATOM 5361 C CA . ARG B 1 83 ? 53.844 14.945 -4.598 1 86.44 83 ARG B CA 1
ATOM 5362 C C . ARG B 1 83 ? 52.406 14.766 -5.117 1 86.44 83 ARG B C 1
ATOM 5364 O O . ARG B 1 83 ? 51.625 15.719 -5.129 1 86.44 83 ARG B O 1
ATOM 5371 N N . ILE B 1 84 ? 52.125 13.609 -5.473 1 85.12 84 ILE B N 1
ATOM 5372 C CA . ILE B 1 84 ? 50.781 13.32 -6.004 1 85.12 84 ILE B CA 1
ATOM 5373 C C . ILE B 1 84 ? 49.75 13.414 -4.887 1 85.12 84 ILE B C 1
ATOM 5375 O O . ILE B 1 84 ? 48.656 13.969 -5.078 1 85.12 84 ILE B O 1
ATOM 5379 N N . LEU B 1 85 ? 50.156 12.859 -3.83 1 89.94 85 LEU B N 1
ATOM 5380 C CA . LEU B 1 85 ? 49.219 12.867 -2.703 1 89.94 85 LEU B CA 1
ATOM 5381 C C . LEU B 1 85 ? 48.906 14.289 -2.262 1 89.94 85 LEU B C 1
ATOM 5383 O O . LEU B 1 85 ? 47.75 14.602 -1.91 1 89.94 85 LEU B O 1
ATOM 5387 N N . ARG B 1 86 ? 49.875 15.141 -2.352 1 93.12 86 ARG B N 1
ATOM 5388 C CA . ARG B 1 86 ? 49.688 16.531 -1.931 1 93.12 86 ARG B CA 1
ATOM 5389 C C . ARG B 1 86 ? 48.75 17.266 -2.889 1 93.12 86 ARG B C 1
ATOM 5391 O O . ARG B 1 86 ? 47.875 18.031 -2.457 1 93.12 86 ARG B O 1
ATOM 5398 N N . GLY B 1 87 ? 48.938 17.047 -4.176 1 92.19 87 GLY B N 1
ATOM 5399 C CA . GLY B 1 87 ? 48.031 17.625 -5.152 1 92.19 87 GLY B CA 1
ATOM 5400 C C . GLY B 1 87 ? 46.594 17.094 -5.035 1 92.19 87 GLY B C 1
ATOM 5401 O O . GLY B 1 87 ? 45.656 17.875 -5.051 1 92.19 87 GLY B O 1
ATOM 5402 N N . TYR B 1 88 ? 46.531 15.82 -4.902 1 92.31 88 TYR B N 1
ATOM 5403 C CA . TYR B 1 88 ? 45.25 15.172 -4.758 1 92.31 88 TYR B CA 1
ATOM 5404 C C . TYR B 1 88 ? 44.531 15.656 -3.504 1 92.31 88 TYR B C 1
ATOM 5406 O O . TYR B 1 88 ? 43.344 15.977 -3.545 1 92.31 88 TYR B O 1
ATOM 5414 N N . ALA B 1 89 ? 45.188 15.672 -2.475 1 94.56 89 ALA B N 1
ATOM 5415 C CA . ALA B 1 89 ? 44.625 16.125 -1.206 1 94.56 89 ALA B CA 1
ATOM 5416 C C . ALA B 1 89 ? 44.156 17.562 -1.309 1 94.56 89 ALA B C 1
ATOM 5418 O O . ALA B 1 89 ? 43.094 17.906 -0.77 1 94.56 89 ALA B O 1
ATOM 5419 N N . ALA B 1 90 ? 44.875 18.359 -2.025 1 94.31 90 ALA B N 1
ATOM 5420 C CA . ALA B 1 90 ? 44.5 19.766 -2.199 1 94.31 90 ALA B CA 1
ATOM 5421 C C . ALA B 1 90 ? 43.188 19.891 -2.982 1 94.31 90 ALA B C 1
ATOM 5423 O O . ALA B 1 90 ? 42.344 20.719 -2.656 1 94.31 90 ALA B O 1
ATOM 5424 N N . VAL B 1 91 ? 43.094 19.094 -3.947 1 93.62 91 VAL B N 1
ATOM 5425 C CA . VAL B 1 91 ? 41.875 19.109 -4.766 1 93.62 91 VAL B CA 1
ATOM 5426 C C . VAL B 1 91 ? 40.688 18.672 -3.93 1 93.62 91 VAL B C 1
ATOM 5428 O O . VAL B 1 91 ? 39.625 19.328 -3.928 1 93.62 91 VAL B O 1
ATOM 5431 N N . VAL B 1 92 ? 40.781 17.609 -3.238 1 94.5 92 VAL B N 1
ATOM 5432 C CA . VAL B 1 92 ? 39.719 17.047 -2.42 1 94.5 92 VAL B CA 1
ATOM 5433 C C . VAL B 1 92 ? 39.312 18.062 -1.352 1 94.5 92 VAL B C 1
ATOM 5435 O O . VAL B 1 92 ? 38.125 18.312 -1.146 1 94.5 92 VAL B O 1
ATOM 5438 N N . ALA B 1 93 ? 40.25 18.609 -0.739 1 95.88 93 ALA B N 1
ATOM 5439 C CA . ALA B 1 93 ? 39.969 19.594 0.314 1 95.88 93 ALA B CA 1
ATOM 5440 C C . ALA B 1 93 ? 39.281 20.828 -0.251 1 95.88 93 ALA B C 1
ATOM 5442 O O . ALA B 1 93 ? 38.375 21.391 0.369 1 95.88 93 ALA B O 1
ATOM 5443 N N . THR B 1 94 ? 39.781 21.234 -1.42 1 93.88 94 THR B N 1
ATOM 5444 C CA . THR B 1 94 ? 39.156 22.406 -2.053 1 93.88 94 THR B CA 1
ATOM 5445 C C . THR B 1 94 ? 37.688 22.125 -2.4 1 93.88 94 THR B C 1
ATOM 5447 O O . THR B 1 94 ? 36.844 22.969 -2.16 1 93.88 94 THR B O 1
ATOM 5450 N N . LEU B 1 95 ? 37.469 21.031 -2.934 1 93.06 95 LEU B N 1
ATOM 5451 C CA . LEU B 1 95 ? 36.125 20.656 -3.281 1 93.06 95 LEU B CA 1
ATOM 5452 C C . LEU B 1 95 ? 35.25 20.578 -2.037 1 93.06 95 LEU B C 1
ATOM 5454 O O . LEU B 1 95 ? 34.125 21.094 -2.031 1 93.06 95 LEU B O 1
ATOM 5458 N N . GLY B 1 96 ? 35.688 19.984 -1.002 1 93.56 96 GLY B N 1
ATOM 5459 C CA . GLY B 1 96 ? 34.969 19.891 0.245 1 93.56 96 GLY B CA 1
ATOM 5460 C C . GLY B 1 96 ? 34.688 21.234 0.89 1 93.56 96 GLY B C 1
ATOM 5461 O O . GLY B 1 96 ? 33.562 21.516 1.292 1 93.56 96 GLY B O 1
ATOM 5462 N N . GLN B 1 97 ? 35.719 22 0.956 1 95 97 GLN B N 1
ATOM 5463 C CA . GLN B 1 97 ? 35.594 23.297 1.58 1 95 97 GLN B CA 1
ATOM 5464 C C . GLN B 1 97 ? 34.688 24.219 0.749 1 95 97 GLN B C 1
ATOM 5466 O O . GLN B 1 97 ? 33.938 25.016 1.298 1 95 97 GLN B O 1
ATOM 5471 N N . SER B 1 98 ? 34.812 24.109 -0.557 1 90.31 98 SER B N 1
ATOM 5472 C CA . SER B 1 98 ? 33.969 24.906 -1.426 1 90.31 98 SER B CA 1
ATOM 5473 C C . SER B 1 98 ? 32.5 24.5 -1.284 1 90.31 98 SER B C 1
ATOM 5475 O O . SER B 1 98 ? 31.609 25.344 -1.266 1 90.31 98 SER B O 1
ATOM 5477 N N . ALA B 1 99 ? 32.281 23.281 -1.195 1 89 99 ALA B N 1
ATOM 5478 C CA . ALA B 1 99 ? 30.922 22.781 -0.979 1 89 99 ALA B CA 1
ATOM 5479 C C . ALA B 1 99 ? 30.359 23.297 0.344 1 89 99 ALA B C 1
ATOM 5481 O O . ALA B 1 99 ? 29.188 23.672 0.422 1 89 99 ALA B O 1
ATOM 5482 N N . LEU B 1 100 ? 31.156 23.297 1.34 1 92.06 100 LEU B N 1
ATOM 5483 C CA . LEU B 1 100 ? 30.734 23.797 2.646 1 92.06 100 LEU B CA 1
ATOM 5484 C C . LEU B 1 100 ? 30.422 25.281 2.588 1 92.06 100 LEU B C 1
ATOM 5486 O O . LEU B 1 100 ? 29.406 25.734 3.125 1 92.06 100 LEU B O 1
ATOM 5490 N N . LEU B 1 101 ? 31.266 25.953 1.928 1 88.94 101 LEU B N 1
ATOM 5491 C CA . LEU B 1 101 ? 31.047 27.375 1.77 1 88.94 101 LEU B CA 1
ATOM 5492 C C . LEU B 1 101 ? 29.75 27.656 1.013 1 88.94 101 LEU B C 1
ATOM 5494 O O . LEU B 1 101 ? 28.969 28.516 1.409 1 88.94 101 LEU B O 1
ATOM 5498 N N . PHE B 1 102 ? 29.609 26.984 0.023 1 83.56 102 PHE B N 1
ATOM 5499 C CA . PHE B 1 102 ? 28.375 27.125 -0.755 1 83.56 102 PHE B CA 1
ATOM 5500 C C . PHE B 1 102 ? 27.156 26.781 0.089 1 83.56 102 PHE B C 1
ATOM 5502 O O . PHE B 1 102 ? 26.125 27.438 0.003 1 83.56 102 PHE B O 1
ATOM 5509 N N . ASP B 1 103 ? 27.25 25.797 0.836 1 87.19 103 ASP B N 1
ATOM 5510 C CA . ASP B 1 103 ? 26.141 25.406 1.706 1 87.19 103 ASP B CA 1
ATOM 5511 C C . ASP B 1 103 ? 25.797 26.5 2.697 1 87.19 103 ASP B C 1
ATOM 5513 O O . ASP B 1 103 ? 24.625 26.703 3.018 1 87.19 103 ASP B O 1
ATOM 5517 N N . THR B 1 104 ? 26.812 27.156 3.217 1 87.5 104 THR B N 1
ATOM 5518 C CA . THR B 1 104 ? 26.531 28.234 4.16 1 87.5 104 THR B CA 1
ATOM 5519 C C . THR B 1 104 ? 25.734 29.359 3.486 1 87.5 104 THR B C 1
ATOM 5521 O O . THR B 1 104 ? 24.891 30 4.117 1 87.5 104 THR B O 1
ATOM 5524 N N . LEU B 1 105 ? 25.984 29.531 2.254 1 80.44 105 LEU B N 1
ATOM 5525 C CA . LEU B 1 105 ? 25.25 30.562 1.52 1 80.44 105 LEU B CA 1
ATOM 5526 C C . LEU B 1 105 ? 23.812 30.125 1.297 1 80.44 105 LEU B C 1
ATOM 5528 O O . LEU B 1 105 ? 22.875 30.922 1.465 1 80.44 105 LEU B O 1
ATOM 5532 N N . VAL B 1 106 ? 23.703 28.984 0.953 1 75.94 106 VAL B N 1
ATOM 5533 C CA . VAL B 1 106 ? 22.375 28.438 0.741 1 75.94 106 VAL B CA 1
ATOM 5534 C C . VAL B 1 106 ? 21.594 28.453 2.055 1 75.94 106 VAL B C 1
ATOM 5536 O O . VAL B 1 106 ? 20.422 28.812 2.086 1 75.94 106 VAL B O 1
ATOM 5539 N N . PHE B 1 107 ? 22.219 28.078 3.062 1 79.25 107 PHE B N 1
ATOM 5540 C CA . PHE B 1 107 ? 21.609 28.047 4.383 1 79.25 107 PHE B CA 1
ATOM 5541 C C . PHE B 1 107 ? 21.188 29.438 4.824 1 79.25 107 PHE B C 1
ATOM 5543 O O . PHE B 1 107 ? 20.141 29.625 5.441 1 79.25 107 PHE B O 1
ATOM 5550 N N . ASP B 1 108 ? 22.016 30.328 4.547 1 76.88 108 ASP B N 1
ATOM 5551 C CA . ASP B 1 108 ? 21.719 31.703 4.91 1 76.88 108 ASP B CA 1
ATOM 5552 C C . ASP B 1 108 ? 20.469 32.188 4.195 1 76.88 108 ASP B C 1
ATOM 5554 O O . ASP B 1 108 ? 19.641 32.906 4.789 1 76.88 108 ASP B O 1
ATOM 5558 N N . HIS B 1 109 ? 20.406 31.688 3.029 1 69.12 109 HIS B N 1
ATOM 5559 C CA . HIS B 1 109 ? 19.297 32.188 2.219 1 69.12 109 HIS B CA 1
ATOM 5560 C C . HIS B 1 109 ? 18.031 31.375 2.459 1 69.12 109 HIS B C 1
ATOM 5562 O O . HIS B 1 109 ? 16.938 31.938 2.561 1 69.12 109 HIS B O 1
ATOM 5568 N N . TYR B 1 110 ? 18.25 30.047 2.588 1 66.81 110 TYR B N 1
ATOM 5569 C CA . TYR B 1 110 ? 17.062 29.203 2.588 1 66.81 110 TYR B CA 1
ATOM 5570 C C . TYR B 1 110 ? 16.922 28.469 3.916 1 66.81 110 TYR B C 1
ATOM 5572 O O . TYR B 1 110 ? 15.891 27.844 4.18 1 66.81 110 TYR B O 1
ATOM 5580 N N . ARG B 1 111 ? 17.828 28.453 4.742 1 72.38 111 ARG B N 1
ATOM 5581 C CA . ARG B 1 111 ? 17.891 27.719 6 1 72.38 111 ARG B CA 1
ATOM 5582 C C . ARG B 1 111 ? 17.766 26.203 5.766 1 72.38 111 ARG B C 1
ATOM 5584 O O . ARG B 1 111 ? 17.109 25.5 6.535 1 72.38 111 ARG B O 1
ATOM 5591 N N . LEU B 1 112 ? 18.25 25.891 4.59 1 72.62 112 LEU B N 1
ATOM 5592 C CA . LEU B 1 112 ? 18.344 24.484 4.215 1 72.62 112 LEU B CA 1
ATOM 5593 C C . LEU B 1 112 ? 19.75 24.141 3.771 1 72.62 112 LEU B C 1
ATOM 5595 O O . LEU B 1 112 ? 20.469 24.984 3.232 1 72.62 112 LEU B O 1
ATOM 5599 N N . HIS B 1 113 ? 20.062 22.969 4.039 1 78.88 113 HIS B N 1
ATOM 5600 C CA . HIS B 1 113 ? 21.375 22.5 3.584 1 78.88 113 HIS B CA 1
ATOM 5601 C C . HIS B 1 113 ? 21.297 21.922 2.178 1 78.88 113 HIS B C 1
ATOM 5603 O O . HIS B 1 113 ? 20.203 21.578 1.705 1 78.88 113 HIS B O 1
ATOM 5609 N N . LEU B 1 114 ? 22.453 21.828 1.637 1 75.56 114 LEU B N 1
ATOM 5610 C CA . LEU B 1 114 ? 22.562 21.328 0.273 1 75.56 114 LEU B CA 1
ATOM 5611 C C . LEU B 1 114 ? 22.078 19.875 0.194 1 75.56 114 LEU B C 1
ATOM 5613 O O . LEU B 1 114 ? 22.531 19.031 0.971 1 75.56 114 LEU B O 1
ATOM 5617 N N . ASN B 1 115 ? 21.094 19.656 -0.564 1 69.94 115 ASN B N 1
ATOM 5618 C CA . ASN B 1 115 ? 20.609 18.344 -0.975 1 69.94 115 ASN B CA 1
ATOM 5619 C C . ASN B 1 115 ? 20.219 18.328 -2.449 1 69.94 115 ASN B C 1
ATOM 5621 O O . ASN B 1 115 ? 20.266 19.359 -3.121 1 69.94 115 ASN B O 1
ATOM 5625 N N . PRO B 1 116 ? 20.172 17.109 -2.998 1 63.62 116 PRO B N 1
ATOM 5626 C CA . PRO B 1 116 ? 19.906 17.078 -4.438 1 63.62 116 PRO B CA 1
ATOM 5627 C C . PRO B 1 116 ? 18.797 18.047 -4.844 1 63.62 116 PRO B C 1
ATOM 5629 O O . PRO B 1 116 ? 18.859 18.656 -5.906 1 63.62 116 PRO B O 1
ATOM 5632 N N . PHE B 1 117 ? 17.969 18.156 -3.91 1 63.56 117 PHE B N 1
ATOM 5633 C CA . PHE B 1 117 ? 16.859 19.062 -4.168 1 63.56 117 PHE B CA 1
ATOM 5634 C C . PHE B 1 117 ? 17.328 20.5 -4.199 1 63.56 117 PHE B C 1
ATOM 5636 O O . PHE B 1 117 ? 17 21.25 -5.129 1 63.56 117 PHE B O 1
ATOM 5643 N N . VAL B 1 118 ? 18.031 20.844 -3.244 1 68.38 118 VAL B N 1
ATOM 5644 C CA . VAL B 1 118 ? 18.5 22.219 -3.104 1 68.38 118 VAL B CA 1
ATOM 5645 C C . VAL B 1 118 ? 19.484 22.531 -4.223 1 68.38 118 VAL B C 1
ATOM 5647 O O . VAL B 1 118 ? 19.547 23.672 -4.707 1 68.38 118 VAL B O 1
ATOM 5650 N N . LEU B 1 119 ? 20.094 21.453 -4.613 1 68.38 119 LEU B N 1
ATOM 5651 C CA . LEU B 1 119 ? 21.047 21.625 -5.703 1 68.38 119 LEU B CA 1
ATOM 5652 C C . LEU B 1 119 ? 20.328 22.016 -6.992 1 68.38 119 LEU B C 1
ATOM 5654 O O . LEU B 1 119 ? 20.812 22.844 -7.754 1 68.38 119 LEU B O 1
ATOM 5658 N N . ASP B 1 120 ? 19.281 21.422 -7.207 1 63.78 120 ASP B N 1
ATOM 5659 C CA . ASP B 1 120 ? 18.5 21.734 -8.398 1 63.78 120 ASP B CA 1
ATOM 5660 C C . ASP B 1 120 ? 17.984 23.172 -8.359 1 63.78 120 ASP B C 1
ATOM 5662 O O . ASP B 1 120 ? 18 23.875 -9.375 1 63.78 120 ASP B O 1
ATOM 5666 N N . VAL B 1 121 ? 17.625 23.547 -7.203 1 64.25 121 VAL B N 1
ATOM 5667 C CA . VAL B 1 121 ? 17.109 24.891 -7.027 1 64.25 121 VAL B CA 1
ATOM 5668 C C . VAL B 1 121 ? 18.25 25.906 -7.176 1 64.25 121 VAL B C 1
ATOM 5670 O O . VAL B 1 121 ? 18.094 26.938 -7.836 1 64.25 121 VAL B O 1
ATOM 5673 N N . ALA B 1 122 ? 19.312 25.469 -6.535 1 63.53 122 ALA B N 1
ATOM 5674 C CA . ALA B 1 122 ? 20.469 26.359 -6.547 1 63.53 122 ALA B CA 1
ATOM 5675 C C . ALA B 1 122 ? 21.031 26.5 -7.957 1 63.53 122 ALA B C 1
ATOM 5677 O O . ALA B 1 122 ? 21.516 27.578 -8.328 1 63.53 122 ALA B O 1
ATOM 5678 N N . ALA B 1 123 ? 20.906 25.391 -8.609 1 60.78 123 ALA B N 1
ATOM 5679 C CA . ALA B 1 123 ? 21.422 25.406 -9.977 1 60.78 123 ALA B CA 1
ATOM 5680 C C . ALA B 1 123 ? 20.625 26.391 -10.844 1 60.78 123 ALA B C 1
ATOM 5682 O O . ALA B 1 123 ? 21.188 27.062 -11.711 1 60.78 123 ALA B O 1
ATOM 5683 N N . SER B 1 124 ? 19.406 26.422 -10.57 1 58.28 124 SER B N 1
ATOM 5684 C CA . SER B 1 124 ? 18.562 27.297 -11.375 1 58.28 124 SER B CA 1
ATOM 5685 C C . SER B 1 124 ? 18.766 28.766 -10.984 1 58.28 124 SER B C 1
ATOM 5687 O O . SER B 1 124 ? 18.625 29.656 -11.812 1 58.28 124 SER B O 1
ATOM 5689 N N . ASP B 1 125 ? 18.969 28.969 -9.711 1 55.56 125 ASP B N 1
ATOM 5690 C CA . ASP B 1 125 ? 19.172 30.328 -9.234 1 55.56 125 ASP B CA 1
ATOM 5691 C C . ASP B 1 125 ? 20.656 30.609 -9.016 1 55.56 125 ASP B C 1
ATOM 5693 O O . ASP B 1 125 ? 21.031 31.641 -8.43 1 55.56 125 ASP B O 1
ATOM 5697 N N . LEU B 1 126 ? 21.422 29.641 -9.305 1 53.78 126 LEU B N 1
ATOM 5698 C CA . LEU B 1 126 ? 22.859 29.656 -9.047 1 53.78 126 LEU B CA 1
ATOM 5699 C C . LEU B 1 126 ? 23.484 30.953 -9.531 1 53.78 126 LEU B C 1
ATOM 5701 O O . LEU B 1 126 ? 24.344 31.516 -8.859 1 53.78 126 LEU B O 1
ATOM 5705 N N . LEU B 1 127 ? 22.984 31.266 -10.648 1 51.44 127 LEU B N 1
ATOM 5706 C CA . LEU B 1 127 ? 23.609 32.469 -11.203 1 51.44 127 LEU B CA 1
ATOM 5707 C C . LEU B 1 127 ? 23.406 33.656 -10.273 1 51.44 127 LEU B C 1
ATOM 5709 O O . LEU B 1 127 ? 24.312 34.469 -10.109 1 51.44 127 LEU B O 1
ATOM 5713 N N . ALA B 1 128 ? 22.297 33.781 -9.742 1 54.03 128 ALA B N 1
ATOM 5714 C CA . ALA B 1 128 ? 22.078 34.938 -8.867 1 54.03 128 ALA B CA 1
ATOM 5715 C C . ALA B 1 128 ? 22.875 34.812 -7.578 1 54.03 128 ALA B C 1
ATOM 5717 O O . ALA B 1 128 ? 23.359 35.812 -7.039 1 54.03 128 ALA B O 1
ATOM 5718 N N . LEU B 1 129 ? 23 33.562 -7.168 1 53.69 129 LEU B N 1
ATOM 5719 C CA . LEU B 1 129 ? 23.797 33.312 -5.977 1 53.69 129 LEU B CA 1
ATOM 5720 C C . LEU B 1 129 ? 25.281 33.469 -6.27 1 53.69 129 LEU B C 1
ATOM 5722 O O . LEU B 1 129 ? 26.047 33.906 -5.41 1 53.69 129 LEU B O 1
ATOM 5726 N N . LEU B 1 130 ? 25.625 33.094 -7.566 1 52.28 130 LEU B N 1
ATOM 5727 C CA . LEU B 1 130 ? 27.016 33.156 -8.023 1 52.28 130 LEU B CA 1
ATOM 5728 C C . LEU B 1 130 ? 27.438 34.594 -8.242 1 52.28 130 LEU B C 1
ATOM 5730 O O . LEU B 1 130 ? 28.625 34.875 -8.445 1 52.28 130 LEU B O 1
ATOM 5734 N N . ASN B 1 131 ? 26.516 35.406 -8.367 1 53.91 131 ASN B N 1
ATOM 5735 C CA . ASN B 1 131 ? 27.016 36.781 -8.531 1 53.91 131 ASN B CA 1
ATOM 5736 C C . ASN B 1 131 ? 27.766 37.25 -7.301 1 53.91 131 ASN B C 1
ATOM 5738 O O . ASN B 1 131 ? 28.156 38.406 -7.211 1 53.91 131 ASN B O 1
ATOM 5742 N N . THR B 1 132 ? 28 36.312 -6.43 1 55.78 132 THR B N 1
ATOM 5743 C CA . THR B 1 132 ? 28.828 36.719 -5.297 1 55.78 132 THR B CA 1
ATOM 5744 C C . THR B 1 132 ? 30.297 36.406 -5.57 1 55.78 132 THR B C 1
ATOM 5746 O O . THR B 1 132 ? 30.656 35.281 -5.859 1 55.78 132 THR B O 1
ATOM 5749 N N . PRO B 1 133 ? 31.094 37.406 -5.867 1 59.81 133 PRO B N 1
ATOM 5750 C CA . PRO B 1 133 ? 32.531 37.219 -6.09 1 59.81 133 PRO B CA 1
ATOM 5751 C C . PRO B 1 133 ? 33.125 36.125 -5.227 1 59.81 133 PRO B C 1
ATOM 5753 O O . PRO B 1 133 ? 34.062 35.438 -5.66 1 59.81 133 PRO B O 1
ATOM 5756 N N . LEU B 1 134 ? 32.531 35.844 -4.211 1 62.44 134 LEU B N 1
ATOM 5757 C CA . LEU B 1 134 ? 33.031 34.844 -3.275 1 62.44 134 LEU B CA 1
ATOM 5758 C C . LEU B 1 134 ? 32.938 33.438 -3.863 1 62.44 134 LEU B C 1
ATOM 5760 O O . LEU B 1 134 ? 33.781 32.594 -3.602 1 62.44 134 LEU B O 1
ATOM 5764 N N . LEU B 1 135 ? 32.062 33.219 -4.738 1 66.44 135 LEU B N 1
ATOM 5765 C CA . LEU B 1 135 ? 31.844 31.859 -5.215 1 66.44 135 LEU B CA 1
ATOM 5766 C C . LEU B 1 135 ? 32.812 31.531 -6.355 1 66.44 135 LEU B C 1
ATOM 5768 O O . LEU B 1 135 ? 33.156 30.375 -6.555 1 66.44 135 LEU B O 1
ATOM 5772 N N . VAL B 1 136 ? 33.25 32.531 -7.078 1 66.19 136 VAL B N 1
ATOM 5773 C CA . VAL B 1 136 ? 34.219 32.25 -8.141 1 66.19 136 VAL B CA 1
ATOM 5774 C C . VAL B 1 136 ? 35.625 32.312 -7.57 1 66.19 136 VAL B C 1
ATOM 5776 O O . VAL B 1 136 ? 36.406 31.391 -7.793 1 66.19 136 VAL B O 1
ATOM 5779 N N . ALA B 1 137 ? 35.875 33.344 -6.824 1 76.81 137 ALA B N 1
ATOM 5780 C CA . ALA B 1 137 ? 37.219 33.531 -6.27 1 76.81 137 ALA B CA 1
ATOM 5781 C C . ALA B 1 137 ? 37.469 32.594 -5.078 1 76.81 137 ALA B C 1
ATOM 5783 O O . ALA B 1 137 ? 38.594 32.25 -4.766 1 76.81 137 ALA B O 1
ATOM 5784 N N . GLY B 1 138 ? 36.438 32.156 -4.562 1 81.12 138 GLY B N 1
ATOM 5785 C CA . GLY B 1 138 ? 36.5 31.344 -3.35 1 81.12 138 GLY B CA 1
ATOM 5786 C C . GLY B 1 138 ? 37.219 30.016 -3.551 1 81.12 138 GLY B C 1
ATOM 5787 O O . GLY B 1 138 ? 38.219 29.75 -2.908 1 81.12 138 GLY B O 1
ATOM 5788 N N . PRO B 1 139 ? 36.781 29.359 -4.551 1 85.94 139 PRO B N 1
ATOM 5789 C CA . PRO B 1 139 ? 37.438 28.062 -4.785 1 85.94 139 PRO B CA 1
ATOM 5790 C C . PRO B 1 139 ? 38.875 28.188 -5.23 1 85.94 139 PRO B C 1
ATOM 5792 O O . PRO B 1 139 ? 39.719 27.359 -4.859 1 85.94 139 PRO B O 1
ATOM 5795 N N . LEU B 1 140 ? 39.156 29.188 -5.965 1 86.75 140 LEU B N 1
ATOM 5796 C CA . LEU B 1 140 ? 40.531 29.375 -6.426 1 86.75 140 LEU B CA 1
ATOM 5797 C C . LEU B 1 140 ? 41.469 29.75 -5.266 1 86.75 140 LEU B C 1
ATOM 5799 O O . LEU B 1 140 ? 42.562 29.234 -5.168 1 86.75 140 LEU B O 1
ATOM 5803 N N . LEU B 1 141 ? 40.969 30.609 -4.465 1 89.75 141 LEU B N 1
ATOM 5804 C CA . LEU B 1 141 ? 41.75 31.016 -3.291 1 89.75 141 LEU B CA 1
ATOM 5805 C C . LEU B 1 141 ? 41.938 29.844 -2.334 1 89.75 141 LEU B C 1
ATOM 5807 O O . LEU B 1 141 ? 43 29.641 -1.771 1 89.75 141 LEU B O 1
ATOM 5811 N N . LEU B 1 142 ? 40.938 29.109 -2.227 1 93.06 142 LEU B N 1
ATOM 5812 C CA . LEU B 1 142 ? 41 27.938 -1.365 1 93.06 142 LEU B CA 1
ATOM 5813 C C . LEU B 1 142 ? 42 26.906 -1.919 1 93.06 142 LEU B C 1
ATOM 5815 O O . LEU B 1 142 ? 42.719 26.281 -1.16 1 93.06 142 LEU B O 1
ATOM 5819 N N . PHE B 1 143 ? 42 26.812 -3.213 1 93.06 143 PHE B N 1
ATOM 5820 C CA . PHE B 1 143 ? 42.938 25.859 -3.818 1 93.06 143 PHE B CA 1
ATOM 5821 C C . PHE B 1 143 ? 44.375 26.281 -3.586 1 93.06 143 PHE B C 1
ATOM 5823 O O . PHE B 1 143 ? 45.219 25.453 -3.236 1 93.06 143 PHE B O 1
ATOM 5830 N N . ALA B 1 144 ? 44.562 27.5 -3.742 1 92.62 144 ALA B N 1
ATOM 5831 C CA . ALA B 1 144 ? 45.906 28.016 -3.488 1 92.62 144 ALA B CA 1
ATOM 5832 C C . ALA B 1 144 ? 46.312 27.812 -2.033 1 92.62 144 ALA B C 1
ATOM 5834 O O . ALA B 1 144 ? 47.438 27.375 -1.752 1 92.62 144 ALA B O 1
ATOM 5835 N N . LEU B 1 145 ? 45.438 28.078 -1.183 1 94.44 145 LEU B N 1
ATOM 5836 C CA . LEU B 1 145 ? 45.688 27.891 0.241 1 94.44 145 LEU B CA 1
ATOM 5837 C C . LEU B 1 145 ? 45.969 26.422 0.557 1 94.44 145 LEU B C 1
ATOM 5839 O O . LEU B 1 145 ? 46.906 26.125 1.327 1 94.44 145 LEU B O 1
ATOM 5843 N N . GLN B 1 146 ? 45.281 25.562 -0.063 1 96 146 GLN B N 1
ATOM 5844 C CA . GLN B 1 146 ? 45.469 24.125 0.181 1 96 146 GLN B CA 1
ATOM 5845 C C . GLN B 1 146 ? 46.812 23.641 -0.328 1 96 146 GLN B C 1
ATOM 5847 O O . GLN B 1 146 ? 47.438 22.797 0.308 1 96 146 GLN B O 1
ATOM 5852 N N . LEU B 1 147 ? 47.188 24.172 -1.456 1 94.25 147 LEU B N 1
ATOM 5853 C CA . LEU B 1 147 ? 48.5 23.781 -1.986 1 94.25 147 LEU B CA 1
ATOM 5854 C C . LEU B 1 147 ? 49.625 24.266 -1.075 1 94.25 147 LEU B C 1
ATOM 5856 O O . LEU B 1 147 ? 50.594 23.531 -0.835 1 94.25 147 LEU B O 1
ATOM 5860 N N . VAL B 1 148 ? 49.469 25.438 -0.587 1 94.5 148 VAL B N 1
ATOM 5861 C CA . VAL B 1 148 ? 50.438 25.984 0.327 1 94.5 148 VAL B CA 1
ATOM 5862 C C . VAL B 1 148 ? 50.5 25.172 1.611 1 94.5 148 VAL B C 1
ATOM 5864 O O . VAL B 1 148 ? 51.562 24.844 2.113 1 94.5 148 VAL B O 1
ATOM 5867 N N . LEU B 1 149 ? 49.375 24.828 2.047 1 94.38 149 LEU B N 1
ATOM 5868 C CA . LEU B 1 149 ? 49.281 24.047 3.275 1 94.38 149 LEU B CA 1
ATOM 5869 C C . LEU B 1 149 ? 49.844 22.656 3.074 1 94.38 149 LEU B C 1
ATOM 5871 O O . LEU B 1 149 ? 50.594 22.156 3.918 1 94.38 149 LEU B O 1
ATOM 5875 N N . ALA B 1 150 ? 49.469 22.062 1.985 1 94.81 150 ALA B N 1
ATOM 5876 C CA . ALA B 1 150 ? 49.938 20.703 1.703 1 94.81 150 ALA B CA 1
ATOM 5877 C C . ALA B 1 150 ? 51.469 20.641 1.586 1 94.81 150 ALA B C 1
ATOM 5879 O O . ALA B 1 150 ? 52.094 19.781 2.186 1 94.81 150 ALA B O 1
ATOM 5880 N N . ASN B 1 151 ? 52.031 21.562 0.864 1 93.06 151 ASN B N 1
ATOM 5881 C CA . ASN B 1 151 ? 53.469 21.578 0.661 1 93.06 151 ASN B CA 1
ATOM 5882 C C . ASN B 1 151 ? 54.219 22.062 1.907 1 93.06 151 ASN B C 1
ATOM 5884 O O . ASN B 1 151 ? 55.281 21.562 2.242 1 93.06 151 ASN B O 1
ATOM 5888 N N . GLY B 1 152 ? 53.625 23.031 2.562 1 93.19 152 GLY B N 1
ATOM 5889 C CA . GLY B 1 152 ? 54.219 23.531 3.791 1 93.19 152 GLY B CA 1
ATOM 5890 C C . GLY B 1 152 ? 54.281 22.484 4.887 1 93.19 152 GLY B C 1
ATOM 5891 O O . GLY B 1 152 ? 55.281 22.375 5.586 1 93.19 152 GLY B O 1
ATOM 5892 N N . LEU B 1 153 ? 53.344 21.719 4.984 1 92.62 153 LEU B N 1
ATOM 5893 C CA . LEU B 1 153 ? 53.281 20.688 6.004 1 92.62 153 LEU B CA 1
ATOM 5894 C C . LEU B 1 153 ? 54.25 19.562 5.695 1 92.62 153 LEU B C 1
ATOM 5896 O O . LEU B 1 153 ? 54.875 19 6.605 1 92.62 153 LEU B O 1
ATOM 5900 N N . TRP B 1 154 ? 54.438 19.297 4.449 1 91.38 154 TRP B N 1
ATOM 5901 C CA . TRP B 1 154 ? 55.375 18.25 4.059 1 91.38 154 TRP B CA 1
ATOM 5902 C C . TRP B 1 154 ? 56.781 18.656 4.395 1 91.38 154 TRP B C 1
ATOM 5904 O O . TRP B 1 154 ? 57.562 17.844 4.891 1 91.38 154 TRP B O 1
ATOM 5914 N N . LYS B 1 155 ? 57.062 19.891 4.219 1 90.38 155 LYS B N 1
ATOM 5915 C CA . LYS B 1 155 ? 58.406 20.391 4.473 1 90.38 155 LYS B CA 1
ATOM 5916 C C . LYS B 1 155 ? 58.688 20.438 5.973 1 90.38 155 LYS B C 1
ATOM 5918 O O . LYS B 1 155 ? 59.844 20.312 6.387 1 90.38 155 LYS B O 1
ATOM 5923 N N . ARG B 1 156 ? 57.688 20.516 6.695 1 90.75 156 ARG B N 1
ATOM 5924 C CA . ARG B 1 156 ? 57.875 20.703 8.133 1 90.75 156 ARG B CA 1
ATOM 5925 C C . ARG B 1 156 ? 57.438 19.453 8.898 1 90.75 156 ARG B C 1
ATOM 5927 O O . ARG B 1 156 ? 57.25 19.5 10.109 1 90.75 156 ARG B O 1
ATOM 5934 N N . LEU B 1 157 ? 57.25 18.438 8.258 1 86.62 157 LEU B N 1
ATOM 5935 C CA . LEU B 1 157 ? 56.688 17.219 8.844 1 86.62 157 LEU B CA 1
ATOM 5936 C C . LEU B 1 157 ? 57.562 16.719 9.984 1 86.62 157 LEU B C 1
ATOM 5938 O O . LEU B 1 157 ? 57.062 16.203 10.992 1 86.62 157 LEU B O 1
ATOM 5942 N N . HIS B 1 158 ? 58.875 16.859 9.82 1 83.31 158 HIS B N 1
ATOM 5943 C CA . HIS B 1 158 ? 59.781 16.375 10.836 1 83.31 158 HIS B CA 1
ATOM 5944 C C . HIS B 1 158 ? 59.625 17.156 12.141 1 83.31 158 HIS B C 1
ATOM 5946 O O . HIS B 1 158 ? 59.719 16.578 13.227 1 83.31 158 HIS B O 1
ATOM 5952 N N . ARG B 1 159 ? 59.281 18.375 12.055 1 83.75 159 ARG B N 1
ATOM 5953 C CA . ARG B 1 159 ? 59.094 19.203 13.234 1 83.75 159 ARG B CA 1
ATOM 5954 C C . ARG B 1 159 ? 57.812 18.828 13.961 1 83.75 159 ARG B C 1
ATOM 5956 O O . ARG B 1 159 ? 57.781 18.781 15.195 1 83.75 159 ARG B O 1
ATOM 5963 N N . VAL B 1 160 ? 56.875 18.469 13.172 1 80.5 160 VAL B N 1
ATOM 5964 C CA . VAL B 1 160 ? 55.562 18.141 13.719 1 80.5 160 VAL B CA 1
ATOM 5965 C C . VAL B 1 160 ? 55.594 16.766 14.391 1 80.5 160 VAL B C 1
ATOM 5967 O O . VAL B 1 160 ? 54.969 16.562 15.43 1 80.5 160 VAL B O 1
ATOM 5970 N N . ARG B 1 161 ? 56.312 15.93 13.859 1 79.44 161 ARG B N 1
ATOM 5971 C CA . ARG B 1 161 ? 56.469 14.586 14.406 1 79.44 161 ARG B CA 1
ATOM 5972 C C . ARG B 1 161 ? 57.125 14.625 15.781 1 79.44 161 ARG B C 1
ATOM 5974 O O . ARG B 1 161 ? 56.781 13.836 16.656 1 79.44 161 ARG B O 1
ATOM 5981 N N . ARG B 1 162 ? 57.906 15.531 15.898 1 79.38 162 ARG B N 1
ATOM 5982 C CA . ARG B 1 162 ? 58.688 15.633 17.141 1 79.38 162 ARG B CA 1
ATOM 5983 C C . ARG B 1 162 ? 57.781 16.109 18.281 1 79.38 162 ARG B C 1
ATOM 5985 O O . ARG B 1 162 ? 58.031 15.789 19.453 1 79.38 162 ARG B O 1
ATOM 5992 N N . ARG B 1 163 ? 56.812 16.812 17.984 1 79.81 163 ARG B N 1
ATOM 5993 C CA . ARG B 1 163 ? 55.969 17.406 19.016 1 79.81 163 ARG B CA 1
ATOM 5994 C C . ARG B 1 163 ? 54.969 16.406 19.578 1 79.81 163 ARG B C 1
ATOM 5996 O O . ARG B 1 163 ? 54.406 16.625 20.641 1 79.81 163 ARG B O 1
ATOM 6003 N N . LYS B 1 164 ? 54.844 15.195 19.203 1 78.62 164 LYS B N 1
ATOM 6004 C CA . LYS B 1 164 ? 54 14.086 19.672 1 78.62 164 LYS B CA 1
ATOM 6005 C C . LYS B 1 164 ? 52.656 14.578 20.141 1 78.62 164 LYS B C 1
ATOM 6007 O O . LYS B 1 164 ? 52.156 14.148 21.188 1 78.62 164 LYS B O 1
ATOM 6012 N N . LEU B 1 165 ? 52.031 15.562 19.469 1 84.38 165 LEU B N 1
ATOM 6013 C CA . LEU B 1 165 ? 50.75 16.141 19.875 1 84.38 165 LEU B CA 1
ATOM 6014 C C . LEU B 1 165 ? 49.594 15.422 19.219 1 84.38 165 LEU B C 1
ATOM 6016 O O . LEU B 1 165 ? 48.438 15.703 19.516 1 84.38 165 LEU B O 1
ATOM 6020 N N . GLY B 1 166 ? 49.844 14.461 18.484 1 84.88 166 GLY B N 1
ATOM 6021 C CA . GLY B 1 166 ? 48.844 13.797 17.688 1 84.88 166 GLY B CA 1
ATOM 6022 C C . GLY B 1 166 ? 47.781 13.086 18.516 1 84.88 166 GLY B C 1
ATOM 6023 O O . GLY B 1 166 ? 46.594 13.234 18.281 1 84.88 166 GLY B O 1
ATOM 6024 N N . THR B 1 167 ? 48.188 12.445 19.453 1 83.75 167 THR B N 1
ATOM 6025 C CA . THR B 1 167 ? 47.281 11.656 20.266 1 83.75 167 THR B CA 1
ATOM 6026 C C . THR B 1 167 ? 46.375 12.555 21.109 1 83.75 167 THR B C 1
ATOM 6028 O O . THR B 1 167 ? 45.188 12.25 21.312 1 83.75 167 THR B O 1
ATOM 6031 N N . LYS B 1 168 ? 46.938 13.602 21.578 1 88.62 168 LYS B N 1
ATOM 6032 C CA . LYS B 1 168 ? 46.156 14.539 22.375 1 88.62 168 LYS B CA 1
ATOM 6033 C C . LYS B 1 168 ? 45.094 15.234 21.516 1 88.62 168 LYS B C 1
ATOM 6035 O O . LYS B 1 168 ? 43.969 15.43 21.969 1 88.62 168 LYS B O 1
ATOM 6040 N N . VAL B 1 169 ? 45.5 15.578 20.312 1 90.5 169 VAL B N 1
ATOM 6041 C CA . VAL B 1 169 ? 44.562 16.234 19.406 1 90.5 169 VAL B CA 1
ATOM 6042 C C . VAL B 1 169 ? 43.438 15.289 19.047 1 90.5 169 VAL B C 1
ATOM 6044 O O . VAL B 1 169 ? 42.25 15.664 19.156 1 90.5 169 VAL B O 1
ATOM 6047 N N . VAL B 1 170 ? 43.75 14.117 18.75 1 89.69 170 VAL B N 1
ATOM 6048 C CA . VAL B 1 170 ? 42.75 13.125 18.391 1 89.69 170 VAL B CA 1
ATOM 6049 C C . VAL B 1 170 ? 41.844 12.852 19.578 1 89.69 170 VAL B C 1
ATOM 6051 O O . VAL B 1 170 ? 40.625 12.75 19.422 1 89.69 170 VAL B O 1
ATOM 6054 N N . GLY B 1 171 ? 42.469 12.703 20.703 1 88.75 171 GLY B N 1
ATOM 6055 C CA . GLY B 1 171 ? 41.656 12.484 21.906 1 88.75 171 GLY B CA 1
ATOM 6056 C C . GLY B 1 171 ? 40.656 13.594 22.172 1 88.75 171 GLY B C 1
ATOM 6057 O O . GLY B 1 171 ? 39.5 13.328 22.5 1 88.75 171 GLY B O 1
ATOM 6058 N N . THR B 1 172 ? 41.094 14.781 22 1 92.38 172 THR B N 1
ATOM 6059 C CA . THR B 1 172 ? 40.219 15.922 22.234 1 92.38 172 THR B CA 1
ATOM 6060 C C . THR B 1 172 ? 39.094 15.953 21.219 1 92.38 172 THR B C 1
ATOM 6062 O O . THR B 1 172 ? 37.938 16.172 21.578 1 92.38 172 THR B O 1
ATOM 6065 N N . LEU B 1 173 ? 39.406 15.734 20 1 94 173 LEU B N 1
ATOM 6066 C CA . LEU B 1 173 ? 38.406 15.742 18.938 1 94 173 LEU B CA 1
ATOM 6067 C C . LEU B 1 173 ? 37.375 14.633 19.156 1 94 173 LEU B C 1
ATOM 6069 O O . LEU B 1 173 ? 36.188 14.859 19.016 1 94 173 LEU B O 1
ATOM 6073 N N . MET B 1 174 ? 37.906 13.523 19.547 1 90 174 MET B N 1
ATOM 6074 C CA . MET B 1 174 ? 37 12.383 19.797 1 90 174 MET B CA 1
ATOM 6075 C C . MET B 1 174 ? 36.094 12.648 21 1 90 174 MET B C 1
ATOM 6077 O O . MET B 1 174 ? 34.906 12.32 20.969 1 90 174 MET B O 1
ATOM 6081 N N . THR B 1 175 ? 36.719 13.188 21.953 1 90.88 175 THR B N 1
ATOM 6082 C CA . THR B 1 175 ? 35.969 13.508 23.141 1 90.88 175 THR B CA 1
ATOM 6083 C C . THR B 1 175 ? 34.844 14.508 22.812 1 90.88 175 THR B C 1
ATOM 6085 O O . THR B 1 175 ? 33.719 14.367 23.297 1 90.88 175 THR B O 1
ATOM 6088 N N . CYS B 1 176 ? 35.156 15.453 22.047 1 93.75 176 CYS B N 1
ATOM 6089 C CA . CYS B 1 176 ? 34.156 16.438 21.656 1 93.75 176 CYS B CA 1
ATOM 6090 C C . CYS B 1 176 ? 33.031 15.789 20.859 1 93.75 176 CYS B C 1
ATOM 6092 O O . CYS B 1 176 ? 31.844 16.078 21.078 1 93.75 176 CYS B O 1
ATOM 6094 N N . PHE B 1 177 ? 33.375 14.906 20.031 1 93.12 177 PHE B N 1
ATOM 6095 C CA . PHE B 1 177 ? 32.375 14.219 19.203 1 93.12 177 PHE B CA 1
ATOM 6096 C C . PHE B 1 177 ? 31.438 13.391 20.078 1 93.12 177 PHE B C 1
ATOM 6098 O O . PHE B 1 177 ? 30.219 13.523 20 1 93.12 177 PHE B O 1
ATOM 6105 N N . PHE B 1 178 ? 32.031 12.648 20.922 1 89.75 178 PHE B N 1
ATOM 6106 C CA . PHE B 1 178 ? 31.219 11.766 21.734 1 89.75 178 PHE B CA 1
ATOM 6107 C C . PHE B 1 178 ? 30.422 12.57 22.766 1 89.75 178 PHE B C 1
ATOM 6109 O O . PHE B 1 178 ? 29.266 12.258 23.047 1 89.75 178 PHE B O 1
ATOM 6116 N N . ALA B 1 179 ? 31.031 13.586 23.234 1 91.19 179 ALA B N 1
ATOM 6117 C CA . ALA B 1 179 ? 30.344 14.438 24.203 1 91.19 179 ALA B CA 1
ATOM 6118 C C . ALA B 1 179 ? 29.109 15.086 23.578 1 91.19 179 ALA B C 1
ATOM 6120 O O . ALA B 1 179 ? 28.062 15.18 24.234 1 91.19 179 ALA B O 1
ATOM 6121 N N . THR B 1 180 ? 29.25 15.531 22.391 1 92.12 180 THR B N 1
ATOM 6122 C CA . THR B 1 180 ? 28.125 16.172 21.703 1 92.12 180 THR B CA 1
ATOM 6123 C C . THR B 1 180 ? 26.938 15.219 21.594 1 92.12 180 THR B C 1
ATOM 6125 O O . THR B 1 180 ? 25.797 15.594 21.891 1 92.12 180 THR B O 1
ATOM 6128 N N . HIS B 1 181 ? 27.172 14 21.281 1 89.38 181 HIS B N 1
ATOM 6129 C CA . HIS B 1 181 ? 26.078 13.039 21.094 1 89.38 181 HIS B CA 1
ATOM 6130 C C . HIS B 1 181 ? 25.484 12.617 22.422 1 89.38 181 HIS B C 1
ATOM 6132 O O . HIS B 1 181 ? 24.266 12.484 22.547 1 89.38 181 HIS B O 1
ATOM 6138 N N . PHE B 1 182 ? 26.359 12.562 23.422 1 88.81 182 PHE B N 1
ATOM 6139 C CA . PHE B 1 182 ? 25.875 12.18 24.75 1 88.81 182 PHE B CA 1
ATOM 6140 C C . PHE B 1 182 ? 25.031 13.297 25.344 1 88.81 182 PHE B C 1
ATOM 6142 O O . PHE B 1 182 ? 23.953 13.039 25.891 1 88.81 182 PHE B O 1
ATOM 6149 N N . VAL B 1 183 ? 25.484 14.484 25.188 1 91.81 183 VAL B N 1
ATOM 6150 C CA . VAL B 1 183 ? 24.75 15.625 25.719 1 91.81 183 VAL B CA 1
ATOM 6151 C C . VAL B 1 183 ? 23.438 15.797 24.969 1 91.81 183 VAL B C 1
ATOM 6153 O O . VAL B 1 183 ? 22.422 16.156 25.547 1 91.81 183 VAL B O 1
ATOM 6156 N N . HIS B 1 184 ? 23.469 15.539 23.719 1 90.94 184 HIS B N 1
ATOM 6157 C CA . HIS B 1 184 ? 22.25 15.672 22.922 1 90.94 184 HIS B CA 1
ATOM 6158 C C . HIS B 1 184 ? 21.219 14.633 23.344 1 90.94 184 HIS B C 1
ATOM 6160 O O . HIS B 1 184 ? 20.016 14.938 23.391 1 90.94 184 HIS B O 1
ATOM 6166 N N . VAL B 1 185 ? 21.688 13.445 23.625 1 85.44 185 VAL B N 1
ATOM 6167 C CA . VAL B 1 185 ? 20.781 12.406 24.094 1 85.44 185 VAL B CA 1
ATOM 6168 C C . VAL B 1 185 ? 20.047 12.875 25.344 1 85.44 185 VAL B C 1
ATOM 6170 O O . VAL B 1 185 ? 18.844 12.719 25.469 1 85.44 185 VAL B O 1
ATOM 6173 N N . TRP B 1 186 ? 20.812 13.453 26.172 1 84.94 186 TRP B N 1
ATOM 6174 C CA . TRP B 1 186 ? 20.25 14 27.391 1 84.94 186 TRP B CA 1
ATOM 6175 C C . TRP B 1 186 ? 19.281 15.133 27.078 1 84.94 186 TRP B C 1
ATOM 6177 O O . TRP B 1 186 ? 18.172 15.18 27.609 1 84.94 186 TRP B O 1
ATOM 6187 N N . ALA B 1 187 ? 19.656 16.031 26.234 1 87.62 187 ALA B N 1
ATOM 6188 C CA . ALA B 1 187 ? 18.844 17.188 25.891 1 87.62 187 ALA B CA 1
ATOM 6189 C C . ALA B 1 187 ? 17.547 16.75 25.219 1 87.62 187 ALA B C 1
ATOM 6191 O O . ALA B 1 187 ? 16.484 17.359 25.453 1 87.62 187 ALA B O 1
ATOM 6192 N N . ASP B 1 188 ? 17.672 15.781 24.391 1 84.19 188 ASP B N 1
ATOM 6193 C CA . ASP B 1 188 ? 16.5 15.258 23.703 1 84.19 188 ASP B CA 1
ATOM 6194 C C . ASP B 1 188 ? 15.531 14.609 24.688 1 84.19 188 ASP B C 1
ATOM 6196 O O . ASP B 1 188 ? 14.32 14.836 24.625 1 84.19 188 ASP B O 1
ATOM 6200 N N . ALA B 1 189 ? 16.078 13.914 25.672 1 76.75 189 ALA B N 1
ATOM 6201 C CA . ALA B 1 189 ? 15.273 13.219 26.672 1 76.75 189 ALA B CA 1
ATOM 6202 C C . ALA B 1 189 ? 14.586 14.211 27.594 1 76.75 189 ALA B C 1
ATOM 6204 O O . ALA B 1 189 ? 13.453 13.977 28.031 1 76.75 189 ALA B O 1
ATOM 6205 N N . THR B 1 190 ? 15.219 15.32 27.875 1 78.56 190 THR B N 1
ATOM 6206 C CA . THR B 1 190 ? 14.68 16.281 28.828 1 78.56 190 THR B CA 1
ATOM 6207 C C . THR B 1 190 ? 14.023 17.453 28.094 1 78.56 190 THR B C 1
ATOM 6209 O O . THR B 1 190 ? 13.594 18.422 28.719 1 78.56 190 THR B O 1
ATOM 6212 N N . VAL B 1 191 ? 13.969 17.406 26.859 1 80.62 191 VAL B N 1
ATOM 6213 C CA . VAL B 1 191 ? 13.375 18.422 26 1 80.62 191 VAL B CA 1
ATOM 6214 C C . VAL B 1 191 ? 14.031 19.781 26.266 1 80.62 191 VAL B C 1
ATOM 6216 O O . VAL B 1 191 ? 13.344 20.781 26.484 1 80.62 191 VAL B O 1
ATOM 6219 N N . TYR B 1 192 ? 15.305 19.75 26.438 1 84 192 TYR B N 1
ATOM 6220 C CA . TYR B 1 192 ? 16.062 21 26.578 1 84 192 TYR B CA 1
ATOM 6221 C C . TYR B 1 192 ? 16.266 21.672 25.234 1 84 192 TYR B C 1
ATOM 6223 O O . TYR B 1 192 ? 17.203 21.375 24.5 1 84 192 TYR B O 1
ATOM 6231 N N . ARG B 1 193 ? 15.469 22.625 24.953 1 82.69 193 ARG B N 1
ATOM 6232 C CA . ARG B 1 193 ? 15.273 23.188 23.609 1 82.69 193 ARG B CA 1
ATOM 6233 C C . ARG B 1 193 ? 16.5 23.984 23.172 1 82.69 193 ARG B C 1
ATOM 6235 O O . ARG B 1 193 ? 16.859 23.953 22 1 82.69 193 ARG B O 1
ATOM 6242 N N . PRO B 1 194 ? 17.219 24.609 24.062 1 84.62 194 PRO B N 1
ATOM 6243 C CA . PRO B 1 194 ? 18.391 25.375 23.609 1 84.62 194 PRO B CA 1
ATOM 6244 C C . PRO B 1 194 ? 19.422 24.5 22.906 1 84.62 194 PRO B C 1
ATOM 6246 O O . PRO B 1 194 ? 20.219 25 22.109 1 84.62 194 PRO B O 1
ATOM 6249 N N . ILE B 1 195 ? 19.406 23.25 23.109 1 89.31 195 ILE B N 1
ATOM 6250 C CA . ILE B 1 195 ? 20.328 22.328 22.453 1 89.31 195 ILE B CA 1
ATOM 6251 C C . ILE B 1 195 ? 19.641 21.688 21.25 1 89.31 195 ILE B C 1
ATOM 6253 O O . ILE B 1 195 ? 20.188 21.688 20.141 1 89.31 195 ILE B O 1
ATOM 6257 N N . THR B 1 196 ? 18.422 21.234 21.406 1 85.81 196 THR B N 1
ATOM 6258 C CA . THR B 1 196 ? 17.766 20.484 20.359 1 85.81 196 THR B CA 1
ATOM 6259 C C . THR B 1 196 ? 17.422 21.375 19.172 1 85.81 196 THR B C 1
ATOM 6261 O O . THR B 1 196 ? 17.281 20.906 18.047 1 85.81 196 THR B O 1
ATOM 6264 N N . GLN B 1 197 ? 17.406 22.609 19.469 1 82.12 197 GLN B N 1
ATOM 6265 C CA . GLN B 1 197 ? 17.094 23.547 18.391 1 82.12 197 GLN B CA 1
ATOM 6266 C C . GLN B 1 197 ? 18.281 23.688 17.438 1 82.12 197 GLN B C 1
ATOM 6268 O O . GLN B 1 197 ? 18.125 24.172 16.312 1 82.12 197 GLN B O 1
ATOM 6273 N N . GLN B 1 198 ? 19.391 23.219 17.859 1 87.56 198 GLN B N 1
ATOM 6274 C CA . GLN B 1 198 ? 20.594 23.344 17.062 1 87.56 198 GLN B CA 1
ATOM 6275 C C . GLN B 1 198 ? 20.734 22.172 16.094 1 87.56 198 GLN B C 1
ATOM 6277 O O . GLN B 1 198 ? 21.703 22.125 15.32 1 87.56 198 GLN B O 1
ATOM 6282 N N . ASP B 1 199 ? 19.844 21.344 16.062 1 85.81 199 ASP B N 1
ATOM 6283 C CA . ASP B 1 199 ? 19.969 20.094 15.344 1 85.81 199 ASP B CA 1
ATOM 6284 C C . ASP B 1 199 ? 20.188 20.328 13.852 1 85.81 199 ASP B C 1
ATOM 6286 O O . ASP B 1 199 ? 20.969 19.609 13.219 1 85.81 199 ASP B O 1
ATOM 6290 N N . ASP B 1 200 ? 19.594 21.391 13.352 1 80.06 200 ASP B N 1
ATOM 6291 C CA . ASP B 1 200 ? 19.641 21.594 11.906 1 80.06 200 ASP B CA 1
ATOM 6292 C C . ASP B 1 200 ? 20.609 22.719 11.531 1 80.06 200 ASP B C 1
ATOM 6294 O O . ASP B 1 200 ? 20.562 23.234 10.414 1 80.06 200 ASP B O 1
ATOM 6298 N N . MET B 1 201 ? 21.422 23 12.438 1 86.69 201 MET B N 1
ATOM 6299 C CA . MET B 1 201 ? 22.312 24.125 12.195 1 86.69 201 MET B CA 1
ATOM 6300 C C . MET B 1 201 ? 23.438 23.734 11.234 1 86.69 201 MET B C 1
ATOM 6302 O O . MET B 1 201 ? 23.719 24.453 10.273 1 86.69 201 MET B O 1
ATOM 6306 N N . PHE B 1 202 ? 24.016 22.578 11.477 1 91.94 202 PHE B N 1
ATOM 6307 C CA . PHE B 1 202 ? 25.125 22.141 10.648 1 91.94 202 PHE B CA 1
ATOM 6308 C C . PHE B 1 202 ? 24.672 21.094 9.648 1 91.94 202 PHE B C 1
ATOM 6310 O O . PHE B 1 202 ? 23.75 20.328 9.914 1 91.94 202 PHE B O 1
ATOM 6317 N N . PRO B 1 203 ? 25.359 21.109 8.477 1 89.62 203 PRO B N 1
ATOM 6318 C CA . PRO B 1 203 ? 24.984 20.109 7.473 1 89.62 203 PRO B CA 1
ATOM 6319 C C . PRO B 1 203 ? 25.359 18.688 7.887 1 89.62 203 PRO B C 1
ATOM 6321 O O . PRO B 1 203 ? 26.391 18.484 8.539 1 89.62 203 PRO B O 1
ATOM 6324 N N . LEU B 1 204 ? 24.547 17.719 7.477 1 85.62 204 LEU B N 1
ATOM 6325 C CA . LEU B 1 204 ? 24.766 16.297 7.703 1 85.62 204 LEU B CA 1
ATOM 6326 C C . LEU B 1 204 ? 24.844 15.992 9.195 1 85.62 204 LEU B C 1
ATOM 6328 O O . LEU B 1 204 ? 25.578 15.086 9.602 1 85.62 204 LEU B O 1
ATOM 6332 N N . HIS B 1 205 ? 24.297 16.828 9.961 1 86.25 205 HIS B N 1
ATOM 6333 C CA . HIS B 1 205 ? 24.312 16.641 11.406 1 86.25 205 HIS B CA 1
ATOM 6334 C C . HIS B 1 205 ? 23.094 15.844 11.875 1 86.25 205 HIS B C 1
ATOM 6336 O O . HIS B 1 205 ? 21.969 16.328 11.82 1 86.25 205 HIS B O 1
ATOM 6342 N N . TYR B 1 206 ? 23.25 14.633 12.312 1 79.75 206 TYR B N 1
ATOM 6343 C CA . TYR B 1 206 ? 22.188 13.766 12.805 1 79.75 206 TYR B CA 1
ATOM 6344 C C . TYR B 1 206 ? 22.5 13.273 14.219 1 79.75 206 TYR B C 1
ATOM 6346 O O . TYR B 1 206 ? 22.984 12.156 14.398 1 79.75 206 TYR B O 1
ATOM 6354 N N . PRO B 1 207 ? 22.25 14.117 15.055 1 81.44 207 PRO B N 1
ATOM 6355 C CA . PRO B 1 207 ? 22.594 13.734 16.422 1 81.44 207 PRO B CA 1
ATOM 6356 C C . PRO B 1 207 ? 21.781 12.531 16.922 1 81.44 207 PRO B C 1
ATOM 6358 O O . PRO B 1 207 ? 20.688 12.281 16.438 1 81.44 207 PRO B O 1
ATOM 6361 N N . ALA B 1 208 ? 22.359 11.75 17.766 1 73.62 208 ALA B N 1
ATOM 6362 C CA . ALA B 1 208 ? 21.688 10.602 18.375 1 73.62 208 ALA B CA 1
ATOM 6363 C C . ALA B 1 208 ? 20.516 11.039 19.234 1 73.62 208 ALA B C 1
ATOM 6365 O O . ALA B 1 208 ? 20.594 12.039 19.953 1 73.62 208 ALA B O 1
ATOM 6366 N N . THR B 1 209 ? 19.422 10.477 18.891 1 74 209 THR B N 1
ATOM 6367 C CA . THR B 1 209 ? 18.203 10.852 19.609 1 74 209 THR B CA 1
ATOM 6368 C C . THR B 1 209 ? 17.781 9.742 20.578 1 74 209 THR B C 1
ATOM 6370 O O . THR B 1 209 ? 17.938 8.562 20.281 1 74 209 THR B O 1
ATOM 6373 N N . ALA B 1 210 ? 17.5 10.125 21.672 1 66.88 210 ALA B N 1
ATOM 6374 C CA . ALA B 1 210 ? 17.031 9.203 22.703 1 66.88 210 ALA B CA 1
ATOM 6375 C C . ALA B 1 210 ? 15.539 8.93 22.562 1 66.88 210 ALA B C 1
ATOM 6377 O O . ALA B 1 210 ? 15.062 7.848 22.906 1 66.88 210 ALA B O 1
ATOM 6378 N N . LYS B 1 211 ? 14.859 9.914 22.047 1 64.5 211 LYS B N 1
ATOM 6379 C CA . LYS B 1 211 ? 13.398 9.852 22.094 1 64.5 211 LYS B CA 1
ATOM 6380 C C . LYS B 1 211 ? 12.883 8.617 21.359 1 64.5 211 LYS B C 1
ATOM 6382 O O . LYS B 1 211 ? 12.031 7.895 21.875 1 64.5 211 LYS B O 1
ATOM 6387 N N . SER B 1 212 ? 13.328 8.469 20.125 1 60.31 212 SER B N 1
ATOM 6388 C CA . SER B 1 212 ? 12.859 7.32 19.359 1 60.31 212 SER B CA 1
ATOM 6389 C C . SER B 1 212 ? 13.242 6.008 20.031 1 60.31 212 SER B C 1
ATOM 6391 O O . SER B 1 212 ? 12.43 5.082 20.109 1 60.31 212 SER B O 1
ATOM 6393 N N . PHE B 1 213 ? 14.445 6.082 20.625 1 56.69 213 PHE B N 1
ATOM 6394 C CA . PHE B 1 213 ? 14.93 4.898 21.312 1 56.69 213 PHE B CA 1
ATOM 6395 C C . PHE B 1 213 ? 14.148 4.664 22.594 1 56.69 213 PHE B C 1
ATOM 6397 O O . PHE B 1 213 ? 13.711 3.547 22.875 1 56.69 213 PHE B O 1
ATOM 6404 N N . MET B 1 214 ? 13.938 5.699 23.188 1 61.22 214 MET B N 1
ATOM 6405 C CA . MET B 1 214 ? 13.266 5.586 24.469 1 61.22 214 MET B CA 1
ATOM 6406 C C . MET B 1 214 ? 11.789 5.227 24.297 1 61.22 214 MET B C 1
ATOM 6408 O O . MET B 1 214 ? 11.234 4.457 25.078 1 61.22 214 MET B O 1
ATOM 6412 N N . THR B 1 215 ? 11.172 5.762 23.297 1 59.09 215 THR B N 1
ATOM 6413 C CA . THR B 1 215 ? 9.781 5.434 23.016 1 59.09 215 THR B CA 1
ATOM 6414 C C . THR B 1 215 ? 9.641 3.982 22.562 1 59.09 215 THR B C 1
ATOM 6416 O O . THR B 1 215 ? 8.711 3.287 22.953 1 59.09 215 THR B O 1
ATOM 6419 N N . ARG B 1 216 ? 10.578 3.527 21.812 1 55.62 216 ARG B N 1
ATOM 6420 C CA . ARG B 1 216 ? 10.562 2.162 21.297 1 55.62 216 ARG B CA 1
ATOM 6421 C C . ARG B 1 216 ? 10.797 1.152 22.422 1 55.62 216 ARG B C 1
ATOM 6423 O O . ARG B 1 216 ? 10.203 0.07 22.422 1 55.62 216 ARG B O 1
ATOM 6430 N N . GLN B 1 217 ? 11.617 1.602 23.359 1 55.5 217 GLN B N 1
ATOM 6431 C CA . GLN B 1 217 ? 11.914 0.723 24.484 1 55.5 217 GLN B CA 1
ATOM 6432 C C . GLN B 1 217 ? 10.867 0.857 25.578 1 55.5 217 GLN B C 1
ATOM 6434 O O . GLN B 1 217 ? 10.93 0.169 26.594 1 55.5 217 GLN B O 1
ATOM 6439 N N . GLY B 1 218 ? 9.914 1.779 25.234 1 60.03 218 GLY B N 1
ATOM 6440 C CA . GLY B 1 218 ? 8.805 1.962 26.172 1 60.03 218 GLY B CA 1
ATOM 6441 C C . GLY B 1 218 ? 9.195 2.74 27.406 1 60.03 218 GLY B C 1
ATOM 6442 O O . GLY B 1 218 ? 8.508 2.672 28.422 1 60.03 218 GLY B O 1
ATOM 6443 N N . LEU B 1 219 ? 10.234 3.369 27.406 1 59.47 219 LEU B N 1
ATOM 6444 C CA . LEU B 1 219 ? 10.75 4.055 28.594 1 59.47 219 LEU B CA 1
ATOM 6445 C C . LEU B 1 219 ? 10.039 5.391 28.797 1 59.47 219 LEU B C 1
ATOM 6447 O O . LEU B 1 219 ? 9.938 5.879 29.922 1 59.47 219 LEU B O 1
ATOM 6451 N N . VAL B 1 220 ? 9.633 6.078 27.734 1 64 220 VAL B N 1
ATOM 6452 C CA . VAL B 1 220 ? 8.922 7.348 27.859 1 64 220 VAL B CA 1
ATOM 6453 C C . VAL B 1 220 ? 7.617 7.289 27.078 1 64 220 VAL B C 1
ATOM 6455 O O . VAL B 1 220 ? 7.598 6.836 25.938 1 64 220 VAL B O 1
ATOM 6458 N N . ASP B 1 221 ? 6.527 7.477 27.781 1 65.19 221 ASP B N 1
ATOM 6459 C CA . ASP B 1 221 ? 5.199 7.504 27.172 1 65.19 221 ASP B CA 1
ATOM 6460 C C . ASP B 1 221 ? 5 8.758 26.328 1 65.19 221 ASP B C 1
ATOM 6462 O O . ASP B 1 221 ? 5.582 9.805 26.625 1 65.19 221 ASP B O 1
ATOM 6466 N N . GLU B 1 222 ? 4.383 8.719 25.281 1 63.53 222 GLU B N 1
ATOM 6467 C CA . GLU B 1 222 ? 4.082 9.836 24.391 1 63.53 222 GLU B CA 1
ATOM 6468 C C . GLU B 1 222 ? 3.412 10.977 25.156 1 63.53 222 GLU B C 1
ATOM 6470 O O . GLU B 1 222 ? 3.674 12.148 24.875 1 63.53 222 GLU B O 1
ATOM 6475 N N . ASP B 1 223 ? 2.68 10.594 26.188 1 64.69 223 ASP B N 1
ATOM 6476 C CA . ASP B 1 223 ? 1.975 11.602 26.969 1 64.69 223 ASP B CA 1
ATOM 6477 C C . ASP B 1 223 ? 2.943 12.391 27.844 1 64.69 223 ASP B C 1
ATOM 6479 O O . ASP B 1 223 ? 2.809 13.609 27.984 1 64.69 223 ASP B O 1
ATOM 6483 N N . SER B 1 224 ? 3.879 11.648 28.359 1 67.62 224 SER B N 1
ATOM 6484 C CA . SER B 1 224 ? 4.867 12.312 29.203 1 67.62 224 SER B CA 1
ATOM 6485 C C . SER B 1 224 ? 5.75 13.25 28.391 1 67.62 224 SER B C 1
ATOM 6487 O O . SER B 1 224 ? 6.102 14.336 28.844 1 67.62 224 SER B O 1
ATOM 6489 N N . LEU B 1 225 ? 5.957 12.836 27.281 1 69.75 225 LEU B N 1
ATOM 6490 C CA . LEU B 1 225 ? 6.758 13.68 26.406 1 69.75 225 LEU B CA 1
ATOM 6491 C C . LEU B 1 225 ? 5.996 14.945 26.016 1 69.75 225 LEU B C 1
ATOM 6493 O O . LEU B 1 225 ? 6.57 16.031 25.984 1 69.75 225 LEU B O 1
ATOM 6497 N N . ALA B 1 226 ? 4.766 14.766 25.812 1 67.56 226 ALA B N 1
ATOM 6498 C CA . ALA B 1 226 ? 3.93 15.922 25.484 1 67.56 226 ALA B CA 1
ATOM 6499 C C . ALA B 1 226 ? 3.848 16.891 26.641 1 67.56 226 ALA B C 1
ATOM 6501 O O . ALA B 1 226 ? 3.895 18.109 26.453 1 67.56 226 ALA B O 1
ATOM 6502 N N . LYS B 1 227 ? 3.793 16.375 27.844 1 71.69 227 LYS B N 1
ATOM 6503 C CA . LYS B 1 227 ? 3.748 17.219 29.031 1 71.69 227 LYS B CA 1
ATOM 6504 C C . LYS B 1 227 ? 5.059 17.984 29.219 1 71.69 227 LYS B C 1
ATOM 6506 O O . LYS B 1 227 ? 5.055 19.156 29.594 1 71.69 227 LYS B O 1
ATOM 6511 N N . ALA B 1 228 ? 6.059 17.266 28.953 1 71.81 228 ALA B N 1
ATOM 6512 C CA . ALA B 1 228 ? 7.371 17.891 29.094 1 71.81 228 ALA B CA 1
ATOM 6513 C C . ALA B 1 228 ? 7.539 19.016 28.078 1 71.81 228 ALA B C 1
ATOM 6515 O O . ALA B 1 228 ? 8.102 20.078 28.406 1 71.81 228 ALA B O 1
ATOM 6516 N N . GLU B 1 229 ? 7.086 18.859 27 1 71.94 229 GLU B N 1
ATOM 6517 C CA . GLU B 1 229 ? 7.168 19.891 25.969 1 71.94 229 GLU B CA 1
ATOM 6518 C C . GLU B 1 229 ? 6.336 21.109 26.344 1 71.94 229 GLU B C 1
ATOM 6520 O O . GLU B 1 229 ? 6.754 22.25 26.109 1 71.94 229 GLU B O 1
ATOM 6525 N N . ARG B 1 230 ? 5.188 20.812 27.016 1 71.38 230 ARG B N 1
ATOM 6526 C CA . ARG B 1 230 ? 4.297 21.891 27.422 1 71.38 230 ARG B CA 1
ATOM 6527 C C . ARG B 1 230 ? 4.914 22.703 28.547 1 71.38 230 ARG B C 1
ATOM 6529 O O . ARG B 1 230 ? 4.707 23.922 28.625 1 71.38 230 ARG B O 1
ATOM 6536 N N . SER B 1 231 ? 5.664 22.016 29.25 1 73.19 231 SER B N 1
ATOM 6537 C CA . SER B 1 231 ? 6.207 22.688 30.422 1 73.19 231 SER B CA 1
ATOM 6538 C C . SER B 1 231 ? 7.551 23.328 30.125 1 73.19 231 SER B C 1
ATOM 6540 O O . SER B 1 231 ? 8.062 24.109 30.938 1 73.19 231 SER B O 1
ATOM 6542 N N . ALA B 1 232 ? 7.984 23.094 29.031 1 74.62 232 ALA B N 1
ATOM 6543 C CA . ALA B 1 232 ? 9.289 23.641 28.672 1 74.62 232 ALA B CA 1
ATOM 6544 C C . ALA B 1 232 ? 9.227 25.156 28.516 1 74.62 232 ALA B C 1
ATOM 6546 O O . ALA B 1 232 ? 8.18 25.703 28.156 1 74.62 232 ALA B O 1
ATOM 6547 N N . ALA B 1 233 ? 10.281 25.859 28.844 1 75.62 233 ALA B N 1
ATOM 6548 C CA . ALA B 1 233 ? 10.352 27.312 28.672 1 75.62 233 ALA B CA 1
ATOM 6549 C C . ALA B 1 233 ? 10.266 27.703 27.203 1 75.62 233 ALA B C 1
ATOM 6551 O O . ALA B 1 233 ? 10.812 27.016 26.344 1 75.62 233 ALA B O 1
ATOM 6552 N N . PRO B 1 234 ? 9.492 28.75 26.953 1 77.62 234 PRO B N 1
ATOM 6553 C CA . PRO B 1 234 ? 9.367 29.188 25.562 1 77.62 234 PRO B CA 1
ATOM 6554 C C . PRO B 1 234 ? 10.688 29.672 24.969 1 77.62 234 PRO B C 1
ATOM 6556 O O . PRO B 1 234 ? 11.523 30.234 25.688 1 77.62 234 PRO B O 1
ATOM 6559 N N . THR B 1 235 ? 10.797 29.453 23.719 1 78.31 235 THR B N 1
ATOM 6560 C CA . THR B 1 235 ? 11.922 29.984 22.969 1 78.31 235 THR B CA 1
ATOM 6561 C C . THR B 1 235 ? 11.523 31.281 22.25 1 78.31 235 THR B C 1
ATOM 6563 O O . THR B 1 235 ? 10.43 31.797 22.453 1 78.31 235 THR B O 1
ATOM 6566 N N . ARG B 1 236 ? 12.508 32.062 21.578 1 81.31 236 ARG B N 1
ATOM 6567 C CA . ARG B 1 236 ? 12.25 33.312 20.828 1 81.31 236 ARG B CA 1
ATOM 6568 C C . ARG B 1 236 ? 12.812 33.219 19.422 1 81.31 236 ARG B C 1
ATOM 6570 O O . ARG B 1 236 ? 13.719 33.969 19.062 1 81.31 236 ARG B O 1
ATOM 6577 N N . GLN B 1 237 ? 11.953 32.375 18.766 1 77.88 237 GLN B N 1
ATOM 6578 C CA . GLN B 1 237 ? 12.438 32.094 17.422 1 77.88 237 GLN B CA 1
ATOM 6579 C C . GLN B 1 237 ? 11.734 32.969 16.391 1 77.88 237 GLN B C 1
ATOM 6581 O O . GLN B 1 237 ? 12.266 33.219 15.305 1 77.88 237 GLN B O 1
ATOM 6586 N N . LEU B 1 238 ? 10.562 33.469 16.812 1 89.88 238 LEU B N 1
ATOM 6587 C CA . LEU B 1 238 ? 9.734 34.125 15.812 1 89.88 238 LEU B CA 1
ATOM 6588 C C . LEU B 1 238 ? 9.383 35.562 16.266 1 89.88 238 LEU B C 1
ATOM 6590 O O . LEU B 1 238 ? 9.273 35.812 17.453 1 89.88 238 LEU B O 1
ATOM 6594 N N . SER B 1 239 ? 9.305 36.406 15.273 1 93.38 239 SER B N 1
ATOM 6595 C CA . SER B 1 239 ? 8.617 37.688 15.43 1 93.38 239 SER B CA 1
ATOM 6596 C C . SER B 1 239 ? 7.18 37.594 14.922 1 93.38 239 SER B C 1
ATOM 6598 O O . SER B 1 239 ? 6.93 37.781 13.727 1 93.38 239 SER B O 1
ATOM 6600 N N . TYR B 1 240 ? 6.238 37.375 15.727 1 95 240 TYR B N 1
ATOM 6601 C CA . TYR B 1 240 ? 4.84 37.125 15.391 1 95 240 TYR B CA 1
ATOM 6602 C C . TYR B 1 240 ? 3.914 37.75 16.422 1 95 240 TYR B C 1
ATOM 6604 O O . TYR B 1 240 ? 3.924 37.375 17.594 1 95 240 TYR B O 1
ATOM 6612 N N . PRO B 1 241 ? 3.076 38.844 16.047 1 96.5 241 PRO B N 1
ATOM 6613 C CA . PRO B 1 241 ? 3.01 39.469 14.734 1 96.5 241 PRO B CA 1
ATOM 6614 C C . PRO B 1 241 ? 4.234 40.344 14.438 1 96.5 241 PRO B C 1
ATOM 6616 O O . PRO B 1 241 ? 5.043 40.594 15.328 1 96.5 241 PRO B O 1
ATOM 6619 N N . LEU B 1 242 ? 4.363 40.75 13.234 1 95.69 242 LEU B N 1
ATOM 6620 C CA . LEU B 1 242 ? 5.516 41.531 12.82 1 95.69 242 LEU B CA 1
ATOM 6621 C C . LEU B 1 242 ? 5.426 42.969 13.375 1 95.69 242 LEU B C 1
ATOM 6623 O O . LEU B 1 242 ? 6.449 43.625 13.594 1 95.69 242 LEU B O 1
ATOM 6627 N N . SER B 1 243 ? 4.203 43.438 13.578 1 95.5 243 SER B N 1
ATOM 6628 C CA . SER B 1 243 ? 3.939 44.75 14.164 1 95.5 243 SER B CA 1
ATOM 6629 C C . SER B 1 243 ? 2.811 44.656 15.188 1 95.5 243 SER B C 1
ATOM 6631 O O . SER B 1 243 ? 1.97 43.781 15.133 1 95.5 243 SER B O 1
ATOM 6633 N N . ALA B 1 244 ? 2.846 45.688 16.094 1 95.75 244 ALA B N 1
ATOM 6634 C CA . ALA B 1 244 ? 1.783 45.75 17.094 1 95.75 244 ALA B CA 1
ATOM 6635 C C . ALA B 1 244 ? 0.419 45.938 16.422 1 95.75 244 ALA B C 1
ATOM 6637 O O . ALA B 1 244 ? 0.273 46.75 15.508 1 95.75 244 ALA B O 1
ATOM 6638 N N . MET B 1 245 ? -0.525 45.188 16.953 1 96.5 245 MET B N 1
ATOM 6639 C CA . MET B 1 245 ? -1.842 45.188 16.328 1 96.5 245 MET B CA 1
ATOM 6640 C C . MET B 1 245 ? -2.605 46.469 16.672 1 96.5 245 MET B C 1
ATOM 6642 O O . MET B 1 245 ? -2.547 46.938 17.812 1 96.5 245 MET B O 1
ATOM 6646 N N . GLN B 1 246 ? -3.242 47.031 15.672 1 96.81 246 GLN B N 1
ATOM 6647 C CA . GLN B 1 246 ? -4.137 48.188 15.836 1 96.81 246 GLN B CA 1
ATOM 6648 C C . GLN B 1 246 ? -5.555 47.844 15.391 1 96.81 246 GLN B C 1
ATOM 6650 O O . GLN B 1 246 ? -5.906 48 14.227 1 96.81 246 GLN B O 1
ATOM 6655 N N . CYS B 1 247 ? -6.43 47.438 16.375 1 96.12 247 CYS B N 1
ATOM 6656 C CA . CYS B 1 247 ? -7.77 46.938 16.062 1 96.12 247 CYS B CA 1
ATOM 6657 C C . CYS B 1 247 ? -8.828 47.781 16.781 1 96.12 247 CYS B C 1
ATOM 6659 O O . CYS B 1 247 ? -8.625 48.219 17.906 1 96.12 247 CYS B O 1
ATOM 6661 N N . HIS B 1 248 ? -9.969 48 16.109 1 93.75 248 HIS B N 1
ATOM 6662 C CA . HIS B 1 248 ? -11.094 48.75 16.625 1 93.75 248 HIS B CA 1
ATOM 6663 C C . HIS B 1 248 ? -12.414 48.062 16.344 1 93.75 248 HIS B C 1
ATOM 6665 O O . HIS B 1 248 ? -13.195 48.531 15.508 1 93.75 248 HIS B O 1
ATOM 6671 N N . PRO B 1 249 ? -12.688 47.031 17.094 1 92.25 249 PRO B N 1
ATOM 6672 C CA . PRO B 1 249 ? -13.945 46.312 16.828 1 92.25 249 PRO B CA 1
ATOM 6673 C C . PRO B 1 249 ? -15.18 47.125 17.203 1 92.25 249 PRO B C 1
ATOM 6675 O O . PRO B 1 249 ? -15.156 47.844 18.219 1 92.25 249 PRO B O 1
ATOM 6678 N N . ARG B 1 250 ? -16.219 47.094 16.359 1 87.06 250 ARG B N 1
ATOM 6679 C CA . ARG B 1 250 ? -17.453 47.844 16.625 1 87.06 250 ARG B CA 1
ATOM 6680 C C . ARG B 1 250 ? -18.453 46.938 17.375 1 87.06 250 ARG B C 1
ATOM 6682 O O . ARG B 1 250 ? -19.266 47.469 18.156 1 87.06 250 ARG B O 1
ATOM 6689 N N . THR B 1 251 ? -18.469 45.594 17.094 1 91.44 251 THR B N 1
ATOM 6690 C CA . THR B 1 251 ? -19.375 44.625 17.719 1 91.44 251 THR B CA 1
ATOM 6691 C C . THR B 1 251 ? -18.594 43.406 18.203 1 91.44 251 THR B C 1
ATOM 6693 O O . THR B 1 251 ? -17.469 43.156 17.766 1 91.44 251 THR B O 1
ATOM 6696 N N . THR B 1 252 ? -19.188 42.75 19.188 1 93.94 252 THR B N 1
ATOM 6697 C CA . THR B 1 252 ? -18.562 41.531 19.719 1 93.94 252 THR B CA 1
ATOM 6698 C C . THR B 1 252 ? -19.562 40.375 19.734 1 93.94 252 THR B C 1
ATOM 6700 O O . THR B 1 252 ? -19.906 39.875 20.797 1 93.94 252 THR B O 1
ATOM 6703 N N . PRO B 1 253 ? -19.969 39.969 18.516 1 95.88 253 PRO B N 1
ATOM 6704 C CA . PRO B 1 253 ? -20.906 38.844 18.469 1 95.88 253 PRO B CA 1
ATOM 6705 C C . PRO B 1 253 ? -20.281 37.531 18.938 1 95.88 253 PRO B C 1
ATOM 6707 O O . PRO B 1 253 ? -19.062 37.406 18.984 1 95.88 253 PRO B O 1
ATOM 6710 N N . ASN B 1 254 ? -21.188 36.594 19.344 1 96.69 254 ASN B N 1
ATOM 6711 C CA . ASN B 1 254 ? -20.688 35.219 19.516 1 96.69 254 ASN B CA 1
ATOM 6712 C C . ASN B 1 254 ? -20.109 34.656 18.219 1 96.69 254 ASN B C 1
ATOM 6714 O O . ASN B 1 254 ? -20.594 35 17.141 1 96.69 254 ASN B O 1
ATOM 6718 N N . ILE B 1 255 ? -19.078 33.969 18.344 1 98.06 255 ILE B N 1
ATOM 6719 C CA . ILE B 1 255 ? -18.438 33.344 17.188 1 98.06 255 ILE B CA 1
ATOM 6720 C C . ILE B 1 255 ? -18.5 31.828 17.328 1 98.06 255 ILE B C 1
ATOM 6722 O O . ILE B 1 255 ? -18.031 31.266 18.328 1 98.06 255 ILE B O 1
ATOM 6726 N N . LEU B 1 256 ? -19.172 31.203 16.406 1 98.44 256 LEU B N 1
ATOM 6727 C CA . LEU B 1 256 ? -19.234 29.75 16.328 1 98.44 256 LEU B CA 1
ATOM 6728 C C . LEU B 1 256 ? -18.406 29.234 15.148 1 98.44 256 LEU B C 1
ATOM 6730 O O . LEU B 1 256 ? -18.797 29.391 13.992 1 98.44 256 LEU B O 1
ATOM 6734 N N . LEU B 1 257 ? -17.234 28.688 15.422 1 98.69 257 LEU B N 1
ATOM 6735 C CA . LEU B 1 257 ? -16.406 28.047 14.406 1 98.69 257 LEU B CA 1
ATOM 6736 C C . LEU B 1 257 ? -16.547 26.531 14.453 1 98.69 257 LEU B C 1
ATOM 6738 O O . LEU B 1 257 ? -16.094 25.891 15.398 1 98.69 257 LEU B O 1
ATOM 6742 N N . VAL B 1 258 ? -17.188 25.969 13.469 1 98.81 258 VAL B N 1
ATOM 6743 C CA . VAL B 1 258 ? -17.359 24.516 13.367 1 98.81 258 VAL B CA 1
ATOM 6744 C C . VAL B 1 258 ? -16.328 23.938 12.406 1 98.81 258 VAL B C 1
ATOM 6746 O O . VAL B 1 258 ? -16.328 24.266 11.219 1 98.81 258 VAL B O 1
ATOM 6749 N N . ALA B 1 259 ? -15.469 23.141 12.914 1 98.62 259 ALA B N 1
ATOM 6750 C CA . ALA B 1 259 ? -14.461 22.422 12.125 1 98.62 259 ALA B CA 1
ATOM 6751 C C . ALA B 1 259 ? -14.742 20.922 12.102 1 98.62 259 ALA B C 1
ATOM 6753 O O . ALA B 1 259 ? -14.547 20.234 13.109 1 98.62 259 ALA B O 1
ATOM 6754 N N . VAL B 1 260 ? -15.133 20.406 10.969 1 98.75 260 VAL B N 1
ATOM 6755 C CA . VAL B 1 260 ? -15.508 19 10.852 1 98.75 260 VAL B CA 1
ATOM 6756 C C . VAL B 1 260 ? -14.297 18.188 10.414 1 98.75 260 VAL B C 1
ATOM 6758 O O . VAL B 1 260 ? -13.609 18.547 9.453 1 98.75 260 VAL B O 1
ATOM 6761 N N . ASP B 1 261 ? -14.055 17.078 11.156 1 98.06 261 ASP B N 1
ATOM 6762 C CA . ASP B 1 261 ? -12.984 16.156 10.836 1 98.06 261 ASP B CA 1
ATOM 6763 C C . ASP B 1 261 ? -13.312 15.352 9.57 1 98.06 261 ASP B C 1
ATOM 6765 O O . ASP B 1 261 ? -14.211 14.508 9.586 1 98.06 261 ASP B O 1
ATOM 6769 N N . ALA B 1 262 ? -12.57 15.617 8.5 1 97.25 262 ALA B N 1
ATOM 6770 C CA . ALA B 1 262 ? -12.664 14.867 7.246 1 97.25 262 ALA B CA 1
ATOM 6771 C C . ALA B 1 262 ? -13.961 15.203 6.508 1 97.25 262 ALA B C 1
ATOM 6773 O O . ALA B 1 262 ? -14.797 14.328 6.27 1 97.25 262 ALA B O 1
ATOM 6774 N N . TRP B 1 263 ? -14.055 16.406 5.961 1 98.62 263 TRP B N 1
ATOM 6775 C CA . TRP B 1 263 ? -15.25 16.859 5.254 1 98.62 263 TRP B CA 1
ATOM 6776 C C . TRP B 1 263 ? -14.906 17.266 3.826 1 98.62 263 TRP B C 1
ATOM 6778 O O . TRP B 1 263 ? -14.422 18.375 3.59 1 98.62 263 TRP B O 1
ATOM 6788 N N . ARG B 1 264 ? -15.336 16.422 2.908 1 97.31 264 ARG B N 1
ATOM 6789 C CA . ARG B 1 264 ? -15.039 16.656 1.5 1 97.31 264 ARG B CA 1
ATOM 6790 C C . ARG B 1 264 ? -15.984 17.688 0.904 1 97.31 264 ARG B C 1
ATOM 6792 O O . ARG B 1 264 ? -17.188 17.656 1.157 1 97.31 264 ARG B O 1
ATOM 6799 N N . ALA B 1 265 ? -15.391 18.562 0.065 1 97.5 265 ALA B N 1
ATOM 6800 C CA . ALA B 1 265 ? -16.188 19.609 -0.566 1 97.5 265 ALA B CA 1
ATOM 6801 C C . ALA B 1 265 ? -17.125 19.031 -1.612 1 97.5 265 ALA B C 1
ATOM 6803 O O . ALA B 1 265 ? -18.266 19.484 -1.757 1 97.5 265 ALA B O 1
ATOM 6804 N N . ASP B 1 266 ? -16.703 18.031 -2.408 1 95.12 266 ASP B N 1
ATOM 6805 C CA . ASP B 1 266 ? -17.469 17.516 -3.537 1 95.12 266 ASP B CA 1
ATOM 6806 C C . ASP B 1 266 ? -18.656 16.688 -3.059 1 95.12 266 ASP B C 1
ATOM 6808 O O . ASP B 1 266 ? -19.484 16.266 -3.865 1 95.12 266 ASP B O 1
ATOM 6812 N N . MET B 1 267 ? -18.75 16.5 -1.78 1 95 267 MET B N 1
ATOM 6813 C CA . MET B 1 267 ? -19.844 15.711 -1.236 1 95 267 MET B CA 1
ATOM 6814 C C . MET B 1 267 ? -21.016 16.594 -0.812 1 95 267 MET B C 1
ATOM 6816 O O . MET B 1 267 ? -22.078 16.094 -0.447 1 95 267 MET B O 1
ATOM 6820 N N . VAL B 1 268 ? -20.781 17.828 -0.793 1 96.5 268 VAL B N 1
ATOM 6821 C CA . VAL B 1 268 ? -21.859 18.75 -0.496 1 96.5 268 VAL B CA 1
ATOM 6822 C C . VAL B 1 268 ? -22.781 18.875 -1.711 1 96.5 268 VAL B C 1
ATOM 6824 O O . VAL B 1 268 ? -22.547 19.719 -2.586 1 96.5 268 VAL B O 1
ATOM 6827 N N . ASP B 1 269 ? -23.781 18.094 -1.818 1 94.38 269 ASP B N 1
ATOM 6828 C CA . ASP B 1 269 ? -24.719 18.078 -2.926 1 94.38 269 ASP B CA 1
ATOM 6829 C C . ASP B 1 269 ? -26.156 17.875 -2.422 1 94.38 269 ASP B C 1
ATOM 6831 O O . ASP B 1 269 ? -26.375 17.734 -1.218 1 94.38 269 ASP B O 1
ATOM 6835 N N . GLN B 1 270 ? -27.078 17.938 -3.293 1 94.12 270 GLN B N 1
ATOM 6836 C CA . GLN B 1 270 ? -28.484 17.906 -2.941 1 94.12 270 GLN B CA 1
ATOM 6837 C C . GLN B 1 270 ? -28.891 16.562 -2.344 1 94.12 270 GLN B C 1
ATOM 6839 O O . GLN B 1 270 ? -29.766 16.5 -1.485 1 94.12 270 GLN B O 1
ATOM 6844 N N . GLN B 1 271 ? -28.266 15.523 -2.646 1 92.31 271 GLN B N 1
ATOM 6845 C CA . GLN B 1 271 ? -28.625 14.195 -2.174 1 92.31 271 GLN B CA 1
ATOM 6846 C C . GLN B 1 271 ? -28.031 13.922 -0.793 1 92.31 271 GLN B C 1
ATOM 6848 O O . GLN B 1 271 ? -28.688 13.305 0.053 1 92.31 271 GLN B O 1
ATOM 6853 N N . THR B 1 272 ? -26.828 14.391 -0.562 1 95 272 THR B N 1
ATOM 6854 C CA . THR B 1 272 ? -26.094 14.047 0.647 1 95 272 THR B CA 1
ATOM 6855 C C . THR B 1 272 ? -26.312 15.086 1.736 1 95 272 THR B C 1
ATOM 6857 O O . THR B 1 272 ? -26.547 14.742 2.898 1 95 272 THR B O 1
ATOM 6860 N N . MET B 1 273 ? -26.266 16.391 1.363 1 97.12 273 MET B N 1
ATOM 6861 C CA . MET B 1 273 ? -26.359 17.438 2.377 1 97.12 273 MET B CA 1
ATOM 6862 C C . MET B 1 273 ? -27.312 18.547 1.925 1 97.12 273 MET B C 1
ATOM 6864 O O . MET B 1 273 ? -26.906 19.703 1.806 1 97.12 273 MET B O 1
ATOM 6868 N N . PRO B 1 274 ? -28.578 18.281 1.807 1 96.69 274 PRO B N 1
ATOM 6869 C CA . PRO B 1 274 ? -29.547 19.266 1.317 1 96.69 274 PRO B CA 1
ATOM 6870 C C . PRO B 1 274 ? -29.719 20.438 2.273 1 96.69 274 PRO B C 1
ATOM 6872 O O . PRO B 1 274 ? -29.922 21.578 1.832 1 96.69 274 PRO B O 1
ATOM 6875 N N . LYS B 1 275 ? -29.688 20.281 3.523 1 96.88 275 LYS B N 1
ATOM 6876 C CA . LYS B 1 275 ? -29.922 21.344 4.496 1 96.88 275 LYS B CA 1
ATOM 6877 C C . LYS B 1 275 ? -28.781 22.375 4.469 1 96.88 275 LYS B C 1
ATOM 6879 O O . LYS B 1 275 ? -29.031 23.578 4.547 1 96.88 275 LYS B O 1
ATOM 6884 N N . LEU B 1 276 ? -27.547 21.844 4.367 1 96.12 276 LEU B N 1
ATOM 6885 C CA . LEU B 1 276 ? -26.406 22.75 4.266 1 96.12 276 LEU B CA 1
ATOM 6886 C C . LEU B 1 276 ? -26.516 23.625 3.016 1 96.12 276 LEU B C 1
ATOM 6888 O O . LEU B 1 276 ? -26.172 24.797 3.047 1 96.12 276 LEU B O 1
ATOM 6892 N N . LEU B 1 277 ? -26.906 23.062 1.936 1 95.75 277 LEU B N 1
ATOM 6893 C CA . LEU B 1 277 ? -27.031 23.797 0.687 1 95.75 277 LEU B CA 1
ATOM 6894 C C . LEU B 1 277 ? -28.094 24.891 0.81 1 95.75 277 LEU B C 1
ATOM 6896 O O . LEU B 1 277 ? -27.922 25.984 0.25 1 95.75 277 LEU B O 1
ATOM 6900 N N . GLU B 1 278 ? -29.094 24.562 1.505 1 95.12 278 GLU B N 1
ATOM 6901 C CA . GLU B 1 278 ? -30.109 25.578 1.764 1 95.12 278 GLU B CA 1
ATOM 6902 C C . GLU B 1 278 ? -29.531 26.734 2.578 1 95.12 278 GLU B C 1
ATOM 6904 O O . GLU B 1 278 ? -29.797 27.906 2.281 1 95.12 278 GLU B O 1
ATOM 6909 N N . LEU B 1 279 ? -28.766 26.422 3.553 1 92.94 279 LEU B N 1
ATOM 6910 C CA . LEU B 1 279 ? -28.125 27.422 4.383 1 92.94 279 LEU B CA 1
ATOM 6911 C C . LEU B 1 279 ? -27.156 28.281 3.555 1 92.94 279 LEU B C 1
ATOM 6913 O O . LEU B 1 279 ? -27.016 29.469 3.811 1 92.94 279 LEU B O 1
ATOM 6917 N N . ALA B 1 280 ? -26.516 27.656 2.623 1 92.5 280 ALA B N 1
ATOM 6918 C CA . ALA B 1 280 ? -25.531 28.328 1.774 1 92.5 280 ALA B CA 1
ATOM 6919 C C . ALA B 1 280 ? -26.172 29.453 0.98 1 92.5 280 ALA B C 1
ATOM 6921 O O . ALA B 1 280 ? -25.531 30.453 0.653 1 92.5 280 ALA B O 1
ATOM 6922 N N . GLN B 1 281 ? -27.453 29.422 0.771 1 92.56 281 GLN B N 1
ATOM 6923 C CA . GLN B 1 281 ? -28.172 30.406 -0.031 1 92.56 281 GLN B CA 1
ATOM 6924 C C . GLN B 1 281 ? -28.312 31.734 0.722 1 92.56 281 GLN B C 1
ATOM 6926 O O . GLN B 1 281 ? -28.625 32.75 0.122 1 92.56 281 GLN B O 1
ATOM 6931 N N . SER B 1 282 ? -28.078 31.734 1.981 1 93.31 282 SER B N 1
ATOM 6932 C CA . SER B 1 282 ? -28.203 32.938 2.773 1 93.31 282 SER B CA 1
ATOM 6933 C C . SER B 1 282 ? -26.906 33.25 3.521 1 93.31 282 SER B C 1
ATOM 6935 O O . SER B 1 282 ? -26.938 33.906 4.566 1 93.31 282 SER B O 1
ATOM 6937 N N . SER B 1 283 ? -25.844 32.688 3.049 1 96.69 283 SER B N 1
ATOM 6938 C CA . SER B 1 283 ? -24.547 32.844 3.684 1 96.69 283 SER B CA 1
ATOM 6939 C C . SER B 1 283 ? -23.469 33.156 2.656 1 96.69 283 SER B C 1
ATOM 6941 O O . SER B 1 283 ? -23.75 33.281 1.462 1 96.69 283 SER B O 1
ATOM 6943 N N . HIS B 1 284 ? -22.312 33.531 3.135 1 98.12 284 HIS B N 1
ATOM 6944 C CA . HIS B 1 284 ? -21.156 33.562 2.252 1 98.12 284 HIS B CA 1
ATOM 6945 C C . HIS B 1 284 ? -20.641 32.156 1.954 1 98.12 284 HIS B C 1
ATOM 6947 O O . HIS B 1 284 ? -20.281 31.422 2.871 1 98.12 284 HIS B O 1
ATOM 6953 N N . TRP B 1 285 ? -20.688 31.797 0.629 1 97.81 285 TRP B N 1
ATOM 6954 C CA . TRP B 1 285 ? -20.312 30.469 0.184 1 97.81 285 TRP B CA 1
ATOM 6955 C C . TRP B 1 285 ? -18.984 30.5 -0.579 1 97.81 285 TRP B C 1
ATOM 6957 O O . TRP B 1 285 ? -18.781 31.344 -1.449 1 97.81 285 TRP B O 1
ATOM 6967 N N . PHE B 1 286 ? -18.062 29.625 -0.209 1 98.12 286 PHE B N 1
ATOM 6968 C CA . PHE B 1 286 ? -16.766 29.5 -0.866 1 98.12 286 PHE B CA 1
ATOM 6969 C C . PHE B 1 286 ? -16.625 28.141 -1.525 1 98.12 286 PHE B C 1
ATOM 6971 O O . PHE B 1 286 ? -16.031 27.219 -0.942 1 98.12 286 PHE B O 1
ATOM 6978 N N . PRO B 1 287 ? -17.016 28.031 -2.805 1 95.06 287 PRO B N 1
ATOM 6979 C CA . PRO B 1 287 ? -17.141 26.719 -3.457 1 95.06 287 PRO B CA 1
ATOM 6980 C C . PRO B 1 287 ? -15.781 26.078 -3.742 1 95.06 287 PRO B C 1
ATOM 6982 O O . PRO B 1 287 ? -15.672 24.859 -3.818 1 95.06 287 PRO B O 1
ATOM 6985 N N . ARG B 1 288 ? -14.758 26.859 -4.004 1 96.88 288 ARG B N 1
ATOM 6986 C CA . ARG B 1 288 ? -13.414 26.359 -4.262 1 96.88 288 ARG B CA 1
ATOM 6987 C C . ARG B 1 288 ? -12.477 26.688 -3.107 1 96.88 288 ARG B C 1
ATOM 6989 O O . ARG B 1 288 ? -11.602 27.547 -3.242 1 96.88 288 ARG B O 1
ATOM 6996 N N . HIS B 1 289 ? -12.68 26 -2.031 1 98.44 289 HIS B N 1
ATOM 6997 C CA . HIS B 1 289 ? -11.93 26.266 -0.807 1 98.44 289 HIS B CA 1
ATOM 6998 C C . HIS B 1 289 ? -11.047 25.078 -0.439 1 98.44 289 HIS B C 1
ATOM 7000 O O . HIS B 1 289 ? -11.477 23.922 -0.532 1 98.44 289 HIS B O 1
ATOM 7006 N N . PHE B 1 290 ? -9.781 25.359 -0.064 1 98.56 290 PHE B N 1
ATOM 7007 C CA . PHE B 1 290 ? -8.836 24.297 0.285 1 98.56 290 PHE B CA 1
ATOM 7008 C C . PHE B 1 290 ? -8.352 24.469 1.721 1 98.56 290 PHE B C 1
ATOM 7010 O O . PHE B 1 290 ? -8.172 25.578 2.199 1 98.56 290 PHE B O 1
ATOM 7017 N N . SER B 1 291 ? -8.18 23.312 2.387 1 98.31 291 SER B N 1
ATOM 7018 C CA . SER B 1 291 ? -7.504 23.281 3.678 1 98.31 291 SER B CA 1
ATOM 7019 C C . SER B 1 291 ? -6.008 23.5 3.521 1 98.31 291 SER B C 1
ATOM 7021 O O . SER B 1 291 ? -5.445 23.266 2.453 1 98.31 291 SER B O 1
ATOM 7023 N N . GLY B 1 292 ? -5.426 24.016 4.551 1 96.94 292 GLY B N 1
ATOM 7024 C CA . GLY B 1 292 ? -3.975 24.078 4.578 1 96.94 292 GLY B CA 1
ATOM 7025 C C . GLY B 1 292 ? -3.336 22.766 5.023 1 96.94 292 GLY B C 1
ATOM 7026 O O . GLY B 1 292 ? -2.115 22.688 5.176 1 96.94 292 GLY B O 1
ATOM 7027 N N . GLY B 1 293 ? -4.117 21.812 5.234 1 94.94 293 GLY B N 1
ATOM 7028 C CA . GLY B 1 293 ? -3.635 20.516 5.668 1 94.94 293 GLY B CA 1
ATOM 7029 C C . GLY B 1 293 ? -4.434 19.359 5.098 1 94.94 293 GLY B C 1
ATOM 7030 O O . GLY B 1 293 ? -5.5 19.562 4.512 1 94.94 293 GLY B O 1
ATOM 7031 N N . ASN B 1 294 ? -3.82 18.141 5.215 1 94.62 294 ASN B N 1
ATOM 7032 C CA . ASN B 1 294 ? -4.508 16.922 4.793 1 94.62 294 ASN B CA 1
ATOM 7033 C C . ASN B 1 294 ? -4.848 16.031 5.98 1 94.62 294 ASN B C 1
ATOM 7035 O O . ASN B 1 294 ? -5.16 14.852 5.809 1 94.62 294 ASN B O 1
ATOM 7039 N N . GLN B 1 295 ? -4.699 16.609 7.203 1 93.75 295 GLN B N 1
ATOM 7040 C CA . GLN B 1 295 ? -5.023 15.93 8.453 1 93.75 295 GLN B CA 1
ATOM 7041 C C . GLN B 1 295 ? -5.75 16.859 9.414 1 93.75 295 GLN B C 1
ATOM 7043 O O . GLN B 1 295 ? -5.777 18.078 9.219 1 93.75 295 GLN B O 1
ATOM 7048 N N . TYR B 1 296 ? -6.309 16.297 10.469 1 95.31 296 TYR B N 1
ATOM 7049 C CA . TYR B 1 296 ? -7.125 16.984 11.461 1 95.31 296 TYR B CA 1
ATOM 7050 C C . TYR B 1 296 ? -6.359 18.141 12.094 1 95.31 296 TYR B C 1
ATOM 7052 O O . TYR B 1 296 ? -6.805 19.297 12.055 1 95.31 296 TYR B O 1
ATOM 7060 N N . HIS B 1 297 ? -5.145 17.906 12.5 1 94.06 297 HIS B N 1
ATOM 7061 C CA . HIS B 1 297 ? -4.363 18.906 13.219 1 94.06 297 HIS B CA 1
ATOM 7062 C C . HIS B 1 297 ? -3.834 19.969 12.273 1 94.06 297 HIS B C 1
ATOM 7064 O O . HIS B 1 297 ? -3.863 21.156 12.586 1 94.06 297 HIS B O 1
ATOM 7070 N N . SER B 1 298 ? -3.363 19.547 11.125 1 93.94 298 SER B N 1
ATOM 7071 C CA . SER B 1 298 ? -2.797 20.516 10.195 1 93.94 298 SER B CA 1
ATOM 7072 C C . SER B 1 298 ? -3.875 21.438 9.625 1 93.94 298 SER B C 1
ATOM 7074 O O . SER B 1 298 ? -3.617 22.594 9.344 1 93.94 298 SER B O 1
ATOM 7076 N N . GLY B 1 299 ? -5.062 20.875 9.461 1 97.19 299 GLY B N 1
ATOM 7077 C CA . GLY B 1 299 ? -6.18 21.719 9.055 1 97.19 299 GLY B CA 1
ATOM 7078 C C . GLY B 1 299 ? -6.523 22.781 10.078 1 97.19 299 GLY B C 1
ATOM 7079 O O . GLY B 1 299 ? -6.711 23.953 9.727 1 97.19 299 GLY B O 1
ATOM 7080 N N . LEU B 1 300 ? -6.59 22.391 11.336 1 97.56 300 LEU B N 1
ATOM 7081 C CA . LEU B 1 300 ? -6.895 23.344 12.406 1 97.56 300 LEU B CA 1
ATOM 7082 C C . LEU B 1 300 ? -5.793 24.375 12.523 1 97.56 300 LEU B C 1
ATOM 7084 O O . LEU B 1 300 ? -6.074 25.562 12.711 1 97.56 300 LEU B O 1
ATOM 7088 N N . TYR B 1 301 ? -4.598 23.984 12.383 1 95.81 301 TYR B N 1
ATOM 7089 C CA . TYR B 1 301 ? -3.451 24.891 12.445 1 95.81 301 TYR B CA 1
ATOM 7090 C C . TYR B 1 301 ? -3.555 25.969 11.375 1 95.81 301 TYR B C 1
ATOM 7092 O O . TYR B 1 301 ? -3.436 27.156 11.672 1 95.81 301 TYR B O 1
ATOM 7100 N N . SER B 1 302 ? -3.742 25.5 10.164 1 96.88 302 SER B N 1
ATOM 7101 C CA . SER B 1 302 ? -3.807 26.469 9.062 1 96.88 302 SER B CA 1
ATOM 7102 C C . SER B 1 302 ? -5 27.406 9.219 1 96.88 302 SER B C 1
ATOM 7104 O O . SER B 1 302 ? -4.93 28.562 8.828 1 96.88 302 SER B O 1
ATOM 7106 N N . LEU B 1 303 ? -6.023 26.922 9.828 1 97.75 303 LEU B N 1
ATOM 7107 C CA . LEU B 1 303 ? -7.254 27.688 10.008 1 97.75 303 LEU B CA 1
ATOM 7108 C C . LEU B 1 303 ? -7.055 28.797 11.016 1 97.75 303 LEU B C 1
ATOM 7110 O O . LEU B 1 303 ? -7.484 29.938 10.789 1 97.75 303 LEU B O 1
ATOM 7114 N N . LEU B 1 304 ? -6.371 28.547 12.086 1 97.88 304 LEU B N 1
ATOM 7115 C CA . LEU B 1 304 ? -6.34 29.484 13.203 1 97.88 304 LEU B CA 1
ATOM 7116 C C . LEU B 1 304 ? -5.102 30.375 13.133 1 97.88 304 LEU B C 1
ATOM 7118 O O . LEU B 1 304 ? -5.125 31.516 13.594 1 97.88 304 LEU B O 1
ATOM 7122 N N . TYR B 1 305 ? -4.023 29.875 12.609 1 97 305 TYR B N 1
ATOM 7123 C CA . TYR B 1 305 ? -2.814 30.688 12.5 1 97 305 TYR B CA 1
ATOM 7124 C C . TYR B 1 305 ? -2.748 31.391 11.148 1 97 305 TYR B C 1
ATOM 7126 O O . TYR B 1 305 ? -2.258 32.531 11.055 1 97 305 TYR B O 1
ATOM 7134 N N . GLY B 1 306 ? -3.16 30.656 10.055 1 96.69 306 GLY B N 1
ATOM 7135 C CA . GLY B 1 306 ? -3 31.172 8.703 1 96.69 306 GLY B CA 1
ATOM 7136 C C . GLY B 1 306 ? -1.548 31.281 8.273 1 96.69 306 GLY B C 1
ATOM 7137 O O . GLY B 1 306 ? -1.185 32.188 7.516 1 96.69 306 GLY B O 1
ATOM 7138 N N . MET B 1 307 ? -0.725 30.484 8.828 1 95 307 MET B N 1
ATOM 7139 C CA . MET B 1 307 ? 0.709 30.516 8.547 1 95 307 MET B CA 1
ATOM 7140 C C . MET B 1 307 ? 1.165 29.203 7.93 1 95 307 MET B C 1
ATOM 7142 O O . MET B 1 307 ? 0.512 28.172 8.102 1 95 307 MET B O 1
ATOM 7146 N N . LEU B 1 308 ? 2.299 29.234 7.293 1 94.44 308 LEU B N 1
ATOM 7147 C CA . LEU B 1 308 ? 2.818 28.047 6.633 1 94.44 308 LEU B CA 1
ATOM 7148 C C . LEU B 1 308 ? 3.193 26.984 7.652 1 94.44 308 LEU B C 1
ATOM 7150 O O . LEU B 1 308 ? 3.576 27.297 8.781 1 94.44 308 LEU B O 1
ATOM 7154 N N . PRO B 1 309 ? 3.133 25.719 7.199 1 91.5 309 PRO B N 1
ATOM 7155 C CA . PRO B 1 309 ? 3.475 24.625 8.102 1 91.5 309 PRO B CA 1
ATOM 7156 C C . PRO B 1 309 ? 4.906 24.703 8.625 1 91.5 309 PRO B C 1
ATOM 7158 O O . PRO B 1 309 ? 5.203 24.203 9.711 1 91.5 309 PRO B O 1
ATOM 7161 N N . ALA B 1 310 ? 5.762 25.406 7.996 1 83.38 310 ALA B N 1
ATOM 7162 C CA . ALA B 1 310 ? 7.164 25.531 8.383 1 83.38 310 ALA B CA 1
ATOM 7163 C C . ALA B 1 310 ? 7.301 26.203 9.742 1 83.38 310 ALA B C 1
ATOM 7165 O O . ALA B 1 310 ? 8.297 26 10.438 1 83.38 310 ALA B O 1
ATOM 7166 N N . TYR B 1 311 ? 6.305 26.953 10.18 1 90.31 311 TYR B N 1
ATOM 7167 C CA . TYR B 1 311 ? 6.391 27.719 11.422 1 90.31 311 TYR B CA 1
ATOM 7168 C C . TYR B 1 311 ? 5.82 26.922 12.586 1 90.31 311 TYR B C 1
ATOM 7170 O O . TYR B 1 311 ? 5.914 27.344 13.742 1 90.31 311 TYR B O 1
ATOM 7178 N N . GLU B 1 312 ? 5.238 25.75 12.328 1 89.25 312 GLU B N 1
ATOM 7179 C CA . GLU B 1 312 ? 4.488 25 13.336 1 89.25 312 GLU B CA 1
ATOM 7180 C C . GLU B 1 312 ? 5.355 24.688 14.555 1 89.25 312 GLU B C 1
ATOM 7182 O O . GLU B 1 312 ? 4.957 24.953 15.688 1 89.25 312 GLU B O 1
ATOM 7187 N N . VAL B 1 313 ? 6.488 24.234 14.328 1 79.69 313 VAL B N 1
ATOM 7188 C CA . VAL B 1 313 ? 7.375 23.812 15.406 1 79.69 313 VAL B CA 1
ATOM 7189 C C . VAL B 1 313 ? 7.82 25.031 16.219 1 79.69 313 VAL B C 1
ATOM 7191 O O . VAL B 1 313 ? 7.812 25 17.453 1 79.69 313 VAL B O 1
ATOM 7194 N N . SER B 1 314 ? 8.18 26.125 15.562 1 83.94 314 SER B N 1
ATOM 7195 C CA . SER B 1 314 ? 8.641 27.344 16.219 1 83.94 314 SER B CA 1
ATOM 7196 C C . SER B 1 314 ? 7.527 28 17.031 1 83.94 314 SER B C 1
ATOM 7198 O O . SER B 1 314 ? 7.766 28.5 18.125 1 83.94 314 SER B O 1
ATOM 7200 N N . LEU B 1 315 ? 6.371 27.953 16.484 1 90.69 315 LEU B N 1
ATOM 7201 C CA . LEU B 1 315 ? 5.238 28.531 17.203 1 90.69 315 LEU B CA 1
ATOM 7202 C C . LEU B 1 315 ? 4.984 27.781 18.516 1 90.69 315 LEU B C 1
ATOM 7204 O O . LEU B 1 315 ? 4.719 28.406 19.547 1 90.69 315 LEU B O 1
ATOM 7208 N N . ASN B 1 316 ? 5.082 26.531 18.438 1 87.06 316 ASN B N 1
ATOM 7209 C CA . ASN B 1 316 ? 4.891 25.719 19.625 1 87.06 316 ASN B CA 1
ATOM 7210 C C . ASN B 1 316 ? 6.023 25.922 20.625 1 87.06 316 ASN B C 1
ATOM 7212 O O . ASN B 1 316 ? 5.785 26.016 21.828 1 87.06 316 ASN B O 1
ATOM 7216 N N . ALA B 1 317 ? 7.176 26 20.094 1 79.94 317 ALA B N 1
ATOM 7217 C CA . ALA B 1 317 ? 8.328 26.219 20.953 1 79.94 317 ALA B CA 1
ATOM 7218 C C . ALA B 1 317 ? 8.266 27.578 21.641 1 79.94 317 ALA B C 1
ATOM 7220 O O . ALA B 1 317 ? 8.625 27.719 22.812 1 79.94 317 ALA B O 1
ATOM 7221 N N . ASP B 1 318 ? 7.754 28.531 20.906 1 87.75 318 ASP B N 1
ATOM 7222 C CA . ASP B 1 318 ? 7.641 29.891 21.422 1 87.75 318 ASP B CA 1
ATOM 7223 C C . ASP B 1 318 ? 6.379 30.047 22.281 1 87.75 318 ASP B C 1
ATOM 7225 O O . ASP B 1 318 ? 6.18 31.094 22.906 1 87.75 318 ASP B O 1
ATOM 7229 N N . LYS B 1 319 ? 5.535 29.078 22.234 1 90.56 319 LYS B N 1
ATOM 7230 C CA . LYS B 1 319 ? 4.238 29.109 22.906 1 90.56 319 LYS B CA 1
ATOM 7231 C C . LYS B 1 319 ? 3.406 30.297 22.438 1 90.56 319 LYS B C 1
ATOM 7233 O O . LYS B 1 319 ? 2.828 31.016 23.266 1 90.56 319 LYS B O 1
ATOM 7238 N N . LYS B 1 320 ? 3.451 30.5 21.188 1 94 320 LYS B N 1
ATOM 7239 C CA . LYS B 1 320 ? 2.693 31.594 20.609 1 94 320 LYS B CA 1
ATOM 7240 C C . LYS B 1 320 ? 1.269 31.172 20.266 1 94 320 LYS B C 1
ATOM 7242 O O . LYS B 1 320 ? 1.063 30.188 19.562 1 94 320 LYS B O 1
ATOM 7247 N N . THR B 1 321 ? 0.313 31.922 20.766 1 95.94 321 THR B N 1
ATOM 7248 C CA . THR B 1 321 ? -1.08 31.734 20.375 1 95.94 321 THR B CA 1
ATOM 7249 C C . THR B 1 321 ? -1.377 32.469 19.078 1 95.94 321 THR B C 1
ATOM 7251 O O . THR B 1 321 ? -0.661 33.406 18.719 1 95.94 321 THR B O 1
ATOM 7254 N N . PRO B 1 322 ? -2.441 32.062 18.375 1 97.81 322 PRO B N 1
ATOM 7255 C CA . PRO B 1 322 ? -2.826 32.844 17.188 1 97.81 322 PRO B CA 1
ATOM 7256 C C . PRO B 1 322 ? -3.189 34.281 17.5 1 97.81 322 PRO B C 1
ATOM 7258 O O . PRO B 1 322 ? -3.836 34.562 18.516 1 97.81 322 PRO B O 1
ATOM 7261 N N . VAL B 1 323 ? -2.777 35.156 16.656 1 97.75 323 VAL B N 1
ATOM 7262 C CA . VAL B 1 323 ? -3.008 36.594 16.844 1 97.75 323 VAL B CA 1
ATOM 7263 C C . VAL B 1 323 ? -4.508 36.875 16.953 1 97.75 323 VAL B C 1
ATOM 7265 O O . VAL B 1 323 ? -4.938 37.719 17.75 1 97.75 323 VAL B O 1
ATOM 7268 N N . LEU B 1 324 ? -5.289 36.156 16.188 1 97.75 324 LEU B N 1
ATOM 7269 C CA . LEU B 1 324 ? -6.738 36.281 16.25 1 97.75 324 LEU B CA 1
ATOM 7270 C C . LEU B 1 324 ? -7.254 36.031 17.672 1 97.75 324 LEU B C 1
ATOM 7272 O O . LEU B 1 324 ? -8.07 36.781 18.188 1 97.75 324 LEU B O 1
ATOM 7276 N N . ILE B 1 325 ? -6.82 35 18.266 1 97.81 325 ILE B N 1
ATOM 7277 C CA . ILE B 1 325 ? -7.254 34.594 19.609 1 97.81 325 ILE B CA 1
ATOM 7278 C C . ILE B 1 325 ? -6.836 35.656 20.609 1 97.81 325 ILE B C 1
ATOM 7280 O O . ILE B 1 325 ? -7.613 36.031 21.5 1 97.81 325 ILE B O 1
ATOM 7284 N N . ASP B 1 326 ? -5.625 36.156 20.469 1 97.19 326 ASP B N 1
ATOM 7285 C CA . ASP B 1 326 ? -5.133 37.219 21.359 1 97.19 326 ASP B CA 1
ATOM 7286 C C . ASP B 1 326 ? -6.012 38.469 21.281 1 97.19 326 ASP B C 1
ATOM 7288 O O . ASP B 1 326 ? -6.375 39.031 22.297 1 97.19 326 ASP B O 1
ATOM 7292 N N . GLN B 1 327 ? -6.328 38.844 20.078 1 97 327 GLN B N 1
ATOM 7293 C CA . GLN B 1 327 ? -7.121 40.062 19.891 1 97 327 GLN B CA 1
ATOM 7294 C C . GLN B 1 327 ? -8.539 39.875 20.422 1 97 327 GLN B C 1
ATOM 7296 O O . GLN B 1 327 ? -9.117 40.781 21 1 97 327 GLN B O 1
ATOM 7301 N N . LEU B 1 328 ? -9.109 38.75 20.203 1 97.75 328 LEU B N 1
ATOM 7302 C CA . LEU B 1 328 ? -10.438 38.438 20.734 1 97.75 328 LEU B CA 1
ATOM 7303 C C . LEU B 1 328 ? -10.422 38.406 22.266 1 97.75 328 LEU B C 1
ATOM 7305 O O . LEU B 1 328 ? -11.367 38.906 22.906 1 97.75 328 LEU B O 1
ATOM 7309 N N . ALA B 1 329 ? -9.383 37.875 22.812 1 97 329 ALA B N 1
ATOM 7310 C CA . ALA B 1 329 ? -9.25 37.844 24.266 1 97 329 ALA B CA 1
ATOM 7311 C C . ALA B 1 329 ? -9.242 39.281 24.828 1 97 329 ALA B C 1
ATOM 7313 O O . ALA B 1 329 ? -9.852 39.531 25.875 1 97 329 ALA B O 1
ATOM 7314 N N . GLU B 1 330 ? -8.594 40.156 24.141 1 95.31 330 GLU B N 1
ATOM 7315 C CA . GLU B 1 330 ? -8.531 41.562 24.547 1 95.31 330 GLU B CA 1
ATOM 7316 C C . GLU B 1 330 ? -9.922 42.188 24.562 1 95.31 330 GLU B C 1
ATOM 7318 O O . GLU B 1 330 ? -10.164 43.156 25.297 1 95.31 330 GLU B O 1
ATOM 7323 N N . GLN B 1 331 ? -10.797 41.625 23.766 1 95.31 331 GLN B N 1
ATOM 7324 C CA . GLN B 1 331 ? -12.156 42.125 23.688 1 95.31 331 GLN B CA 1
ATOM 7325 C C . GLN B 1 331 ? -13.07 41.438 24.703 1 95.31 331 GLN B C 1
ATOM 7327 O O . GLN B 1 331 ? -14.281 41.656 24.719 1 95.31 331 GLN B O 1
ATOM 7332 N N . GLY B 1 332 ? -12.516 40.469 25.438 1 95.5 332 GLY B N 1
ATOM 7333 C CA . GLY B 1 332 ? -13.266 39.875 26.531 1 95.5 332 GLY B CA 1
ATOM 7334 C C . GLY B 1 332 ? -13.922 38.562 26.156 1 95.5 332 GLY B C 1
ATOM 7335 O O . GLY B 1 332 ? -14.789 38.062 26.875 1 95.5 332 GLY B O 1
ATOM 7336 N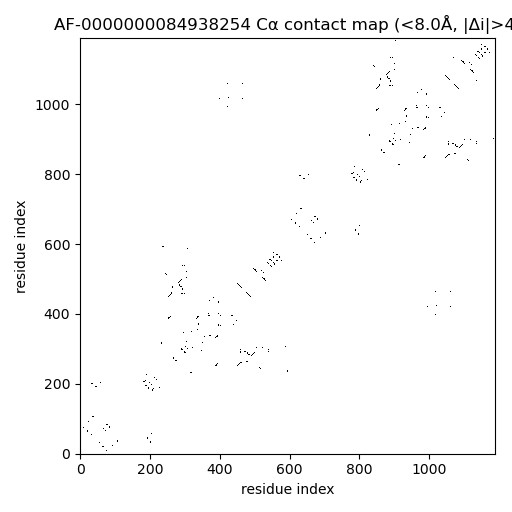 N . TYR B 1 333 ? -13.594 37.969 25.062 1 97.44 333 TYR B N 1
ATOM 7337 C CA . TYR B 1 333 ? -14.18 36.688 24.656 1 97.44 333 TYR B CA 1
ATOM 7338 C C . TYR B 1 333 ? -13.734 35.562 25.594 1 97.44 333 TYR B C 1
ATOM 7340 O O . TYR B 1 333 ? -12.578 35.531 26.016 1 97.44 333 TYR B O 1
ATOM 7348 N N . ASP B 1 334 ? -14.688 34.688 25.828 1 96.88 334 ASP B N 1
ATOM 7349 C CA . ASP B 1 334 ? -14.367 33.375 26.422 1 96.88 334 ASP B CA 1
ATOM 7350 C C . ASP B 1 334 ? -14.211 32.312 25.328 1 96.88 334 ASP B C 1
ATOM 7352 O O . ASP B 1 334 ? -14.945 32.312 24.344 1 96.88 334 ASP B O 1
ATOM 7356 N N . PHE B 1 335 ? -13.242 31.484 25.562 1 97.62 335 PHE B N 1
ATOM 7357 C CA . PHE B 1 335 ? -12.93 30.484 24.547 1 97.62 335 PHE B CA 1
ATOM 7358 C C . PHE B 1 335 ? -13.266 29.078 25.047 1 97.62 335 PHE B C 1
ATOM 7360 O O . PHE B 1 335 ? -12.82 28.672 26.125 1 97.62 335 PHE B O 1
ATOM 7367 N N . SER B 1 336 ? -14.062 28.344 24.25 1 97.12 336 SER B N 1
ATOM 7368 C CA . SER B 1 336 ? -14.422 26.969 24.594 1 97.12 336 SER B CA 1
ATOM 7369 C C . SER B 1 336 ? -14.195 26.031 23.422 1 97.12 336 SER B C 1
ATOM 7371 O O . SER B 1 336 ? -14.445 26.391 22.266 1 97.12 336 SER B O 1
ATOM 7373 N N . LEU B 1 337 ? -13.688 24.891 23.719 1 97.31 337 LEU B N 1
ATOM 7374 C CA . LEU B 1 337 ? -13.484 23.828 22.734 1 97.31 337 LEU B CA 1
ATOM 7375 C C . LEU B 1 337 ? -14.438 22.656 22.984 1 97.31 337 LEU B C 1
ATOM 7377 O O . LEU B 1 337 ? -14.547 22.172 24.109 1 97.31 337 LEU B O 1
ATOM 7381 N N . PHE B 1 338 ? -15.133 22.234 21.953 1 97.12 338 PHE B N 1
ATOM 7382 C CA . PHE B 1 338 ? -16.078 21.125 22.062 1 97.12 338 PHE B CA 1
ATOM 7383 C C . PHE B 1 338 ? -15.719 20.016 21.094 1 97.12 338 PHE B C 1
ATOM 7385 O O . PHE B 1 338 ? -15.227 20.266 19.984 1 97.12 338 PHE B O 1
ATOM 7392 N N . GLY B 1 339 ? -16 18.719 21.453 1 95.5 339 GLY B N 1
ATOM 7393 C CA . GLY B 1 339 ? -15.992 17.594 20.547 1 95.5 339 GLY B CA 1
ATOM 7394 C C . GLY B 1 339 ? -14.75 16.734 20.672 1 95.5 339 GLY B C 1
ATOM 7395 O O . GLY B 1 339 ? -14.758 15.555 20.297 1 95.5 339 GLY B O 1
ATOM 7396 N N . ASP B 1 340 ? -13.633 17.312 21.125 1 93.12 340 ASP B N 1
ATOM 7397 C CA . ASP B 1 340 ? -12.391 16.547 21.281 1 93.12 340 ASP B CA 1
ATOM 7398 C C . ASP B 1 340 ? -11.625 17.016 22.516 1 93.12 340 ASP B C 1
ATOM 7400 O O . ASP B 1 340 ? -10.727 17.844 22.422 1 93.12 340 ASP B O 1
ATOM 7404 N N . PRO B 1 341 ? -11.875 16.406 23.625 1 89.5 341 PRO B N 1
ATOM 7405 C CA . PRO B 1 341 ? -11.25 16.859 24.875 1 89.5 341 PRO B CA 1
ATOM 7406 C C . PRO B 1 341 ? -9.742 16.625 24.891 1 89.5 341 PRO B C 1
ATOM 7408 O O . PRO B 1 341 ? -9.023 17.234 25.688 1 89.5 341 PRO B O 1
ATOM 7411 N N . ASN B 1 342 ? -9.258 15.805 24.047 1 87.12 342 ASN B N 1
ATOM 7412 C CA . ASN B 1 342 ? -7.836 15.469 24.078 1 87.12 342 ASN B CA 1
ATOM 7413 C C . ASN B 1 342 ? -7.043 16.297 23.078 1 87.12 342 ASN B C 1
ATOM 7415 O O . ASN B 1 342 ? -5.812 16.188 23.016 1 87.12 342 ASN B O 1
ATOM 7419 N N . LEU B 1 343 ? -7.715 17.094 22.312 1 89.5 343 LEU B N 1
ATOM 7420 C CA . LEU B 1 343 ? -7.074 17.844 21.234 1 89.5 343 LEU B CA 1
ATOM 7421 C C . LEU B 1 343 ? -5.938 18.703 21.781 1 89.5 343 LEU B C 1
ATOM 7423 O O . LEU B 1 343 ? -4.844 18.719 21.203 1 89.5 343 LEU B O 1
ATOM 7427 N N . PRO B 1 344 ? -6.078 19.359 22.922 1 85.94 344 PRO B N 1
ATOM 7428 C CA . PRO B 1 344 ? -5.016 20.234 23.406 1 85.94 344 PRO B CA 1
ATOM 7429 C C . PRO B 1 344 ? -3.783 19.469 23.875 1 85.94 344 PRO B C 1
ATOM 7431 O O . PRO B 1 344 ? -2.727 20.062 24.094 1 85.94 344 PRO B O 1
ATOM 7434 N N . ASN B 1 345 ? -3.984 18.172 23.984 1 81.38 345 ASN B N 1
ATOM 7435 C CA . ASN B 1 345 ? -2.861 17.359 24.422 1 81.38 345 ASN B CA 1
ATOM 7436 C C . ASN B 1 345 ? -1.917 17.031 23.266 1 81.38 345 ASN B C 1
ATOM 7438 O O . ASN B 1 345 ? -0.818 16.516 23.484 1 81.38 345 ASN B O 1
ATOM 7442 N N . SER B 1 346 ? -2.371 17.359 22.156 1 82.75 346 SER B N 1
ATOM 7443 C CA . SER B 1 346 ? -1.512 17.125 21 1 82.75 346 SER B CA 1
ATOM 7444 C C . SER B 1 346 ? -0.409 18.172 20.891 1 82.75 346 SER B C 1
ATOM 7446 O O . SER B 1 346 ? -0.667 19.359 21.047 1 82.75 346 SER B O 1
ATOM 7448 N N . ARG B 1 347 ? 0.753 17.734 20.594 1 74.94 347 ARG B N 1
ATOM 7449 C CA . ARG B 1 347 ? 1.938 18.594 20.562 1 74.94 347 ARG B CA 1
ATOM 7450 C C . ARG B 1 347 ? 1.811 19.672 19.484 1 74.94 347 ARG B C 1
ATOM 7452 O O . ARG B 1 347 ? 2.271 20.797 19.672 1 74.94 347 ARG B O 1
ATOM 7459 N N . SER B 1 348 ? 1.137 19.359 18.516 1 78.31 348 SER B N 1
ATOM 7460 C CA . SER B 1 348 ? 1.124 20.25 17.344 1 78.31 348 SER B CA 1
ATOM 7461 C C . SER B 1 348 ? 0.148 21.391 17.547 1 78.31 348 SER B C 1
ATOM 7463 O O . SER B 1 348 ? 0.239 22.422 16.859 1 78.31 348 SER B O 1
ATOM 7465 N N . VAL B 1 349 ? -0.789 21.266 18.5 1 85.75 349 VAL B N 1
ATOM 7466 C CA . VAL B 1 349 ? -1.808 22.312 18.609 1 85.75 349 VAL B CA 1
ATOM 7467 C C . VAL B 1 349 ? -1.917 22.797 20.047 1 85.75 349 VAL B C 1
ATOM 7469 O O . VAL B 1 349 ? -2.854 23.516 20.391 1 85.75 349 VAL B O 1
ATOM 7472 N N . SER B 1 350 ? -1.014 22.5 20.859 1 87.12 350 SER B N 1
ATOM 7473 C CA . SER B 1 350 ? -1.095 22.844 22.266 1 87.12 350 SER B CA 1
ATOM 7474 C C . SER B 1 350 ? -1.042 24.344 22.484 1 87.12 350 SER B C 1
ATOM 7476 O O . SER B 1 350 ? -1.865 24.906 23.219 1 87.12 350 SER B O 1
ATOM 7478 N N . ALA B 1 351 ? -0.114 25.016 21.859 1 90.38 351 ALA B N 1
ATOM 7479 C CA . ALA B 1 351 ? 0.018 26.469 22.031 1 90.38 351 ALA B CA 1
ATOM 7480 C C . ALA B 1 351 ? -1.21 27.188 21.484 1 90.38 351 ALA B C 1
ATOM 7482 O O . ALA B 1 351 ? -1.708 28.141 22.109 1 90.38 351 ALA B O 1
ATOM 7483 N N . MET B 1 352 ? -1.68 26.672 20.406 1 93.69 352 MET B N 1
ATOM 7484 C CA . MET B 1 352 ? -2.818 27.266 19.719 1 93.69 352 MET B CA 1
ATOM 7485 C C . MET B 1 352 ? -4.066 27.219 20.594 1 93.69 352 MET B C 1
ATOM 7487 O O . MET B 1 352 ? -4.863 28.172 20.594 1 93.69 352 MET B O 1
ATOM 7491 N N . LEU B 1 353 ? -4.184 26.188 21.438 1 94.88 353 LEU B N 1
ATOM 7492 C CA . LEU B 1 353 ? -5.434 25.938 22.141 1 94.88 353 LEU B CA 1
ATOM 7493 C C . LEU B 1 353 ? -5.277 26.234 23.641 1 94.88 353 LEU B C 1
ATOM 7495 O O . LEU B 1 353 ? -6.195 25.984 24.422 1 94.88 353 LEU B O 1
ATOM 7499 N N . ALA B 1 354 ? -4.191 26.828 24.016 1 92 354 ALA B N 1
ATOM 7500 C CA . ALA B 1 354 ? -3.889 27.094 25.422 1 92 354 ALA B CA 1
ATOM 7501 C C . ALA B 1 354 ? -4.992 27.922 26.078 1 92 354 ALA B C 1
ATOM 7503 O O . ALA B 1 354 ? -5.391 27.656 27.219 1 92 354 ALA B O 1
ATOM 7504 N N . PRO B 1 355 ? -5.609 28.875 25.391 1 94.5 355 PRO B N 1
ATOM 7505 C CA . PRO B 1 355 ? -6.621 29.703 26.031 1 94.5 355 PRO B CA 1
ATOM 7506 C C . PRO B 1 355 ? -7.992 29.031 26.094 1 94.5 355 PRO B C 1
ATOM 7508 O O . PRO B 1 355 ? -8.914 29.562 26.719 1 94.5 355 PRO B O 1
ATOM 7511 N N . PHE B 1 356 ? -8.156 27.938 25.516 1 96.25 356 PHE B N 1
ATOM 7512 C CA . PHE B 1 356 ? -9.477 27.312 25.359 1 96.25 356 PHE B CA 1
ATOM 7513 C C . PHE B 1 356 ? -9.805 26.453 26.578 1 96.25 356 PHE B C 1
ATOM 7515 O O . PHE B 1 356 ? -8.977 25.672 27.031 1 96.25 356 PHE B O 1
ATOM 7522 N N . HIS B 1 357 ? -11.031 26.672 27.062 1 94.56 357 HIS B N 1
ATOM 7523 C CA . HIS B 1 357 ? -11.594 25.734 28.016 1 94.56 357 HIS B CA 1
ATOM 7524 C C . HIS B 1 357 ? -12.18 24.516 27.312 1 94.56 357 HIS B C 1
ATOM 7526 O O . HIS B 1 357 ? -12.969 24.656 26.375 1 94.56 357 HIS B O 1
ATOM 7532 N N . VAL B 1 358 ? -11.805 23.359 27.781 1 92.88 358 VAL B N 1
ATOM 7533 C CA . VAL B 1 358 ? -12.266 22.141 27.141 1 92.88 358 VAL B CA 1
ATOM 7534 C C . VAL B 1 358 ? -13.57 21.672 27.781 1 92.88 358 VAL B C 1
ATOM 7536 O O . VAL B 1 358 ? -13.633 21.453 29 1 92.88 358 VAL B O 1
ATOM 7539 N N . ALA B 1 359 ? -14.539 21.578 26.969 1 89.94 359 ALA B N 1
ATOM 7540 C CA . ALA B 1 359 ? -15.82 21.078 27.469 1 89.94 359 ALA B CA 1
ATOM 7541 C C . ALA B 1 359 ? -15.773 19.562 27.688 1 89.94 359 ALA B C 1
ATOM 7543 O O . ALA B 1 359 ? -15.164 18.844 26.906 1 89.94 359 ALA B O 1
ATOM 7544 N N . PRO B 1 360 ? -16.375 19.125 28.766 1 82.62 360 PRO B N 1
ATOM 7545 C CA . PRO B 1 360 ? -16.422 17.672 28.984 1 82.62 360 PRO B CA 1
ATOM 7546 C C . PRO B 1 360 ? -17.219 16.922 27.922 1 82.62 360 PRO B C 1
ATOM 7548 O O . PRO B 1 360 ? -18.156 17.484 27.359 1 82.62 360 PRO B O 1
ATOM 7551 N N . LEU B 1 361 ? -16.672 15.906 27.516 1 78.44 361 LEU B N 1
ATOM 7552 C CA . LEU B 1 361 ? -17.359 15.086 26.531 1 78.44 361 LEU B CA 1
ATOM 7553 C C . LEU B 1 361 ? -17.938 13.828 27.172 1 78.44 361 LEU B C 1
ATOM 7555 O O . LEU B 1 361 ? -17.266 13.148 27.938 1 78.44 361 LEU B O 1
ATOM 7559 N N . GLN B 1 362 ? -19.203 13.609 26.891 1 77.38 362 GLN B N 1
ATOM 7560 C CA . GLN B 1 362 ? -19.797 12.344 27.328 1 77.38 362 GLN B CA 1
ATOM 7561 C C . GLN B 1 362 ? -19.141 11.156 26.625 1 77.38 362 GLN B C 1
ATOM 7563 O O . GLN B 1 362 ? -18.812 11.234 25.438 1 77.38 362 GLN B O 1
ATOM 7568 N N . ASP B 1 363 ? -18.75 10.25 27.422 1 74.81 363 ASP B N 1
ATOM 7569 C CA . ASP B 1 363 ? -18.094 9.07 26.859 1 74.81 363 ASP B CA 1
ATOM 7570 C C . ASP B 1 363 ? -19.094 8.242 26.047 1 74.81 363 ASP B C 1
ATOM 7572 O O . ASP B 1 363 ? -19.969 7.582 26.609 1 74.81 363 ASP B O 1
ATOM 7576 N N . GLU B 1 364 ? -19.141 8.539 24.781 1 76.31 364 GLU B N 1
ATOM 7577 C CA . GLU B 1 364 ? -19.938 7.719 23.875 1 76.31 364 GLU B CA 1
ATOM 7578 C C . GLU B 1 364 ? -19.062 6.77 23.062 1 76.31 364 GLU B C 1
ATOM 7580 O O . GLU B 1 364 ? -17.953 7.141 22.656 1 76.31 364 GLU B O 1
ATOM 7585 N N . ASN B 1 365 ? -19.531 5.602 22.875 1 77.5 365 ASN B N 1
ATOM 7586 C CA . ASN B 1 365 ? -18.781 4.605 22.109 1 77.5 365 ASN B CA 1
ATOM 7587 C C . ASN B 1 365 ? -18.875 4.859 20.609 1 77.5 365 ASN B C 1
ATOM 7589 O O . ASN B 1 365 ? -18.016 4.418 19.844 1 77.5 365 ASN B O 1
ATOM 7593 N N . ASN B 1 366 ? -19.922 5.645 20.203 1 87.31 366 ASN B N 1
ATOM 7594 C CA . ASN B 1 366 ? -20.188 5.918 18.797 1 87.31 366 ASN B CA 1
ATOM 7595 C C . ASN B 1 366 ? -19.891 7.375 18.438 1 87.31 366 ASN B C 1
ATOM 7597 O O . ASN B 1 366 ? -20.531 8.289 18.984 1 87.31 366 ASN B O 1
ATOM 7601 N N . PRO B 1 367 ? -19.031 7.609 17.484 1 92.25 367 PRO B N 1
ATOM 7602 C CA . PRO B 1 367 ? -18.641 8.984 17.156 1 92.25 367 PRO B CA 1
ATOM 7603 C C . PRO B 1 367 ? -19.828 9.844 16.719 1 92.25 367 PRO B C 1
ATOM 7605 O O . PRO B 1 367 ? -19.859 11.039 17.031 1 92.25 367 PRO B O 1
ATOM 7608 N N . ALA B 1 368 ? -20.797 9.289 15.992 1 94.19 368 ALA B N 1
ATOM 7609 C CA . ALA B 1 368 ? -21.969 10.055 15.594 1 94.19 368 ALA B CA 1
ATOM 7610 C C . ALA B 1 368 ? -22.797 10.461 16.812 1 94.19 368 ALA B C 1
ATOM 7612 O O . ALA B 1 368 ? -23.266 11.594 16.906 1 94.19 368 ALA B O 1
ATOM 7613 N N . GLN B 1 369 ? -22.938 9.578 17.719 1 93.12 369 GLN B N 1
ATOM 7614 C CA . GLN B 1 369 ? -23.641 9.891 18.953 1 93.12 369 GLN B CA 1
ATOM 7615 C C . GLN B 1 369 ? -22.891 10.945 19.766 1 93.12 369 GLN B C 1
ATOM 7617 O O . GLN B 1 369 ? -23.516 11.805 20.391 1 93.12 369 GLN B O 1
ATOM 7622 N N . GLN B 1 370 ? -21.641 10.789 19.734 1 94.38 370 GLN B N 1
ATOM 7623 C CA . GLN B 1 370 ? -20.812 11.789 20.406 1 94.38 370 GLN B CA 1
ATOM 7624 C C . GLN B 1 370 ? -21 13.172 19.781 1 94.38 370 GLN B C 1
ATOM 7626 O O . GLN B 1 370 ? -21.078 14.172 20.5 1 94.38 370 GLN B O 1
ATOM 7631 N N . ASP B 1 371 ? -21.078 13.242 18.453 1 96.69 371 ASP B N 1
ATOM 7632 C CA . ASP B 1 371 ? -21.328 14.508 17.781 1 96.69 371 ASP B CA 1
ATOM 7633 C C . ASP B 1 371 ? -22.672 15.094 18.172 1 96.69 371 ASP B C 1
ATOM 7635 O O . ASP B 1 371 ? -22.812 16.312 18.344 1 96.69 371 ASP B O 1
ATOM 7639 N N . SER B 1 372 ? -23.672 14.219 18.359 1 95.62 372 SER B N 1
ATOM 7640 C CA . SER B 1 372 ? -24.984 14.68 18.812 1 95.62 372 SER B CA 1
ATOM 7641 C C . SER B 1 372 ? -24.906 15.273 20.219 1 95.62 372 SER B C 1
ATOM 7643 O O . SER B 1 372 ? -25.484 16.328 20.484 1 95.62 372 SER B O 1
ATOM 7645 N N . SER B 1 373 ? -24.172 14.602 21.031 1 95.19 373 SER B N 1
ATOM 7646 C CA . SER B 1 373 ? -23.969 15.117 22.391 1 95.19 373 SER B CA 1
ATOM 7647 C C . SER B 1 373 ? -23.219 16.438 22.375 1 95.19 373 SER B C 1
ATOM 7649 O O . SER B 1 373 ? -23.5 17.328 23.172 1 95.19 373 SER B O 1
ATOM 7651 N N . THR B 1 374 ? -22.266 16.562 21.531 1 96.44 374 THR B N 1
ATOM 7652 C CA . THR B 1 374 ? -21.516 17.797 21.375 1 96.44 374 THR B CA 1
ATOM 7653 C C . THR B 1 374 ? -22.438 18.953 21.016 1 96.44 374 THR B C 1
ATOM 7655 O O . THR B 1 374 ? -22.328 20.047 21.578 1 96.44 374 THR B O 1
ATOM 7658 N N . THR B 1 375 ? -23.359 18.719 20.078 1 97.12 375 THR B N 1
ATOM 7659 C CA . THR B 1 375 ? -24.312 19.75 19.703 1 97.12 375 THR B CA 1
ATOM 7660 C C . THR B 1 375 ? -25.125 20.203 20.906 1 97.12 375 THR B C 1
ATOM 7662 O O . THR B 1 375 ? -25.312 21.406 21.125 1 97.12 375 THR B O 1
ATOM 7665 N N . ASP B 1 376 ? -25.531 19.25 21.734 1 96 376 ASP B N 1
ATOM 7666 C CA . ASP B 1 376 ? -26.281 19.594 22.938 1 96 376 ASP B CA 1
ATOM 7667 C C . ASP B 1 376 ? -25.469 20.484 23.875 1 96 376 ASP B C 1
ATOM 7669 O O . ASP B 1 376 ? -25.984 21.453 24.422 1 96 376 ASP B O 1
ATOM 7673 N N . GLU B 1 377 ? -24.266 20.172 24.016 1 95.38 377 GLU B N 1
ATOM 7674 C CA . GLU B 1 377 ? -23.391 20.906 24.922 1 95.38 377 GLU B CA 1
ATOM 7675 C C . GLU B 1 377 ? -23.156 22.328 24.438 1 95.38 377 GLU B C 1
ATOM 7677 O O . GLU B 1 377 ? -23.141 23.266 25.234 1 95.38 377 GLU B O 1
ATOM 7682 N N . VAL B 1 378 ? -22.938 22.5 23.172 1 96.94 378 VAL B N 1
ATOM 7683 C CA . VAL B 1 378 ? -22.719 23.812 22.594 1 96.94 378 VAL B CA 1
ATOM 7684 C C . VAL B 1 378 ? -23.953 24.688 22.797 1 96.94 378 VAL B C 1
ATOM 7686 O O . VAL B 1 378 ? -23.828 25.844 23.219 1 96.94 378 VAL B O 1
ATOM 7689 N N . LEU B 1 379 ? -25.109 24.141 22.469 1 96.38 379 LEU B N 1
ATOM 7690 C CA . LEU B 1 379 ? -26.344 24.906 22.609 1 96.38 379 LEU B CA 1
ATOM 7691 C C . LEU B 1 379 ? -26.594 25.297 24.047 1 96.38 379 LEU B C 1
ATOM 7693 O O . LEU B 1 379 ? -27.047 26.406 24.328 1 96.38 379 LEU B O 1
ATOM 7697 N N . ASP B 1 380 ? -26.219 24.375 24.938 1 94.44 380 ASP B N 1
ATOM 7698 C CA . ASP B 1 380 ? -26.375 24.672 26.359 1 94.44 380 ASP B CA 1
ATOM 7699 C C . ASP B 1 380 ? -25.469 25.828 26.797 1 94.44 380 ASP B C 1
ATOM 7701 O O . ASP B 1 380 ? -25.906 26.734 27.5 1 94.44 380 ASP B O 1
ATOM 7705 N N . LEU B 1 381 ? -24.266 25.828 26.375 1 93.06 381 LEU B N 1
ATOM 7706 C CA . LEU B 1 381 ? -23.312 26.859 26.734 1 93.06 381 LEU B CA 1
ATOM 7707 C C . LEU B 1 381 ? -23.75 28.219 26.188 1 93.06 381 LEU B C 1
ATOM 7709 O O . LEU B 1 381 ? -23.734 29.219 26.906 1 93.06 381 LEU B O 1
ATOM 7713 N N . LEU B 1 382 ? -24.094 28.297 24.922 1 93.12 382 LEU B N 1
ATOM 7714 C CA . LEU B 1 382 ? -24.422 29.562 24.281 1 93.12 382 LEU B CA 1
ATOM 7715 C C . LEU B 1 382 ? -25.703 30.156 24.859 1 93.12 382 LEU B C 1
ATOM 7717 O O . LEU B 1 382 ? -25.844 31.375 24.922 1 93.12 382 LEU B O 1
ATOM 7721 N N . ALA B 1 383 ? -26.594 29.312 25.344 1 91.62 383 ALA B N 1
ATOM 7722 C CA . ALA B 1 383 ? -27.844 29.781 25.938 1 91.62 383 ALA B CA 1
ATOM 7723 C C . ALA B 1 383 ? -27.609 30.406 27.312 1 91.62 383 ALA B C 1
ATOM 7725 O O . ALA B 1 383 ? -28.359 31.297 27.719 1 91.62 383 ALA B O 1
ATOM 7726 N N . ASN B 1 384 ? -26.547 30.031 27.969 1 90.56 384 ASN B N 1
ATOM 7727 C CA . ASN B 1 384 ? -26.359 30.422 29.359 1 90.56 384 ASN B CA 1
ATOM 7728 C C . ASN B 1 384 ? -25.156 31.344 29.516 1 90.56 384 ASN B C 1
ATOM 7730 O O . ASN B 1 384 ? -24.844 31.781 30.625 1 90.56 384 ASN B O 1
ATOM 7734 N N . ALA B 1 385 ? -24.469 31.625 28.5 1 87.31 385 ALA B N 1
ATOM 7735 C CA . ALA B 1 385 ? -23.219 32.375 28.625 1 87.31 385 ALA B CA 1
ATOM 7736 C C . ALA B 1 385 ? -23.484 33.875 28.844 1 87.31 385 ALA B C 1
ATOM 7738 O O . ALA B 1 385 ? -24.469 34.406 28.328 1 87.31 385 ALA B O 1
ATOM 7739 N N . ASN B 1 386 ? -22.547 34.344 29.75 1 88.38 386 ASN B N 1
ATOM 7740 C CA . ASN B 1 386 ? -22.516 35.781 29.969 1 88.38 386 ASN B CA 1
ATOM 7741 C C . ASN B 1 386 ? -21.375 36.438 29.188 1 88.38 386 ASN B C 1
ATOM 7743 O O . ASN B 1 386 ? -20.203 36.094 29.359 1 88.38 386 ASN B O 1
ATOM 7747 N N . GLY B 1 387 ? -21.609 37.344 28.203 1 91.38 387 GLY B N 1
ATOM 7748 C CA . GLY B 1 387 ? -20.578 38 27.391 1 91.38 387 GLY B CA 1
ATOM 7749 C C . GLY B 1 387 ? -20.375 37.312 26.062 1 91.38 387 GLY B C 1
ATOM 7750 O O . GLY B 1 387 ? -21.031 36.312 25.75 1 91.38 387 GLY B O 1
ATOM 7751 N N . PRO B 1 388 ? -19.375 37.75 25.328 1 95.69 388 PRO B N 1
ATOM 7752 C CA . PRO B 1 388 ? -19.141 37.188 24 1 95.69 388 PRO B CA 1
ATOM 7753 C C . PRO B 1 388 ? -18.375 35.844 24.062 1 95.69 388 PRO B C 1
ATOM 7755 O O . PRO B 1 388 ? -17.438 35.719 24.844 1 95.69 388 PRO B O 1
ATOM 7758 N N . GLN B 1 389 ? -18.812 34.906 23.297 1 97.12 389 GLN B N 1
ATOM 7759 C CA . GLN B 1 389 ? -18.25 33.531 23.297 1 97.12 389 GLN B CA 1
ATOM 7760 C C . GLN B 1 389 ? -17.594 33.219 21.969 1 97.12 389 GLN B C 1
ATOM 7762 O O . GLN B 1 389 ? -18.094 33.594 20.906 1 97.12 389 GLN B O 1
ATOM 7767 N N . PHE B 1 390 ? -16.469 32.594 22.062 1 98 390 PHE B N 1
ATOM 7768 C CA . PHE B 1 390 ? -15.859 31.891 20.922 1 98 390 PHE B CA 1
ATOM 7769 C C . PHE B 1 390 ? -15.906 30.391 21.141 1 98 390 PHE B C 1
ATOM 7771 O O . PHE B 1 390 ? -15.18 29.844 21.984 1 98 390 PHE B O 1
ATOM 7778 N N . ALA B 1 391 ? -16.75 29.75 20.391 1 97.94 391 ALA B N 1
ATOM 7779 C CA . ALA B 1 391 ? -16.906 28.297 20.516 1 97.94 391 ALA B CA 1
ATOM 7780 C C . ALA B 1 391 ? -16.297 27.578 19.312 1 97.94 391 ALA B C 1
ATOM 7782 O O . ALA B 1 391 ? -16.766 27.719 18.188 1 97.94 391 ALA B O 1
ATOM 7783 N N . LEU B 1 392 ? -15.211 26.891 19.531 1 98.31 392 LEU B N 1
ATOM 7784 C CA . LEU B 1 392 ? -14.664 25.984 18.547 1 98.31 392 LEU B CA 1
ATOM 7785 C C . LEU B 1 392 ? -15.305 24.594 18.672 1 98.31 392 LEU B C 1
ATOM 7787 O O . LEU B 1 392 ? -15.094 23.906 19.672 1 98.31 392 LEU B O 1
ATOM 7791 N N . VAL B 1 393 ? -16.047 24.219 17.734 1 98.38 393 VAL B N 1
ATOM 7792 C CA . VAL B 1 393 ? -16.781 22.953 17.75 1 98.38 393 VAL B CA 1
ATOM 7793 C C . VAL B 1 393 ? -16.188 22 16.719 1 98.38 393 VAL B C 1
ATOM 7795 O O . VAL B 1 393 ? -16.078 22.328 15.531 1 98.38 393 VAL B O 1
ATOM 7798 N N . THR B 1 394 ? -15.812 20.812 17.156 1 97.88 394 THR B N 1
ATOM 7799 C CA . THR B 1 394 ? -15.281 19.828 16.219 1 97.88 394 THR B CA 1
ATOM 7800 C C . THR B 1 394 ? -16.203 18.609 16.141 1 97.88 394 THR B C 1
ATOM 7802 O O . THR B 1 394 ? -16.656 18.094 17.172 1 97.88 394 THR B O 1
ATOM 7805 N N . TYR B 1 395 ? -16.609 18.234 14.977 1 98.25 395 TYR B N 1
ATOM 7806 C CA . TYR B 1 395 ? -17.375 17.016 14.703 1 98.25 395 TYR B CA 1
ATOM 7807 C C . TYR B 1 395 ? -16.5 15.961 14.055 1 98.25 395 TYR B C 1
ATOM 7809 O O . TYR B 1 395 ? -15.617 16.281 13.258 1 98.25 395 TYR B O 1
ATOM 7817 N N . HIS B 1 396 ? -16.766 14.648 14.375 1 96.88 396 HIS B N 1
ATOM 7818 C CA . HIS B 1 396 ? -15.82 13.625 13.953 1 96.88 396 HIS B CA 1
ATOM 7819 C C . HIS B 1 396 ? -16.531 12.484 13.219 1 96.88 396 HIS B C 1
ATOM 7821 O O . HIS B 1 396 ? -15.875 11.594 12.672 1 96.88 396 HIS B O 1
ATOM 7827 N N . ALA B 1 397 ? -17.828 12.445 13.117 1 96.69 397 ALA B N 1
ATOM 7828 C CA . ALA B 1 397 ? -18.578 11.312 12.57 1 96.69 397 ALA B CA 1
ATOM 7829 C C . ALA B 1 397 ? -18.109 10.969 11.164 1 96.69 397 ALA B C 1
ATOM 7831 O O . ALA B 1 397 ? -17.844 9.805 10.859 1 96.69 397 ALA B O 1
ATOM 7832 N N . PRO B 1 398 ? -17.906 11.953 10.273 1 97.19 398 PRO B N 1
ATOM 7833 C CA . PRO B 1 398 ? -17.5 11.617 8.906 1 97.19 398 PRO B CA 1
ATOM 7834 C C . PRO B 1 398 ? -16.156 10.914 8.852 1 97.19 398 PRO B C 1
ATOM 7836 O O . PRO B 1 398 ? -15.969 9.977 8.062 1 97.19 398 PRO B O 1
ATOM 7839 N N . ALA B 1 399 ? -15.18 11.328 9.703 1 95.38 399 ALA B N 1
ATOM 7840 C CA . ALA B 1 399 ? -13.836 10.75 9.695 1 95.38 399 ALA B CA 1
ATOM 7841 C C . ALA B 1 399 ? -13.883 9.25 10.008 1 95.38 399 ALA B C 1
ATOM 7843 O O . ALA B 1 399 ? -13.055 8.484 9.516 1 95.38 399 ALA B O 1
ATOM 7844 N N . TYR B 1 400 ? -14.891 8.867 10.75 1 93.69 400 TYR B N 1
ATOM 7845 C CA . TYR B 1 400 ? -14.992 7.488 11.211 1 93.69 400 TYR B CA 1
ATOM 7846 C C . TYR B 1 400 ? -16.125 6.754 10.5 1 93.69 400 TYR B C 1
ATOM 7848 O O . TYR B 1 400 ? -16.5 5.648 10.891 1 93.69 400 TYR B O 1
ATOM 7856 N N . TYR B 1 401 ? -16.641 7.352 9.492 1 93.94 401 TYR B N 1
ATOM 7857 C CA . TYR B 1 401 ? -17.75 6.781 8.727 1 93.94 401 TYR B CA 1
ATOM 7858 C C . TYR B 1 401 ? -18.922 6.426 9.641 1 93.94 401 TYR B C 1
ATOM 7860 O O . TYR B 1 401 ? -19.594 5.414 9.43 1 93.94 401 TYR B O 1
ATOM 7868 N N . SER B 1 402 ? -19.156 7.152 10.664 1 93 402 SER B N 1
ATOM 7869 C CA . SER B 1 402 ? -20.078 6.758 11.727 1 93 402 SER B CA 1
ATOM 7870 C C . SER B 1 402 ? -21.469 7.324 11.484 1 93 402 SER B C 1
ATOM 7872 O O . SER B 1 402 ? -21.609 8.438 10.984 1 93 402 SER B O 1
ATOM 7874 N N . THR B 1 403 ? -22.453 6.57 11.75 1 91.5 403 THR B N 1
ATOM 7875 C CA . THR B 1 403 ? -23.859 6.961 11.805 1 91.5 403 THR B CA 1
ATOM 7876 C C . THR B 1 403 ? -24.484 6.516 13.125 1 91.5 403 THR B C 1
ATOM 7878 O O . THR B 1 403 ? -24.016 5.57 13.758 1 91.5 403 THR B O 1
ATOM 7881 N N . PRO B 1 404 ? -25.406 7.301 13.57 1 87.62 404 PRO B N 1
ATOM 7882 C CA . PRO B 1 404 ? -26.031 6.855 14.812 1 87.62 404 PRO B CA 1
ATOM 7883 C C . PRO B 1 404 ? -26.688 5.477 14.688 1 87.62 404 PRO B C 1
ATOM 7885 O O . PRO B 1 404 ? -27.078 5.074 13.594 1 87.62 404 PRO B O 1
ATOM 7888 N N . VAL B 1 405 ? -26.766 4.785 15.828 1 77.88 405 VAL B N 1
ATOM 7889 C CA . VAL B 1 405 ? -27.391 3.473 15.852 1 77.88 405 VAL B CA 1
ATOM 7890 C C . VAL B 1 405 ? -28.875 3.602 15.469 1 77.88 405 VAL B C 1
ATOM 7892 O O . VAL B 1 405 ? -29.562 4.492 15.953 1 77.88 405 VAL B O 1
ATOM 7895 N N . GLY B 1 406 ? -29.297 2.795 14.633 1 69.69 406 GLY B N 1
ATOM 7896 C CA . GLY B 1 406 ? -30.703 2.74 14.281 1 69.69 406 GLY B CA 1
ATOM 7897 C C . GLY B 1 406 ? -31.109 3.805 13.273 1 69.69 406 GLY B C 1
ATOM 7898 O O . GLY B 1 406 ? -32.281 3.984 13 1 69.69 406 GLY B O 1
ATOM 7899 N N . SER B 1 407 ? -30.172 4.48 12.719 1 73.44 407 SER B N 1
ATOM 7900 C CA . SER B 1 407 ? -30.516 5.559 11.797 1 73.44 407 SER B CA 1
ATOM 7901 C C . SER B 1 407 ? -30.938 5.008 10.438 1 73.44 407 SER B C 1
ATOM 7903 O O . SER B 1 407 ? -30.484 3.941 10.023 1 73.44 407 SER B O 1
ATOM 7905 N N . VAL B 1 408 ? -32.031 5.691 9.938 1 68.88 408 VAL B N 1
ATOM 7906 C CA . VAL B 1 408 ? -32.438 5.387 8.562 1 68.88 408 VAL B CA 1
ATOM 7907 C C . VAL B 1 408 ? -31.547 6.148 7.582 1 68.88 408 VAL B C 1
ATOM 7909 O O . VAL B 1 408 ? -31.406 7.371 7.688 1 68.88 408 VAL B O 1
ATOM 7912 N N . GLY B 1 409 ? -30.812 5.555 6.863 1 74.62 409 GLY B N 1
ATOM 7913 C CA . GLY B 1 409 ? -29.859 6.195 5.965 1 74.62 409 GLY B CA 1
ATOM 7914 C C . GLY B 1 409 ? -30.469 6.57 4.629 1 74.62 409 GLY B C 1
ATOM 7915 O O . GLY B 1 409 ? -31.688 6.695 4.504 1 74.62 409 GLY B O 1
ATOM 7916 N N . ILE B 1 410 ? -29.688 7.102 3.723 1 78.81 410 ILE B N 1
ATOM 7917 C CA . ILE B 1 410 ? -30.031 7.457 2.355 1 78.81 410 ILE B CA 1
ATOM 7918 C C . ILE B 1 410 ? -29.656 6.324 1.407 1 78.81 410 ILE B C 1
ATOM 7920 O O . ILE B 1 410 ? -28.828 5.477 1.747 1 78.81 410 ILE B O 1
ATOM 7924 N N . PRO B 1 411 ? -30.328 6.301 0.302 1 78 411 PRO B N 1
ATOM 7925 C CA . PRO B 1 411 ? -30 5.23 -0.638 1 78 411 PRO B CA 1
ATOM 7926 C C . PRO B 1 411 ? -28.562 5.312 -1.143 1 78 411 PRO B C 1
ATOM 7928 O O . PRO B 1 411 ? -28.016 6.41 -1.276 1 78 411 PRO B O 1
ATOM 7931 N N . SER B 1 412 ? -27.984 4.121 -1.363 1 78.06 412 SER B N 1
ATOM 7932 C CA . SER B 1 412 ? -26.672 4.078 -2.002 1 78.06 412 SER B CA 1
ATOM 7933 C C . SER B 1 412 ? -26.734 4.602 -3.434 1 78.06 412 SER B C 1
ATOM 7935 O O . SER B 1 412 ? -27.797 4.59 -4.055 1 78.06 412 SER B O 1
ATOM 7937 N N . VAL B 1 413 ? -25.734 5.227 -3.852 1 76.88 413 V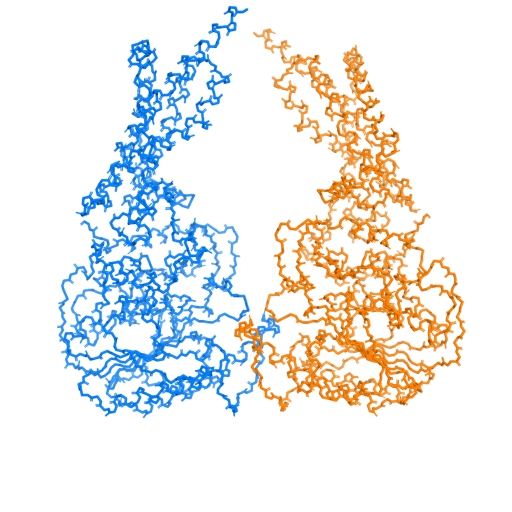AL B N 1
ATOM 7938 C CA . VAL B 1 413 ? -25.656 5.723 -5.223 1 76.88 413 VAL B CA 1
ATOM 7939 C C . VAL B 1 413 ? -24.547 4.988 -5.98 1 76.88 413 VAL B C 1
ATOM 7941 O O . VAL B 1 413 ? -23.672 4.379 -5.371 1 76.88 413 VAL B O 1
ATOM 7944 N N . GLN B 1 414 ? -24.703 4.98 -7.352 1 75.75 414 GLN B N 1
ATOM 7945 C CA . GLN B 1 414 ? -23.625 4.473 -8.18 1 75.75 414 GLN B CA 1
ATOM 7946 C C . GLN B 1 414 ? -22.406 5.398 -8.125 1 75.75 414 GLN B C 1
ATOM 7948 O O . GLN B 1 414 ? -22.453 6.52 -8.641 1 75.75 414 GLN B O 1
ATOM 7953 N N . ALA B 1 415 ? -21.484 4.926 -7.434 1 75.31 415 ALA B N 1
ATOM 7954 C CA . ALA B 1 415 ? -20.281 5.73 -7.262 1 75.31 415 ALA B CA 1
ATOM 7955 C C . ALA B 1 415 ? -19.469 5.801 -8.555 1 75.31 415 ALA B C 1
ATOM 7957 O O . ALA B 1 415 ? -19.828 5.156 -9.547 1 75.31 415 ALA B O 1
ATOM 7958 N N . ASP B 1 416 ? -18.516 6.727 -8.555 1 82.06 416 ASP B N 1
ATOM 7959 C CA . ASP B 1 416 ? -17.578 6.871 -9.664 1 82.06 416 ASP B CA 1
ATOM 7960 C C . ASP B 1 416 ? -17.016 5.52 -10.094 1 82.06 416 ASP B C 1
ATOM 7962 O O . ASP B 1 416 ? -16.531 4.746 -9.258 1 82.06 416 ASP B O 1
ATOM 7966 N N . PRO B 1 417 ? -17.078 5.191 -11.352 1 76.94 417 PRO B N 1
ATOM 7967 C CA . PRO B 1 417 ? -16.594 3.898 -11.844 1 76.94 417 PRO B CA 1
ATOM 7968 C C . PRO B 1 417 ? -15.094 3.697 -11.617 1 76.94 417 PRO B C 1
ATOM 7970 O O . PRO B 1 417 ? -14.609 2.564 -11.656 1 76.94 417 PRO B O 1
ATOM 7973 N N . LYS B 1 418 ? -14.422 4.789 -11.391 1 82.06 418 LYS B N 1
ATOM 7974 C CA . LYS B 1 418 ? -12.984 4.68 -11.141 1 82.06 418 LYS B CA 1
ATOM 7975 C C . LYS B 1 418 ? -12.711 4.043 -9.781 1 82.06 418 LYS B C 1
ATOM 7977 O O . LYS B 1 418 ? -11.602 3.557 -9.531 1 82.06 418 LYS B O 1
ATOM 7982 N N . LEU B 1 419 ? -13.672 4.113 -8.867 1 88.94 419 LEU B N 1
ATOM 7983 C CA . LEU B 1 419 ? -13.523 3.518 -7.543 1 88.94 419 LEU B CA 1
ATOM 7984 C C . LEU B 1 419 ? -13.734 2.008 -7.598 1 88.94 419 LEU B C 1
ATOM 7986 O O . LEU B 1 419 ? -14.617 1.525 -8.305 1 88.94 419 LEU B O 1
ATOM 7990 N N . ASN B 1 420 ? -12.883 1.294 -6.973 1 88.06 420 ASN B N 1
ATOM 7991 C CA . ASN B 1 420 ? -13.133 -0.139 -6.867 1 88.06 420 ASN B CA 1
ATOM 7992 C C . ASN B 1 420 ? -14.281 -0.438 -5.906 1 88.06 420 ASN B C 1
ATOM 7994 O O . ASN B 1 420 ? -14.836 0.476 -5.297 1 88.06 420 ASN B O 1
ATOM 7998 N N . TYR B 1 421 ? -14.633 -1.608 -5.758 1 87.81 421 TYR B N 1
ATOM 7999 C CA . TYR B 1 421 ? -15.844 -1.97 -5.027 1 87.81 421 TYR B CA 1
ATOM 8000 C C . TYR B 1 421 ? -15.703 -1.644 -3.543 1 87.81 421 TYR B C 1
ATOM 8002 O O . TYR B 1 421 ? -16.656 -1.187 -2.908 1 87.81 421 TYR B O 1
ATOM 8010 N N . ALA B 1 422 ? -14.555 -1.973 -2.98 1 91.06 422 ALA B N 1
ATOM 8011 C CA . ALA B 1 422 ? -14.32 -1.619 -1.583 1 91.06 422 ALA B CA 1
ATOM 8012 C C . ALA B 1 422 ? -14.422 -0.111 -1.375 1 91.06 422 ALA B C 1
ATOM 8014 O O . ALA B 1 422 ? -15.031 0.349 -0.406 1 91.06 422 ALA B O 1
ATOM 8015 N N . GLU B 1 423 ? -13.844 0.67 -2.248 1 92.81 423 GLU B N 1
ATOM 8016 C CA . GLU B 1 423 ? -13.898 2.127 -2.17 1 92.81 423 GLU B CA 1
ATOM 8017 C C . GLU B 1 423 ? -15.336 2.627 -2.287 1 92.81 423 GLU B C 1
ATOM 8019 O O . GLU B 1 423 ? -15.719 3.602 -1.635 1 92.81 423 GLU B O 1
ATOM 8024 N N . ARG B 1 424 ? -16.125 1.993 -3.137 1 92 424 ARG B N 1
ATOM 8025 C CA . ARG B 1 424 ? -17.516 2.379 -3.309 1 92 424 ARG B CA 1
ATOM 8026 C C . ARG B 1 424 ? -18.297 2.182 -2.014 1 92 424 ARG B C 1
ATOM 8028 O O . ARG B 1 424 ? -19.188 2.977 -1.693 1 92 424 ARG B O 1
ATOM 8035 N N . VAL B 1 425 ? -17.984 1.092 -1.315 1 92.56 425 VAL B N 1
ATOM 8036 C CA . VAL B 1 425 ? -18.609 0.846 -0.024 1 92.56 425 VAL B CA 1
ATOM 8037 C C . VAL B 1 425 ? -18.297 1.992 0.934 1 92.56 425 VAL B C 1
ATOM 8039 O O . VAL B 1 425 ? -19.188 2.52 1.599 1 92.56 425 VAL B O 1
ATOM 8042 N N . LEU B 1 426 ? -17.062 2.379 0.968 1 94.38 426 LEU B N 1
ATOM 8043 C CA . LEU B 1 426 ? -16.641 3.469 1.84 1 94.38 426 LEU B CA 1
ATOM 8044 C C . LEU B 1 426 ? -17.297 4.777 1.435 1 94.38 426 LEU B C 1
ATOM 8046 O O . LEU B 1 426 ? -17.75 5.539 2.293 1 94.38 426 LEU B O 1
ATOM 8050 N N . TYR B 1 427 ? -17.312 5.016 0.103 1 94.62 427 TYR B N 1
ATOM 8051 C CA . TYR B 1 427 ? -17.938 6.215 -0.439 1 94.62 427 TYR B CA 1
ATOM 8052 C C . TYR B 1 427 ? -19.391 6.34 0.036 1 94.62 427 TYR B C 1
ATOM 8054 O O . TYR B 1 427 ? -19.797 7.391 0.532 1 94.62 427 TYR B O 1
ATOM 8062 N N . ASN B 1 428 ? -20.141 5.312 -0.06 1 92.12 428 ASN B N 1
ATOM 8063 C CA . ASN B 1 428 ? -21.547 5.355 0.295 1 92.12 428 ASN B CA 1
ATOM 8064 C C . ASN B 1 428 ? -21.75 5.484 1.804 1 92.12 428 ASN B C 1
ATOM 8066 O O . ASN B 1 428 ? -22.641 6.191 2.258 1 92.12 428 ASN B O 1
ATOM 8070 N N . GLN B 1 429 ? -20.969 4.746 2.535 1 92.81 429 GLN B N 1
ATOM 8071 C CA . GLN B 1 429 ? -21.047 4.887 3.984 1 92.81 429 GLN B CA 1
ATOM 8072 C C . GLN B 1 429 ? -20.688 6.305 4.426 1 92.81 429 GLN B C 1
ATOM 8074 O O . GLN B 1 429 ? -21.297 6.84 5.359 1 92.81 429 GLN B O 1
ATOM 8079 N N . TYR B 1 430 ? -19.672 6.898 3.791 1 96.06 430 TYR B N 1
ATOM 8080 C CA . TYR B 1 430 ? -19.281 8.273 4.062 1 96.06 430 TYR B CA 1
ATOM 8081 C C . TYR B 1 430 ? -20.438 9.234 3.803 1 96.06 430 TYR B C 1
ATOM 8083 O O . TYR B 1 430 ? -20.703 10.125 4.609 1 96.06 430 TYR B O 1
ATOM 8091 N N . ARG B 1 431 ? -21.141 9.023 2.711 1 95.56 431 ARG B N 1
ATOM 8092 C CA . ARG B 1 431 ? -22.297 9.852 2.381 1 95.56 431 ARG B CA 1
ATOM 8093 C C . ARG B 1 431 ? -23.359 9.758 3.471 1 95.56 431 ARG B C 1
ATOM 8095 O O . ARG B 1 431 ? -23.984 10.766 3.818 1 95.56 431 ARG B O 1
ATOM 8102 N N . GLN B 1 432 ? -23.562 8.539 4.023 1 93.56 432 GLN B N 1
ATOM 8103 C CA . GLN B 1 432 ? -24.516 8.375 5.117 1 93.56 432 GLN B CA 1
ATOM 8104 C C . GLN B 1 432 ? -24.109 9.211 6.328 1 93.56 432 GLN B C 1
ATOM 8106 O O . GLN B 1 432 ? -24.953 9.852 6.961 1 93.56 432 GLN B O 1
ATOM 8111 N N . SER B 1 433 ? -22.859 9.148 6.617 1 96.38 433 SER B N 1
ATOM 8112 C CA . SER B 1 433 ? -22.344 9.883 7.766 1 96.38 433 SER B CA 1
ATOM 8113 C C . SER B 1 433 ? -22.484 11.383 7.57 1 96.38 433 SER B C 1
ATOM 8115 O O . SER B 1 433 ? -22.859 12.109 8.5 1 96.38 433 SER B O 1
ATOM 8117 N N . LEU B 1 434 ? -22.219 11.859 6.352 1 97.62 434 LEU B N 1
ATOM 8118 C CA . LEU B 1 434 ? -22.344 13.273 6.043 1 97.62 434 LEU B CA 1
ATOM 8119 C C . LEU B 1 434 ? -23.812 13.711 6.098 1 97.62 434 LEU B C 1
ATOM 8121 O O . LEU B 1 434 ? -24.109 14.844 6.484 1 97.62 434 LEU B O 1
ATOM 8125 N N . HIS B 1 435 ? -24.672 12.836 5.668 1 96.44 435 HIS B N 1
ATOM 8126 C CA . HIS B 1 435 ? -26.094 13.156 5.75 1 96.44 435 HIS B CA 1
ATOM 8127 C C . HIS B 1 435 ? -26.531 13.32 7.199 1 96.44 435 HIS B C 1
ATOM 8129 O O . HIS B 1 435 ? -27.312 14.227 7.512 1 96.44 435 HIS B O 1
ATOM 8135 N N . PHE B 1 436 ? -26.109 12.461 8.078 1 96.25 436 PHE B N 1
ATOM 8136 C CA . PHE B 1 436 ? -26.328 12.633 9.508 1 96.25 436 PHE B CA 1
ATOM 8137 C C . PHE B 1 436 ? -25.797 13.977 9.984 1 96.25 436 PHE B C 1
ATOM 8139 O O . PHE B 1 436 ? -26.484 14.719 10.68 1 96.25 436 PHE B O 1
ATOM 8146 N N . LEU B 1 437 ? -24.5 14.258 9.57 1 97.62 437 LEU B N 1
ATOM 8147 C CA . LEU B 1 437 ? -23.891 15.523 9.953 1 97.62 437 LEU B CA 1
ATOM 8148 C C . LEU B 1 437 ? -24.719 16.703 9.469 1 97.62 437 LEU B C 1
ATOM 8150 O O . LEU B 1 437 ? -24.844 17.703 10.172 1 97.62 437 LEU B O 1
ATOM 8154 N N . ASP B 1 438 ? -25.266 16.609 8.258 1 97.5 438 ASP B N 1
ATOM 8155 C CA . ASP B 1 438 ? -26.125 17.641 7.695 1 97.5 438 ASP B CA 1
ATOM 8156 C C . ASP B 1 438 ? -27.281 17.969 8.641 1 97.5 438 ASP B C 1
ATOM 8158 O O . ASP B 1 438 ? -27.578 19.141 8.891 1 97.5 438 ASP B O 1
ATOM 8162 N N . GLY B 1 439 ? -27.875 16.938 9.164 1 96.12 439 GLY B N 1
ATOM 8163 C CA . GLY B 1 439 ? -28.938 17.125 10.133 1 96.12 439 GLY B CA 1
ATOM 8164 C C . GLY B 1 439 ? -28.469 17.75 11.422 1 96.12 439 GLY B C 1
ATOM 8165 O O . GLY B 1 439 ? -29.141 18.625 11.977 1 96.12 439 GLY B O 1
ATOM 8166 N N . GLU B 1 440 ? -27.312 17.297 11.836 1 96.44 440 GLU B N 1
ATOM 8167 C CA . GLU B 1 440 ? -26.766 17.812 13.086 1 96.44 440 GLU B CA 1
ATOM 8168 C C . GLU B 1 440 ? -26.406 19.281 12.969 1 96.44 440 GLU B C 1
ATOM 8170 O O . GLU B 1 440 ? -26.625 20.062 13.898 1 96.44 440 GLU B O 1
ATOM 8175 N N . LEU B 1 441 ? -25.766 19.672 11.875 1 97.81 441 LEU B N 1
ATOM 8176 C CA . LEU B 1 441 ? -25.438 21.062 11.633 1 97.81 441 LEU B CA 1
ATOM 8177 C C . LEU B 1 441 ? -26.703 21.922 11.602 1 97.81 441 LEU B C 1
ATOM 8179 O O . LEU B 1 441 ? -26.719 23.031 12.141 1 97.81 441 LEU B O 1
ATOM 8183 N N . ASN B 1 442 ? -27.719 21.438 10.938 1 97.12 442 ASN B N 1
ATOM 8184 C CA . ASN B 1 442 ? -29 22.156 10.898 1 97.12 442 ASN B CA 1
ATOM 8185 C C . ASN B 1 442 ? -29.562 22.344 12.305 1 97.12 442 ASN B C 1
ATOM 8187 O O . ASN B 1 442 ? -30.078 23.422 12.625 1 97.12 442 ASN B O 1
ATOM 8191 N N . ARG B 1 443 ? -29.516 21.312 13.094 1 97.12 443 ARG B N 1
ATOM 8192 C CA . ARG B 1 443 ? -29.953 21.406 14.477 1 97.12 443 ARG B CA 1
ATOM 8193 C C . ARG B 1 443 ? -29.172 22.469 15.242 1 97.12 443 ARG B C 1
ATOM 8195 O O . ARG B 1 443 ? -29.75 23.281 15.953 1 97.12 443 ARG B O 1
ATOM 8202 N N . LEU B 1 444 ? -27.891 22.453 15.094 1 97.75 444 LEU B N 1
ATOM 8203 C CA . LEU B 1 444 ? -27.016 23.422 15.766 1 97.75 444 LEU B CA 1
ATOM 8204 C C . LEU B 1 444 ? -27.359 24.844 15.359 1 97.75 444 LEU B C 1
ATOM 8206 O O . LEU B 1 444 ? -27.562 25.703 16.219 1 97.75 444 LEU B O 1
ATOM 8210 N N . LEU B 1 445 ? -27.484 25.109 14.094 1 95.94 445 LEU B N 1
ATOM 8211 C CA . LEU B 1 445 ? -27.672 26.453 13.57 1 95.94 445 LEU B CA 1
ATOM 8212 C C . LEU B 1 445 ? -29.062 26.969 13.898 1 95.94 445 LEU B C 1
ATOM 8214 O O . LEU B 1 445 ? -29.266 28.188 14.055 1 95.94 445 LEU B O 1
ATOM 8218 N N . SER B 1 446 ? -30.016 26.047 13.984 1 94.62 446 SER B N 1
ATOM 8219 C CA . SER B 1 446 ? -31.359 26.453 14.359 1 94.62 446 SER B CA 1
ATOM 8220 C C . SER B 1 446 ? -31.422 26.875 15.82 1 94.62 446 SER B C 1
ATOM 8222 O O . SER B 1 446 ? -32.344 27.625 16.219 1 94.62 446 SER B O 1
ATOM 8224 N N . GLY B 1 447 ? -30.469 26.438 16.562 1 95.12 447 GLY B N 1
ATOM 8225 C CA . GLY B 1 447 ? -30.469 26.719 17.984 1 95.12 447 GLY B CA 1
ATOM 8226 C C . GLY B 1 447 ? -29.625 27.922 18.344 1 95.12 447 GLY B C 1
ATOM 8227 O O . GLY B 1 447 ? -29.625 28.359 19.5 1 95.12 447 GLY B O 1
ATOM 8228 N N . VAL B 1 448 ? -28.938 28.484 17.406 1 94.81 448 VAL B N 1
ATOM 8229 C CA . VAL B 1 448 ? -28.047 29.609 17.688 1 94.81 448 VAL B CA 1
ATOM 8230 C C . VAL B 1 448 ? -28.688 30.906 17.188 1 94.81 448 VAL B C 1
ATOM 8232 O O . VAL B 1 448 ? -29.375 30.922 16.172 1 94.81 448 VAL B O 1
ATOM 8235 N N . SER B 1 449 ? -28.391 31.984 17.859 1 92.75 449 SER B N 1
ATOM 8236 C CA . SER B 1 449 ? -28.969 33.281 17.547 1 92.75 449 SER B CA 1
ATOM 8237 C C . SER B 1 449 ? -28.484 33.781 16.188 1 92.75 449 SER B C 1
ATOM 8239 O O . SER B 1 449 ? -27.359 33.531 15.781 1 92.75 449 SER B O 1
ATOM 8241 N N . ASP B 1 450 ? -29.25 34.656 15.578 1 91.19 450 ASP B N 1
ATOM 8242 C CA . ASP B 1 450 ? -28.906 35.25 14.281 1 91.19 450 ASP B CA 1
ATOM 8243 C C . ASP B 1 450 ? -27.75 36.219 14.398 1 91.19 450 ASP B C 1
ATOM 8245 O O . ASP B 1 450 ? -27.109 36.562 13.398 1 91.19 450 ASP B O 1
ATOM 8249 N N . ASP B 1 451 ? -27.516 36.688 15.578 1 92.5 451 ASP B N 1
ATOM 8250 C CA . ASP B 1 451 ? -26.438 37.625 15.789 1 92.5 451 ASP B CA 1
ATOM 8251 C C . ASP B 1 451 ? -25.094 36.906 15.977 1 92.5 451 ASP B C 1
ATOM 8253 O O . ASP B 1 451 ? -24.062 37.562 16.141 1 92.5 451 ASP B O 1
ATOM 8257 N N . THR B 1 452 ? -25.109 35.625 15.883 1 96 452 THR B N 1
ATOM 8258 C CA . THR B 1 452 ? -23.891 34.844 16.031 1 96 452 THR B CA 1
ATOM 8259 C C . THR B 1 452 ? -23.156 34.719 14.703 1 96 452 THR B C 1
ATOM 8261 O O . THR B 1 452 ? -23.781 34.438 13.672 1 96 452 THR B O 1
ATOM 8264 N N . LEU B 1 453 ? -21.875 35.062 14.672 1 97.56 453 LEU B N 1
ATOM 8265 C CA . LEU B 1 453 ? -21.031 34.75 13.516 1 97.56 453 LEU B CA 1
ATOM 8266 C C . LEU B 1 453 ? -20.75 33.25 13.422 1 97.56 453 LEU B C 1
ATOM 8268 O O . LEU B 1 453 ? -20.172 32.656 14.336 1 97.56 453 LEU B O 1
ATOM 8272 N N . VAL B 1 454 ? -21.219 32.625 12.312 1 98.06 454 VAL B N 1
ATOM 8273 C CA . VAL B 1 454 ? -21.062 31.203 12.141 1 98.06 454 VAL B CA 1
ATOM 8274 C C . VAL B 1 454 ? -20.078 30.906 11.016 1 98.06 454 VAL B C 1
ATOM 8276 O O . VAL B 1 454 ? -20.203 31.453 9.922 1 98.06 454 VAL B O 1
ATOM 8279 N N . ILE B 1 455 ? -19.109 30.141 11.289 1 98.69 455 ILE B N 1
ATOM 8280 C CA . ILE B 1 455 ? -18.141 29.656 10.312 1 98.69 455 ILE B CA 1
ATOM 8281 C C . ILE B 1 455 ? -18.141 28.141 10.273 1 98.69 455 ILE B C 1
ATOM 8283 O O . ILE B 1 455 ? -17.922 27.484 11.297 1 98.69 455 ILE B O 1
ATOM 8287 N N . LEU B 1 456 ? -18.469 27.516 9.148 1 98.69 456 LEU B N 1
ATOM 8288 C CA . LEU B 1 456 ? -18.484 26.062 8.961 1 98.69 456 LEU B CA 1
ATOM 8289 C C . LEU B 1 456 ? -17.422 25.641 7.941 1 98.69 456 LEU B C 1
ATOM 8291 O O . LEU B 1 456 ? -17.375 26.172 6.832 1 98.69 456 LEU B O 1
ATOM 8295 N N . THR B 1 457 ? -16.594 24.703 8.289 1 98.75 457 THR B N 1
ATOM 8296 C CA . THR B 1 457 ? -15.617 24.203 7.336 1 98.75 457 THR B CA 1
ATOM 8297 C C . THR B 1 457 ? -15.117 22.812 7.762 1 98.75 457 THR B C 1
ATOM 8299 O O . THR B 1 457 ? -15.484 22.312 8.828 1 98.75 457 THR B O 1
ATOM 8302 N N . GLY B 1 458 ? -14.438 22.141 6.863 1 98.75 458 GLY B N 1
ATOM 8303 C CA . GLY B 1 458 ? -13.727 20.906 7.195 1 98.75 458 GLY B CA 1
ATOM 8304 C C . GLY B 1 458 ? -12.258 21.125 7.5 1 98.75 458 GLY B C 1
ATOM 8305 O O . GLY B 1 458 ? -11.641 22.047 6.957 1 98.75 458 GLY B O 1
ATOM 8306 N N . THR B 1 459 ? -11.703 20.25 8.352 1 98.12 459 THR B N 1
ATOM 8307 C CA . THR B 1 459 ? -10.273 20.344 8.617 1 98.12 459 THR B CA 1
ATOM 8308 C C . THR B 1 459 ? -9.469 19.781 7.445 1 98.12 459 THR B C 1
ATOM 8310 O O . THR B 1 459 ? -8.375 20.281 7.156 1 98.12 459 THR B O 1
ATOM 8313 N N . HIS B 1 460 ? -9.938 18.812 6.887 1 97.19 460 HIS B N 1
ATOM 8314 C CA . HIS B 1 460 ? -9.406 18.172 5.691 1 97.19 460 HIS B CA 1
ATOM 8315 C C . HIS B 1 460 ? -10.461 17.328 5.004 1 97.19 460 HIS B C 1
ATOM 8317 O O . HIS B 1 460 ? -11.594 17.234 5.48 1 97.19 460 HIS B O 1
ATOM 8323 N N . GLY B 1 461 ? -10.07 16.844 3.805 1 96.44 461 GLY B N 1
ATOM 8324 C CA . GLY B 1 461 ? -10.984 15.945 3.119 1 96.44 461 GLY B CA 1
ATOM 8325 C C . GLY B 1 461 ? -10.859 14.5 3.584 1 96.44 461 GLY B C 1
ATOM 8326 O O . GLY B 1 461 ? -10.539 14.242 4.746 1 96.44 461 GLY B O 1
ATOM 8327 N N . GLN B 1 462 ? -11.32 13.586 2.756 1 94.25 462 GLN B N 1
ATOM 8328 C CA . GLN B 1 462 ? -11.289 12.164 3.088 1 94.25 462 GLN B CA 1
ATOM 8329 C C . GLN B 1 462 ? -10.977 11.32 1.855 1 94.25 462 GLN B C 1
ATOM 8331 O O . GLN B 1 462 ? -11.664 11.422 0.836 1 94.25 462 GLN B O 1
ATOM 8336 N N . VAL B 1 463 ? -9.938 10.578 1.995 1 92.5 463 VAL B N 1
ATOM 8337 C CA . VAL B 1 463 ? -9.625 9.602 0.95 1 92.5 463 VAL B CA 1
ATOM 8338 C C . VAL B 1 463 ? -10.195 8.242 1.324 1 92.5 463 VAL B C 1
ATOM 8340 O O . VAL B 1 463 ? -10.086 7.809 2.475 1 92.5 463 VAL B O 1
ATOM 8343 N N . PHE B 1 464 ? -10.805 7.621 0.389 1 92.75 464 PHE B N 1
ATOM 8344 C CA . PHE B 1 464 ? -11.43 6.332 0.649 1 92.75 464 PHE B CA 1
ATOM 8345 C C . PHE B 1 464 ? -10.406 5.203 0.55 1 92.75 464 PHE B C 1
ATOM 8347 O O . PHE B 1 464 ? -10.234 4.605 -0.515 1 92.75 464 PHE B O 1
ATOM 8354 N N . THR B 1 465 ? -9.781 4.883 1.648 1 90.5 465 THR B N 1
ATOM 8355 C CA . THR B 1 465 ? -8.734 3.871 1.676 1 90.5 465 THR B CA 1
ATOM 8356 C C . THR B 1 465 ? -8.672 3.188 3.039 1 90.5 465 THR B C 1
ATOM 8358 O O . THR B 1 465 ? -9.133 3.744 4.039 1 90.5 465 THR B O 1
ATOM 8361 N N . THR B 1 466 ? -8.188 1.999 3.031 1 89.06 466 THR B N 1
ATOM 8362 C CA . THR B 1 466 ? -7.949 1.283 4.277 1 89.06 466 THR B CA 1
ATOM 8363 C C . THR B 1 466 ? -6.488 1.406 4.699 1 89.06 466 THR B C 1
ATOM 8365 O O . THR B 1 466 ? -6.105 0.941 5.777 1 89.06 466 THR B O 1
ATOM 8368 N N . ASP B 1 467 ? -5.727 1.965 3.85 1 81.31 467 ASP B N 1
ATOM 8369 C CA . ASP B 1 467 ? -4.309 2.145 4.141 1 81.31 467 ASP B CA 1
ATOM 8370 C C . ASP B 1 467 ? -4.086 3.295 5.121 1 81.31 467 ASP B C 1
ATOM 8372 O O . ASP B 1 467 ? -4.355 4.453 4.797 1 81.31 467 ASP B O 1
ATOM 8376 N N . ALA B 1 468 ? -3.574 2.887 6.176 1 68.94 468 ALA B N 1
ATOM 8377 C CA . ALA B 1 468 ? -3.377 3.893 7.219 1 68.94 468 ALA B CA 1
ATOM 8378 C C . ALA B 1 468 ? -2.236 4.84 6.855 1 68.94 468 ALA B C 1
ATOM 8380 O O . ALA B 1 468 ? -2.117 5.926 7.43 1 68.94 468 ALA B O 1
ATOM 8381 N N . SER B 1 469 ? -1.389 4.387 5.871 1 61.06 469 SER B N 1
ATOM 8382 C CA . SER B 1 469 ? -0.226 5.203 5.535 1 61.06 469 SER B CA 1
ATOM 8383 C C . SER B 1 469 ? -0.622 6.406 4.684 1 61.06 469 SER B C 1
ATOM 8385 O O . SER B 1 469 ? 0.232 7.207 4.301 1 61.06 469 SER B O 1
ATOM 8387 N N . VAL B 1 470 ? -1.816 6.613 4.375 1 60.94 470 VAL B N 1
ATOM 8388 C CA . VAL B 1 470 ? -2.305 7.629 3.447 1 60.94 470 VAL B CA 1
ATOM 8389 C C . VAL B 1 470 ? -1.964 9.023 3.973 1 60.94 470 VAL B C 1
ATOM 8391 O O . VAL B 1 470 ? -2.414 10.023 3.422 1 60.94 470 VAL B O 1
ATOM 8394 N N . GLN B 1 471 ? -1.039 9.18 4.816 1 64.44 471 GLN B N 1
ATOM 8395 C CA . GLN B 1 471 ? -0.615 10.492 5.293 1 64.44 471 GLN B CA 1
ATOM 8396 C C . GLN B 1 471 ? 0.113 11.266 4.195 1 64.44 471 GLN B C 1
ATOM 8398 O O . GLN B 1 471 ? 0.375 12.461 4.34 1 64.44 471 GLN B O 1
ATOM 8403 N N . ARG B 1 472 ? 0.088 10.758 2.936 1 75 472 ARG B N 1
ATOM 8404 C CA . ARG B 1 472 ? 0.843 11.453 1.898 1 75 472 ARG B CA 1
ATOM 8405 C C . ARG B 1 472 ? -0.056 11.828 0.725 1 75 472 ARG B C 1
ATOM 8407 O O . ARG B 1 472 ? 0.425 12.312 -0.305 1 75 472 ARG B O 1
ATOM 8414 N N . ASN B 1 473 ? -1.339 11.727 0.937 1 89.44 473 ASN B N 1
ATOM 8415 C CA . ASN B 1 473 ? -2.217 12.078 -0.173 1 89.44 473 ASN B CA 1
ATOM 8416 C C . ASN B 1 473 ? -2.666 13.539 -0.09 1 89.44 473 ASN B C 1
ATOM 8418 O O . ASN B 1 473 ? -3.182 13.977 0.941 1 89.44 473 ASN B O 1
ATOM 8422 N N . PHE B 1 474 ? -2.416 14.344 -1.163 1 95.31 474 PHE B N 1
ATOM 8423 C CA . PHE B 1 474 ? -2.777 15.75 -1.176 1 95.31 474 PHE B CA 1
ATOM 8424 C C . PHE B 1 474 ? -3.705 16.062 -2.344 1 95.31 474 PHE B C 1
ATOM 8426 O O . PHE B 1 474 ? -3.717 17.188 -2.855 1 95.31 474 PHE B O 1
ATOM 8433 N N . SER B 1 475 ? -4.441 15.047 -2.854 1 94.5 475 SER B N 1
ATOM 8434 C CA . SER B 1 475 ? -5.438 15.234 -3.9 1 94.5 475 SER B CA 1
ATOM 8435 C C . SER B 1 475 ? -6.566 16.156 -3.43 1 94.5 475 SER B C 1
ATOM 8437 O O . SER B 1 475 ? -6.637 16.5 -2.252 1 94.5 475 SER B O 1
ATOM 8439 N N . ALA B 1 476 ? -7.379 16.562 -4.332 1 95.62 476 ALA B N 1
ATOM 8440 C CA . ALA B 1 476 ? -8.539 17.375 -3.984 1 95.62 476 ALA B CA 1
ATOM 8441 C C . ALA B 1 476 ? -9.43 16.672 -2.969 1 95.62 476 ALA B C 1
ATOM 8443 O O . ALA B 1 476 ? -9.992 17.297 -2.072 1 95.62 476 ALA B O 1
ATOM 8444 N N . GLY B 1 477 ? -9.539 15.383 -3.035 1 95.06 477 GLY B N 1
ATOM 8445 C CA . GLY B 1 477 ? -10.32 14.609 -2.082 1 95.06 477 GLY B CA 1
ATOM 8446 C C . GLY B 1 477 ? -9.789 14.695 -0.665 1 95.06 477 GLY B C 1
ATOM 8447 O O . GLY B 1 477 ? -10.547 14.609 0.3 1 95.06 477 GLY B O 1
ATOM 8448 N N . ALA B 1 478 ? -8.539 14.945 -0.551 1 95.69 478 ALA B N 1
ATOM 8449 C CA . ALA B 1 478 ? -7.891 14.977 0.757 1 95.69 478 ALA B CA 1
ATOM 8450 C C . ALA B 1 478 ? -7.832 16.406 1.3 1 95.69 478 ALA B C 1
ATOM 8452 O O . ALA B 1 478 ? -7.691 16.609 2.508 1 95.69 478 ALA B O 1
ATOM 8453 N N . THR B 1 479 ? -7.98 17.422 0.407 1 97.62 479 THR B N 1
ATOM 8454 C CA . THR B 1 479 ? -7.582 18.75 0.872 1 97.62 479 THR B CA 1
ATOM 8455 C C . THR B 1 479 ? -8.672 19.781 0.581 1 97.62 479 THR B C 1
ATOM 8457 O O . THR B 1 479 ? -8.656 20.875 1.143 1 97.62 479 THR B O 1
ATOM 8460 N N . GLN B 1 480 ? -9.555 19.547 -0.345 1 98.12 480 GLN B N 1
ATOM 8461 C CA . GLN B 1 480 ? -10.625 20.5 -0.623 1 98.12 480 GLN B CA 1
ATOM 8462 C C . GLN B 1 480 ? -11.797 20.297 0.331 1 98.12 480 GLN B C 1
ATOM 8464 O O . GLN B 1 480 ? -12.281 19.172 0.502 1 98.12 480 GLN B O 1
ATOM 8469 N N . VAL B 1 481 ? -12.203 21.344 0.945 1 98.75 481 VAL B N 1
ATOM 8470 C CA . VAL B 1 481 ? -13.25 21.281 1.963 1 98.75 481 VAL B CA 1
ATOM 8471 C C . VAL B 1 481 ? -14.273 22.391 1.733 1 98.75 481 VAL B C 1
ATOM 8473 O O . VAL B 1 481 ? -13.992 23.359 1.036 1 98.75 481 VAL B O 1
ATOM 8476 N N . PRO B 1 482 ? -15.484 22.25 2.283 1 98.31 482 PRO B N 1
ATOM 8477 C CA . PRO B 1 482 ? -16.438 23.359 2.203 1 98.31 482 PRO B CA 1
ATOM 8478 C C . PRO B 1 482 ? -16.109 24.484 3.168 1 98.31 482 PRO B C 1
ATOM 8480 O O . PRO B 1 482 ? -15.43 24.281 4.172 1 98.31 482 PRO B O 1
ATOM 8483 N N . MET B 1 483 ? -16.531 25.641 2.836 1 98.62 483 MET B N 1
ATOM 8484 C CA . MET B 1 483 ? -16.406 26.828 3.676 1 98.62 483 MET B CA 1
ATOM 8485 C C . MET B 1 483 ? -17.625 27.734 3.545 1 98.62 483 MET B C 1
ATOM 8487 O O . MET B 1 483 ? -18.016 28.109 2.434 1 98.62 483 MET B O 1
ATOM 8491 N N . LEU B 1 484 ? -18.281 27.891 4.629 1 98.12 484 LEU B N 1
ATOM 8492 C CA . LEU B 1 484 ? -19.469 28.75 4.719 1 98.12 484 LEU B CA 1
ATOM 8493 C C . LEU B 1 484 ? -19.359 29.703 5.902 1 98.12 484 LEU B C 1
ATOM 8495 O O . LEU B 1 484 ? -18.938 29.297 6.992 1 98.12 484 LEU B O 1
ATOM 8499 N N . ILE B 1 485 ? -19.641 31.031 5.684 1 98.25 485 ILE B N 1
ATOM 8500 C CA . ILE B 1 485 ? -19.641 32.031 6.754 1 98.25 485 ILE B CA 1
ATOM 8501 C C . ILE B 1 485 ? -20.969 32.781 6.762 1 98.25 485 ILE B C 1
ATOM 8503 O O . ILE B 1 485 ? -21.391 33.312 5.738 1 98.25 485 ILE B O 1
ATOM 8507 N N . ARG B 1 486 ? -21.594 32.719 7.875 1 96.94 486 ARG B N 1
ATOM 8508 C CA . ARG B 1 486 ? -22.766 33.562 8.086 1 96.94 486 ARG B CA 1
ATOM 8509 C C . ARG B 1 486 ? -22.438 34.75 8.992 1 96.94 486 ARG B C 1
ATOM 8511 O O . ARG B 1 486 ? -22.344 34.594 10.211 1 96.94 486 ARG B O 1
ATOM 8518 N N . PHE B 1 487 ? -22.234 35.906 8.422 1 94.62 487 PHE B N 1
ATOM 8519 C CA . PHE B 1 487 ? -22.016 37.156 9.164 1 94.62 487 PHE B CA 1
ATOM 8520 C C . PHE B 1 487 ? -23.359 37.781 9.555 1 94.62 487 PHE B C 1
ATOM 8522 O O . PHE B 1 487 ? -24.25 37.938 8.719 1 94.62 487 PHE B O 1
ATOM 8529 N N . PRO B 1 488 ? -23.469 38.156 10.82 1 93.5 488 PRO B N 1
ATOM 8530 C CA . PRO B 1 488 ? -24.734 38.812 11.219 1 93.5 488 PRO B CA 1
ATOM 8531 C C . PRO B 1 488 ? -25.062 40.031 10.367 1 93.5 488 PRO B C 1
ATOM 8533 O O . PRO B 1 488 ? -24.219 40.906 10.195 1 93.5 488 PRO B O 1
ATOM 8536 N N . GLY B 1 489 ? -26.25 40 9.82 1 90.81 489 GLY B N 1
ATOM 8537 C CA . GLY B 1 489 ? -26.734 41.156 9.078 1 90.81 489 GLY B CA 1
ATOM 8538 C C . GLY B 1 489 ? -26.391 41.094 7.602 1 90.81 489 GLY B C 1
ATOM 8539 O O . GLY B 1 489 ? -26.938 41.875 6.809 1 90.81 489 GLY B O 1
ATOM 8540 N N . ASP B 1 490 ? -25.469 40.25 7.203 1 93.31 490 ASP B N 1
ATOM 8541 C CA . ASP B 1 490 ? -25.062 40.188 5.809 1 93.31 490 ASP B CA 1
ATOM 8542 C C . ASP B 1 490 ? -26.016 39.312 4.992 1 93.31 490 ASP B C 1
ATOM 8544 O O . ASP B 1 490 ? -26.688 38.438 5.535 1 93.31 490 ASP B O 1
ATOM 8548 N N . GLY B 1 491 ? -26.109 39.562 3.697 1 92.12 491 GLY B N 1
ATOM 8549 C CA . GLY B 1 491 ? -26.828 38.719 2.764 1 92.12 491 GLY B CA 1
ATOM 8550 C C . GLY B 1 491 ? -25.953 37.625 2.141 1 92.12 491 GLY B C 1
ATOM 8551 O O . GLY B 1 491 ? -24.812 37.438 2.547 1 92.12 491 GLY B O 1
ATOM 8552 N N . ALA B 1 492 ? -26.562 36.938 1.171 1 95.19 492 ALA B N 1
ATOM 8553 C CA . ALA B 1 492 ? -25.859 35.875 0.483 1 95.19 492 ALA B CA 1
ATOM 8554 C C . ALA B 1 492 ? -24.75 36.406 -0.405 1 95.19 492 ALA B C 1
ATOM 8556 O O . ALA B 1 492 ? -24.891 37.469 -1.005 1 95.19 492 ALA B O 1
ATOM 8557 N N . TRP B 1 493 ? -23.656 35.688 -0.427 1 96.69 493 TRP B N 1
ATOM 8558 C CA . TRP B 1 493 ? -22.516 36 -1.287 1 96.69 493 TRP B CA 1
ATOM 8559 C C . TRP B 1 493 ? -21.734 34.75 -1.636 1 96.69 493 TRP B C 1
ATOM 8561 O O . TRP B 1 493 ? -21.578 33.844 -0.801 1 96.69 493 TRP B O 1
ATOM 8571 N N . THR B 1 494 ? -21.234 34.625 -2.916 1 96.94 494 THR B N 1
ATOM 8572 C CA . THR B 1 494 ? -20.469 33.438 -3.348 1 96.94 494 THR B CA 1
ATOM 8573 C C . THR B 1 494 ? -19.125 33.875 -3.92 1 96.94 494 THR B C 1
ATOM 8575 O O . THR B 1 494 ? -19.047 34.75 -4.77 1 96.94 494 THR B O 1
ATOM 8578 N N . ALA B 1 495 ? -18.109 33.281 -3.4 1 97.44 495 ALA B N 1
ATOM 8579 C CA . ALA B 1 495 ? -16.766 33.594 -3.895 1 97.44 495 ALA B CA 1
ATOM 8580 C C . ALA B 1 495 ? -16.562 33.062 -5.316 1 97.44 495 ALA B C 1
ATOM 8582 O O . ALA B 1 495 ? -17.016 31.969 -5.645 1 97.44 495 ALA B O 1
ATOM 8583 N N . THR B 1 496 ? -15.844 33.75 -6.148 1 96.69 496 THR B N 1
ATOM 8584 C CA . THR B 1 496 ? -15.578 33.344 -7.523 1 96.69 496 THR B CA 1
ATOM 8585 C C . THR B 1 496 ? -14.133 32.875 -7.68 1 96.69 496 THR B C 1
ATOM 8587 O O . THR B 1 496 ? -13.75 32.375 -8.742 1 96.69 496 THR B O 1
ATOM 8590 N N . HIS B 1 497 ? -13.344 33.094 -6.68 1 96.38 497 HIS B N 1
ATOM 8591 C CA . HIS B 1 497 ? -11.938 32.719 -6.688 1 96.38 497 HIS B CA 1
ATOM 8592 C C . HIS B 1 497 ? -11.656 31.578 -5.711 1 96.38 497 HIS B C 1
ATOM 8594 O O . HIS B 1 497 ? -12.523 31.219 -4.91 1 96.38 497 HIS B O 1
ATOM 8600 N N . GLN B 1 498 ? -10.508 30.984 -5.855 1 96.25 498 GLN B N 1
ATOM 8601 C CA . GLN B 1 498 ? -10.078 29.953 -4.922 1 96.25 498 GLN B CA 1
ATOM 8602 C C . GLN B 1 498 ? -9.711 30.547 -3.568 1 96.25 498 GLN B C 1
ATOM 8604 O O . GLN B 1 498 ? -9.102 31.625 -3.502 1 96.25 498 GLN B O 1
ATOM 8609 N N . THR B 1 499 ? -10.086 29.953 -2.541 1 98 499 THR B N 1
ATOM 8610 C CA . THR B 1 499 ? -9.742 30.375 -1.188 1 98 499 THR B CA 1
ATOM 8611 C C . THR B 1 499 ? -9.125 29.219 -0.404 1 98 499 THR B C 1
ATOM 8613 O O . THR B 1 499 ? -9.109 28.078 -0.873 1 98 499 THR B O 1
ATOM 8616 N N . SER B 1 500 ? -8.523 29.484 0.695 1 98.31 500 SER B N 1
ATOM 8617 C CA . SER B 1 500 ? -7.965 28.469 1.582 1 98.31 500 SER B CA 1
ATOM 8618 C C . SER B 1 500 ? -8.125 28.859 3.045 1 98.31 500 SER B C 1
ATOM 8620 O O . SER B 1 500 ? -8.562 29.969 3.35 1 98.31 500 SER B O 1
ATOM 8622 N N . HIS B 1 501 ? -7.828 27.922 3.895 1 98.62 501 HIS B N 1
ATOM 8623 C CA . HIS B 1 501 ? -7.875 28.156 5.332 1 98.62 501 HIS B CA 1
ATOM 8624 C C . HIS B 1 501 ? -7.027 29.359 5.723 1 98.62 501 HIS B C 1
ATOM 8626 O O . HIS B 1 501 ? -7.328 30.047 6.699 1 98.62 501 HIS B O 1
ATOM 8632 N N . TYR B 1 502 ? -6.031 29.672 4.934 1 98.06 502 TYR B N 1
ATOM 8633 C CA . TYR B 1 502 ? -5.082 30.734 5.246 1 98.06 502 TYR B CA 1
ATOM 8634 C C . TYR B 1 502 ? -5.758 32.094 5.207 1 98.06 502 TYR B C 1
ATOM 8636 O O . TYR B 1 502 ? -5.219 33.094 5.719 1 98.06 502 TYR B O 1
ATOM 8644 N N . GLY B 1 503 ? -6.898 32.188 4.668 1 98.06 503 GLY B N 1
ATOM 8645 C CA . GLY B 1 503 ? -7.562 33.469 4.488 1 98.06 503 GLY B CA 1
ATOM 8646 C C . GLY B 1 503 ? -8.508 33.812 5.625 1 98.06 503 GLY B C 1
ATOM 8647 O O . GLY B 1 503 ? -9.008 34.938 5.703 1 98.06 503 GLY B O 1
ATOM 8648 N N . LEU B 1 504 ? -8.75 32.875 6.516 1 98.56 504 LEU B N 1
ATOM 8649 C CA . LEU B 1 504 ? -9.773 33.094 7.531 1 98.56 504 LEU B CA 1
ATOM 8650 C C . LEU B 1 504 ? -9.336 34.188 8.516 1 98.56 504 LEU B C 1
ATOM 8652 O O . LEU B 1 504 ? -10.086 35.125 8.797 1 98.56 504 LEU B O 1
ATOM 8656 N N . VAL B 1 505 ? -8.141 34.062 9.039 1 98.19 505 VAL B N 1
ATOM 8657 C CA . VAL B 1 505 ? -7.645 35 10.047 1 98.19 505 VAL B CA 1
ATOM 8658 C C . VAL B 1 505 ? -7.637 36.406 9.484 1 98.19 505 VAL B C 1
ATOM 8660 O O . VAL B 1 505 ? -8.164 37.344 10.109 1 98.19 505 VAL B O 1
ATOM 8663 N N . GLY B 1 506 ? -7.09 36.562 8.297 1 97.38 506 GLY B N 1
ATOM 8664 C CA . GLY B 1 506 ? -7.078 37.875 7.68 1 97.38 506 GLY B CA 1
ATOM 8665 C C . GLY B 1 506 ? -8.469 38.469 7.516 1 97.38 506 GLY B C 1
ATOM 8666 O O . GLY B 1 506 ? -8.664 39.656 7.723 1 97.38 506 GLY B O 1
ATOM 8667 N N . SER B 1 507 ? -9.406 37.656 7.184 1 97.75 507 SER B N 1
ATOM 8668 C CA . SER B 1 507 ? -10.781 38.094 6.973 1 97.75 507 SER B CA 1
ATOM 8669 C C . SER B 1 507 ? -11.422 38.531 8.281 1 97.75 507 SER B C 1
ATOM 8671 O O . SER B 1 507 ? -12.062 39.594 8.336 1 97.75 507 SER B O 1
ATOM 8673 N N . LEU B 1 508 ? -11.266 37.781 9.32 1 97.75 508 LEU B N 1
ATOM 8674 C CA . LEU B 1 508 ? -11.883 38.125 10.602 1 97.75 508 LEU B CA 1
ATOM 8675 C C . LEU B 1 508 ? -11.219 39.344 11.242 1 97.75 508 LEU B C 1
ATOM 8677 O O . LEU B 1 508 ? -11.898 40.188 11.836 1 97.75 508 LEU B O 1
ATOM 8681 N N . MET B 1 509 ? -9.883 39.406 11.125 1 97.56 509 MET B N 1
ATOM 8682 C CA . MET B 1 509 ? -9.164 40.562 11.695 1 97.56 509 MET B CA 1
ATOM 8683 C C . MET B 1 509 ? -9.57 41.844 11.016 1 97.56 509 MET B C 1
ATOM 8685 O O . MET B 1 509 ? -9.656 42.906 11.664 1 97.56 509 MET B O 1
ATOM 8689 N N . THR B 1 510 ? -9.836 41.75 9.758 1 95.5 510 THR B N 1
ATOM 8690 C CA . THR B 1 510 ? -10.219 42.938 9.008 1 95.5 510 THR B CA 1
ATOM 8691 C C . THR B 1 510 ? -11.695 43.25 9.211 1 95.5 510 THR B C 1
ATOM 8693 O O . THR B 1 510 ? -12.047 44.375 9.633 1 95.5 510 THR B O 1
ATOM 8696 N N . ARG B 1 511 ? -12.562 42.344 9.039 1 94.44 511 ARG B N 1
ATOM 8697 C CA . ARG B 1 511 ? -14 42.594 8.953 1 94.44 511 ARG B CA 1
ATOM 8698 C C . ARG B 1 511 ? -14.625 42.625 10.344 1 94.44 511 ARG B C 1
ATOM 8700 O O . ARG B 1 511 ? -15.5 43.469 10.609 1 94.44 511 ARG B O 1
ATOM 8707 N N . LEU B 1 512 ? -14.227 41.75 11.172 1 95.44 512 LEU B N 1
ATOM 8708 C CA . LEU B 1 512 ? -14.844 41.656 12.492 1 95.44 512 LEU B CA 1
ATOM 8709 C C . LEU B 1 512 ? -14.125 42.562 13.492 1 95.44 512 LEU B C 1
ATOM 8711 O O . LEU B 1 512 ? -14.766 43.344 14.219 1 95.44 512 LEU B O 1
ATOM 8715 N N . MET B 1 513 ? -12.742 42.562 13.445 1 96 513 MET B N 1
ATOM 8716 C CA . MET B 1 513 ? -11.969 43.25 14.477 1 96 513 MET B CA 1
ATOM 8717 C C . MET B 1 513 ? -11.586 44.656 14.031 1 96 513 MET B C 1
ATOM 8719 O O . MET B 1 513 ? -11.109 45.469 14.836 1 96 513 MET B O 1
ATOM 8723 N N . GLY B 1 514 ? -11.711 44.906 12.789 1 95.88 514 GLY B N 1
ATOM 8724 C CA . GLY B 1 514 ? -11.406 46.219 12.273 1 95.88 514 GLY B CA 1
ATOM 8725 C C . GLY B 1 514 ? -9.938 46.594 12.398 1 95.88 514 GLY B C 1
ATOM 8726 O O . GLY B 1 514 ? -9.594 47.719 12.734 1 95.88 514 GLY B O 1
ATOM 8727 N N . CYS B 1 515 ? -9.148 45.625 12.203 1 96.38 515 CYS B N 1
ATOM 8728 C CA . CYS B 1 515 ? -7.711 45.875 12.32 1 96.38 515 CYS B CA 1
ATOM 8729 C C . CYS B 1 515 ? -7.18 46.594 11.07 1 96.38 515 CYS B C 1
ATOM 8731 O O . CYS B 1 515 ? -7.59 46.25 9.953 1 96.38 515 CYS B O 1
ATOM 8733 N N . GLU B 1 516 ? -6.199 47.469 11.266 1 96 516 GLU B N 1
ATOM 8734 C CA . GLU B 1 516 ? -5.629 48.25 10.18 1 96 516 GLU B CA 1
ATOM 8735 C C . GLU B 1 516 ? -4.324 47.625 9.672 1 96 516 GLU B C 1
ATOM 8737 O O . GLU B 1 516 ? -3.859 47.969 8.578 1 96 516 GLU B O 1
ATOM 8742 N N . ASN B 1 517 ? -3.715 46.781 10.422 1 96.56 517 ASN B N 1
ATOM 8743 C CA . ASN B 1 517 ? -2.479 46.125 10.008 1 96.56 517 ASN B CA 1
ATOM 8744 C C . ASN B 1 517 ? -2.656 45.344 8.703 1 96.56 517 ASN B C 1
ATOM 8746 O O . ASN B 1 517 ? -3.705 44.75 8.477 1 96.56 517 ASN B O 1
ATOM 8750 N N . PRO B 1 518 ? -1.639 45.438 7.871 1 96.12 518 PRO B N 1
ATOM 8751 C CA . PRO B 1 518 ? -1.714 44.5 6.742 1 96.12 518 PRO B CA 1
ATOM 8752 C C . PRO B 1 518 ? -1.798 43.031 7.18 1 96.12 518 PRO B C 1
ATOM 8754 O O . PRO B 1 518 ? -1.167 42.656 8.164 1 96.12 518 PRO B O 1
ATOM 8757 N N . THR B 1 519 ? -2.523 42.188 6.465 1 96.12 519 THR B N 1
ATOM 8758 C CA . THR B 1 519 ? -2.721 40.812 6.836 1 96.12 519 THR B CA 1
ATOM 8759 C C . THR B 1 519 ? -1.394 40.062 6.844 1 96.12 519 THR B C 1
ATOM 8761 O O . THR B 1 519 ? -1.247 39.062 7.543 1 96.12 519 THR B O 1
ATOM 8764 N N . SER B 1 520 ? -0.386 40.531 6.109 1 95.31 520 SER B N 1
ATOM 8765 C CA . SER B 1 520 ? 0.925 39.875 6.02 1 95.31 520 SER B CA 1
ATOM 8766 C C . SER B 1 520 ? 1.707 40.062 7.32 1 95.31 520 SER B C 1
ATOM 8768 O O . SER B 1 520 ? 2.719 39.375 7.527 1 95.31 520 SER B O 1
ATOM 8770 N N . ASP B 1 521 ? 1.199 40.844 8.25 1 96.38 521 ASP B N 1
ATOM 8771 C CA . ASP B 1 521 ? 1.881 41.062 9.523 1 96.38 521 ASP B CA 1
ATOM 8772 C C . ASP B 1 521 ? 1.671 39.875 10.461 1 96.38 521 ASP B C 1
ATOM 8774 O O . ASP B 1 521 ? 2.414 39.719 11.43 1 96.38 521 ASP B O 1
ATOM 8778 N N . TYR B 1 522 ? 0.638 39.125 10.18 1 96.94 522 TYR B N 1
ATOM 8779 C CA . TYR B 1 522 ? 0.317 38.125 11.18 1 96.94 522 TYR B CA 1
ATOM 8780 C C . TYR B 1 522 ? -0.156 36.812 10.516 1 96.94 522 TYR B C 1
ATOM 8782 O O . TYR B 1 522 ? -0.644 35.906 11.188 1 96.94 522 TYR B O 1
ATOM 8790 N N . SER B 1 523 ? -0.171 36.719 9.219 1 96.12 523 SER B N 1
ATOM 8791 C CA . SER B 1 523 ? -0.556 35.562 8.445 1 96.12 523 SER B CA 1
ATOM 8792 C C . SER B 1 523 ? 0.145 35.531 7.09 1 96.12 523 SER B C 1
ATOM 8794 O O . SER B 1 523 ? 1.045 36.312 6.836 1 96.12 523 SER B O 1
ATOM 8796 N N . LEU B 1 524 ? -0.191 34.531 6.277 1 94 524 LEU B N 1
ATOM 8797 C CA . LEU B 1 524 ? 0.376 34.438 4.941 1 94 524 LEU B CA 1
ATOM 8798 C C . LEU B 1 524 ? -0.005 35.625 4.086 1 94 524 LEU B C 1
ATOM 8800 O O . LEU B 1 524 ? 0.615 35.875 3.049 1 94 524 LEU B O 1
ATOM 8804 N N . GLY B 1 525 ? -0.967 36.375 4.461 1 89.56 525 GLY B N 1
ATOM 8805 C CA . GLY B 1 525 ? -1.404 37.562 3.736 1 89.56 525 GLY B CA 1
ATOM 8806 C C . GLY B 1 525 ? -2.746 37.375 3.053 1 89.56 525 GLY B C 1
ATOM 8807 O O . GLY B 1 525 ? -3.312 38.344 2.521 1 89.56 525 GLY B O 1
ATOM 8808 N N . ASP B 1 526 ? -3.324 36.281 3.164 1 92.31 526 ASP B N 1
ATOM 8809 C CA . ASP B 1 526 ? -4.547 35.938 2.439 1 92.31 526 ASP B CA 1
ATOM 8810 C C . ASP B 1 526 ? -5.781 36.469 3.162 1 92.31 526 ASP B C 1
ATOM 8812 O O . ASP B 1 526 ? -5.734 36.719 4.367 1 92.31 526 ASP B O 1
ATOM 8816 N N . ASN B 1 527 ? -6.762 36.719 2.414 1 96.62 527 ASN B N 1
ATOM 8817 C CA . ASN B 1 527 ? -8.117 37.094 2.807 1 96.62 527 ASN B CA 1
ATOM 8818 C C . ASN B 1 527 ? -9.164 36.375 1.975 1 96.62 527 ASN B C 1
ATOM 8820 O O . ASN B 1 527 ? -9.047 36.281 0.751 1 96.62 527 ASN B O 1
ATOM 8824 N N . LEU B 1 528 ? -10.234 35.812 2.613 1 98.19 528 LEU B N 1
ATOM 8825 C CA . LEU B 1 528 ? -11.203 34.969 1.926 1 98.19 528 LEU B CA 1
ATOM 8826 C C . LEU B 1 528 ? -11.961 35.781 0.866 1 98.19 528 LEU B C 1
ATOM 8828 O O . LEU B 1 528 ? -12.531 35.188 -0.06 1 98.19 528 LEU B O 1
ATOM 8832 N N . TYR B 1 529 ? -12.008 37.062 0.971 1 97.44 529 TYR B N 1
ATOM 8833 C CA . TYR B 1 529 ? -12.852 37.875 0.109 1 97.44 529 TYR B CA 1
ATOM 8834 C C . TYR B 1 529 ? -12.039 38.5 -1.016 1 97.44 529 TYR B C 1
ATOM 8836 O O . TYR B 1 529 ? -12.547 39.344 -1.768 1 97.44 529 TYR B O 1
ATOM 8844 N N . GLN B 1 530 ? -10.812 38.125 -1.141 1 96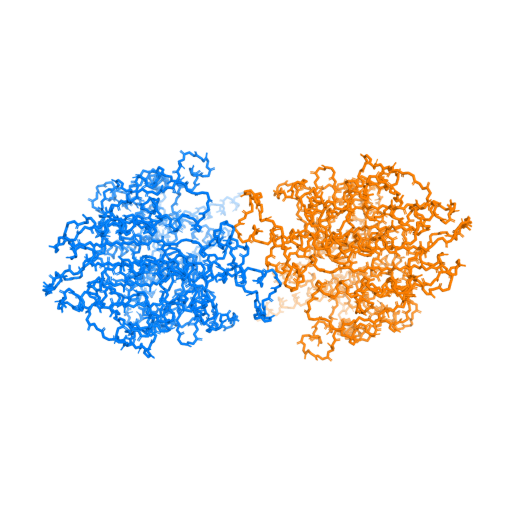.19 530 GLN B N 1
ATOM 8845 C CA . GLN B 1 530 ? -9.922 38.5 -2.225 1 96.19 530 GLN B CA 1
ATOM 8846 C C . GLN B 1 530 ? -9.18 37.312 -2.793 1 96.19 530 GLN B C 1
ATOM 8848 O O . GLN B 1 530 ? -9.016 36.281 -2.113 1 96.19 530 GLN B O 1
ATOM 8853 N N . PRO B 1 531 ? -8.742 37.375 -4.055 1 95.56 531 PRO B N 1
ATOM 8854 C CA . PRO B 1 531 ? -7.918 36.281 -4.594 1 95.56 531 PRO B CA 1
ATOM 8855 C C . PRO B 1 531 ? -6.625 36.062 -3.805 1 95.56 531 PRO B C 1
ATOM 8857 O O . PRO B 1 531 ? -6.133 37 -3.162 1 95.56 531 PRO B O 1
ATOM 8860 N N . PRO B 1 532 ? -6.129 34.906 -3.867 1 94.06 532 PRO B N 1
ATOM 8861 C CA . PRO B 1 532 ? -4.914 34.625 -3.098 1 94.06 532 PRO B CA 1
ATOM 8862 C C . PRO B 1 532 ? -3.738 35.5 -3.51 1 94.06 532 PRO B C 1
ATOM 8864 O O . PRO B 1 532 ? -3.602 35.844 -4.688 1 94.06 532 PRO B O 1
ATOM 8867 N N . VAL B 1 533 ? -2.926 35.812 -2.541 1 91.69 533 VAL B N 1
ATOM 8868 C CA . VAL B 1 533 ? -1.774 36.656 -2.758 1 91.69 533 VAL B CA 1
ATOM 8869 C C . VAL B 1 533 ? -0.684 35.906 -3.506 1 91.69 533 VAL B C 1
ATOM 8871 O O . VAL B 1 533 ? -0.03 36.469 -4.395 1 91.69 533 VAL B O 1
ATOM 8874 N N . ASN B 1 534 ? -0.501 34.688 -3.148 1 92.62 534 ASN B N 1
ATOM 8875 C CA . ASN B 1 534 ? 0.534 33.875 -3.758 1 92.62 534 ASN B CA 1
ATOM 8876 C C . ASN B 1 534 ? -0.045 32.938 -4.824 1 92.62 534 ASN B C 1
ATOM 8878 O O . ASN B 1 534 ? -1.194 32.5 -4.719 1 92.62 534 ASN B O 1
ATOM 8882 N N . PRO B 1 535 ? 0.741 32.656 -5.805 1 92.56 535 PRO B N 1
ATOM 8883 C CA . PRO B 1 535 ? 0.258 31.734 -6.852 1 92.56 535 PRO B CA 1
ATOM 8884 C C . PRO B 1 535 ? 0.349 30.266 -6.453 1 92.56 535 PRO B C 1
ATOM 8886 O O . PRO B 1 535 ? 0.176 29.391 -7.297 1 92.56 535 PRO B O 1
ATOM 8889 N N . PHE B 1 536 ? 0.712 30.016 -5.188 1 95 536 PHE B N 1
ATOM 8890 C CA . PHE B 1 536 ? 0.837 28.656 -4.699 1 95 536 PHE B CA 1
ATOM 8891 C C . PHE B 1 536 ? 0.069 28.469 -3.395 1 95 536 PHE B C 1
ATOM 8893 O O . PHE B 1 536 ? -0.233 29.453 -2.705 1 95 536 PHE B O 1
ATOM 8900 N N . LEU B 1 537 ? -0.309 27.297 -3.131 1 97 537 LEU B N 1
ATOM 8901 C CA . LEU B 1 537 ? -0.924 26.875 -1.873 1 97 537 LEU B CA 1
ATOM 8902 C C . LEU B 1 537 ? -0.12 25.766 -1.216 1 97 537 LEU B C 1
ATOM 8904 O O . LEU B 1 537 ? 0.1 24.719 -1.822 1 97 537 LEU B O 1
ATOM 8908 N N . VAL B 1 538 ? 0.376 26.047 -0.057 1 96.25 538 VAL B N 1
ATOM 8909 C CA . VAL B 1 538 ? 1.125 25.031 0.68 1 96.25 538 VAL B CA 1
ATOM 8910 C C . VAL B 1 538 ? 0.193 24.297 1.637 1 96.25 538 VAL B C 1
ATOM 8912 O O . VAL B 1 538 ? -0.563 24.922 2.383 1 96.25 538 VAL B O 1
ATOM 8915 N N . MET B 1 539 ? 0.195 22.969 1.578 1 96.69 539 MET B N 1
ATOM 8916 C CA . MET B 1 539 ? -0.675 22.172 2.43 1 96.69 539 MET B CA 1
ATOM 8917 C C . MET B 1 539 ? 0.119 21.078 3.137 1 96.69 539 MET B C 1
ATOM 8919 O O . MET B 1 539 ? 1.068 20.531 2.574 1 96.69 539 MET B O 1
ATOM 8923 N N . GLY B 1 540 ? -0.308 20.75 4.367 1 93.12 540 GLY B N 1
ATOM 8924 C CA . GLY B 1 540 ? 0.317 19.641 5.062 1 93.12 540 GLY B CA 1
ATOM 8925 C C . GLY B 1 540 ? 0.942 20.031 6.387 1 93.12 540 GLY B C 1
ATOM 8926 O O . GLY B 1 540 ? 0.391 20.859 7.117 1 93.12 540 GLY B O 1
ATOM 8927 N N . SER B 1 541 ? 1.961 19.266 6.719 1 85.19 541 SER B N 1
ATOM 8928 C CA . SER B 1 541 ? 2.67 19.484 7.977 1 85.19 541 SER B CA 1
ATOM 8929 C C . SER B 1 541 ? 4.145 19.797 7.734 1 85.19 541 SER B C 1
ATOM 8931 O O . SER B 1 541 ? 4.578 19.906 6.586 1 85.19 541 SER B O 1
ATOM 8933 N N . ASP B 1 542 ? 4.836 20.016 8.859 1 76.38 542 ASP B N 1
ATOM 8934 C CA . ASP B 1 542 ? 6.258 20.328 8.773 1 76.38 542 ASP B CA 1
ATOM 8935 C C . ASP B 1 542 ? 7.055 19.125 8.258 1 76.38 542 ASP B C 1
ATOM 8937 O O . ASP B 1 542 ? 8.164 19.281 7.754 1 76.38 542 ASP B O 1
ATOM 8941 N N . ARG B 1 543 ? 6.492 17.953 8.32 1 73.88 543 ARG B N 1
ATOM 8942 C CA . ARG B 1 543 ? 7.207 16.734 7.922 1 73.88 543 ARG B CA 1
ATOM 8943 C C . ARG B 1 543 ? 6.895 16.375 6.473 1 73.88 543 ARG B C 1
ATOM 8945 O O . ARG B 1 543 ? 7.77 15.906 5.742 1 73.88 543 ARG B O 1
ATOM 8952 N N . ASN B 1 544 ? 5.652 16.5 6.117 1 83.25 544 ASN B N 1
ATOM 8953 C CA . ASN B 1 544 ? 5.148 16.219 4.777 1 83.25 544 ASN B CA 1
ATOM 8954 C C . ASN B 1 544 ? 4.215 17.312 4.281 1 83.25 544 ASN B C 1
ATOM 8956 O O . ASN B 1 544 ? 3.193 17.594 4.906 1 83.25 544 ASN B O 1
ATOM 8960 N N . PHE B 1 545 ? 4.684 17.984 3.223 1 90.38 545 PHE B N 1
ATOM 8961 C CA . PHE B 1 545 ? 3.82 19.047 2.713 1 90.38 545 PHE B CA 1
ATOM 8962 C C . PHE B 1 545 ? 3.768 19.016 1.189 1 90.38 545 PHE B C 1
ATOM 8964 O O . PHE B 1 545 ? 4.551 18.312 0.551 1 90.38 545 PHE B O 1
ATOM 8971 N N . ALA B 1 546 ? 2.797 19.625 0.677 1 95.38 546 ALA B N 1
ATOM 8972 C CA . ALA B 1 546 ? 2.6 19.719 -0.767 1 95.38 546 ALA B CA 1
ATOM 8973 C C . ALA B 1 546 ? 2.428 21.172 -1.201 1 95.38 546 ALA B C 1
ATOM 8975 O O . ALA B 1 546 ? 1.947 22 -0.428 1 95.38 546 ALA B O 1
ATOM 8976 N N . ILE B 1 547 ? 2.926 21.469 -2.359 1 95.56 547 ILE B N 1
ATOM 8977 C CA . ILE B 1 547 ? 2.74 22.766 -2.996 1 95.56 547 ILE B CA 1
ATOM 8978 C C . ILE B 1 547 ? 1.816 22.625 -4.203 1 95.56 547 ILE B C 1
ATOM 8980 O O . ILE B 1 547 ? 2.162 21.953 -5.184 1 95.56 547 ILE B O 1
ATOM 8984 N N . ARG B 1 548 ? 0.683 23.203 -4.09 1 96.62 548 ARG B N 1
ATOM 8985 C CA . ARG B 1 548 ? -0.292 23.141 -5.172 1 96.62 548 ARG B CA 1
ATOM 8986 C C . ARG B 1 548 ? -0.253 24.422 -6.008 1 96.62 548 ARG B C 1
ATOM 8988 O O . ARG B 1 548 ? -0.289 25.531 -5.465 1 96.62 548 ARG B O 1
ATOM 8995 N N . THR B 1 549 ? -0.129 24.312 -7.293 1 95.31 549 THR B N 1
ATOM 8996 C CA . THR B 1 549 ? -0.256 25.375 -8.273 1 95.31 549 THR B CA 1
ATOM 8997 C C . THR B 1 549 ? -1.357 25.062 -9.281 1 95.31 549 THR B C 1
ATOM 8999 O O . THR B 1 549 ? -2.078 24.078 -9.133 1 95.31 549 THR B O 1
ATOM 9002 N N . ASN B 1 550 ? -1.555 26 -10.219 1 92.38 550 ASN B N 1
ATOM 9003 C CA . ASN B 1 550 ? -2.562 25.75 -11.242 1 92.38 550 ASN B CA 1
ATOM 9004 C C . ASN B 1 550 ? -2.158 24.594 -12.156 1 92.38 550 ASN B C 1
ATOM 9006 O O . ASN B 1 550 ? -3.012 23.969 -12.797 1 92.38 550 ASN B O 1
ATOM 9010 N N . LYS B 1 551 ? -0.871 24.219 -12.109 1 92.06 551 LYS B N 1
ATOM 9011 C CA . LYS B 1 551 ? -0.365 23.25 -13.086 1 92.06 551 LYS B CA 1
ATOM 9012 C C . LYS B 1 551 ? -0.045 21.922 -12.43 1 92.06 551 LYS B C 1
ATOM 9014 O O . LYS B 1 551 ? -0.091 20.875 -13.086 1 92.06 551 LYS B O 1
ATOM 9019 N N . SER B 1 552 ? 0.279 22.047 -11.148 1 94.5 552 SER B N 1
ATOM 9020 C CA . SER B 1 552 ? 0.785 20.797 -10.578 1 94.5 552 SER B CA 1
ATOM 9021 C C . SER B 1 552 ? 0.682 20.797 -9.055 1 94.5 552 SER B C 1
ATOM 9023 O O . SER B 1 552 ? 0.404 21.844 -8.453 1 94.5 552 SER B O 1
ATOM 9025 N N . ILE B 1 553 ? 0.778 19.641 -8.484 1 96.44 553 ILE B N 1
ATOM 9026 C CA . ILE B 1 553 ? 0.937 19.422 -7.047 1 96.44 553 ILE B CA 1
ATOM 9027 C C . ILE B 1 553 ? 2.268 18.719 -6.773 1 96.44 553 ILE B C 1
ATOM 9029 O O . ILE B 1 553 ? 2.494 17.609 -7.234 1 96.44 553 ILE B O 1
ATOM 9033 N N . THR B 1 554 ? 3.129 19.375 -6.117 1 93.38 554 THR B N 1
ATOM 9034 C CA . THR B 1 554 ? 4.418 18.797 -5.746 1 93.38 554 THR B CA 1
ATOM 9035 C C . THR B 1 554 ? 4.414 18.359 -4.285 1 93.38 554 THR B C 1
ATOM 9037 O O . THR B 1 554 ? 4.25 19.188 -3.383 1 93.38 554 THR B O 1
ATOM 9040 N N . VAL B 1 555 ? 4.574 17.094 -4.086 1 92.88 555 VAL B N 1
ATOM 9041 C CA . VAL B 1 555 ? 4.602 16.547 -2.732 1 92.88 555 VAL B CA 1
ATOM 9042 C C . VAL B 1 555 ? 6.047 16.359 -2.279 1 92.88 555 VAL B C 1
ATOM 9044 O O . VAL B 1 555 ? 6.852 15.758 -2.99 1 92.88 555 VAL B O 1
ATOM 9047 N N . ILE B 1 556 ? 6.355 16.906 -1.136 1 83.25 556 ILE B N 1
ATOM 9048 C CA . ILE B 1 556 ? 7.707 16.828 -0.595 1 83.25 556 ILE B CA 1
ATOM 9049 C C . ILE B 1 556 ? 7.676 16.156 0.778 1 83.25 556 ILE B C 1
ATOM 9051 O O . ILE B 1 556 ? 6.883 16.547 1.642 1 83.25 556 ILE B O 1
ATOM 9055 N N . ASP B 1 557 ? 8.5 15.172 1.018 1 80.25 557 ASP B N 1
ATOM 9056 C CA . ASP B 1 557 ? 8.5 14.461 2.295 1 80.25 557 ASP B CA 1
ATOM 9057 C C . ASP B 1 557 ? 9.602 14.977 3.213 1 80.25 557 ASP B C 1
ATOM 9059 O O . ASP B 1 557 ? 10.328 15.906 2.855 1 80.25 557 ASP B O 1
ATOM 9063 N N . LYS B 1 558 ? 9.672 14.391 4.387 1 68.56 558 LYS B N 1
ATOM 9064 C CA . LYS B 1 558 ? 10.578 14.867 5.43 1 68.56 558 LYS B CA 1
ATOM 9065 C C . LYS B 1 558 ? 12.031 14.68 5.016 1 68.56 558 LYS B C 1
ATOM 9067 O O . LYS B 1 558 ? 12.93 15.328 5.57 1 68.56 558 LYS B O 1
ATOM 9072 N N . HIS B 1 559 ? 12.211 13.828 3.967 1 61.03 559 HIS B N 1
ATOM 9073 C CA . HIS B 1 559 ? 13.578 13.57 3.523 1 61.03 559 HIS B CA 1
ATOM 9074 C C . HIS B 1 559 ? 13.938 14.43 2.318 1 61.03 559 HIS B C 1
ATOM 9076 O O . HIS B 1 559 ? 15.062 14.367 1.818 1 61.03 559 HIS B O 1
ATOM 9082 N N . GLY B 1 560 ? 13.016 15.188 1.889 1 68.12 560 GLY B N 1
ATOM 9083 C CA . GLY B 1 560 ? 13.266 16.078 0.76 1 68.12 560 GLY B CA 1
ATOM 9084 C C . GLY B 1 560 ? 12.953 15.43 -0.579 1 68.12 560 GLY B C 1
ATOM 9085 O O . GLY B 1 560 ? 13.125 16.062 -1.627 1 68.12 560 GLY B O 1
ATOM 9086 N N . GLU B 1 561 ? 12.562 14.156 -0.578 1 74.06 561 GLU B N 1
ATOM 9087 C CA . GLU B 1 561 ? 12.125 13.523 -1.816 1 74.06 561 GLU B CA 1
ATOM 9088 C C . GLU B 1 561 ? 10.812 14.125 -2.312 1 74.06 561 GLU B C 1
ATOM 9090 O O . GLU B 1 561 ? 9.93 14.438 -1.515 1 74.06 561 GLU B O 1
ATOM 9095 N N . TYR B 1 562 ? 10.844 14.367 -3.594 1 82.44 562 TYR B N 1
ATOM 9096 C CA . TYR B 1 562 ? 9.641 15.016 -4.102 1 82.44 562 TYR B CA 1
ATOM 9097 C C . TYR B 1 562 ? 9.016 14.188 -5.223 1 82.44 562 TYR B C 1
ATOM 9099 O O . TYR B 1 562 ? 9.703 13.422 -5.895 1 82.44 562 TYR B O 1
ATOM 9107 N N . ARG B 1 563 ? 7.734 14.242 -5.348 1 89.44 563 ARG B N 1
ATOM 9108 C CA . ARG B 1 563 ? 6.93 13.688 -6.43 1 89.44 563 ARG B CA 1
ATOM 9109 C C . ARG B 1 563 ? 5.984 14.734 -7.004 1 89.44 563 ARG B C 1
ATOM 9111 O O . ARG B 1 563 ? 5.406 15.531 -6.258 1 89.44 563 ARG B O 1
ATOM 9118 N N . VAL B 1 564 ? 5.906 14.758 -8.328 1 92.19 564 VAL B N 1
ATOM 9119 C CA . VAL B 1 564 ? 5.066 15.766 -8.977 1 92.19 564 VAL B CA 1
ATOM 9120 C C . VAL B 1 564 ? 3.814 15.102 -9.539 1 92.19 564 VAL B C 1
ATOM 9122 O O . VAL B 1 564 ? 3.895 14.047 -10.18 1 92.19 564 VAL B O 1
ATOM 9125 N N . TYR B 1 565 ? 2.691 15.719 -9.242 1 95.12 565 TYR B N 1
ATOM 9126 C CA . TYR B 1 565 ? 1.4 15.234 -9.719 1 95.12 565 TYR B CA 1
ATOM 9127 C C . TYR B 1 565 ? 0.687 16.297 -10.539 1 95.12 565 TYR B C 1
ATOM 9129 O O . TYR B 1 565 ? 0.945 17.5 -10.367 1 95.12 565 TYR B O 1
ATOM 9137 N N . SER B 1 566 ? -0.217 15.875 -11.406 1 94.44 566 SER B N 1
ATOM 9138 C CA . SER B 1 566 ? -1.146 16.781 -12.062 1 94.44 566 SER B CA 1
ATOM 9139 C C . SER B 1 566 ? -2.201 17.297 -11.086 1 94.44 566 SER B C 1
ATOM 9141 O O . SER B 1 566 ? -2.299 16.812 -9.961 1 94.44 566 SER B O 1
ATOM 9143 N N . PRO B 1 567 ? -2.941 18.266 -11.492 1 91.81 567 PRO B N 1
ATOM 9144 C CA . PRO B 1 567 ? -4.012 18.75 -10.617 1 91.81 567 PRO B CA 1
ATOM 9145 C C . PRO B 1 567 ? -5.043 17.672 -10.297 1 91.81 567 PRO B C 1
ATOM 9147 O O . PRO B 1 567 ? -5.699 17.734 -9.25 1 91.81 567 PRO B O 1
ATOM 9150 N N . GLU B 1 568 ? -5.188 16.672 -11.141 1 91.44 568 GLU B N 1
ATOM 9151 C CA . GLU B 1 568 ? -6.078 15.539 -10.906 1 91.44 568 GLU B CA 1
ATOM 9152 C C . GLU B 1 568 ? -5.383 14.453 -10.094 1 91.44 568 GLU B C 1
ATOM 9154 O O . GLU B 1 568 ? -5.949 13.375 -9.867 1 91.44 568 GLU B O 1
ATOM 9159 N N . TYR B 1 569 ? -4.156 14.734 -9.719 1 93 569 TYR B N 1
ATOM 9160 C CA . TYR B 1 569 ? -3.33 13.93 -8.82 1 93 569 TYR B CA 1
ATOM 9161 C C . TYR B 1 569 ? -2.842 12.664 -9.516 1 93 569 TYR B C 1
ATOM 9163 O O . TYR B 1 569 ? -2.807 11.594 -8.914 1 93 569 TYR B O 1
ATOM 9171 N N . LYS B 1 570 ? -2.639 12.773 -10.758 1 92.38 570 LYS B N 1
ATOM 9172 C CA . LYS B 1 570 ? -1.936 11.727 -11.5 1 92.38 570 LYS B CA 1
ATOM 9173 C C . LYS B 1 570 ? -0.43 11.977 -11.5 1 92.38 570 LYS B C 1
ATOM 9175 O O . LYS B 1 570 ? 0.019 13.086 -11.812 1 92.38 570 LYS B O 1
ATOM 9180 N N . ARG B 1 571 ? 0.337 10.992 -11.172 1 91.06 571 ARG B N 1
ATOM 9181 C CA . ARG B 1 571 ? 1.783 11.141 -11.047 1 91.06 571 ARG B CA 1
ATOM 9182 C C . ARG B 1 571 ? 2.42 11.469 -12.391 1 91.06 571 ARG B C 1
ATOM 9184 O O . ARG B 1 571 ? 2.121 10.828 -13.398 1 91.06 571 ARG B O 1
ATOM 9191 N N . ARG B 1 572 ? 3.217 12.469 -12.336 1 91.31 572 ARG B N 1
ATOM 9192 C CA . ARG B 1 572 ? 4.027 12.844 -13.492 1 91.31 572 ARG B CA 1
ATOM 9193 C C . ARG B 1 572 ? 5.488 12.453 -13.281 1 91.31 572 ARG B C 1
ATOM 9195 O O . ARG B 1 572 ? 6.254 13.203 -12.664 1 91.31 572 ARG B O 1
ATOM 9202 N N . ARG B 1 573 ? 5.938 11.375 -13.727 1 81.88 573 ARG B N 1
ATOM 9203 C CA . ARG B 1 573 ? 7.238 10.789 -13.414 1 81.88 573 ARG B CA 1
ATOM 9204 C C . ARG B 1 573 ? 8.375 11.625 -13.992 1 81.88 573 ARG B C 1
ATOM 9206 O O . ARG B 1 573 ? 9.453 11.711 -13.398 1 81.88 573 ARG B O 1
ATOM 9213 N N . ASP B 1 574 ? 8.234 12.328 -15.062 1 77.5 574 ASP B N 1
ATOM 9214 C CA . ASP B 1 574 ? 9.344 13.039 -15.688 1 77.5 574 ASP B CA 1
ATOM 9215 C C . ASP B 1 574 ? 9.242 14.547 -15.445 1 77.5 574 ASP B C 1
ATOM 9217 O O . ASP B 1 574 ? 9.992 15.328 -16.031 1 77.5 574 ASP B O 1
ATOM 9221 N N . ALA B 1 575 ? 8.375 14.875 -14.508 1 80.06 575 ALA B N 1
ATOM 9222 C CA . ALA B 1 575 ? 8.227 16.312 -14.281 1 80.06 575 ALA B CA 1
ATOM 9223 C C . ALA B 1 575 ? 9.242 16.812 -13.266 1 80.06 575 ALA B C 1
ATOM 9225 O O . ALA B 1 575 ? 9.539 16.141 -12.273 1 80.06 575 ALA B O 1
ATOM 9226 N N . GLY B 1 576 ? 9.867 17.969 -13.578 1 76 576 GLY B N 1
ATOM 9227 C CA . GLY B 1 576 ? 10.82 18.578 -12.672 1 76 576 GLY B CA 1
ATOM 9228 C C . GLY B 1 576 ? 10.172 19.562 -11.703 1 76 576 GLY B C 1
ATOM 9229 O O . GLY B 1 576 ? 8.984 19.875 -11.82 1 76 576 GLY B O 1
ATOM 9230 N N . LEU B 1 577 ? 10.938 20.047 -10.812 1 77.38 577 LEU B N 1
ATOM 9231 C CA . LEU B 1 577 ? 10.5 21 -9.797 1 77.38 577 LEU B CA 1
ATOM 9232 C C . LEU B 1 577 ? 10.359 22.391 -10.391 1 77.38 577 LEU B C 1
ATOM 9234 O O . LEU B 1 577 ? 11.18 22.812 -11.203 1 77.38 577 LEU B O 1
ATOM 9238 N N . ASP B 1 578 ? 9.25 22.984 -10.023 1 82.06 578 ASP B N 1
ATOM 9239 C CA . ASP B 1 578 ? 9.133 24.406 -10.32 1 82.06 578 ASP B CA 1
ATOM 9240 C C . ASP B 1 578 ? 9.945 25.25 -9.344 1 82.06 578 ASP B C 1
ATOM 9242 O O . ASP B 1 578 ? 9.453 25.609 -8.266 1 82.06 578 ASP B O 1
ATOM 9246 N N . VAL B 1 579 ? 11.055 25.672 -9.742 1 74.88 579 VAL B N 1
ATOM 9247 C CA . VAL B 1 579 ? 12.039 26.297 -8.859 1 74.88 579 VAL B CA 1
ATOM 9248 C C . VAL B 1 579 ? 11.523 27.656 -8.383 1 74.88 579 VAL B C 1
ATOM 9250 O O . VAL B 1 579 ? 11.711 28.016 -7.219 1 74.88 579 VAL B O 1
ATOM 9253 N N . GLN B 1 580 ? 10.945 28.391 -9.203 1 80.81 580 GLN B N 1
ATOM 9254 C CA . GLN B 1 580 ? 10.453 29.719 -8.828 1 80.81 580 GLN B CA 1
ATOM 9255 C C . GLN B 1 580 ? 9.406 29.625 -7.727 1 80.81 580 GLN B C 1
ATOM 9257 O O . GLN B 1 580 ? 9.43 30.391 -6.77 1 80.81 580 GLN B O 1
ATOM 9262 N N . VAL B 1 581 ? 8.555 28.688 -7.883 1 88 581 VAL B N 1
ATOM 9263 C CA . VAL B 1 581 ? 7.508 28.484 -6.883 1 88 581 VAL B CA 1
ATOM 9264 C C . VAL B 1 581 ? 8.133 28.047 -5.559 1 88 581 VAL B C 1
ATOM 9266 O O . VAL B 1 581 ? 7.758 28.547 -4.496 1 88 581 VAL B O 1
ATOM 9269 N N . LEU B 1 582 ? 9.016 27.219 -5.723 1 83.56 582 LEU B N 1
ATOM 9270 C CA . LEU B 1 582 ? 9.672 26.719 -4.516 1 83.56 582 LEU B CA 1
ATOM 9271 C C . LEU B 1 582 ? 10.398 27.844 -3.791 1 83.56 582 LEU B C 1
ATOM 9273 O O . LEU B 1 582 ? 10.359 27.922 -2.561 1 83.56 582 LEU B O 1
ATOM 9277 N N . LEU B 1 583 ? 11.086 28.672 -4.508 1 79.12 583 LEU B N 1
ATOM 9278 C CA . LEU B 1 583 ? 11.773 29.812 -3.908 1 79.12 583 LEU B CA 1
ATOM 9279 C C . LEU B 1 583 ? 10.781 30.734 -3.207 1 79.12 583 LEU B C 1
ATOM 9281 O O . LEU B 1 583 ? 11.062 31.234 -2.117 1 79.12 583 LEU B O 1
ATOM 9285 N N . GLY B 1 584 ? 9.672 30.938 -3.799 1 84.38 584 GLY B N 1
ATOM 9286 C CA . GLY B 1 584 ? 8.633 31.734 -3.166 1 84.38 584 GLY B CA 1
ATOM 9287 C C . GLY B 1 584 ? 8.148 31.156 -1.853 1 84.38 584 GLY B C 1
ATOM 9288 O O . GLY B 1 584 ? 7.957 31.875 -0.875 1 84.38 584 GLY B O 1
ATOM 9289 N N . VAL B 1 585 ? 7.973 29.875 -1.852 1 88.88 585 VAL B N 1
ATOM 9290 C CA . VAL B 1 585 ? 7.527 29.188 -0.649 1 88.88 585 VAL B CA 1
ATOM 9291 C C . VAL B 1 585 ? 8.586 29.312 0.447 1 88.88 585 VAL B C 1
ATOM 9293 O O . VAL B 1 585 ? 8.25 29.562 1.61 1 88.88 585 VAL B O 1
ATOM 9296 N N . MET B 1 586 ? 9.797 29.234 0.07 1 80.31 586 MET B N 1
ATOM 9297 C CA . MET B 1 586 ? 10.883 29.312 1.045 1 80.31 586 MET B CA 1
ATOM 9298 C C . MET B 1 586 ? 10.984 30.734 1.617 1 80.31 586 MET B C 1
ATOM 9300 O O . MET B 1 586 ? 11.227 30.906 2.814 1 80.31 586 MET B O 1
ATOM 9304 N N . GLU B 1 587 ? 10.836 31.656 0.817 1 83 587 GLU B N 1
ATOM 9305 C CA . GLU B 1 587 ? 10.867 33.031 1.276 1 83 587 GLU B CA 1
ATOM 9306 C C . GLU B 1 587 ? 9.734 33.312 2.264 1 83 587 GLU B C 1
ATOM 9308 O O . GLU B 1 587 ? 9.953 33.938 3.311 1 83 587 GLU B O 1
ATOM 9313 N N . GLU B 1 588 ? 8.609 32.812 1.929 1 88.44 588 GLU B N 1
ATOM 9314 C CA . GLU B 1 588 ? 7.465 33 2.814 1 88.44 588 GLU B CA 1
ATOM 9315 C C . GLU B 1 588 ? 7.668 32.25 4.133 1 88.44 588 GLU B C 1
ATOM 9317 O O . GLU B 1 588 ? 7.199 32.719 5.184 1 88.44 588 GLU B O 1
ATOM 9322 N N . GLY B 1 589 ? 8.344 31.234 4.07 1 86.88 589 GLY B N 1
ATOM 9323 C CA . GLY B 1 589 ? 8.586 30.422 5.254 1 86.88 589 GLY B CA 1
ATOM 9324 C C . GLY B 1 589 ? 9.617 31.031 6.188 1 86.88 589 GLY B C 1
ATOM 9325 O O . GLY B 1 589 ? 9.852 30.516 7.285 1 86.88 589 GLY B O 1
ATOM 9326 N N . ARG B 1 590 ? 10.133 32.219 5.863 1 82.88 590 ARG B N 1
ATOM 9327 C CA . ARG B 1 590 ? 11.172 32.844 6.688 1 82.88 590 ARG B CA 1
ATOM 9328 C C . ARG B 1 590 ? 10.773 34.25 7.117 1 82.88 590 ARG B C 1
ATOM 9330 O O . ARG B 1 590 ? 11.492 34.906 7.875 1 82.88 590 ARG B O 1
ATOM 9337 N N . ARG B 1 591 ? 9.773 34.594 6.672 1 87.69 591 ARG B N 1
ATOM 9338 C CA . ARG B 1 591 ? 9.359 35.969 6.871 1 87.69 591 ARG B CA 1
ATOM 9339 C C . ARG B 1 591 ? 9.227 36.281 8.352 1 87.69 591 ARG B C 1
ATOM 9341 O O . ARG B 1 591 ? 9.586 37.406 8.781 1 87.69 591 ARG B O 1
ATOM 9348 N N . PHE B 1 592 ? 8.852 35.344 9.172 1 91.88 592 PHE B N 1
ATOM 9349 C CA . PHE B 1 592 ? 8.562 35.594 10.578 1 91.88 592 PHE B CA 1
ATOM 9350 C C . PHE B 1 592 ? 9.742 35.219 11.461 1 91.88 592 PHE B C 1
ATOM 9352 O O . PHE B 1 592 ? 9.68 35.344 12.68 1 91.88 592 PHE B O 1
ATOM 9359 N N . LEU B 1 593 ? 10.773 34.656 10.852 1 82.88 593 LEU B N 1
ATOM 9360 C CA . LEU B 1 593 ? 11.93 34.281 11.648 1 82.88 593 LEU B CA 1
ATOM 9361 C C . LEU B 1 593 ? 12.609 35.5 12.258 1 82.88 593 LEU B C 1
ATOM 9363 O O . LEU B 1 593 ? 12.727 36.562 11.594 1 82.88 593 LEU B O 1
ATOM 9367 N N . ALA B 1 594 ? 12.883 35.312 13.484 1 75.56 594 ALA B N 1
ATOM 9368 C CA . ALA B 1 594 ? 13.508 36.406 14.203 1 75.56 594 ALA B CA 1
ATOM 9369 C C . ALA B 1 594 ? 14.922 36.656 13.695 1 75.56 594 ALA B C 1
ATOM 9371 O O . ALA B 1 594 ? 15.641 35.719 13.352 1 75.56 594 ALA B O 1
ATOM 9372 N N . ARG B 1 595 ? 15.164 37.969 13.219 1 60.28 595 ARG B N 1
ATOM 9373 C CA . ARG B 1 595 ? 16.5 38.375 12.812 1 60.28 595 ARG B CA 1
ATOM 9374 C C . ARG B 1 595 ? 17.375 38.688 14.023 1 60.28 595 ARG B C 1
ATOM 9376 O O . ARG B 1 595 ? 16.875 39.156 15.055 1 60.28 595 ARG B O 1
#

Nearest PDB structures (foldseek):
  6xlp-assembly1_A  TM=8.719E-01  e=2.269E-43  Escherichia coli
  6v8q-assembly1_A  TM=8.575E-01  e=2.216E-39  Salmonella enterica subsp. enterica serovar Typhimurium str. 14028S
  6vc7-assembly2_B  TM=8.589E-01  e=2.195E-25  Salmonella enterica subsp. enterica serovar Typhimurium
  6vdf-assembly1_A  TM=8.436E-01  e=1.655E-23  Salmonella enterica subsp. enterica serovar Typhimurium
  5i5d-assembly3_C  TM=8.263E-01  e=3.135E-23  Salmonella enterica subsp. enterica serovar Typhimurium str. LT2

Sequence (1190 aa):
MHAQEQQKDKVSQLVLWGHWFTFFNMILAMLIATRYIATEGWPETLLGQGYLLTNLVGHFAFLGFAVYLLTLFPVTLLLPFSRILRGYAAVVATLGQSALLFDTLVFDHYRLHLNPFVLDVAASDLLALLNTPLLVAGPLLLFALQLVLANGLWKRLHRVRRRKLGTKVVGTLMTCFFATHFVHVWADATVYRPITQQDDMFPLHYPATAKSFMTRQGLVDEDSLAKAERSAAPTRQLSYPLSAMQCHPRTTPNILLVAVDAWRADMVDQQTMPKLLELAQSSHWFPRHFSGGNQYHSGLYSLLYGMLPAYEVSLNADKKTPVLIDQLAEQGYDFSLFGDPNLPNSRSVSAMLAPFHVAPLQDENNPAQQDSSTTDEVLDLLANANGPQFALVTYHAPAYYSTPVGSVGIPSVQADPKLNYAERVLYNQYRQSLHFLDGELNRLLSGVSDDTLVILTGTHGQVFTTDASVQRNFSAGATQVPMLIRFPGDGAWTATHQTSHYGLVGSLMTRLMGCENPTSDYSLGDNLYQPPVNPFLVMGSDRNFAIRTNKSITVIDKHGEYRVYSPEYKRRRDAGLDVQVLLGVMEEGRRFLARMHAQEQQKDKVSQLVLWGHWFTFFNMILAMLIATRYIATEGWPETLLGQGYLLTNLVGHFAFLGFAVYLLTLFPVTLLLPFSRILRGYAAVVATLGQSALLFDTLVFDHYRLHLNPFVLDVAASDLLALLNTPLLVAGPLLLFALQLVLANGLWKRLHRVRRRKLGTKVVGTLMTCFFATHFVHVWADATVYRPITQQDDMFPLHYPATAKSFMTRQGLVDEDSLAKAERSAAPTRQLSYPLSAMQCHPRTTPNILLVAVDAWRADMVDQQTMPKLLELAQSSHWFPRHFSGGNQYHSGLYSLLYGMLPAYEVSLNADKKTPVLIDQLAEQGYDFSLFGDPNLPNSRSVSAMLAPFHVAPLQDENNPAQQDSSTTDEVLDLLANANGPQFALVTYHAPAYYSTPVGSVGIPSVQADPKLNYAERVLYNQYRQSLHFLDGELNRLLSGVSDDTLVILTGTHGQVFTTDASVQRNFSAGATQVPMLIRFPGDGAWTATHQTSHYGLVGSLMTRLMGCENPTSDYSLGDNLYQPPVNPFLVMGSDRNFAIRTNKSITVIDKHGEYRVYSPEYKRRRDAGLDVQVLLGVMEEGRRFLAR

InterPro domains:
  IPR000917 Sulfatase, N-terminal [PF00884] (253-509)
  IPR012159 Inner membrane protein YejM-like [PIRSF004950] (6-594)
  IPR017850 Alkaline-phosphatase-like, core domain superfamily [G3DSA:3.40.720.10] (230-523)
  IPR017850 Alkaline-phosphatase-like, core domain superfamily [SSF53649] (253-574)
  IPR024588 Inner membrane protein YejM, N-terminal [PF11893] (5-247)
  IPR052701 Glycosaminoglycan & Ulvan Degrading Sulfatases [PTHR43751] (144-560)

Organism: Ferrimonas balearica (strain DSM 9799 / CCM 4581 / KCTC 23876 / PAT) (NCBI:txid550540)

Secondary structure (DSSP, 8-state):
-HHHHHHHHHHHHHHHHHHHHHHHHHHHHHHHHHHHHHHH---SSHHHHHHHHHHHHHHHHHHHHHHIIIIIHHHHHH---HHHHHHHHHHHHHHHHHHHHHHHHHHHHHS----HHHHHHHHHHHHHHHTSHHHHHHHHHHHHHHHHHHHHHHHTHHHHHHT--HHHHHHHHHHHHHHHHHHHHHHHHTT-HHHHGGGGTSTT-----SHHHHHHTTSS-HHHHHHHHHHSPP---B--SSS---B--S----EEEEEETT--GGG-STTT-HHHHHHHTTSEE-SSEE-S-SSHHHHHHHHHH---GGGHHHHHHHTPPPHHHHHHHHTT-EEEEES-TTGGGSTTTHHHHTTPEEPP----SSHHHHHHHHHHHHHHHHHH--S-EEEEEEE-TGGGT---TT---PPP----TTS-HHHHHHHHHHHHHHHHHHHHHHHHHHTS-TTSEEEEEESS-----S-TTGGG--SHHHHB--EEEE-TT---EE--S-EETTHHHHHHHHHTT-B-S-GGGTSSS--TTS--SSS-EEEE-SSSEEEE-SS-EEEE-TTS-EEEE-TT--B-TT----HHHHHHHHHHTTTTB--/-HHHHHHHHHHHHHHHHHHHHHHHHHHHHHHHHHHHHHHH---SSHHHHHHHHHHHHHHHHHHHHHHIIIIIHHHHHH---HHHHHHHHHHHHHHHHHHHHHHHHHHHHHS----HHHHHHHHHHHHHHHTSHHHHHHHHHHHHHHHHHHHHHHHTHHHHHHT--HHHHHHHHHHHHHHHHHHHHHHHHHT-HHHHGGGGTSTT-----SHHHHHHTTSS-HHHHHHHHHHSPPP--B--SSS---B--S----EEEEEETT--GGG-STTT-HHHHHHHTTSEE-SSEE-S-SSHHHHHHHHHH---GGGHHHHHHHTPPPHHHHHHHHTT-EEEEES-TTGGGSTTTHHHHTTPEEPP----SSHHHHHHHHHHHHHHHHHH--S-EEEEEEE-GGGGT---TT---PPP----TTS-HHHHHHHHHHHHHHHHHHHHHHHHHHTS-TTSEEEEEESS-----S-TTGGG--SHHHHB--EEEE-TT---EE--S-EETTHHHHHHHHHTT-B-S-GGGTSSS--TTS--SSS-EEEE-SSSEEEE-SS-EEEE-TT--EEEE-TT--B-TT----HHHHHHHHHHTTTTB--

Solvent-accessible surface area (backbone atoms only — not comparable to full-atom values): 61680 Å² total; per-residue (Å²): 114,65,66,63,50,49,52,50,48,51,39,50,50,51,50,51,49,50,52,52,54,39,50,55,50,22,52,51,50,42,59,59,50,47,52,40,42,67,62,77,50,78,53,89,46,68,67,25,41,51,46,50,55,33,34,45,49,9,51,38,41,49,51,37,48,50,49,36,60,72,52,50,48,58,42,42,73,70,47,75,42,69,70,58,45,35,53,51,50,18,50,54,49,25,52,52,51,40,50,50,52,51,27,46,51,42,25,65,72,63,73,41,59,76,38,79,59,44,46,55,42,40,60,72,46,30,62,72,64,47,69,34,66,58,63,64,52,39,44,56,52,40,34,52,50,32,44,49,50,39,53,51,45,63,74,42,40,71,63,55,62,70,62,68,52,61,65,60,51,51,50,50,40,49,47,24,34,52,46,39,36,54,52,38,24,52,26,50,65,68,55,37,53,65,50,59,69,48,49,75,61,51,76,95,50,75,71,53,61,31,50,70,52,31,44,72,71,61,74,46,55,73,64,57,51,38,50,49,60,70,66,39,78,62,51,81,54,59,40,80,50,67,56,86,84,51,65,58,55,87,64,69,57,34,34,39,39,36,39,27,32,30,28,43,36,90,56,65,38,74,87,37,20,45,61,51,55,57,52,42,66,56,11,33,30,33,84,50,21,30,30,22,3,52,38,60,66,33,10,49,46,13,35,54,42,7,46,61,42,71,47,50,65,51,34,44,44,34,53,46,55,29,66,62,58,55,55,42,44,76,72,58,42,45,42,35,35,37,66,52,74,60,54,55,65,34,73,87,41,26,34,61,39,62,78,42,43,68,42,88,71,74,91,52,95,43,52,26,50,34,38,54,51,37,46,53,51,51,51,52,48,67,73,67,56,86,74,32,39,35,38,40,36,38,38,47,17,38,62,50,47,24,59,48,88,88,61,83,73,68,83,80,71,90,58,67,82,87,46,51,57,56,29,39,53,46,51,43,43,32,42,39,10,42,30,51,46,26,52,51,52,50,53,47,58,72,66,48,63,73,61,33,31,38,37,42,33,26,15,6,13,52,69,71,53,53,58,83,74,60,83,77,52,76,35,59,49,16,17,23,11,41,39,38,38,36,53,53,91,53,66,55,45,70,54,91,52,58,38,41,27,35,7,48,42,34,37,45,39,40,73,51,32,40,35,71,62,63,39,60,39,62,30,73,40,24,31,60,91,44,66,60,80,56,83,58,44,69,29,24,41,73,50,43,30,30,42,37,41,93,70,28,30,38,38,34,42,75,82,58,54,70,50,37,20,34,71,88,52,46,77,36,90,87,58,77,81,62,49,69,60,51,52,52,53,49,53,63,62,44,68,44,49,52,129,113,65,64,62,50,50,52,52,48,52,42,50,49,51,51,51,50,49,51,50,55,40,49,55,49,22,52,52,49,41,58,59,49,47,53,41,44,67,65,74,50,78,52,89,45,68,66,24,42,50,47,48,55,34,36,46,49,9,50,37,41,46,52,36,48,50,50,36,59,72,52,51,46,57,41,41,74,71,46,73,42,69,70,59,46,34,54,52,49,19,50,54,50,26,54,52,51,42,51,50,52,50,27,48,52,41,26,65,72,63,72,40,59,78,38,79,58,45,45,55,42,39,60,73,44,30,63,72,65,48,67,34,66,59,63,65,51,40,44,55,52,41,33,52,51,30,44,49,49,41,54,52,47,60,74,41,40,70,62,54,61,70,62,69,52,61,64,59,52,50,48,52,40,50,48,26,34,53,48,38,36,52,52,38,23,50,26,48,66,67,54,37,53,66,49,58,68,48,49,76,60,50,77,95,50,75,72,55,62,31,50,69,53,31,43,73,70,60,72,46,53,71,64,57,52,37,50,49,57,69,67,38,79,61,51,85,54,61,41,81,48,68,56,86,84,51,66,57,55,88,65,70,56,35,34,40,40,36,41,28,32,30,28,42,35,91,58,67,36,73,86,36,19,45,60,52,57,57,53,42,66,56,11,34,28,34,84,49,22,29,29,24,3,53,37,60,65,32,10,49,46,14,35,56,42,8,46,62,42,73,47,49,64,51,34,45,43,35,52,46,56,30,66,60,57,54,55,42,44,76,72,58,42,44,44,36,37,38,65,52,72,61,52,55,65,34,72,89,40,26,34,61,40,63,78,43,43,67,42,86,68,74,90,53,94,42,53,26,50,34,38,54,51,34,46,52,52,50,50,53,48,69,74,67,56,87,74,32,39,36,38,41,36,39,39,47,19,38,62,52,46,24,59,48,88,86,61,83,74,69,82,79,70,90,59,66,84,87,48,53,54,56,29,40,53,46,50,43,42,31,40,39,9,40,31,52,47,27,51,51,52,50,54,46,58,71,66,47,64,72,62,33,31,36,36,43,34,26,14,6,13,52,71,71,54,51,59,82,75,59,83,75,52,76,36,59,49,16,16,23,11,43,39,38,37,35,53,54,90,53,66,55,44,71,54,90,53,59,37,42,27,35,8,46,42,35,37,44,40,41,72,51,30,39,34,70,61,62,40,59,39,62,29,72,40,25,31,58,92,44,66,60,78,56,83,58,44,68,28,24,40,73,49,42,32,32,42,35,42,94,70,29,30,38,38,33,40,74,83,59,55,68,49,38,19,32,70,88,53,46,78,35,89,88,57,78,82,62,50,69,60,50,51,51,53,51,53,62,63,44,68,43,49,52,128